Protein AF-A0A7X7TAT0-F1 (afdb_monomer_lite)

Structure (mmCIF, N/CA/C/O backbone):
data_AF-A0A7X7TAT0-F1
#
_entry.id   AF-A0A7X7TAT0-F1
#
loop_
_atom_site.group_PDB
_atom_site.id
_atom_site.type_symbol
_atom_site.label_atom_id
_atom_site.label_alt_id
_atom_site.label_comp_id
_atom_site.label_asym_id
_atom_site.label_entity_id
_atom_site.label_seq_id
_atom_site.pdbx_PDB_ins_code
_atom_site.Cartn_x
_atom_site.Cartn_y
_atom_site.Cartn_z
_atom_site.occupancy
_atom_site.B_iso_or_equiv
_atom_site.auth_seq_id
_atom_site.auth_comp_id
_atom_site.auth_asym_id
_atom_site.auth_atom_id
_atom_site.pdbx_PDB_model_num
ATOM 1 N N . MET A 1 1 ? 54.401 -25.913 8.061 1.00 31.72 1 MET A N 1
ATOM 2 C CA . MET A 1 1 ? 55.106 -27.206 8.252 1.00 31.72 1 MET A CA 1
ATOM 3 C C . MET A 1 1 ? 54.688 -28.114 7.103 1.00 31.72 1 MET A C 1
ATOM 5 O O . MET A 1 1 ? 53.523 -28.452 7.037 1.00 31.72 1 MET A O 1
ATOM 9 N N . ARG A 1 2 ? 55.456 -28.191 6.007 1.00 24.77 2 ARG A N 1
ATOM 10 C CA . ARG A 1 2 ? 56.546 -29.164 5.753 1.00 24.77 2 ARG A CA 1
ATOM 11 C C . ARG A 1 2 ? 56.106 -30.621 5.965 1.00 24.77 2 ARG A C 1
ATOM 13 O O . ARG A 1 2 ? 56.074 -31.042 7.108 1.00 24.77 2 ARG A O 1
ATOM 20 N N . PHE A 1 3 ? 55.883 -31.360 4.875 1.00 25.98 3 PHE A N 1
ATOM 21 C CA . PHE A 1 3 ? 56.760 -32.464 4.450 1.00 25.98 3 PHE A CA 1
ATOM 22 C C . PHE A 1 3 ? 56.695 -32.629 2.918 1.00 25.98 3 PHE A C 1
ATOM 24 O O . PHE A 1 3 ? 55.634 -32.495 2.317 1.00 25.98 3 PHE A O 1
ATOM 31 N N . TRP A 1 4 ? 57.867 -32.810 2.305 1.00 26.78 4 TRP A N 1
ATOM 32 C CA . TRP A 1 4 ? 58.147 -32.841 0.862 1.00 26.78 4 TRP A CA 1
ATOM 33 C C . TRP A 1 4 ? 58.614 -34.254 0.400 1.00 26.78 4 TRP A C 1
ATOM 35 O O . TRP A 1 4 ? 59.059 -35.029 1.242 1.00 26.78 4 TRP A O 1
ATOM 45 N N . ILE A 1 5 ? 58.724 -34.424 -0.941 1.00 33.69 5 ILE A N 1
ATOM 46 C CA . ILE A 1 5 ? 59.854 -35.032 -1.717 1.00 33.69 5 ILE A CA 1
ATOM 47 C C . ILE A 1 5 ? 59.912 -36.573 -1.908 1.00 33.69 5 ILE A C 1
ATOM 49 O O . ILE A 1 5 ? 59.782 -37.279 -0.924 1.00 33.69 5 ILE A O 1
ATOM 53 N N . VAL A 1 6 ? 60.223 -37.198 -3.078 1.00 29.06 6 VAL A N 1
ATOM 54 C CA . VAL A 1 6 ? 60.486 -36.789 -4.500 1.00 29.06 6 VAL A CA 1
ATOM 55 C C . VAL A 1 6 ? 60.883 -38.034 -5.376 1.00 29.06 6 VAL A C 1
ATOM 57 O O . VAL A 1 6 ? 61.549 -38.918 -4.855 1.00 29.06 6 VAL A O 1
ATOM 60 N N . ILE A 1 7 ? 60.498 -38.066 -6.677 1.00 27.41 7 ILE A N 1
ATOM 61 C CA . ILE A 1 7 ? 61.270 -38.383 -7.934 1.00 27.41 7 ILE A CA 1
ATOM 62 C C . ILE A 1 7 ? 61.978 -39.763 -8.166 1.00 27.41 7 ILE A C 1
ATOM 64 O O . ILE A 1 7 ? 62.804 -40.166 -7.362 1.00 27.41 7 ILE A O 1
ATOM 68 N N . LEU A 1 8 ? 61.804 -40.454 -9.323 1.00 24.73 8 LEU A N 1
ATOM 69 C CA . LEU A 1 8 ? 62.495 -40.315 -10.647 1.00 24.73 8 LEU A CA 1
ATOM 70 C C . LEU A 1 8 ? 62.116 -41.444 -11.653 1.00 24.73 8 LEU A C 1
ATOM 72 O O . LEU A 1 8 ? 61.620 -42.498 -11.278 1.00 24.73 8 LEU A O 1
ATOM 76 N N . ALA A 1 9 ? 62.367 -41.172 -12.938 1.00 23.23 9 ALA A N 1
ATOM 77 C CA . ALA A 1 9 ? 61.882 -41.784 -14.183 1.00 23.23 9 ALA A CA 1
ATOM 78 C C . ALA A 1 9 ? 62.723 -42.941 -14.791 1.00 23.23 9 ALA A C 1
ATOM 80 O O . ALA A 1 9 ? 63.902 -43.043 -14.468 1.00 23.23 9 ALA A O 1
ATOM 81 N N . ALA A 1 10 ? 62.153 -43.702 -15.758 1.00 24.19 10 ALA A N 1
ATOM 82 C CA . ALA A 1 10 ? 62.699 -43.936 -17.126 1.00 24.19 10 ALA A CA 1
ATOM 83 C C . ALA A 1 10 ? 61.965 -45.034 -17.965 1.00 24.19 10 ALA A C 1
ATOM 85 O O . ALA A 1 10 ? 62.003 -46.202 -17.605 1.00 24.19 10 ALA A O 1
ATOM 86 N N . TYR A 1 11 ? 61.369 -44.614 -19.103 1.00 25.64 11 TYR A N 1
ATOM 87 C CA . TYR A 1 11 ? 61.493 -45.127 -20.500 1.00 25.64 11 TYR A CA 1
ATOM 88 C C . TYR A 1 11 ? 61.455 -46.662 -20.803 1.00 25.64 11 TYR A C 1
ATOM 90 O O . TYR A 1 11 ? 62.177 -47.423 -20.184 1.00 25.64 11 TYR A O 1
ATOM 98 N N . VAL A 1 12 ? 60.726 -47.226 -21.794 1.00 27.84 12 VAL A N 1
ATOM 99 C CA . VAL A 1 12 ? 60.689 -46.938 -23.255 1.00 27.84 12 VAL A CA 1
ATOM 100 C C . VAL A 1 12 ? 59.439 -47.545 -23.955 1.00 27.84 12 VAL A C 1
ATOM 102 O O . VAL A 1 12 ? 59.108 -48.706 -23.746 1.00 27.84 12 VAL A O 1
ATOM 105 N N . CYS A 1 13 ? 58.840 -46.734 -24.841 1.00 25.19 13 CYS A N 1
ATOM 106 C CA . CYS A 1 13 ? 58.123 -46.951 -26.120 1.00 25.19 13 CYS A CA 1
ATOM 107 C C . CYS A 1 13 ? 57.396 -48.265 -26.496 1.00 25.19 13 CYS A C 1
ATOM 109 O O . CYS A 1 13 ? 58.004 -49.312 -26.682 1.00 25.19 13 CYS A O 1
ATOM 111 N N . SER A 1 14 ? 56.168 -48.090 -27.001 1.00 25.88 14 SER A N 1
ATOM 112 C CA . SER A 1 14 ? 55.899 -48.295 -28.439 1.00 25.88 14 SER A CA 1
ATOM 113 C C . SER A 1 14 ? 54.839 -47.301 -28.937 1.00 25.88 14 SER A C 1
ATOM 115 O O . SER A 1 14 ? 53.839 -47.041 -28.274 1.00 25.88 14 SER A O 1
ATOM 117 N N . ALA A 1 15 ? 55.144 -46.674 -30.072 1.00 26.11 15 ALA A N 1
ATOM 118 C CA . ALA A 1 15 ? 54.415 -45.571 -30.678 1.00 26.11 15 ALA A CA 1
ATOM 119 C C . ALA A 1 15 ? 53.424 -46.077 -31.736 1.00 26.11 15 ALA A C 1
ATOM 121 O O . ALA A 1 15 ? 53.788 -46.886 -32.585 1.00 26.11 15 ALA A O 1
ATOM 122 N N . VAL A 1 16 ? 52.211 -45.520 -31.736 1.00 30.27 16 VAL A N 1
ATOM 123 C CA . VAL A 1 16 ? 51.359 -45.407 -32.925 1.00 30.27 16 VAL A CA 1
ATOM 124 C C . VAL A 1 16 ? 51.009 -43.930 -33.061 1.00 30.27 16 VAL A C 1
ATOM 126 O O . VAL A 1 16 ? 50.512 -43.306 -32.126 1.00 30.27 16 VAL A O 1
ATOM 129 N N . SER A 1 17 ? 51.369 -43.360 -34.208 1.00 27.53 17 SER A N 1
ATOM 130 C CA . SER A 1 17 ? 51.260 -41.940 -34.518 1.00 27.53 17 SER A CA 1
ATOM 131 C C . SER A 1 17 ? 49.799 -41.502 -34.630 1.00 27.53 17 SER A C 1
ATOM 133 O O . SER A 1 17 ? 49.123 -41.841 -35.601 1.00 27.53 17 SER A O 1
ATOM 135 N N . ALA A 1 18 ? 49.336 -40.687 -33.686 1.00 31.92 18 ALA A N 1
ATOM 136 C CA . ALA A 1 18 ? 48.263 -39.741 -33.953 1.00 31.92 18 ALA A CA 1
ATOM 137 C C . ALA A 1 18 ? 48.905 -38.501 -34.589 1.00 31.92 18 ALA A C 1
ATOM 139 O O . ALA A 1 18 ? 49.739 -37.834 -33.978 1.00 31.92 18 ALA A O 1
ATOM 140 N N . THR A 1 19 ? 48.574 -38.238 -35.848 1.00 27.33 19 THR A N 1
ATOM 141 C CA . THR A 1 19 ? 48.903 -36.985 -36.531 1.00 27.33 19 THR A CA 1
ATOM 142 C C . THR A 1 19 ? 48.384 -35.798 -35.713 1.00 27.33 19 THR A C 1
ATOM 144 O O . THR A 1 19 ? 47.212 -35.820 -35.329 1.00 27.33 19 THR A O 1
ATOM 147 N N . PRO A 1 20 ? 49.196 -34.758 -35.459 1.00 30.52 20 PRO A N 1
ATOM 148 C CA . PRO A 1 20 ? 48.701 -33.531 -34.858 1.00 30.52 20 PRO A CA 1
ATOM 149 C C . PRO A 1 20 ? 47.760 -32.870 -35.867 1.00 30.52 20 PRO A C 1
ATOM 151 O O . PRO A 1 20 ? 48.164 -32.564 -36.989 1.00 30.52 20 PRO A O 1
ATOM 154 N N . SER A 1 21 ? 46.493 -32.681 -35.496 1.00 31.31 21 SER A N 1
ATOM 155 C CA . SER A 1 21 ? 45.616 -31.773 -36.228 1.00 31.31 21 SER A CA 1
ATOM 156 C C . SER A 1 21 ? 46.210 -30.377 -36.095 1.00 31.31 21 SER A C 1
ATOM 158 O O . SER A 1 21 ? 46.255 -29.806 -35.008 1.00 31.31 21 SER A O 1
ATOM 160 N N . THR A 1 22 ? 46.737 -29.891 -37.206 1.00 31.08 22 THR A N 1
ATOM 161 C CA . THR A 1 22 ? 47.342 -28.584 -37.410 1.00 31.08 22 THR A CA 1
ATOM 162 C C . THR A 1 22 ? 46.476 -27.486 -36.789 1.00 31.08 22 THR A C 1
ATOM 164 O O . THR A 1 22 ? 45.333 -27.294 -37.203 1.00 31.08 22 THR A O 1
ATOM 167 N N . GLU A 1 23 ? 47.024 -26.741 -35.824 1.00 38.53 23 GLU A N 1
ATOM 168 C CA . GLU A 1 23 ? 46.546 -25.396 -35.498 1.00 38.53 23 GLU A CA 1
ATOM 169 C C . GLU A 1 23 ? 46.640 -24.556 -36.774 1.00 38.53 23 GLU A C 1
ATOM 171 O O . GLU A 1 23 ? 47.710 -24.088 -37.167 1.00 38.53 23 GLU A O 1
ATOM 176 N N . VAL A 1 24 ? 45.515 -24.386 -37.464 1.00 32.34 24 VAL A N 1
ATOM 177 C CA . VAL A 1 24 ? 45.389 -23.330 -38.461 1.00 32.34 24 VAL A CA 1
ATOM 178 C C . VAL A 1 24 ? 45.107 -22.055 -37.681 1.00 32.34 24 VAL A C 1
ATOM 180 O O . VAL A 1 24 ? 43.958 -21.719 -37.403 1.00 32.34 24 VAL A O 1
ATOM 183 N N . ALA A 1 25 ? 46.169 -21.337 -37.323 1.00 37.88 25 ALA A N 1
ATOM 184 C CA . ALA A 1 25 ? 46.071 -19.916 -37.039 1.00 37.88 25 ALA A CA 1
ATOM 185 C C . ALA A 1 25 ? 45.596 -19.224 -38.328 1.00 37.88 25 ALA A C 1
ATOM 187 O O . ALA A 1 25 ? 46.392 -18.890 -39.207 1.00 37.88 25 ALA A O 1
ATOM 188 N N . ILE A 1 26 ? 44.279 -19.064 -38.487 1.00 40.66 26 ILE A N 1
ATOM 189 C CA . ILE A 1 26 ? 43.727 -18.171 -39.503 1.00 40.66 26 ILE A CA 1
ATOM 190 C C . ILE A 1 26 ? 44.073 -16.764 -39.023 1.00 40.66 26 ILE A C 1
ATOM 192 O O . ILE A 1 26 ? 43.428 -16.234 -38.123 1.00 40.66 26 ILE A O 1
ATOM 196 N N . ALA A 1 27 ? 45.119 -16.168 -39.596 1.00 40.62 27 ALA A N 1
ATOM 197 C CA . ALA A 1 27 ? 45.363 -14.742 -39.450 1.00 40.62 27 ALA A CA 1
ATOM 198 C C . ALA A 1 27 ? 44.097 -14.004 -39.914 1.00 40.62 27 ALA A C 1
ATOM 200 O O . ALA A 1 27 ? 43.738 -14.067 -41.094 1.00 40.62 27 ALA A O 1
ATOM 201 N N . ALA A 1 28 ? 43.384 -13.368 -38.981 1.00 46.25 28 ALA A N 1
ATOM 202 C CA . ALA A 1 28 ? 42.212 -12.565 -39.288 1.00 46.25 28 ALA A CA 1
ATOM 203 C C . ALA A 1 28 ? 42.612 -11.513 -40.334 1.00 46.25 28 ALA A C 1
ATOM 205 O O . ALA A 1 28 ? 43.507 -10.702 -40.104 1.00 46.25 28 ALA A O 1
ATOM 206 N N . LYS A 1 29 ? 41.987 -11.545 -41.517 1.00 57.88 29 LYS A N 1
ATOM 207 C CA . LYS A 1 29 ? 42.126 -10.456 -42.488 1.00 57.88 29 LYS A CA 1
ATOM 208 C C . LYS A 1 29 ? 41.429 -9.238 -41.899 1.00 57.88 29 LYS A C 1
ATOM 210 O O . LYS A 1 29 ? 40.208 -9.151 -41.967 1.00 57.88 29 LYS A O 1
ATOM 215 N N . GLU A 1 30 ? 42.196 -8.336 -41.306 1.00 59.56 30 GLU A N 1
ATOM 216 C CA . GLU A 1 30 ? 41.675 -7.078 -40.786 1.00 59.56 30 GLU A CA 1
ATOM 217 C C . GLU A 1 30 ? 41.247 -6.165 -41.942 1.00 59.56 30 GLU A C 1
ATOM 219 O O . GLU A 1 30 ? 41.959 -6.025 -42.940 1.00 59.56 30 GLU A O 1
ATOM 224 N N . SER A 1 31 ? 40.078 -5.536 -41.818 1.00 67.19 31 SER A N 1
ATOM 225 C CA . SER A 1 31 ? 39.637 -4.481 -42.735 1.00 67.19 31 SER A CA 1
ATOM 226 C C . SER A 1 31 ? 39.250 -3.238 -41.948 1.00 67.19 31 SER A C 1
ATOM 228 O O . SER A 1 31 ? 38.496 -3.350 -40.981 1.00 67.19 31 SER A O 1
ATOM 230 N N . VAL A 1 32 ? 39.733 -2.069 -42.375 1.00 73.62 32 VAL A N 1
ATOM 231 C CA . VAL A 1 32 ? 39.294 -0.774 -41.839 1.00 73.62 32 VAL A CA 1
ATOM 232 C C . VAL A 1 32 ? 38.119 -0.268 -42.670 1.00 73.62 32 VAL A C 1
ATOM 234 O O . VAL A 1 32 ? 38.222 -0.173 -43.894 1.00 73.62 32 VAL A O 1
ATOM 237 N N . THR A 1 33 ? 36.994 0.024 -42.023 1.00 81.31 33 THR A N 1
ATOM 238 C CA . THR A 1 33 ? 35.766 0.495 -42.683 1.00 81.31 33 THR A CA 1
ATOM 239 C C . THR A 1 33 ? 35.688 2.020 -42.782 1.00 81.31 33 THR A C 1
ATOM 241 O O . THR A 1 33 ? 36.531 2.738 -42.250 1.00 81.31 33 THR A O 1
ATOM 244 N N . SER A 1 34 ? 34.681 2.537 -43.494 1.00 75.50 34 SER A N 1
ATOM 245 C CA . SER A 1 34 ? 34.476 3.976 -43.738 1.00 75.50 34 SER A CA 1
ATOM 246 C C . SER A 1 34 ? 34.207 4.799 -42.473 1.00 75.50 34 SER A C 1
ATOM 248 O O . SER A 1 34 ? 34.453 6.000 -42.464 1.00 75.50 34 SER A O 1
ATOM 250 N N . ASP A 1 35 ? 33.742 4.162 -41.401 1.00 84.88 35 ASP A N 1
ATOM 251 C CA . ASP A 1 35 ? 33.612 4.747 -40.062 1.00 84.88 35 ASP A CA 1
ATOM 252 C C . ASP A 1 35 ? 34.919 4.686 -39.244 1.00 84.88 35 ASP A C 1
ATOM 254 O O . ASP A 1 35 ? 35.024 5.290 -38.177 1.00 84.88 35 ASP A O 1
ATOM 258 N N . GLY A 1 36 ? 35.953 4.020 -39.766 1.00 84.31 36 GLY A N 1
ATOM 259 C CA . GLY A 1 36 ? 37.264 3.859 -39.144 1.00 84.31 36 GLY A CA 1
ATOM 260 C C . GLY A 1 36 ? 37.378 2.679 -38.178 1.00 84.31 36 GLY A C 1
ATOM 261 O O . GLY A 1 36 ? 38.373 2.618 -37.460 1.00 84.31 36 GLY A O 1
ATOM 262 N N . SER A 1 37 ? 36.402 1.762 -38.122 1.00 89.50 37 SER A N 1
ATOM 263 C CA . SER A 1 37 ? 36.506 0.550 -37.291 1.00 89.50 37 SER A CA 1
ATOM 264 C C . SER A 1 37 ? 37.456 -0.479 -37.894 1.00 89.50 37 SER A C 1
ATOM 266 O O . SER A 1 37 ? 37.451 -0.706 -39.104 1.00 89.50 37 SER A O 1
ATOM 268 N N . ARG A 1 38 ? 38.219 -1.157 -37.033 1.00 93.06 38 ARG A N 1
ATOM 269 C CA . ARG A 1 38 ? 38.932 -2.396 -37.363 1.00 93.06 38 ARG A CA 1
ATOM 270 C C . ARG A 1 38 ? 37.961 -3.563 -37.222 1.00 93.06 38 ARG A C 1
ATOM 272 O O . ARG A 1 38 ? 37.411 -3.763 -36.143 1.00 93.06 38 ARG A O 1
ATOM 279 N N . MET A 1 39 ? 37.767 -4.338 -38.284 1.00 94.81 39 MET A N 1
ATOM 280 C CA . MET A 1 39 ? 36.923 -5.534 -38.245 1.00 94.81 39 MET A CA 1
ATOM 281 C C . MET A 1 39 ? 37.753 -6.814 -38.330 1.00 94.81 39 MET A C 1
ATOM 283 O O . MET A 1 39 ? 38.727 -6.870 -39.084 1.00 94.81 39 MET A O 1
ATOM 287 N N . VAL A 1 40 ? 37.332 -7.849 -37.604 1.00 94.94 40 VAL A N 1
ATOM 288 C CA . VAL A 1 40 ? 37.898 -9.203 -37.646 1.00 94.94 40 VAL A CA 1
ATOM 289 C C . VAL A 1 40 ? 36.967 -10.155 -38.396 1.00 94.94 40 VAL A C 1
ATOM 291 O O . VAL A 1 40 ? 35.745 -10.024 -38.345 1.00 94.94 40 VAL A O 1
ATOM 294 N N . LEU A 1 41 ? 37.554 -11.104 -39.126 1.00 95.38 41 LEU A N 1
ATOM 295 C CA . LEU A 1 41 ? 36.825 -12.100 -39.913 1.00 95.38 41 LEU A CA 1
ATOM 296 C C . LEU A 1 41 ? 36.483 -13.317 -39.045 1.00 95.38 41 LEU A C 1
ATOM 298 O O . LEU A 1 41 ? 37.389 -14.009 -38.579 1.00 95.38 41 LEU A O 1
ATOM 302 N N . ILE A 1 42 ? 35.196 -13.622 -38.896 1.00 96.19 42 ILE A N 1
ATOM 303 C CA . ILE A 1 42 ? 34.712 -14.823 -38.211 1.00 96.19 42 ILE A CA 1
ATOM 304 C C . ILE A 1 42 ? 34.387 -15.890 -39.267 1.00 96.19 42 ILE A C 1
ATOM 306 O O . ILE A 1 42 ? 33.526 -15.656 -40.117 1.00 96.19 42 ILE A O 1
ATOM 310 N N . PRO A 1 43 ? 35.062 -17.054 -39.265 1.00 95.12 43 PRO A N 1
ATOM 311 C CA . PRO A 1 43 ? 34.866 -18.078 -40.286 1.00 95.12 43 PRO A CA 1
ATOM 312 C C . PRO A 1 43 ? 33.512 -18.790 -40.159 1.00 95.12 43 PRO A C 1
ATOM 314 O O . PRO A 1 43 ? 32.990 -18.997 -39.058 1.00 95.12 43 PRO A O 1
ATOM 317 N N . SER A 1 44 ? 32.962 -19.222 -41.297 1.00 94.62 44 SER A N 1
ATOM 318 C CA . SER A 1 44 ? 31.740 -20.026 -41.351 1.00 94.62 44 SER A CA 1
ATOM 319 C C . SER A 1 44 ? 31.869 -21.341 -40.585 1.00 94.62 44 SER A C 1
ATOM 321 O O . SER A 1 44 ? 32.941 -21.944 -40.561 1.00 94.62 44 SER A O 1
ATOM 323 N N . GLY A 1 45 ? 30.763 -21.826 -40.029 1.00 94.06 45 GLY A N 1
ATOM 324 C CA . GLY A 1 45 ? 30.676 -23.166 -39.448 1.00 94.06 45 GLY A CA 1
ATOM 325 C C . GLY A 1 45 ? 29.853 -23.220 -38.162 1.00 94.06 45 GLY A C 1
ATOM 326 O O . GLY A 1 45 ? 29.418 -22.169 -37.668 1.00 94.06 45 GLY A O 1
ATOM 327 N N . PRO A 1 46 ? 29.653 -24.431 -37.618 1.00 95.94 46 PRO A N 1
ATOM 328 C CA . PRO A 1 46 ? 28.859 -24.643 -36.420 1.00 95.94 46 PRO A CA 1
ATOM 329 C C . PRO A 1 46 ? 29.595 -24.190 -35.155 1.00 95.94 46 PRO A C 1
ATOM 331 O O . PRO A 1 46 ? 30.816 -24.314 -35.045 1.00 95.94 46 PRO A O 1
ATOM 334 N N . PHE A 1 47 ? 28.838 -23.712 -34.171 1.00 96.69 47 PHE A N 1
ATOM 335 C CA . PHE A 1 47 ? 29.288 -23.546 -32.788 1.00 96.69 47 PHE A CA 1
ATOM 336 C C . PHE A 1 47 ? 28.164 -23.938 -31.819 1.00 96.69 47 PHE A C 1
ATOM 338 O O . PHE A 1 47 ? 27.027 -24.164 -32.240 1.00 96.69 47 PHE A O 1
ATOM 345 N N . VAL A 1 48 ? 28.491 -24.058 -30.531 1.00 95.75 48 VAL A N 1
ATOM 346 C CA . VAL A 1 48 ? 27.510 -24.343 -29.475 1.00 95.75 48 VAL A CA 1
ATOM 347 C C . VAL A 1 48 ? 27.080 -23.035 -28.819 1.00 95.75 48 VAL A C 1
ATOM 349 O O . VAL A 1 48 ? 27.871 -22.432 -28.084 1.00 95.75 48 VAL A O 1
ATOM 352 N N . MET A 1 49 ? 25.830 -22.649 -29.070 1.00 96.12 49 MET A N 1
ATOM 353 C CA . MET A 1 49 ? 25.163 -21.495 -28.474 1.00 96.12 49 MET A CA 1
ATOM 354 C C . MET A 1 49 ? 24.459 -21.893 -27.173 1.00 96.12 49 MET A C 1
ATOM 356 O O . MET A 1 49 ? 23.811 -22.938 -27.124 1.00 96.12 49 MET A O 1
ATOM 360 N N . GLY A 1 50 ? 24.560 -21.065 -26.134 1.00 94.62 50 GLY A N 1
ATOM 361 C CA . GLY A 1 50 ? 23.923 -21.282 -24.834 1.00 94.62 50 GLY A CA 1
ATOM 362 C C . GLY A 1 50 ? 24.709 -22.174 -23.863 1.00 94.62 50 GLY A C 1
ATOM 363 O O . GLY A 1 50 ? 25.783 -22.708 -24.167 1.00 94.62 50 GLY A O 1
ATOM 364 N N . SER A 1 51 ? 24.177 -22.316 -22.647 1.00 92.44 51 SER A N 1
ATOM 365 C CA . SER A 1 51 ? 24.817 -23.014 -21.524 1.00 92.44 51 SER A CA 1
ATOM 366 C C . SER A 1 51 ? 23.787 -23.596 -20.555 1.00 92.44 51 SER A C 1
ATOM 368 O O . SER A 1 51 ? 22.768 -22.974 -20.297 1.00 92.44 51 SER A O 1
ATOM 370 N N . ASN A 1 52 ? 24.092 -24.749 -19.946 1.00 92.12 52 ASN A N 1
ATOM 371 C CA . ASN A 1 52 ? 23.342 -25.288 -18.796 1.00 92.12 52 ASN A CA 1
ATOM 372 C C . ASN A 1 52 ? 23.864 -24.774 -17.439 1.00 92.12 52 ASN A C 1
ATOM 374 O O . ASN A 1 52 ? 23.371 -25.192 -16.397 1.00 92.12 52 ASN A O 1
ATOM 378 N N . LEU A 1 53 ? 24.896 -23.926 -17.445 1.00 88.31 53 LEU A N 1
ATOM 379 C CA . LEU A 1 53 ? 25.512 -23.361 -16.237 1.00 88.31 53 LEU A CA 1
ATOM 380 C C . LEU A 1 53 ? 25.022 -21.936 -15.924 1.00 88.31 53 LEU A C 1
ATOM 382 O O . LEU A 1 53 ? 25.381 -21.396 -14.881 1.00 88.31 53 LEU A O 1
ATOM 386 N N . GLY A 1 54 ? 24.268 -21.322 -16.843 1.00 82.00 54 GLY A N 1
ATOM 387 C CA . GLY A 1 54 ? 23.764 -19.952 -16.741 1.00 82.00 54 GLY A CA 1
ATOM 388 C C . GLY A 1 54 ? 22.309 -19.871 -16.271 1.00 82.00 54 GLY A C 1
ATOM 389 O O . GLY A 1 54 ? 21.775 -20.806 -15.672 1.00 82.00 54 GLY A O 1
ATOM 390 N N . ALA A 1 55 ? 21.658 -18.741 -16.551 1.00 84.69 55 ALA A N 1
ATOM 391 C CA . ALA A 1 55 ? 20.231 -18.562 -16.297 1.00 84.69 55 ALA A CA 1
ATOM 392 C C . ALA A 1 55 ? 19.379 -19.509 -17.165 1.00 84.69 55 ALA A C 1
ATOM 394 O O . ALA A 1 55 ? 19.806 -19.946 -18.233 1.00 84.69 55 ALA A O 1
ATOM 395 N N . ALA A 1 56 ? 18.136 -19.790 -16.755 1.00 86.31 56 ALA A N 1
ATOM 396 C CA . ALA A 1 56 ? 17.234 -20.668 -17.513 1.00 86.31 56 ALA A CA 1
ATOM 397 C C . ALA A 1 56 ? 17.020 -20.195 -18.969 1.00 86.31 56 ALA A C 1
ATOM 399 O O . ALA A 1 56 ? 16.866 -21.011 -19.876 1.00 86.31 56 ALA A O 1
ATOM 400 N N . GLU A 1 57 ? 17.080 -18.882 -19.204 1.00 88.06 57 GLU A N 1
ATOM 401 C CA . GLU A 1 57 ? 16.942 -18.233 -20.516 1.00 88.06 57 GLU A CA 1
ATOM 402 C C . GLU A 1 57 ? 18.161 -18.459 -21.447 1.00 88.06 57 GLU A C 1
ATOM 404 O O . GLU A 1 57 ? 18.095 -18.132 -22.634 1.00 88.06 57 GLU A O 1
ATOM 409 N N . GLU A 1 58 ? 19.255 -19.039 -20.932 1.00 92.12 58 GLU A N 1
ATOM 410 C CA . GLU A 1 58 ? 20.457 -19.451 -21.680 1.00 92.12 58 GLU A CA 1
ATOM 411 C C . GLU A 1 58 ? 20.422 -20.938 -22.098 1.00 92.12 58 GLU A C 1
ATOM 413 O O . GLU A 1 58 ? 21.367 -21.434 -22.720 1.00 92.12 58 GLU A O 1
ATOM 418 N N . THR A 1 59 ? 19.344 -21.657 -21.757 1.00 92.00 59 THR A N 1
ATOM 419 C CA . THR A 1 59 ? 19.204 -23.109 -21.951 1.00 92.00 59 THR A CA 1
ATOM 420 C C . THR A 1 59 ? 18.215 -23.465 -23.074 1.00 92.00 59 THR A C 1
ATOM 422 O O . THR A 1 59 ? 17.241 -22.735 -23.275 1.00 92.00 59 THR A O 1
ATOM 425 N N . PRO A 1 60 ? 18.386 -24.614 -23.760 1.00 94.56 60 PRO A N 1
ATOM 426 C CA . PRO A 1 60 ? 19.529 -25.520 -23.684 1.00 94.56 60 PRO A CA 1
ATOM 427 C C . PRO A 1 60 ? 20.672 -25.084 -24.625 1.00 94.56 60 PRO A C 1
ATOM 429 O O . PRO A 1 60 ? 20.439 -24.369 -25.606 1.00 94.56 60 PRO A O 1
ATOM 432 N N . PRO A 1 61 ? 21.903 -25.575 -24.388 1.00 94.62 61 PRO A N 1
ATOM 433 C CA . PRO A 1 61 ? 22.963 -25.533 -25.382 1.00 94.62 61 PRO A CA 1
ATOM 434 C C . PRO A 1 61 ? 22.518 -26.213 -26.680 1.00 94.62 61 PRO A C 1
ATOM 436 O O . PRO A 1 61 ? 22.051 -27.354 -26.652 1.00 94.62 61 PRO A O 1
ATOM 439 N N . HIS A 1 62 ? 22.685 -25.544 -27.815 1.00 95.44 62 HIS A N 1
ATOM 440 C CA . HIS A 1 62 ? 22.299 -26.066 -29.125 1.00 95.44 62 HIS A CA 1
ATOM 441 C C . HIS A 1 62 ? 23.296 -25.642 -30.209 1.00 95.44 62 HIS A C 1
ATOM 443 O O . HIS A 1 62 ? 24.048 -24.680 -30.053 1.00 95.44 62 HIS A O 1
ATOM 449 N N . SER A 1 63 ? 23.354 -26.405 -31.303 1.00 95.50 63 SER A N 1
ATOM 450 C CA . SER A 1 63 ? 24.263 -26.105 -32.411 1.00 95.50 63 SER A CA 1
ATOM 451 C C . SER A 1 63 ? 23.636 -25.085 -33.356 1.00 95.50 63 SER A C 1
ATOM 453 O O . SER A 1 63 ? 22.497 -25.263 -33.782 1.00 95.50 63 SER A O 1
ATOM 455 N N . VAL A 1 64 ? 24.394 -24.043 -33.695 1.00 96.38 64 VAL A N 1
ATOM 456 C CA . VAL A 1 64 ? 23.996 -23.015 -34.663 1.00 96.38 64 VAL A CA 1
ATOM 457 C C . VAL A 1 64 ? 25.081 -22.893 -35.724 1.00 96.38 64 VAL A C 1
ATOM 459 O O . VAL A 1 64 ? 26.267 -22.788 -35.405 1.00 96.38 64 VAL A O 1
ATOM 462 N N . GLU A 1 65 ? 24.684 -22.915 -36.993 1.00 95.25 65 GLU A N 1
ATOM 463 C CA . GLU A 1 65 ? 25.584 -22.735 -38.129 1.00 95.25 65 GLU A CA 1
ATOM 464 C C . GLU A 1 65 ? 25.530 -21.282 -38.602 1.00 95.25 65 GLU A C 1
ATOM 466 O O . GLU A 1 65 ? 24.470 -20.777 -38.964 1.00 95.25 65 GLU A O 1
ATOM 471 N N . ILE A 1 66 ? 26.676 -20.598 -38.571 1.00 94.81 66 ILE A N 1
ATOM 472 C CA . ILE A 1 66 ? 26.778 -19.183 -38.952 1.00 94.81 66 ILE A CA 1
ATOM 473 C C . ILE A 1 66 ? 27.694 -19.064 -40.174 1.00 94.81 66 ILE A C 1
ATOM 475 O O . ILE A 1 66 ? 28.778 -19.664 -40.144 1.00 94.81 66 ILE A O 1
ATOM 479 N N . PRO A 1 67 ? 27.308 -18.309 -41.226 1.00 94.62 67 PRO A N 1
ATOM 480 C CA . PRO A 1 67 ? 28.172 -18.031 -42.371 1.00 94.62 67 PRO A CA 1
ATOM 481 C C . PRO A 1 67 ? 29.418 -17.230 -41.962 1.00 94.62 67 PRO A C 1
ATOM 483 O O . PRO A 1 67 ? 29.573 -16.811 -40.821 1.00 94.62 67 PRO A O 1
ATOM 486 N N . THR A 1 68 ? 30.353 -17.037 -42.889 1.00 95.44 68 THR A N 1
ATOM 487 C CA . THR A 1 68 ? 31.489 -16.134 -42.654 1.00 95.44 68 THR A CA 1
ATOM 488 C C . THR A 1 68 ? 30.987 -14.693 -42.623 1.00 95.44 68 THR A C 1
ATOM 490 O O . THR A 1 68 ? 30.225 -14.332 -43.513 1.00 95.44 68 THR A O 1
ATOM 493 N N . PHE A 1 69 ? 31.444 -13.877 -41.674 1.00 95.94 69 PHE A N 1
ATOM 494 C CA . PHE A 1 69 ? 31.113 -12.449 -41.573 1.00 95.94 69 PHE A CA 1
ATOM 495 C C . PHE A 1 69 ? 32.275 -11.662 -40.950 1.00 95.94 69 PHE A C 1
ATOM 497 O O . PHE A 1 69 ? 33.186 -12.242 -40.356 1.00 95.94 69 PHE A O 1
ATOM 504 N N . TYR A 1 70 ? 32.254 -10.338 -41.086 1.00 96.44 70 TYR A N 1
ATOM 505 C CA . TYR A 1 70 ? 33.138 -9.434 -40.351 1.00 96.44 70 TYR A CA 1
ATOM 506 C C . TYR A 1 70 ? 32.423 -8.879 -39.119 1.00 96.44 70 TYR A C 1
ATOM 508 O O . TYR A 1 70 ? 31.264 -8.493 -39.228 1.00 96.44 70 TYR A O 1
ATOM 516 N N . ILE A 1 71 ? 33.114 -8.752 -37.987 1.00 97.38 71 ILE A N 1
ATOM 517 C CA . ILE A 1 71 ? 32.627 -8.043 -36.790 1.00 97.38 71 ILE A CA 1
ATOM 518 C C . ILE A 1 71 ? 33.636 -6.989 -36.352 1.00 97.38 71 ILE A C 1
ATOM 520 O O . ILE A 1 71 ? 34.841 -7.202 -36.480 1.00 97.38 71 ILE A O 1
ATOM 524 N N . ASP A 1 72 ? 33.162 -5.847 -35.859 1.00 97.75 72 ASP A N 1
ATOM 525 C CA . ASP A 1 72 ? 34.024 -4.842 -35.242 1.00 97.75 72 ASP A CA 1
ATOM 526 C C . ASP A 1 72 ? 34.809 -5.476 -34.079 1.00 97.75 72 ASP A C 1
ATOM 528 O O . ASP A 1 72 ? 34.254 -6.159 -33.210 1.00 97.75 72 ASP A O 1
ATOM 532 N N . ALA A 1 73 ? 36.125 -5.266 -34.078 1.00 96.06 73 ALA A N 1
ATOM 533 C CA . ALA A 1 73 ? 37.018 -5.862 -33.093 1.00 96.06 73 ALA A CA 1
ATOM 534 C C . ALA A 1 73 ? 36.830 -5.266 -31.688 1.00 96.06 73 ALA A C 1
ATOM 536 O O . ALA A 1 73 ? 37.124 -5.928 -30.699 1.00 96.06 73 ALA A O 1
ATOM 537 N N . GLU A 1 74 ? 36.314 -4.044 -31.612 1.00 96.56 74 GLU A N 1
ATOM 538 C CA . GLU A 1 74 ? 36.067 -3.230 -30.417 1.00 96.56 74 GLU A CA 1
ATOM 539 C C . GLU A 1 74 ? 34.647 -2.643 -30.511 1.00 96.56 74 GLU A C 1
ATOM 541 O O . GLU A 1 74 ? 34.057 -2.630 -31.597 1.00 96.56 74 GLU A O 1
ATOM 546 N N . GLU A 1 75 ? 34.083 -2.162 -29.403 1.00 97.81 75 GLU A N 1
ATOM 547 C CA . GLU A 1 75 ? 32.808 -1.439 -29.426 1.00 97.81 75 GLU A CA 1
ATOM 548 C C . GLU A 1 75 ? 32.914 -0.140 -30.244 1.00 97.81 75 GLU A C 1
ATOM 550 O O . GLU A 1 75 ? 33.980 0.476 -30.345 1.00 97.81 75 GLU A O 1
ATOM 555 N N . VAL A 1 76 ? 31.788 0.323 -30.799 1.00 97.81 76 VAL A N 1
ATOM 556 C CA . VAL A 1 76 ? 31.744 1.617 -31.498 1.00 97.81 76 VAL A CA 1
ATOM 557 C C . VAL A 1 76 ? 32.067 2.736 -30.511 1.00 97.81 76 VAL A C 1
ATOM 559 O O . VAL A 1 76 ? 31.463 2.813 -29.444 1.00 97.81 76 VAL A O 1
ATOM 562 N N . THR A 1 77 ? 32.994 3.630 -30.856 1.00 97.25 77 THR A N 1
ATOM 563 C CA . THR A 1 77 ? 33.445 4.705 -29.962 1.00 97.25 77 THR A CA 1
ATOM 564 C C . THR A 1 77 ? 32.646 5.997 -30.118 1.00 97.25 77 THR A C 1
ATOM 566 O O . THR A 1 77 ? 32.024 6.260 -31.152 1.00 97.25 77 THR A O 1
ATOM 569 N N . VAL A 1 78 ? 32.722 6.866 -29.103 1.00 96.19 78 VAL A N 1
ATOM 570 C CA . VAL A 1 78 ? 32.163 8.231 -29.154 1.00 96.19 78 VAL A CA 1
ATOM 571 C C . VAL A 1 78 ? 32.687 9.011 -30.365 1.00 96.19 78 VAL A C 1
ATOM 573 O O . VAL A 1 78 ? 31.919 9.699 -31.036 1.00 96.19 78 VAL A O 1
ATOM 576 N N . GLU A 1 79 ? 33.980 8.884 -30.685 1.00 95.19 79 GLU A N 1
ATOM 577 C CA . GLU A 1 79 ? 34.588 9.536 -31.852 1.00 95.19 79 GLU A CA 1
ATOM 578 C C . GLU A 1 79 ? 33.957 9.063 -33.170 1.00 95.19 79 GLU A C 1
ATOM 580 O O . GLU A 1 79 ? 33.668 9.872 -34.054 1.00 95.19 79 GLU A O 1
ATOM 585 N N . GLN A 1 80 ? 33.728 7.758 -33.313 1.00 95.88 80 GLN A N 1
ATOM 586 C CA . GLN A 1 80 ? 33.116 7.190 -34.512 1.00 95.88 80 GLN A CA 1
ATOM 587 C C . GLN A 1 80 ? 31.663 7.653 -34.665 1.00 95.88 80 GLN A C 1
ATOM 589 O O . GLN A 1 80 ? 31.264 8.100 -35.743 1.00 95.88 80 GLN A O 1
ATOM 594 N N . TYR A 1 81 ? 30.894 7.648 -33.575 1.00 95.88 81 TYR A N 1
ATOM 595 C CA . TYR A 1 81 ? 29.517 8.140 -33.577 1.00 95.88 81 TYR A CA 1
ATOM 596 C C . TYR A 1 81 ? 29.427 9.649 -33.868 1.00 95.88 81 TYR A C 1
ATOM 598 O O . TYR A 1 81 ? 28.529 10.098 -34.582 1.00 95.88 81 TYR A O 1
ATOM 606 N N . ALA A 1 82 ? 30.395 10.447 -33.406 1.00 93.69 82 ALA A N 1
ATOM 607 C CA . ALA A 1 82 ? 30.464 11.875 -33.725 1.00 93.69 82 ALA A CA 1
ATOM 608 C C . ALA A 1 82 ? 30.629 12.129 -35.233 1.00 93.69 82 ALA A C 1
ATOM 610 O O . ALA A 1 82 ? 30.040 13.071 -35.765 1.00 93.69 82 ALA A O 1
ATOM 611 N N . ARG A 1 83 ? 31.374 11.268 -35.946 1.00 93.38 83 ARG A N 1
ATOM 612 C CA . ARG A 1 83 ? 31.488 11.339 -37.415 1.00 93.38 83 ARG A CA 1
ATOM 613 C C . ARG A 1 83 ? 30.152 11.060 -38.097 1.00 93.38 83 ARG A C 1
ATOM 615 O O . ARG A 1 83 ? 29.819 11.756 -39.051 1.00 93.38 83 ARG A O 1
ATOM 622 N N . TYR A 1 84 ? 29.385 10.091 -37.596 1.00 94.31 84 TYR A N 1
ATOM 623 C CA . TYR A 1 84 ? 28.035 9.805 -38.089 1.00 94.31 84 TYR A CA 1
ATOM 624 C C . TYR A 1 84 ? 27.116 11.024 -37.952 1.00 94.31 84 TYR A C 1
ATOM 626 O O . TYR A 1 84 ? 26.501 11.438 -38.937 1.00 94.31 84 TYR A O 1
ATOM 634 N N . ILE A 1 85 ? 27.070 11.648 -36.771 1.00 94.06 85 ILE A N 1
ATOM 635 C CA . ILE A 1 85 ? 26.268 12.860 -36.541 1.00 94.06 85 ILE A CA 1
ATOM 636 C C . ILE A 1 85 ? 26.700 13.981 -37.486 1.00 94.06 85 ILE A C 1
ATOM 638 O O . ILE A 1 85 ? 25.863 14.569 -38.167 1.00 94.06 85 ILE A O 1
ATOM 642 N N . ALA A 1 86 ? 28.007 14.241 -37.584 1.00 91.94 86 ALA A N 1
ATOM 643 C CA . ALA A 1 86 ? 28.539 15.284 -38.454 1.00 91.94 86 ALA A CA 1
ATOM 644 C C . ALA A 1 86 ? 28.223 15.038 -39.942 1.00 91.94 86 ALA A C 1
ATOM 646 O O . ALA A 1 86 ? 27.994 15.992 -40.683 1.00 91.94 86 ALA A O 1
ATOM 647 N N . ALA A 1 87 ? 28.198 13.776 -40.382 1.00 92.50 87 ALA A N 1
ATOM 648 C CA . ALA A 1 87 ? 27.932 13.406 -41.770 1.00 92.50 87 ALA A CA 1
ATOM 649 C C . ALA A 1 87 ? 26.440 13.415 -42.138 1.00 92.50 87 ALA A C 1
ATOM 651 O O . ALA A 1 87 ? 26.104 13.645 -43.298 1.00 92.50 87 ALA A O 1
ATOM 652 N N . THR A 1 88 ? 25.552 13.130 -41.184 1.00 92.94 88 THR A N 1
ATOM 653 C CA . THR A 1 88 ? 24.118 12.913 -41.452 1.00 92.94 88 THR A CA 1
ATOM 654 C C . THR A 1 88 ? 23.214 14.032 -40.951 1.00 92.94 88 THR A C 1
ATOM 656 O O . THR A 1 88 ? 22.080 14.141 -41.409 1.00 92.94 88 THR A O 1
ATOM 659 N N . GLY A 1 89 ? 23.685 14.853 -40.009 1.00 90.94 89 GLY A N 1
ATOM 660 C CA . GLY A 1 89 ? 22.839 15.801 -39.284 1.00 90.94 89 GLY A CA 1
ATOM 661 C C . GLY A 1 89 ? 21.884 15.130 -38.291 1.00 90.94 89 GLY A C 1
ATOM 662 O O . GLY A 1 89 ? 20.918 15.762 -37.867 1.00 90.94 89 GLY A O 1
ATOM 663 N N . ALA A 1 90 ? 22.119 13.861 -37.934 1.00 89.75 90 ALA A N 1
ATOM 664 C CA . ALA A 1 90 ? 21.338 13.161 -36.919 1.00 89.75 90 ALA A CA 1
ATOM 665 C C . ALA A 1 90 ? 21.382 13.889 -35.564 1.00 89.75 90 ALA A C 1
ATOM 667 O O . ALA A 1 90 ? 22.356 14.567 -35.233 1.00 89.75 90 ALA A O 1
ATOM 668 N N . ALA A 1 91 ? 20.329 13.725 -34.758 1.00 87.38 91 ALA A N 1
ATOM 669 C CA . ALA A 1 91 ? 20.287 14.300 -33.419 1.00 87.38 91 ALA A CA 1
ATOM 670 C C . ALA A 1 91 ? 21.412 13.722 -32.545 1.00 87.38 91 ALA A C 1
ATOM 672 O O . ALA A 1 91 ? 21.616 12.507 -32.489 1.00 87.38 91 ALA A O 1
ATOM 673 N N . ALA A 1 92 ? 22.137 14.603 -31.856 1.00 88.12 92 ALA A N 1
ATOM 674 C CA . ALA A 1 92 ? 23.145 14.186 -30.895 1.00 88.12 92 ALA A CA 1
ATOM 675 C C . ALA A 1 92 ? 22.487 13.565 -29.644 1.00 88.12 92 ALA A C 1
ATOM 677 O O . ALA A 1 92 ? 21.375 13.966 -29.281 1.00 88.12 92 ALA A O 1
ATOM 678 N N . PRO A 1 93 ? 23.166 12.626 -28.955 1.00 86.19 93 PRO A N 1
ATOM 679 C CA . PRO A 1 93 ? 22.727 12.121 -27.660 1.00 86.19 93 PRO A CA 1
ATOM 680 C C . PRO A 1 93 ? 22.462 13.261 -26.675 1.00 86.19 93 PRO A C 1
ATOM 682 O O . PRO A 1 93 ? 23.173 14.265 -26.662 1.00 86.19 93 PRO A O 1
ATOM 685 N N . ALA A 1 94 ? 21.451 13.113 -25.820 1.00 76.56 94 ALA A N 1
ATOM 686 C CA . ALA A 1 94 ? 21.006 14.202 -24.947 1.00 76.56 94 ALA A CA 1
ATOM 687 C C . ALA A 1 94 ? 22.062 14.652 -23.913 1.00 76.56 94 ALA A C 1
ATOM 689 O O . ALA A 1 94 ? 21.969 15.758 -23.387 1.00 76.56 94 ALA A O 1
ATOM 690 N N . ASP A 1 95 ? 23.073 13.832 -23.617 1.00 76.56 95 ASP A N 1
ATOM 691 C CA . ASP A 1 95 ? 24.198 14.190 -22.746 1.00 76.56 95 ASP A CA 1
ATOM 692 C C . ASP A 1 95 ? 25.333 14.948 -23.464 1.00 76.56 95 ASP A C 1
ATOM 694 O O . ASP A 1 95 ? 26.298 15.363 -22.816 1.00 76.56 95 ASP A O 1
ATOM 698 N N . TRP A 1 96 ? 25.225 15.176 -24.777 1.00 86.31 96 TRP A N 1
ATOM 699 C CA . TRP A 1 96 ? 26.181 15.960 -25.560 1.00 86.31 96 TRP A CA 1
ATOM 700 C C . TRP A 1 96 ? 25.841 17.449 -25.472 1.00 86.31 96 TRP A C 1
ATOM 702 O O . TRP A 1 96 ? 24.929 17.949 -26.135 1.00 86.31 96 TRP A O 1
ATOM 712 N N . ALA A 1 97 ? 26.588 18.180 -24.643 1.00 78.75 97 ALA A N 1
ATOM 713 C CA . ALA A 1 97 ? 26.417 19.621 -24.489 1.00 78.75 97 ALA A CA 1
ATOM 714 C C . ALA A 1 97 ? 26.622 20.342 -25.835 1.00 78.75 97 ALA A C 1
ATOM 716 O O . ALA A 1 97 ? 27.629 20.130 -26.512 1.00 78.75 97 ALA A O 1
ATOM 717 N N . GLU A 1 98 ? 25.656 21.179 -26.230 1.00 81.75 98 GLU A N 1
ATOM 718 C CA . GLU A 1 98 ? 25.641 21.879 -27.530 1.00 81.75 98 GLU A CA 1
ATOM 719 C C . GLU A 1 98 ? 25.779 20.941 -28.749 1.00 81.75 98 GLU A C 1
ATOM 721 O O . GLU A 1 98 ? 26.280 21.347 -29.799 1.00 81.75 98 GLU A O 1
ATOM 726 N N . GLY A 1 99 ? 25.382 19.671 -28.612 1.00 79.69 99 GLY A N 1
ATOM 727 C CA . GLY A 1 99 ? 25.511 18.666 -29.668 1.00 79.69 99 GLY A CA 1
ATOM 728 C C . GLY A 1 99 ? 26.945 18.195 -29.926 1.00 79.69 99 GLY A C 1
ATOM 729 O O . GLY A 1 99 ? 27.203 17.577 -30.957 1.00 79.69 99 GLY A O 1
ATOM 730 N N . LYS A 1 100 ? 27.887 18.473 -29.014 1.00 84.12 100 LYS A N 1
ATOM 731 C CA . LYS A 1 100 ? 29.292 18.056 -29.126 1.00 84.12 100 LYS A CA 1
ATOM 732 C C . LYS A 1 100 ? 29.600 16.871 -28.205 1.00 84.12 100 LYS A C 1
ATOM 734 O O . LYS A 1 100 ? 29.114 16.847 -27.071 1.00 84.12 100 LYS A O 1
ATOM 739 N N . PRO A 1 101 ? 30.446 15.922 -28.647 1.00 87.38 101 PRO A N 1
ATOM 740 C CA . PRO A 1 101 ? 30.864 14.813 -27.800 1.00 87.38 101 PRO A CA 1
ATOM 741 C C . PRO A 1 101 ? 31.592 15.335 -26.549 1.00 87.38 101 PRO A C 1
ATOM 743 O O . PRO A 1 101 ? 32.361 16.298 -26.645 1.00 87.38 101 PRO A O 1
ATOM 746 N N . PRO A 1 102 ? 31.388 14.720 -25.369 1.00 85.19 102 PRO A N 1
ATOM 747 C CA . PRO A 1 102 ? 32.084 15.136 -24.158 1.00 85.19 102 PRO A CA 1
ATOM 748 C C . PRO A 1 102 ? 33.605 14.987 -24.300 1.00 85.19 102 PRO A C 1
ATOM 750 O O . PRO A 1 102 ? 34.103 13.931 -24.695 1.00 85.19 102 PRO A O 1
ATOM 753 N N . ALA A 1 103 ? 34.349 16.030 -23.927 1.00 86.94 103 ALA A N 1
ATOM 754 C CA . ALA A 1 103 ? 35.806 16.048 -24.047 1.00 86.94 103 ALA A CA 1
ATOM 755 C C . ALA A 1 103 ? 36.472 14.895 -23.271 1.00 86.94 103 ALA A C 1
ATOM 757 O O . ALA A 1 103 ? 36.112 14.608 -22.127 1.00 86.94 103 ALA A O 1
ATOM 758 N N . GLY A 1 104 ? 37.466 14.248 -23.890 1.00 89.06 104 GLY A N 1
ATOM 759 C CA . GLY A 1 104 ? 38.231 13.156 -23.280 1.00 89.06 104 GLY A CA 1
ATOM 760 C C . GLY A 1 104 ? 37.501 11.810 -23.243 1.00 89.06 104 GLY A C 1
ATOM 761 O O . GLY A 1 104 ? 37.992 10.875 -22.611 1.00 89.06 104 GLY A O 1
ATOM 762 N N . ARG A 1 105 ? 36.340 11.694 -23.904 1.00 91.50 105 ARG A N 1
ATOM 763 C CA . ARG A 1 105 ? 35.582 10.438 -24.036 1.00 91.50 105 ARG A CA 1
ATOM 764 C C . ARG A 1 105 ? 35.694 9.795 -25.415 1.00 91.50 105 ARG A C 1
ATOM 766 O O . ARG A 1 105 ? 35.047 8.786 -25.651 1.00 91.50 105 ARG A O 1
ATOM 773 N N . ASP A 1 106 ? 36.537 10.328 -26.294 1.00 94.31 106 ASP A N 1
ATOM 774 C CA . ASP A 1 106 ? 36.644 9.947 -27.709 1.00 94.31 106 ASP A CA 1
ATOM 775 C C . ASP A 1 106 ? 36.840 8.438 -27.925 1.00 94.31 106 ASP A C 1
ATOM 777 O O . ASP A 1 106 ? 36.305 7.861 -28.871 1.00 94.31 106 ASP A O 1
ATOM 781 N N . LYS A 1 107 ? 37.589 7.793 -27.021 1.00 95.50 107 LYS A N 1
ATOM 782 C CA . LYS A 1 107 ? 37.902 6.356 -27.057 1.00 95.50 107 LYS A CA 1
ATOM 783 C C . LYS A 1 107 ? 37.012 5.488 -26.168 1.00 95.50 107 LYS A C 1
ATOM 785 O O . LYS A 1 107 ? 37.231 4.285 -26.121 1.00 95.50 107 LYS A O 1
ATOM 790 N N . LEU A 1 108 ? 36.056 6.062 -25.439 1.00 96.56 108 LEU A N 1
ATOM 791 C CA . LEU A 1 108 ? 35.083 5.271 -24.682 1.00 96.56 108 LEU A CA 1
ATOM 792 C C . LEU A 1 108 ? 34.056 4.643 -25.637 1.00 96.56 108 LEU A C 1
ATOM 794 O O . LEU A 1 108 ? 33.787 5.232 -26.692 1.00 96.56 108 LEU A O 1
ATOM 798 N N . PRO A 1 109 ? 33.451 3.499 -25.264 1.00 96.62 109 PRO A N 1
ATOM 799 C CA . PRO A 1 109 ? 32.323 2.953 -26.004 1.00 96.62 109 PRO A CA 1
ATOM 800 C C . PRO A 1 109 ? 31.175 3.968 -26.033 1.00 96.62 109 PRO A C 1
ATOM 802 O O . PRO A 1 109 ? 30.855 4.617 -25.028 1.00 96.62 109 PRO A O 1
ATOM 805 N N . MET A 1 110 ? 30.549 4.105 -27.196 1.00 95.94 110 MET A N 1
ATOM 806 C CA . MET A 1 110 ? 29.353 4.907 -27.382 1.00 95.94 110 MET A CA 1
ATOM 807 C C . MET A 1 110 ? 28.181 4.201 -26.699 1.00 95.94 110 MET A C 1
ATOM 809 O O . MET A 1 110 ? 27.803 3.092 -27.067 1.00 95.94 110 MET A O 1
ATOM 813 N N . THR A 1 111 ? 27.616 4.855 -25.691 1.00 92.56 111 THR A N 1
ATOM 814 C CA . THR A 1 111 ? 26.538 4.340 -24.837 1.00 92.56 111 THR A CA 1
ATOM 815 C C . THR A 1 111 ? 25.391 5.348 -24.748 1.00 92.56 111 THR A C 1
ATOM 817 O O . THR A 1 111 ? 25.458 6.411 -25.362 1.00 92.56 111 THR A O 1
ATOM 820 N N . ASN A 1 112 ? 24.336 5.039 -23.987 1.00 87.44 112 ASN A N 1
ATOM 821 C CA . ASN A 1 112 ? 23.166 5.909 -23.820 1.00 87.44 112 ASN A CA 1
ATOM 822 C C . ASN A 1 112 ? 22.425 6.184 -25.144 1.00 87.44 112 ASN A C 1
ATOM 824 O O . ASN A 1 112 ? 22.001 7.302 -25.430 1.00 87.44 112 ASN A O 1
ATOM 828 N N . LEU A 1 113 ? 22.277 5.130 -25.948 1.00 90.38 113 LEU A N 1
ATOM 829 C CA . LEU A 1 113 ? 21.584 5.136 -27.233 1.00 90.38 113 LEU A CA 1
ATOM 830 C C . LEU A 1 113 ? 20.480 4.083 -27.249 1.00 90.38 113 LEU A C 1
ATOM 832 O O . LEU A 1 113 ? 20.615 3.020 -26.633 1.00 90.38 113 LEU A O 1
ATOM 836 N N . THR A 1 114 ? 19.412 4.364 -27.992 1.00 91.25 114 THR A N 1
ATOM 837 C CA . THR A 1 114 ? 18.373 3.366 -28.248 1.00 91.25 114 THR A CA 1
ATOM 838 C C . THR A 1 114 ? 18.867 2.313 -29.242 1.00 91.25 114 THR A C 1
ATOM 840 O O . THR A 1 114 ? 19.828 2.531 -29.988 1.00 91.25 114 THR A O 1
ATOM 843 N N . TRP A 1 115 ? 18.180 1.173 -29.307 1.00 93.75 115 TRP A N 1
ATOM 844 C CA . TRP A 1 115 ? 18.449 0.155 -30.324 1.00 93.75 115 TRP A CA 1
ATOM 845 C C . TRP A 1 115 ? 18.273 0.715 -31.748 1.00 93.75 115 TRP A C 1
ATOM 847 O O . TRP A 1 115 ? 19.041 0.384 -32.652 1.00 93.75 115 TRP A O 1
ATOM 857 N N . LEU A 1 116 ? 17.301 1.617 -31.940 1.00 92.56 116 LEU A N 1
ATOM 858 C CA . LEU A 1 116 ? 17.069 2.303 -33.216 1.00 92.56 116 LEU A CA 1
ATOM 859 C C . LEU A 1 116 ? 18.250 3.195 -33.616 1.00 92.56 116 LEU A C 1
ATOM 861 O O . LEU A 1 116 ? 18.637 3.205 -34.783 1.00 92.56 116 LEU A O 1
ATOM 865 N N . ASP A 1 117 ? 18.851 3.910 -32.667 1.00 94.06 117 ASP A N 1
ATOM 866 C CA . ASP A 1 117 ? 20.008 4.770 -32.939 1.00 94.06 117 ASP A CA 1
ATOM 867 C C . ASP A 1 117 ? 21.236 3.946 -33.344 1.00 94.06 117 ASP A C 1
ATOM 869 O O . ASP A 1 117 ? 21.899 4.261 -34.336 1.00 94.06 117 ASP A O 1
ATOM 873 N N . ALA A 1 118 ? 21.486 2.836 -32.641 1.00 96.19 118 ALA A N 1
ATOM 874 C CA . ALA A 1 118 ? 22.553 1.894 -32.972 1.00 96.19 118 ALA A CA 1
ATOM 875 C C . ALA A 1 118 ? 22.363 1.279 -34.374 1.00 96.19 118 ALA A C 1
ATOM 877 O O . ALA A 1 118 ? 23.306 1.202 -35.164 1.00 96.19 118 ALA A O 1
ATOM 878 N N . MET A 1 119 ? 21.127 0.909 -34.727 1.00 95.81 119 MET A N 1
ATOM 879 C CA . MET A 1 119 ? 20.777 0.396 -36.056 1.00 95.81 119 MET A CA 1
ATOM 880 C C . MET A 1 119 ? 20.971 1.437 -37.166 1.00 95.81 119 MET A C 1
ATOM 882 O O . MET A 1 119 ? 21.502 1.100 -38.225 1.00 95.81 119 MET A O 1
ATOM 886 N N . ARG A 1 120 ? 20.584 2.700 -36.936 1.00 95.56 120 ARG A N 1
ATOM 887 C CA . ARG A 1 120 ? 20.776 3.799 -37.901 1.00 95.56 120 ARG A CA 1
ATOM 888 C C . ARG A 1 120 ? 22.256 4.078 -38.148 1.00 95.56 120 ARG A C 1
ATOM 890 O O . ARG A 1 120 ? 22.657 4.207 -39.305 1.00 95.56 120 ARG A O 1
ATOM 897 N N . TYR A 1 121 ? 23.069 4.102 -37.090 1.00 96.88 121 TYR A N 1
ATOM 898 C CA . TYR A 1 121 ? 24.523 4.201 -37.225 1.00 96.88 121 TYR A CA 1
ATOM 899 C C . TYR A 1 121 ? 25.079 3.033 -38.045 1.00 96.88 121 TYR A C 1
ATOM 901 O O . TYR A 1 121 ? 25.827 3.251 -38.998 1.00 96.88 121 TYR A O 1
ATOM 909 N N . ALA A 1 122 ? 24.699 1.795 -37.705 1.00 96.25 122 ALA A N 1
ATOM 910 C CA . ALA A 1 122 ? 25.212 0.611 -38.385 1.00 96.25 122 ALA A CA 1
ATOM 911 C C . ALA A 1 122 ? 24.864 0.641 -39.881 1.00 96.25 122 ALA A C 1
ATOM 913 O O . ALA A 1 122 ? 25.742 0.439 -40.721 1.00 96.25 122 ALA A O 1
ATOM 914 N N . ALA A 1 123 ? 23.618 0.987 -40.219 1.00 94.44 123 ALA A N 1
ATOM 915 C CA . ALA A 1 123 ? 23.169 1.132 -41.600 1.00 94.44 123 ALA A CA 1
ATOM 916 C C . ALA A 1 123 ? 23.951 2.222 -42.353 1.00 94.44 123 ALA A C 1
ATOM 918 O O . ALA A 1 123 ? 24.413 1.984 -43.470 1.00 94.44 123 ALA A O 1
ATOM 919 N N . TRP A 1 124 ? 24.168 3.390 -41.734 1.00 94.44 124 TRP A N 1
ATOM 920 C CA . TRP A 1 124 ? 24.990 4.461 -42.309 1.00 94.44 124 TRP A CA 1
ATOM 921 C C . TRP A 1 124 ? 26.434 4.013 -42.571 1.00 94.44 124 TRP A C 1
ATOM 923 O O . TRP A 1 124 ? 27.001 4.324 -43.619 1.00 94.44 124 TRP A O 1
ATOM 933 N N . ALA A 1 125 ? 27.013 3.228 -41.662 1.00 94.25 125 ALA A N 1
ATOM 934 C CA . ALA A 1 125 ? 28.359 2.682 -41.809 1.00 94.25 125 ALA A CA 1
ATOM 935 C C . ALA A 1 125 ? 28.461 1.573 -42.884 1.00 94.25 125 ALA A C 1
ATOM 937 O O . ALA A 1 125 ? 29.550 1.042 -43.117 1.00 94.25 125 ALA A O 1
ATOM 938 N N . GLY A 1 126 ? 27.353 1.204 -43.545 1.00 92.31 126 GLY A N 1
ATOM 939 C CA . GLY A 1 126 ? 27.295 0.083 -44.487 1.00 92.31 126 GLY A CA 1
ATOM 940 C C . GLY A 1 126 ? 27.451 -1.275 -43.794 1.00 92.31 126 GLY A C 1
ATOM 941 O O . GLY A 1 126 ? 28.072 -2.188 -44.346 1.00 92.31 126 GLY A O 1
ATOM 942 N N . LYS A 1 127 ? 26.949 -1.362 -42.560 1.00 94.88 127 LYS A N 1
ATOM 943 C CA . LYS A 1 127 ? 26.999 -2.498 -41.636 1.00 94.88 127 LYS A CA 1
ATOM 944 C C . LYS A 1 127 ? 25.584 -2.796 -41.105 1.00 94.88 127 LYS A C 1
ATOM 946 O O . LYS A 1 127 ? 24.595 -2.211 -41.546 1.00 94.88 127 LYS A O 1
ATOM 951 N N . ARG A 1 128 ? 25.488 -3.698 -40.130 1.00 96.75 128 ARG A N 1
ATOM 952 C CA . ARG A 1 128 ? 24.293 -3.961 -39.311 1.00 96.75 128 ARG A CA 1
ATOM 953 C C . ARG A 1 128 ? 24.712 -4.336 -37.883 1.00 96.75 128 ARG A C 1
ATOM 955 O O . ARG A 1 128 ? 25.897 -4.553 -37.637 1.00 96.75 128 ARG A O 1
ATOM 962 N N . LEU A 1 129 ? 23.771 -4.420 -36.946 1.00 98.25 129 LEU A N 1
ATOM 963 C CA . LEU A 1 129 ? 24.048 -5.027 -35.638 1.00 98.25 129 LEU A CA 1
ATOM 964 C C . LEU A 1 129 ? 24.308 -6.544 -35.783 1.00 98.25 129 LEU A C 1
ATOM 966 O O . LEU A 1 129 ? 23.785 -7.181 -36.706 1.00 98.25 129 LEU A O 1
ATOM 970 N N . PRO A 1 130 ? 25.126 -7.150 -34.905 1.00 98.25 130 PRO A N 1
ATOM 971 C CA . PRO A 1 130 ? 25.264 -8.598 -34.861 1.00 98.25 130 PRO A CA 1
ATOM 972 C C . PRO A 1 130 ? 23.927 -9.236 -34.489 1.00 98.25 130 PRO A C 1
ATOM 974 O O . PRO A 1 130 ? 23.173 -8.695 -33.675 1.00 98.25 130 PRO A O 1
ATOM 977 N N . THR A 1 131 ? 23.658 -10.418 -35.035 1.00 98.06 131 THR A N 1
ATOM 978 C CA . THR A 1 131 ? 22.725 -11.327 -34.367 1.00 98.06 131 THR A CA 1
ATOM 979 C C . THR A 1 131 ? 23.331 -11.797 -33.044 1.00 98.06 131 THR A C 1
ATOM 981 O O . THR A 1 131 ? 24.554 -11.813 -32.875 1.00 98.06 131 THR A O 1
ATOM 984 N N . GLU A 1 132 ? 22.508 -12.206 -32.088 1.00 97.50 132 GLU A N 1
ATOM 985 C CA . GLU A 1 132 ? 23.003 -12.670 -30.794 1.00 97.50 132 GLU A CA 1
ATOM 986 C C . GLU A 1 132 ? 23.884 -13.926 -30.927 1.00 97.50 132 GLU A C 1
ATOM 988 O O . GLU A 1 132 ? 24.852 -14.095 -30.185 1.00 97.50 132 GLU A O 1
ATOM 993 N N . ALA A 1 133 ? 23.614 -14.758 -31.937 1.00 97.81 133 ALA A N 1
ATOM 994 C CA . ALA A 1 133 ? 24.421 -15.926 -32.259 1.00 97.81 133 ALA A CA 1
ATOM 995 C C . ALA A 1 133 ? 25.780 -15.535 -32.871 1.00 97.81 133 ALA A C 1
ATOM 997 O O . ALA A 1 133 ? 26.808 -16.111 -32.511 1.00 97.81 133 ALA A O 1
ATOM 998 N N . GLU A 1 134 ? 25.815 -14.539 -33.764 1.00 98.31 134 GLU A N 1
ATOM 999 C CA . GLU A 1 134 ? 27.068 -13.998 -34.315 1.00 98.31 134 GLU A CA 1
ATOM 1000 C C . GLU A 1 134 ? 27.942 -13.391 -33.220 1.00 98.31 134 GLU A C 1
ATOM 1002 O O . GLU A 1 134 ? 29.146 -13.657 -33.177 1.00 98.31 134 GLU A O 1
ATOM 1007 N N . TRP A 1 135 ? 27.330 -12.625 -32.314 1.00 98.50 135 TRP A N 1
ATOM 1008 C CA . TRP A 1 135 ? 28.010 -12.046 -31.162 1.00 98.50 135 TRP A CA 1
ATOM 1009 C C . TRP A 1 135 ? 28.616 -13.139 -30.272 1.00 98.50 135 TRP A C 1
ATOM 1011 O O . TRP A 1 135 ? 29.807 -13.103 -29.955 1.00 98.50 135 TRP A O 1
ATOM 1021 N N . GLU A 1 136 ? 27.824 -14.158 -29.924 1.00 98.25 136 GLU A N 1
ATOM 1022 C CA . GLU A 1 136 ? 28.277 -15.244 -29.056 1.00 98.25 136 GLU A CA 1
ATOM 1023 C C . GLU A 1 136 ? 29.401 -16.048 -29.692 1.00 98.25 136 GLU A C 1
ATOM 1025 O O . GLU A 1 136 ? 30.407 -16.301 -29.036 1.00 98.25 136 GLU A O 1
ATOM 1030 N N . LYS A 1 137 ? 29.286 -16.399 -30.977 1.00 98.06 137 LYS A N 1
ATOM 1031 C CA . LYS A 1 137 ? 30.354 -17.094 -31.701 1.00 98.06 137 LYS A CA 1
ATOM 1032 C C . LYS A 1 137 ? 31.632 -16.261 -31.719 1.00 98.06 137 LYS A C 1
ATOM 1034 O O . LYS A 1 137 ? 32.708 -16.806 -31.476 1.00 98.06 137 LYS A O 1
ATOM 1039 N N . ALA A 1 138 ? 31.530 -14.954 -31.962 1.00 97.75 138 ALA A N 1
ATOM 1040 C CA . ALA A 1 138 ? 32.679 -14.055 -31.956 1.00 97.75 138 ALA A CA 1
ATOM 1041 C C . ALA A 1 138 ? 33.366 -13.980 -30.579 1.00 97.75 138 ALA A C 1
ATOM 1043 O O . ALA A 1 138 ? 34.593 -13.892 -30.524 1.00 97.75 138 ALA A O 1
ATOM 1044 N N . ALA A 1 139 ? 32.606 -14.067 -29.481 1.00 97.44 139 ALA A N 1
ATOM 1045 C CA . ALA A 1 139 ? 33.133 -14.094 -28.115 1.00 97.44 139 ALA A CA 1
ATOM 1046 C C . ALA A 1 139 ? 33.712 -15.466 -27.724 1.00 97.44 139 ALA A C 1
ATOM 1048 O O . ALA A 1 139 ? 34.795 -15.554 -27.149 1.00 97.44 139 ALA A O 1
ATOM 1049 N N . ARG A 1 140 ? 32.976 -16.537 -28.030 1.00 93.94 140 ARG A N 1
ATOM 1050 C CA . ARG A 1 140 ? 33.131 -17.891 -27.477 1.00 93.94 140 ARG A CA 1
ATOM 1051 C C . ARG A 1 140 ? 33.974 -18.817 -28.346 1.00 93.94 140 ARG A C 1
ATOM 1053 O O . ARG A 1 140 ? 34.514 -19.792 -27.844 1.00 93.94 140 ARG A O 1
ATOM 1060 N N . GLY A 1 141 ? 34.099 -18.564 -29.645 1.00 94.69 141 GLY A N 1
ATOM 1061 C CA . GLY A 1 141 ? 34.675 -19.557 -30.552 1.00 94.69 141 GLY A CA 1
ATOM 1062 C C . GLY A 1 141 ? 33.770 -20.780 -30.725 1.00 94.69 141 GLY A C 1
ATOM 1063 O O . GLY A 1 141 ? 32.550 -20.700 -30.595 1.00 94.69 141 GLY A O 1
ATOM 1064 N N . THR A 1 142 ? 34.371 -21.926 -31.048 1.00 93.88 142 THR A N 1
ATOM 1065 C CA . THR A 1 142 ? 33.657 -23.182 -31.350 1.00 93.88 142 THR A CA 1
ATOM 1066 C C . THR A 1 142 ? 33.820 -24.263 -30.278 1.00 93.88 142 THR A C 1
ATOM 1068 O O . THR A 1 142 ? 33.219 -25.327 -30.398 1.00 93.88 142 THR A O 1
ATOM 1071 N N . ASP A 1 143 ? 34.601 -24.005 -29.225 1.00 91.44 143 ASP A N 1
ATOM 1072 C CA . ASP A 1 143 ? 34.974 -24.987 -28.195 1.00 91.44 143 ASP A CA 1
ATOM 1073 C C . ASP A 1 143 ? 34.129 -24.921 -26.911 1.00 91.44 143 ASP A C 1
ATOM 1075 O O . ASP A 1 143 ? 34.349 -25.694 -25.980 1.00 91.44 143 ASP A O 1
ATOM 1079 N N . GLY A 1 144 ? 33.139 -24.025 -26.859 1.00 89.06 144 GLY A N 1
ATOM 1080 C CA . GLY A 1 144 ? 32.169 -23.957 -25.765 1.00 89.06 144 GLY A CA 1
ATOM 1081 C C . GLY A 1 144 ? 32.669 -23.273 -24.488 1.00 89.06 144 GLY A C 1
ATOM 1082 O O . GLY A 1 144 ? 32.069 -23.470 -23.430 1.00 89.06 144 GLY A O 1
ATOM 1083 N N . ARG A 1 145 ? 33.743 -22.475 -24.559 1.00 94.44 145 ARG A N 1
ATOM 1084 C CA . ARG A 1 145 ? 34.311 -21.770 -23.395 1.00 94.44 145 ARG A CA 1
ATOM 1085 C C . ARG A 1 145 ? 33.344 -20.786 -22.713 1.00 94.44 145 ARG A C 1
ATOM 1087 O O . ARG A 1 145 ? 32.441 -20.240 -23.347 1.00 94.44 145 ARG A O 1
ATOM 1094 N N . LEU A 1 146 ? 33.534 -20.536 -21.416 1.00 94.94 146 LEU A N 1
ATOM 1095 C CA . LEU A 1 146 ? 32.674 -19.626 -20.636 1.00 94.94 146 LEU A CA 1
ATOM 1096 C C . LEU A 1 146 ? 33.009 -18.141 -20.814 1.00 94.94 146 LEU A C 1
ATOM 1098 O O . LEU A 1 146 ? 32.103 -17.313 -20.822 1.00 94.94 146 LEU A O 1
ATOM 1102 N N . PHE A 1 147 ? 34.286 -17.813 -20.969 1.00 97.31 147 PHE A N 1
ATOM 1103 C CA . PHE A 1 147 ? 34.811 -16.464 -21.169 1.00 97.31 147 PHE A CA 1
ATOM 1104 C C . PHE A 1 147 ? 35.619 -16.417 -22.467 1.00 97.31 147 PHE A C 1
ATOM 1106 O O . PHE A 1 147 ? 36.127 -17.458 -22.893 1.00 97.31 147 PHE A O 1
ATOM 1113 N N . PRO A 1 148 ? 35.838 -15.234 -23.069 1.00 97.50 148 PRO A N 1
ATOM 1114 C CA . PRO A 1 148 ? 36.579 -15.133 -24.328 1.00 97.50 148 PRO A CA 1
ATOM 1115 C C . PRO A 1 148 ? 37.965 -15.804 -24.280 1.00 97.50 148 PRO A C 1
ATOM 1117 O O . PRO A 1 148 ? 38.388 -16.475 -25.226 1.00 97.50 148 PRO A O 1
ATOM 1120 N N . TRP A 1 149 ? 38.629 -15.735 -23.123 1.00 96.06 149 TRP A N 1
ATOM 1121 C CA . TRP A 1 149 ? 39.954 -16.311 -22.879 1.00 96.06 149 TRP A CA 1
ATOM 1122 C C . TRP A 1 149 ? 39.962 -17.738 -22.300 1.00 96.06 149 TRP A C 1
ATOM 1124 O O . TRP A 1 149 ? 41.046 -18.291 -22.113 1.00 96.06 149 TRP A O 1
ATOM 1134 N N . GLY A 1 150 ? 38.814 -18.356 -21.993 1.00 95.94 150 GLY A N 1
ATOM 1135 C CA . GLY A 1 150 ? 38.765 -19.725 -21.459 1.00 95.94 150 GLY A CA 1
ATOM 1136 C C . GLY A 1 150 ? 37.620 -19.989 -20.477 1.00 95.94 150 GLY A C 1
ATOM 1137 O O . GLY A 1 150 ? 36.577 -19.355 -20.531 1.00 95.94 150 GLY A O 1
ATOM 1138 N N . ASN A 1 151 ? 37.800 -20.956 -19.572 1.00 95.44 151 ASN A N 1
ATOM 1139 C CA . ASN A 1 151 ? 36.748 -21.413 -18.643 1.00 95.44 151 ASN A CA 1
ATOM 1140 C C . ASN A 1 151 ? 36.881 -20.884 -17.211 1.00 95.44 151 ASN A C 1
ATOM 1142 O O . ASN A 1 151 ? 36.060 -21.215 -16.360 1.00 95.44 151 ASN A O 1
ATOM 1146 N N . VAL A 1 152 ? 37.917 -20.093 -16.935 1.00 95.31 152 VAL A N 1
ATOM 1147 C CA . VAL A 1 152 ? 38.197 -19.544 -15.607 1.00 95.31 152 VAL A CA 1
ATOM 1148 C C . VAL A 1 152 ? 38.077 -18.031 -15.679 1.00 95.31 152 VAL A C 1
ATOM 1150 O O . VAL A 1 152 ? 38.679 -17.402 -16.553 1.00 95.31 152 VAL A O 1
ATOM 1153 N N . ASP A 1 153 ? 37.291 -17.471 -14.766 1.00 94.38 153 ASP A N 1
ATOM 1154 C CA . ASP A 1 153 ? 37.158 -16.028 -14.630 1.00 94.38 153 ASP A CA 1
ATOM 1155 C C . ASP A 1 153 ? 38.505 -15.384 -14.259 1.00 94.38 153 ASP A C 1
ATOM 1157 O O . ASP A 1 153 ? 39.236 -15.893 -13.409 1.00 94.38 153 ASP A O 1
ATOM 1161 N N . ASP A 1 154 ? 38.822 -14.258 -14.897 1.00 95.44 154 ASP A N 1
ATOM 1162 C CA . ASP A 1 154 ? 40.017 -13.455 -14.640 1.00 95.44 154 ASP A CA 1
ATOM 1163 C C . ASP A 1 154 ? 39.641 -11.961 -14.662 1.00 95.44 154 ASP A C 1
ATOM 1165 O O . ASP A 1 154 ? 39.555 -11.352 -15.735 1.00 95.44 154 ASP A O 1
ATOM 1169 N N . PRO A 1 155 ? 39.426 -11.337 -13.487 1.00 92.94 155 PRO A N 1
ATOM 1170 C CA . PRO A 1 155 ? 39.067 -9.924 -13.389 1.00 92.94 155 PRO A CA 1
ATOM 1171 C C . PRO A 1 155 ? 40.075 -8.960 -14.031 1.00 92.94 155 PRO A C 1
ATOM 1173 O O . PRO A 1 155 ? 39.707 -7.834 -14.349 1.00 92.94 155 PRO A O 1
ATOM 1176 N N . ALA A 1 156 ? 41.332 -9.367 -14.255 1.00 94.12 156 ALA A N 1
ATOM 1177 C CA . ALA A 1 156 ? 42.332 -8.518 -14.907 1.00 94.12 156 ALA A CA 1
ATOM 1178 C C . ALA A 1 156 ? 42.130 -8.396 -16.430 1.00 94.12 156 ALA A C 1
ATOM 1180 O O . ALA A 1 156 ? 42.805 -7.590 -17.072 1.00 94.12 156 ALA A O 1
ATOM 1181 N N . ARG A 1 157 ? 41.228 -9.195 -17.014 1.00 95.75 157 ARG A N 1
ATOM 1182 C CA . ARG A 1 157 ? 40.967 -9.272 -18.462 1.00 95.75 157 ARG A CA 1
ATOM 1183 C C . ARG A 1 157 ? 39.643 -8.642 -18.891 1.00 95.75 157 ARG A C 1
ATOM 1185 O O . ARG A 1 157 ? 39.300 -8.719 -20.066 1.00 95.75 157 ARG A O 1
ATOM 1192 N N . ARG A 1 158 ? 38.896 -8.054 -17.955 1.00 94.25 158 ARG A N 1
ATOM 1193 C CA . ARG A 1 158 ? 37.551 -7.516 -18.184 1.00 94.25 158 ARG A CA 1
ATOM 1194 C C . ARG A 1 158 ? 37.270 -6.273 -17.358 1.00 94.25 158 ARG A C 1
ATOM 1196 O O . ARG A 1 158 ? 37.928 -6.015 -16.354 1.00 94.25 158 ARG A O 1
ATOM 1203 N N . ASN A 1 159 ? 36.230 -5.544 -17.748 1.00 94.06 159 ASN A N 1
ATOM 1204 C CA . ASN A 1 159 ? 35.714 -4.398 -17.005 1.00 94.06 159 ASN A CA 1
ATOM 1205 C C . ASN A 1 159 ? 34.273 -4.649 -16.540 1.00 94.06 159 ASN A C 1
ATOM 1207 O O . ASN A 1 159 ? 33.327 -4.203 -17.180 1.00 94.06 159 ASN A O 1
ATOM 1211 N N . LEU A 1 160 ? 34.090 -5.369 -15.438 1.00 91.81 160 LEU A N 1
ATOM 1212 C CA . LEU A 1 160 ? 32.768 -5.732 -14.918 1.00 91.81 160 LEU A CA 1
ATOM 1213 C C . LEU A 1 160 ? 32.525 -5.080 -13.554 1.00 91.81 160 LEU A C 1
ATOM 1215 O O . LEU A 1 160 ? 33.461 -4.999 -12.761 1.00 91.81 160 LEU A O 1
ATOM 1219 N N . ASP A 1 161 ? 31.300 -4.611 -13.296 1.00 85.31 161 ASP A N 1
ATOM 1220 C CA . ASP A 1 161 ? 30.877 -4.014 -12.010 1.00 85.31 161 ASP A CA 1
ATOM 1221 C C . ASP A 1 161 ? 31.835 -2.938 -11.453 1.00 85.31 161 ASP A C 1
ATOM 1223 O O . ASP A 1 161 ? 32.025 -2.783 -10.248 1.00 85.31 161 ASP A O 1
ATOM 1227 N N . SER A 1 162 ? 32.469 -2.183 -12.350 1.00 84.44 162 SER A N 1
ATOM 1228 C CA . SER A 1 162 ? 33.444 -1.139 -12.026 1.00 84.44 162 SER A CA 1
ATOM 1229 C C . SER A 1 162 ? 32.832 0.258 -11.897 1.00 84.44 162 SER A C 1
ATOM 1231 O O . SER A 1 162 ? 33.542 1.213 -11.567 1.00 84.44 162 SER A O 1
ATOM 1233 N N . GLU A 1 163 ? 31.544 0.390 -12.229 1.00 83.44 163 GLU A N 1
ATOM 1234 C CA . GLU A 1 163 ? 30.780 1.640 -12.312 1.00 83.44 163 GLU A CA 1
ATOM 1235 C C . GLU A 1 163 ? 31.366 2.664 -13.303 1.00 83.44 163 GLU A C 1
ATOM 1237 O O . GLU A 1 163 ? 31.006 3.845 -13.292 1.00 83.44 163 GLU A O 1
ATOM 1242 N N . LYS A 1 164 ? 32.297 2.238 -14.170 1.00 88.12 164 LYS A N 1
ATOM 1243 C CA . LYS A 1 164 ? 33.018 3.116 -15.098 1.00 88.12 164 LYS A CA 1
ATOM 1244 C C . LYS A 1 164 ? 33.284 2.427 -16.427 1.00 88.12 164 LYS A C 1
ATOM 1246 O O . LYS A 1 164 ? 33.817 1.323 -16.476 1.00 88.12 164 LYS A O 1
ATOM 1251 N N . LEU A 1 165 ? 33.005 3.136 -17.514 1.00 92.50 165 LEU A N 1
ATOM 1252 C CA . LEU A 1 165 ? 33.467 2.744 -18.844 1.00 92.50 165 LEU A CA 1
ATOM 1253 C C . LEU A 1 165 ? 34.980 2.960 -18.963 1.00 92.50 165 LEU A C 1
ATOM 1255 O O . LEU A 1 165 ? 35.546 3.882 -18.361 1.00 92.50 165 LEU A O 1
ATOM 1259 N N . ARG A 1 166 ? 35.632 2.113 -19.754 1.00 95.56 166 ARG A N 1
ATOM 1260 C CA . ARG A 1 166 ? 37.055 2.200 -20.089 1.00 95.56 166 ARG A CA 1
ATOM 1261 C C . ARG A 1 166 ? 37.224 2.449 -21.588 1.00 95.56 166 ARG A C 1
ATOM 1263 O O . ARG A 1 166 ? 36.317 2.117 -22.352 1.00 95.56 166 ARG A O 1
ATOM 1270 N N . PRO A 1 167 ? 38.341 3.066 -22.018 1.00 96.94 167 PRO A N 1
ATOM 1271 C CA . PRO A 1 167 ? 38.677 3.121 -23.431 1.00 96.94 167 PRO A CA 1
ATOM 1272 C C . PRO A 1 167 ? 38.626 1.727 -24.054 1.00 96.94 167 PRO A C 1
ATOM 1274 O O . PRO A 1 167 ? 39.121 0.775 -23.446 1.00 96.94 167 PRO A O 1
ATOM 1277 N N . VAL A 1 168 ? 38.031 1.628 -25.240 1.00 96.31 168 VAL A N 1
ATOM 1278 C CA . VAL A 1 168 ? 37.938 0.361 -25.971 1.00 96.31 168 VAL A CA 1
ATOM 1279 C C . VAL A 1 168 ? 39.338 -0.209 -26.223 1.00 96.31 168 VAL A C 1
ATOM 1281 O O . VAL A 1 168 ? 40.310 0.531 -26.407 1.00 96.31 168 VAL A O 1
ATOM 1284 N N . GLY A 1 169 ? 39.460 -1.529 -26.154 1.00 94.06 169 GLY A N 1
ATOM 1285 C CA . GLY A 1 169 ? 40.703 -2.267 -26.339 1.00 94.06 169 GLY A CA 1
ATOM 1286 C C . GLY A 1 169 ? 41.699 -2.188 -25.175 1.00 94.06 169 GLY A C 1
ATOM 1287 O O . GLY A 1 169 ? 42.837 -2.640 -25.317 1.00 94.06 169 GLY A O 1
ATOM 1288 N N . GLN A 1 170 ? 41.314 -1.648 -24.009 1.00 94.69 170 GLN A N 1
ATOM 1289 C CA . GLN A 1 170 ? 42.213 -1.530 -22.849 1.00 94.69 170 GLN A CA 1
ATOM 1290 C C . GLN A 1 170 ? 42.633 -2.894 -22.258 1.00 94.69 170 GLN A C 1
ATOM 1292 O O . GLN A 1 170 ? 43.658 -2.970 -21.574 1.00 94.69 170 GLN A O 1
ATOM 1297 N N . PHE A 1 171 ? 41.892 -3.971 -22.541 1.00 93.88 171 PHE A N 1
ATOM 1298 C CA . PHE A 1 171 ? 42.150 -5.325 -22.035 1.00 93.88 171 PHE A CA 1
ATOM 1299 C C . PHE A 1 171 ? 42.561 -6.295 -23.160 1.00 93.88 171 PHE A C 1
ATOM 1301 O O . PHE A 1 171 ? 41.831 -7.236 -23.473 1.00 93.88 171 PHE A O 1
ATOM 1308 N N . PRO A 1 172 ? 43.754 -6.140 -23.768 1.00 94.25 172 PRO A N 1
ATOM 1309 C CA . PRO A 1 172 ? 44.166 -6.954 -24.916 1.00 94.25 172 PRO A CA 1
ATOM 1310 C C . PRO A 1 172 ? 44.311 -8.451 -24.589 1.00 94.25 172 PRO A C 1
ATOM 1312 O O . PRO A 1 172 ? 44.168 -9.299 -25.464 1.00 94.25 172 PRO A O 1
ATOM 1315 N N . THR A 1 173 ? 44.568 -8.805 -23.326 1.00 95.69 173 THR A N 1
ATOM 1316 C CA . THR A 1 173 ? 44.636 -10.200 -22.850 1.00 95.69 173 THR A CA 1
ATOM 1317 C C . THR A 1 173 ? 43.261 -10.848 -22.653 1.00 95.69 173 THR A C 1
ATOM 1319 O O . THR A 1 173 ? 43.190 -12.058 -22.412 1.00 95.69 173 THR A O 1
ATOM 1322 N N . GLY A 1 174 ? 42.187 -10.060 -22.756 1.00 95.44 174 GLY A N 1
ATOM 1323 C CA . GLY A 1 174 ? 40.794 -10.501 -22.740 1.00 95.44 174 GLY A CA 1
ATOM 1324 C C . GLY A 1 174 ? 40.227 -10.833 -24.120 1.00 95.44 174 GLY A C 1
ATOM 1325 O O . GLY A 1 174 ? 39.030 -11.085 -24.231 1.00 95.44 174 GLY A O 1
ATOM 1326 N N . ALA A 1 175 ? 41.060 -10.835 -25.165 1.00 96.56 175 ALA A N 1
ATOM 1327 C CA . ALA A 1 175 ? 40.630 -11.119 -26.527 1.00 96.56 175 ALA A CA 1
ATOM 1328 C C . ALA A 1 175 ? 39.947 -12.489 -26.670 1.00 96.56 175 ALA A C 1
ATOM 1330 O O . ALA A 1 175 ? 40.368 -13.488 -26.078 1.00 96.56 175 ALA A O 1
ATOM 1331 N N . SER A 1 176 ? 38.924 -12.536 -27.519 1.00 96.88 176 SER A N 1
ATOM 1332 C CA . SER A 1 176 ? 38.315 -13.780 -27.983 1.00 96.88 176 SER A CA 1
ATOM 1333 C C . SER A 1 176 ? 39.277 -14.583 -28.875 1.00 96.88 176 SER A C 1
ATOM 1335 O O . SER A 1 176 ? 40.283 -14.040 -29.343 1.00 96.88 176 SER A O 1
ATOM 1337 N N . PRO A 1 177 ? 38.966 -15.855 -29.204 1.00 95.44 177 PRO A N 1
ATOM 1338 C CA . PRO A 1 177 ? 39.761 -16.663 -30.141 1.00 95.44 177 PRO A CA 1
ATOM 1339 C C . PRO A 1 177 ? 40.000 -16.009 -31.503 1.00 95.44 177 PRO A C 1
ATOM 1341 O O . PRO A 1 177 ? 40.952 -16.357 -32.196 1.00 95.44 177 PRO A O 1
ATOM 1344 N N . PHE A 1 178 ? 39.119 -15.087 -31.891 1.00 95.62 178 PHE A N 1
ATOM 1345 C CA . PHE A 1 178 ? 39.156 -14.394 -33.174 1.00 95.62 178 PHE A CA 1
ATOM 1346 C C . PHE A 1 178 ? 39.721 -12.970 -33.075 1.00 95.62 178 PHE A C 1
ATOM 1348 O O . PHE A 1 178 ? 39.811 -12.279 -34.087 1.00 95.62 178 PHE A O 1
ATOM 1355 N N . GLY A 1 179 ? 40.120 -12.531 -31.876 1.00 95.12 179 GLY A N 1
ATOM 1356 C CA . GLY A 1 179 ? 40.711 -11.213 -31.644 1.00 95.12 179 GLY A CA 1
ATOM 1357 C C . GLY A 1 179 ? 39.714 -10.095 -31.324 1.00 95.12 179 GLY A C 1
ATOM 1358 O O . GLY A 1 179 ? 40.108 -8.929 -31.363 1.00 95.12 179 GLY A O 1
ATOM 1359 N N . CYS A 1 180 ? 38.453 -10.419 -31.007 1.00 97.00 180 CYS A N 1
ATOM 1360 C CA . CYS A 1 180 ? 37.491 -9.432 -30.509 1.00 97.00 180 CYS A CA 1
ATOM 1361 C C . CYS A 1 180 ? 37.819 -9.068 -29.057 1.00 97.00 180 CYS A C 1
ATOM 1363 O O . CYS A 1 180 ? 37.978 -9.957 -28.220 1.00 97.00 180 CYS A O 1
ATOM 1365 N N . LEU A 1 181 ? 37.899 -7.777 -28.759 1.00 96.94 181 LEU A N 1
ATOM 1366 C CA . LEU A 1 181 ? 38.164 -7.225 -27.434 1.00 96.94 181 LEU A CA 1
ATOM 1367 C C . LEU A 1 181 ? 36.862 -6.828 -26.740 1.00 96.94 181 LEU A C 1
ATOM 1369 O O . LEU A 1 181 ? 35.833 -6.639 -27.390 1.00 96.94 181 LEU A O 1
ATOM 1373 N N . ASP A 1 182 ? 36.937 -6.738 -25.412 1.00 95.75 182 ASP A N 1
ATOM 1374 C CA . ASP A 1 182 ? 35.860 -6.259 -24.540 1.00 95.75 182 ASP A CA 1
ATOM 1375 C C . ASP A 1 182 ? 34.537 -7.044 -24.670 1.00 95.75 182 ASP A C 1
ATOM 1377 O O . ASP A 1 182 ? 33.480 -6.588 -24.269 1.00 95.75 182 ASP A O 1
ATOM 1381 N N . MET A 1 183 ? 34.597 -8.299 -25.137 1.00 96.69 183 MET A N 1
ATOM 1382 C CA . MET A 1 183 ? 33.435 -9.207 -25.207 1.00 96.69 183 MET A CA 1
ATOM 1383 C C . MET A 1 183 ? 32.965 -9.703 -23.819 1.00 96.69 183 MET A C 1
ATOM 1385 O O . MET A 1 183 ? 32.069 -10.537 -23.726 1.00 96.69 183 MET A O 1
ATOM 1389 N N . SER A 1 184 ? 33.619 -9.273 -22.738 1.00 95.44 184 SER A N 1
ATOM 1390 C CA . SER A 1 184 ? 33.274 -9.576 -21.346 1.00 95.44 184 SER A CA 1
ATOM 1391 C C . SER A 1 184 ? 33.404 -8.285 -20.536 1.00 95.44 184 SER A C 1
ATOM 1393 O O . SER A 1 184 ? 34.511 -7.876 -20.181 1.00 95.44 184 SER A O 1
ATOM 1395 N N . GLY A 1 185 ? 32.281 -7.628 -20.248 1.00 92.62 185 GLY A N 1
ATOM 1396 C CA . GLY A 1 185 ? 32.245 -6.338 -19.559 1.00 92.62 185 GLY A CA 1
ATOM 1397 C C . GLY A 1 185 ? 32.432 -5.118 -20.471 1.00 92.62 185 GLY A C 1
ATOM 1398 O O . GLY A 1 185 ? 32.254 -5.171 -21.673 1.00 92.62 185 GLY A O 1
ATOM 1399 N N . ASN A 1 186 ? 32.791 -3.993 -19.855 1.00 94.81 186 ASN A N 1
ATOM 1400 C CA . ASN A 1 186 ? 32.817 -2.639 -20.405 1.00 94.81 186 ASN A CA 1
ATOM 1401 C C . ASN A 1 186 ? 31.419 -2.075 -20.693 1.00 94.81 186 ASN A C 1
ATOM 1403 O O . ASN A 1 186 ? 30.840 -1.460 -19.791 1.00 94.81 186 ASN A O 1
ATOM 1407 N N . ALA A 1 187 ? 30.854 -2.303 -21.875 1.00 95.12 187 ALA A N 1
ATOM 1408 C CA . ALA A 1 187 ? 29.478 -1.937 -22.196 1.00 95.12 187 ALA A CA 1
ATOM 1409 C C . ALA A 1 187 ? 28.665 -3.184 -22.555 1.00 95.12 187 ALA A C 1
ATOM 1411 O O . ALA A 1 187 ? 29.141 -4.067 -23.253 1.00 95.12 187 ALA A O 1
ATOM 1412 N N . TRP A 1 188 ? 27.405 -3.220 -22.125 1.00 94.69 188 TRP A N 1
ATOM 1413 C CA . TRP A 1 188 ? 26.438 -4.155 -22.693 1.00 94.69 188 TRP A CA 1
ATOM 1414 C C . TRP A 1 188 ? 26.219 -3.829 -24.164 1.00 94.69 188 TRP A C 1
ATOM 1416 O O . TRP A 1 188 ? 26.138 -2.654 -24.512 1.00 94.69 188 TRP A O 1
ATOM 1426 N N . GLU A 1 189 ? 26.056 -4.832 -25.019 1.00 97.44 189 GLU A N 1
ATOM 1427 C CA . GLU A 1 189 ? 26.019 -4.591 -26.463 1.00 97.44 189 GLU A CA 1
ATOM 1428 C C . GLU A 1 189 ? 24.693 -4.984 -27.104 1.00 97.44 189 GLU A C 1
ATOM 1430 O O . GLU A 1 189 ? 24.263 -6.132 -26.990 1.00 97.44 189 GLU A O 1
ATOM 1435 N N . TRP A 1 190 ? 24.065 -4.040 -27.813 1.00 97.81 190 TRP A N 1
ATOM 1436 C CA . TRP A 1 190 ? 22.872 -4.294 -28.620 1.00 97.81 190 TRP A CA 1
ATOM 1437 C C . TRP A 1 190 ? 23.107 -5.344 -29.707 1.00 97.81 190 TRP A C 1
ATOM 1439 O O . TRP A 1 190 ? 24.082 -5.286 -30.457 1.00 97.81 190 TRP A O 1
ATOM 1449 N N . THR A 1 191 ? 22.133 -6.241 -29.856 1.00 97.75 191 THR A N 1
ATOM 1450 C CA . THR A 1 191 ? 22.048 -7.194 -30.969 1.00 97.75 191 THR A CA 1
ATOM 1451 C C . THR A 1 191 ? 20.743 -7.003 -31.743 1.00 97.75 191 THR A C 1
ATOM 1453 O O . THR A 1 191 ? 19.838 -6.280 -31.318 1.00 97.75 191 THR A O 1
ATOM 1456 N N . ALA A 1 192 ? 20.637 -7.620 -32.914 1.00 96.50 192 ALA A N 1
ATOM 1457 C CA . ALA A 1 192 ? 19.453 -7.526 -33.762 1.00 96.50 192 ALA A CA 1
ATOM 1458 C C . ALA A 1 192 ? 18.237 -8.288 -33.210 1.00 96.50 192 ALA A C 1
ATOM 1460 O O . ALA A 1 192 ? 17.087 -7.911 -33.478 1.00 96.50 192 ALA A O 1
ATOM 1461 N N . ASP A 1 193 ? 18.496 -9.361 -32.466 1.00 95.62 193 ASP A N 1
ATOM 1462 C CA . ASP A 1 193 ? 17.513 -10.372 -32.106 1.00 95.62 193 ASP A CA 1
ATOM 1463 C C . ASP A 1 193 ? 16.512 -9.883 -31.064 1.00 95.62 193 ASP A C 1
ATOM 1465 O O . ASP A 1 193 ? 16.802 -9.082 -30.167 1.00 95.62 193 ASP A O 1
ATOM 1469 N N . TRP A 1 194 ? 15.294 -10.395 -31.205 1.00 93.62 194 TRP A N 1
ATOM 1470 C CA . TRP A 1 194 ? 14.294 -10.324 -30.153 1.00 93.62 194 TRP A CA 1
ATOM 1471 C C . TRP A 1 194 ? 14.643 -11.314 -29.042 1.00 93.62 194 TRP A C 1
ATOM 1473 O O . TRP A 1 194 ? 15.210 -12.376 -29.291 1.00 93.62 194 TRP A O 1
ATOM 1483 N N . PHE A 1 195 ? 14.297 -10.959 -27.811 1.00 91.69 195 PHE A N 1
ATOM 1484 C CA . PHE A 1 195 ? 14.514 -11.796 -26.645 1.00 91.69 195 PHE A CA 1
ATOM 1485 C C . PHE A 1 195 ? 13.536 -12.972 -26.662 1.00 91.69 195 PHE A C 1
ATOM 1487 O O . PHE A 1 195 ? 12.411 -12.873 -26.189 1.00 91.69 195 PHE A O 1
ATOM 1494 N N . GLU A 1 196 ? 13.963 -14.085 -27.247 1.00 92.56 196 GLU A N 1
ATOM 1495 C CA . GLU A 1 196 ? 13.175 -15.312 -27.370 1.00 92.56 196 GLU A CA 1
ATOM 1496 C C . GLU A 1 196 ? 13.834 -16.467 -26.604 1.00 92.56 196 GLU A C 1
ATOM 1498 O O . GLU A 1 196 ? 15.053 -16.484 -26.369 1.00 92.56 196 GLU A O 1
ATOM 1503 N N . GLY A 1 197 ? 13.017 -17.451 -26.223 1.00 91.31 197 GLY A N 1
ATOM 1504 C CA . GLY A 1 197 ? 13.502 -18.710 -25.669 1.00 91.31 197 GLY A CA 1
ATOM 1505 C C . GLY A 1 197 ? 14.262 -19.513 -26.726 1.00 91.31 197 GLY A C 1
ATOM 1506 O O . GLY A 1 197 ? 13.829 -19.599 -27.876 1.00 91.31 197 GLY A O 1
ATOM 1507 N N . TYR A 1 198 ? 15.391 -20.114 -26.347 1.00 93.62 198 TYR A N 1
ATOM 1508 C CA . TYR A 1 198 ? 16.166 -20.938 -27.274 1.00 93.62 198 TYR A CA 1
ATOM 1509 C C . TYR A 1 198 ? 15.381 -22.171 -27.751 1.00 93.62 198 TYR A C 1
ATOM 1511 O O . TYR A 1 198 ? 14.525 -22.685 -27.020 1.00 93.62 198 TYR A O 1
ATOM 1519 N N . PRO A 1 199 ? 15.675 -22.693 -28.959 1.00 91.69 199 PRO A N 1
ATOM 1520 C CA . PRO A 1 199 ? 15.041 -23.905 -29.462 1.00 91.69 199 PRO A CA 1
ATOM 1521 C C . PRO A 1 199 ? 15.136 -25.063 -28.457 1.00 91.69 199 PRO A C 1
ATOM 1523 O O . PRO A 1 199 ? 16.221 -25.448 -28.028 1.00 91.69 199 PRO A O 1
ATOM 1526 N N . GLY A 1 200 ? 13.985 -25.627 -28.080 1.00 88.62 200 GLY A N 1
ATOM 1527 C CA . GLY A 1 200 ? 13.905 -26.738 -27.124 1.00 88.62 200 GLY A CA 1
ATOM 1528 C C . GLY A 1 200 ? 13.959 -26.340 -25.644 1.00 88.62 200 GLY A C 1
ATOM 1529 O O . GLY A 1 200 ? 14.032 -27.229 -24.797 1.00 88.62 200 GLY A O 1
ATOM 1530 N N . THR A 1 201 ? 13.910 -25.046 -25.309 1.00 88.25 201 THR A N 1
ATOM 1531 C CA . THR A 1 201 ? 13.881 -24.594 -23.912 1.00 88.25 201 THR A CA 1
ATOM 1532 C C . THR A 1 201 ? 12.602 -24.988 -23.175 1.00 88.25 201 THR A C 1
ATOM 1534 O O . THR A 1 201 ? 11.488 -24.897 -23.700 1.00 88.25 201 THR A O 1
ATOM 1537 N N . SER A 1 202 ? 12.764 -25.404 -21.918 1.00 82.81 202 SER A N 1
ATOM 1538 C CA . SER A 1 202 ? 11.665 -25.543 -20.960 1.00 82.81 202 SER A CA 1
ATOM 1539 C C . SER A 1 202 ? 11.424 -24.262 -20.162 1.00 82.81 202 SER A C 1
ATOM 1541 O O . SER A 1 202 ? 10.466 -24.211 -19.396 1.00 82.81 202 SER A O 1
ATOM 1543 N N . ALA A 1 203 ? 12.271 -23.235 -20.315 1.00 82.88 203 ALA A N 1
ATOM 1544 C CA . ALA A 1 203 ? 12.081 -21.962 -19.637 1.00 82.88 203 ALA A CA 1
ATOM 1545 C C . ALA A 1 203 ? 10.763 -21.305 -20.081 1.00 82.88 203 ALA A C 1
ATOM 1547 O O . ALA A 1 203 ? 10.370 -21.350 -21.254 1.00 82.88 203 ALA A O 1
ATOM 1548 N N . ARG A 1 204 ? 10.077 -20.682 -19.125 1.00 78.06 204 ARG A N 1
ATOM 1549 C CA . ARG A 1 204 ? 8.899 -19.842 -19.343 1.00 78.06 204 ARG A CA 1
ATOM 1550 C C . ARG A 1 204 ? 9.222 -18.474 -18.763 1.00 78.06 204 ARG A C 1
ATOM 1552 O O . ARG A 1 204 ? 9.635 -18.389 -17.613 1.00 78.06 204 ARG A O 1
ATOM 1559 N N . SER A 1 205 ? 9.098 -17.434 -19.578 1.00 78.88 205 SER A N 1
ATOM 1560 C CA . SER A 1 205 ? 9.430 -16.060 -19.200 1.00 78.88 205 SER A CA 1
ATOM 1561 C C . SER A 1 205 ? 8.421 -15.117 -19.855 1.00 78.88 205 SER A C 1
ATOM 1563 O O . SER A 1 205 ? 8.213 -15.230 -21.069 1.00 78.88 205 SER A O 1
ATOM 1565 N N . PRO A 1 206 ? 7.790 -14.189 -19.107 1.00 75.38 206 PRO A N 1
ATOM 1566 C CA . PRO A 1 206 ? 6.838 -13.227 -19.678 1.00 75.38 206 PRO A CA 1
ATOM 1567 C C . PRO A 1 206 ? 7.535 -12.215 -20.591 1.00 75.38 206 PRO A C 1
ATOM 1569 O O . PRO A 1 206 ? 6.889 -11.473 -21.329 1.00 75.38 206 PRO A O 1
ATOM 1572 N N . HIS A 1 207 ? 8.866 -12.203 -20.554 1.00 79.06 207 HIS A N 1
ATOM 1573 C CA . HIS A 1 207 ? 9.702 -11.349 -21.370 1.00 79.06 207 HIS A CA 1
ATOM 1574 C C . HIS A 1 207 ? 10.045 -11.947 -22.735 1.00 79.06 207 HIS A C 1
ATOM 1576 O O . HIS A 1 207 ? 10.615 -11.235 -23.562 1.00 79.06 207 HIS A O 1
ATOM 1582 N N . PHE A 1 208 ? 9.713 -13.220 -22.986 1.00 84.81 208 PHE A N 1
ATOM 1583 C CA . PHE A 1 208 ? 9.851 -13.797 -24.320 1.00 84.81 208 PHE A CA 1
ATOM 1584 C C . PHE A 1 208 ? 8.865 -13.168 -25.316 1.00 84.81 208 PHE A C 1
ATOM 1586 O O . PHE A 1 208 ? 7.811 -12.638 -24.949 1.00 84.81 208 PHE A O 1
ATOM 1593 N N . GLY A 1 209 ? 9.209 -13.222 -26.600 1.00 83.25 209 GLY A N 1
ATOM 1594 C CA . GLY A 1 209 ? 8.467 -12.583 -27.679 1.00 83.25 209 GLY A CA 1
ATOM 1595 C C . GLY A 1 209 ? 9.187 -11.370 -28.271 1.00 83.25 209 GLY A C 1
ATOM 1596 O O . GLY A 1 209 ? 10.240 -10.925 -27.809 1.00 83.25 209 GLY A O 1
ATOM 1597 N N . GLN A 1 210 ? 8.554 -10.751 -29.270 1.00 85.81 210 GLN A N 1
ATOM 1598 C CA . GLN A 1 210 ? 9.045 -9.530 -29.922 1.00 85.81 210 GLN A CA 1
ATOM 1599 C C . GLN A 1 210 ? 8.790 -8.272 -29.076 1.00 85.81 210 GLN A C 1
ATOM 1601 O O . GLN A 1 210 ? 8.119 -7.331 -29.497 1.00 85.81 210 GLN A O 1
ATOM 1606 N N . GLN A 1 211 ? 9.299 -8.311 -27.850 1.00 79.50 211 GLN A N 1
ATOM 1607 C CA . GLN A 1 211 ? 9.071 -7.351 -26.781 1.00 79.50 211 GLN A CA 1
ATOM 1608 C C . GLN A 1 211 ? 10.347 -6.580 -26.440 1.00 79.50 211 GLN A C 1
ATOM 1610 O O . GLN A 1 211 ? 10.367 -5.351 -26.412 1.00 79.50 211 GLN A O 1
ATOM 1615 N N . TYR A 1 212 ? 11.431 -7.321 -26.231 1.00 87.31 212 TYR A N 1
ATOM 1616 C CA . TYR A 1 212 ? 12.729 -6.787 -25.853 1.00 87.31 212 TYR A CA 1
ATOM 1617 C C . TYR A 1 212 ? 13.780 -7.204 -26.871 1.00 87.31 212 TYR A C 1
ATOM 1619 O O . TYR A 1 212 ? 13.673 -8.263 -27.487 1.00 87.31 212 TYR A O 1
ATOM 1627 N N . LYS A 1 213 ? 14.811 -6.384 -27.035 1.00 92.06 213 LYS A N 1
ATOM 1628 C CA . LYS A 1 213 ? 16.000 -6.725 -27.811 1.00 92.06 213 LYS A CA 1
ATOM 1629 C C . LYS A 1 213 ? 17.061 -7.310 -26.896 1.00 92.06 213 LYS A C 1
ATOM 1631 O O . LYS A 1 213 ? 17.197 -6.882 -25.747 1.00 92.06 213 LYS A O 1
ATOM 1636 N N . VAL A 1 214 ? 17.787 -8.299 -27.406 1.00 94.62 214 VAL A N 1
ATOM 1637 C CA . VAL A 1 214 ? 18.873 -8.950 -26.672 1.00 94.62 214 VAL A CA 1
ATOM 1638 C C . VAL A 1 214 ? 20.066 -7.994 -26.578 1.00 94.62 214 VAL A C 1
ATOM 1640 O O . VAL A 1 214 ? 20.489 -7.406 -27.579 1.00 94.62 214 VAL A O 1
ATOM 1643 N N . ILE A 1 215 ? 20.633 -7.889 -25.378 1.00 94.75 215 ILE A N 1
ATOM 1644 C CA . ILE A 1 215 ? 21.944 -7.284 -25.124 1.00 94.75 215 ILE A CA 1
ATOM 1645 C C . ILE A 1 215 ? 22.901 -8.339 -24.554 1.00 94.75 215 ILE A C 1
ATOM 1647 O O . ILE A 1 215 ? 22.477 -9.228 -23.808 1.00 94.75 215 ILE A O 1
ATOM 1651 N N . ARG A 1 216 ? 24.187 -8.271 -24.910 1.00 96.44 216 ARG A N 1
ATOM 1652 C CA . ARG A 1 216 ? 25.191 -9.303 -24.582 1.00 96.44 216 ARG A CA 1
ATOM 1653 C C . ARG A 1 216 ? 26.417 -8.749 -23.847 1.00 96.44 216 ARG A C 1
ATOM 1655 O O . ARG A 1 216 ? 26.630 -7.540 -23.828 1.00 96.44 216 ARG A O 1
ATOM 1662 N N . GLY A 1 217 ? 27.196 -9.658 -23.248 1.00 92.44 217 GLY A N 1
ATOM 1663 C CA . GLY A 1 217 ? 28.578 -9.437 -22.786 1.00 92.44 217 GLY A CA 1
ATOM 1664 C C . GLY A 1 217 ? 28.782 -9.043 -21.327 1.00 92.44 217 GLY A C 1
ATOM 1665 O O . GLY A 1 217 ? 29.887 -9.207 -20.805 1.00 92.44 217 GLY A O 1
ATOM 1666 N N . GLY A 1 218 ? 27.737 -8.583 -20.639 1.00 88.25 218 GLY A N 1
ATOM 1667 C CA . GLY A 1 218 ? 27.915 -7.941 -19.339 1.00 88.25 218 GLY A CA 1
ATOM 1668 C C . GLY A 1 218 ? 28.513 -6.541 -19.489 1.00 88.25 218 GLY A C 1
ATOM 1669 O O . GLY A 1 218 ? 29.065 -6.189 -20.525 1.00 88.25 218 GLY A O 1
ATOM 1670 N N . GLY A 1 219 ? 28.413 -5.718 -18.451 1.00 87.31 219 GLY A N 1
ATOM 1671 C CA . GLY A 1 219 ? 28.891 -4.334 -18.513 1.00 87.31 219 GLY A CA 1
ATOM 1672 C C . GLY A 1 219 ? 29.652 -3.911 -17.269 1.00 87.31 219 GLY A C 1
ATOM 1673 O O . GLY A 1 219 ? 29.645 -4.597 -16.246 1.00 87.31 219 GLY A O 1
ATOM 1674 N N . GLY A 1 220 ? 30.237 -2.713 -17.312 1.00 81.44 220 GLY A N 1
ATOM 1675 C CA . GLY A 1 220 ? 30.798 -2.052 -16.129 1.00 81.44 220 GLY A CA 1
ATOM 1676 C C . GLY A 1 220 ? 29.764 -1.816 -15.020 1.00 81.44 220 GLY A C 1
ATOM 1677 O O . GLY A 1 220 ? 30.129 -1.436 -13.914 1.00 81.44 220 GLY A O 1
ATOM 1678 N N . VAL A 1 221 ? 28.484 -2.060 -15.307 1.00 79.94 221 VAL A N 1
ATOM 1679 C CA . VAL A 1 221 ? 27.361 -2.012 -14.381 1.00 79.94 221 VAL A CA 1
ATOM 1680 C C . VAL A 1 221 ? 26.422 -3.199 -14.633 1.00 79.94 221 VAL A C 1
ATOM 1682 O O . VAL A 1 221 ? 26.104 -3.517 -15.785 1.00 79.94 221 VAL A O 1
ATOM 1685 N N . TYR A 1 222 ? 25.951 -3.828 -13.553 1.00 77.88 222 TYR A N 1
ATOM 1686 C CA . TYR A 1 222 ? 24.899 -4.842 -13.612 1.00 77.88 222 TYR A CA 1
ATOM 1687 C C . TYR A 1 222 ? 23.548 -4.239 -14.034 1.00 77.88 222 TYR A C 1
ATOM 1689 O O . TYR A 1 222 ? 23.190 -3.135 -13.619 1.00 77.88 222 TYR A O 1
ATOM 1697 N N . LEU A 1 223 ? 22.766 -4.988 -14.816 1.00 75.69 223 LEU A N 1
ATOM 1698 C CA . LEU A 1 223 ? 21.367 -4.665 -15.107 1.00 75.69 223 LEU A CA 1
ATOM 1699 C C . LEU A 1 223 ? 20.458 -5.535 -14.241 1.00 75.69 223 LEU A C 1
ATOM 1701 O O . LEU A 1 223 ? 20.671 -6.739 -14.102 1.00 75.69 223 LEU A O 1
ATOM 1705 N N . TYR A 1 224 ? 19.470 -4.908 -13.608 1.00 65.56 224 TYR A N 1
ATOM 1706 C CA . TYR A 1 224 ? 18.613 -5.576 -12.637 1.00 65.56 224 TYR A CA 1
ATOM 1707 C C . TYR A 1 224 ? 17.844 -6.756 -13.267 1.00 65.56 224 TYR A C 1
ATOM 1709 O O . TYR A 1 224 ? 17.363 -6.664 -14.392 1.00 65.56 224 TYR A O 1
ATOM 1717 N N . GLY A 1 225 ? 17.730 -7.868 -12.533 1.00 65.31 225 GLY A N 1
ATOM 1718 C CA . GLY A 1 225 ? 17.065 -9.094 -12.997 1.00 65.31 225 GLY A CA 1
ATOM 1719 C C . GLY A 1 225 ? 17.968 -10.086 -13.740 1.00 65.31 225 GLY A C 1
ATOM 1720 O O . GLY A 1 225 ? 17.530 -11.202 -14.003 1.00 65.31 225 GLY A O 1
ATOM 1721 N N . VAL A 1 226 ? 19.227 -9.730 -14.026 1.00 72.12 226 VAL A N 1
ATOM 1722 C CA . VAL A 1 226 ? 20.210 -10.632 -14.649 1.00 72.12 226 VAL A CA 1
ATOM 1723 C C . VAL A 1 226 ? 21.543 -10.547 -13.891 1.00 72.12 226 VAL A C 1
ATOM 1725 O O . VAL A 1 226 ? 22.066 -9.447 -13.707 1.00 72.12 226 VAL A O 1
ATOM 1728 N N . PRO A 1 227 ? 22.135 -11.671 -13.439 1.00 79.19 227 PRO A N 1
ATOM 1729 C CA . PRO A 1 227 ? 23.461 -11.653 -12.823 1.00 79.19 227 PRO A CA 1
ATOM 1730 C C . PRO A 1 227 ? 24.492 -11.091 -13.802 1.00 79.19 227 PRO A C 1
ATOM 1732 O O . PRO A 1 227 ? 24.502 -11.514 -14.955 1.00 79.19 227 PRO A O 1
ATOM 1735 N N . ASN A 1 228 ? 25.369 -10.181 -13.365 1.00 87.94 228 ASN A N 1
ATOM 1736 C CA . ASN A 1 228 ? 26.433 -9.648 -14.216 1.00 87.94 228 ASN A CA 1
ATOM 1737 C C . ASN A 1 228 ? 27.638 -10.598 -14.213 1.00 87.94 228 ASN A C 1
ATOM 1739 O O . ASN A 1 228 ? 28.561 -10.432 -13.428 1.00 87.94 228 ASN A O 1
ATOM 1743 N N . THR A 1 229 ? 27.594 -11.665 -15.016 1.00 91.06 229 THR A N 1
ATOM 1744 C CA . THR A 1 229 ? 28.622 -12.725 -14.975 1.00 91.06 229 THR A CA 1
ATOM 1745 C C . THR A 1 229 ? 29.786 -12.479 -15.923 1.00 91.06 229 THR A C 1
ATOM 1747 O O . THR A 1 229 ? 30.858 -13.042 -15.708 1.00 91.06 229 THR A O 1
ATOM 1750 N N . GLY A 1 230 ? 29.596 -11.667 -16.966 1.00 91.94 230 GLY A N 1
ATOM 1751 C CA . GLY A 1 230 ? 30.548 -11.435 -18.052 1.00 91.94 230 GLY A CA 1
ATOM 1752 C C . GLY A 1 230 ? 30.833 -12.677 -18.903 1.00 91.94 230 GLY A C 1
ATOM 1753 O O . GLY A 1 230 ? 31.859 -12.727 -19.578 1.00 91.94 230 GLY A O 1
ATOM 1754 N N . THR A 1 231 ? 30.001 -13.717 -18.826 1.00 95.69 231 THR A N 1
ATOM 1755 C CA . THR A 1 231 ? 30.199 -14.943 -19.616 1.00 95.69 231 THR A CA 1
ATOM 1756 C C . THR A 1 231 ? 29.726 -14.745 -21.056 1.00 95.69 231 THR A C 1
ATOM 1758 O O . THR A 1 231 ? 28.828 -13.951 -21.321 1.00 95.69 231 THR A O 1
ATOM 1761 N N . CYS A 1 232 ? 30.295 -15.488 -22.007 1.00 96.44 232 CYS A N 1
ATOM 1762 C CA . CYS A 1 232 ? 29.941 -15.365 -23.424 1.00 96.44 232 CYS A CA 1
ATOM 1763 C C . CYS A 1 232 ? 28.471 -15.714 -23.718 1.00 96.44 232 CYS A C 1
ATOM 1765 O O . CYS A 1 232 ? 27.917 -15.240 -24.705 1.00 96.44 232 CYS A O 1
ATOM 1767 N N . THR A 1 233 ? 27.844 -16.549 -22.886 1.00 95.19 233 THR A N 1
ATOM 1768 C CA . THR A 1 233 ? 26.443 -16.974 -23.048 1.00 95.19 233 THR A CA 1
ATOM 1769 C C . THR A 1 233 ? 25.460 -16.030 -22.369 1.00 95.19 233 THR A C 1
ATOM 1771 O O . THR A 1 233 ? 24.261 -16.101 -22.638 1.00 95.19 233 THR A O 1
ATOM 1774 N N . GLN A 1 234 ? 25.964 -15.123 -21.525 1.00 93.06 234 GLN A N 1
ATOM 1775 C CA . GLN A 1 234 ? 25.146 -14.176 -20.791 1.00 93.06 234 GLN A CA 1
ATOM 1776 C C . GLN A 1 234 ? 24.379 -13.279 -21.760 1.00 93.06 234 GLN A C 1
ATOM 1778 O O . GLN A 1 234 ? 24.951 -12.586 -22.610 1.00 93.06 234 GLN A O 1
ATOM 1783 N N . ARG A 1 235 ? 23.065 -13.252 -21.572 1.00 92.31 235 ARG A N 1
ATOM 1784 C CA . ARG A 1 235 ? 22.140 -12.395 -22.302 1.00 92.31 235 ARG A CA 1
ATOM 1785 C C . ARG A 1 235 ? 21.247 -11.657 -21.318 1.00 92.31 235 ARG A C 1
ATOM 1787 O O . ARG A 1 235 ? 20.774 -12.234 -20.345 1.00 92.31 235 ARG A O 1
ATOM 1794 N N . ALA A 1 236 ? 21.036 -10.378 -21.579 1.00 89.94 236 ALA A N 1
ATOM 1795 C CA . ALA A 1 236 ? 20.024 -9.562 -20.927 1.00 89.94 236 ALA A CA 1
ATOM 1796 C C . ALA A 1 236 ? 19.129 -8.937 -22.004 1.00 89.94 236 ALA A C 1
ATOM 1798 O O . ALA A 1 236 ? 19.239 -9.255 -23.193 1.00 89.94 236 ALA A O 1
ATOM 1799 N N . ARG A 1 237 ? 18.199 -8.080 -21.591 1.00 88.94 237 ARG A N 1
ATOM 1800 C CA . ARG A 1 237 ? 17.134 -7.582 -22.458 1.00 88.94 237 ARG A CA 1
ATOM 1801 C C . ARG A 1 237 ? 16.795 -6.134 -22.145 1.00 88.94 237 ARG A C 1
ATOM 1803 O O . ARG A 1 237 ? 16.826 -5.733 -20.986 1.00 88.94 237 ARG A O 1
ATOM 1810 N N . LEU A 1 238 ? 16.450 -5.368 -23.173 1.00 86.00 238 LEU A N 1
ATOM 1811 C CA . LEU A 1 238 ? 16.015 -3.978 -23.037 1.00 86.00 238 LEU A CA 1
ATOM 1812 C C . LEU A 1 238 ? 15.046 -3.631 -24.181 1.00 86.00 238 LEU A C 1
ATOM 1814 O O . LEU A 1 238 ? 15.123 -4.221 -25.259 1.00 86.00 238 LEU A O 1
ATOM 1818 N N . VAL A 1 239 ? 14.087 -2.727 -23.961 1.00 85.50 239 VAL A N 1
ATOM 1819 C CA . VAL A 1 239 ? 13.132 -2.356 -25.027 1.00 85.50 239 VAL A CA 1
ATOM 1820 C C . VAL A 1 239 ? 13.837 -1.551 -26.130 1.00 85.50 239 VAL A C 1
ATOM 1822 O O . VAL A 1 239 ? 14.791 -0.830 -25.831 1.00 85.50 239 VAL A O 1
ATOM 1825 N N . PRO A 1 240 ? 13.357 -1.590 -27.388 1.00 87.56 240 PRO A N 1
ATOM 1826 C CA . PRO A 1 240 ? 14.048 -0.952 -28.512 1.00 87.56 240 PRO A CA 1
ATOM 1827 C C . PRO A 1 240 ? 14.280 0.561 -28.370 1.00 87.56 240 PRO A C 1
ATOM 1829 O O . PRO A 1 240 ? 15.239 1.090 -28.923 1.00 87.56 240 PRO A O 1
ATOM 1832 N N . TYR A 1 241 ? 13.405 1.262 -27.647 1.00 85.94 241 TYR A N 1
ATOM 1833 C CA . TYR A 1 241 ? 13.477 2.710 -27.413 1.00 85.94 241 TYR A CA 1
ATOM 1834 C C . TYR A 1 241 ? 14.050 3.080 -26.034 1.00 85.94 241 TYR A C 1
ATOM 1836 O O . TYR A 1 241 ? 14.072 4.259 -25.685 1.00 85.94 241 TYR A O 1
ATOM 1844 N N . GLY A 1 242 ? 14.491 2.097 -25.243 1.00 83.25 242 GLY A N 1
ATOM 1845 C CA . GLY A 1 242 ? 15.195 2.334 -23.987 1.00 83.25 242 GLY A CA 1
ATOM 1846 C C . GLY A 1 242 ? 16.658 2.677 -24.247 1.00 83.25 242 GLY A C 1
ATOM 1847 O O . GLY A 1 242 ? 17.264 2.141 -25.172 1.00 83.25 242 GLY A O 1
ATOM 1848 N N . ALA A 1 243 ? 17.235 3.550 -23.425 1.00 83.44 243 ALA A N 1
ATOM 1849 C CA . ALA A 1 243 ? 18.644 3.934 -23.501 1.00 83.44 243 ALA A CA 1
ATOM 1850 C C . ALA A 1 243 ? 19.278 3.892 -22.105 1.00 83.44 243 ALA A C 1
ATOM 1852 O O . ALA A 1 243 ? 18.658 4.314 -21.130 1.00 83.44 243 ALA A O 1
ATOM 1853 N N . HIS A 1 244 ? 20.511 3.385 -22.001 1.00 84.44 244 HIS A N 1
ATOM 1854 C CA . HIS A 1 244 ? 21.222 3.257 -20.726 1.00 84.44 244 HIS A CA 1
ATOM 1855 C C . HIS A 1 244 ? 22.677 3.719 -20.829 1.00 84.44 244 HIS A C 1
ATOM 1857 O O . HIS A 1 244 ? 23.363 3.403 -21.800 1.00 84.44 244 HIS A O 1
ATOM 1863 N N . ASP A 1 245 ? 23.178 4.358 -19.768 1.00 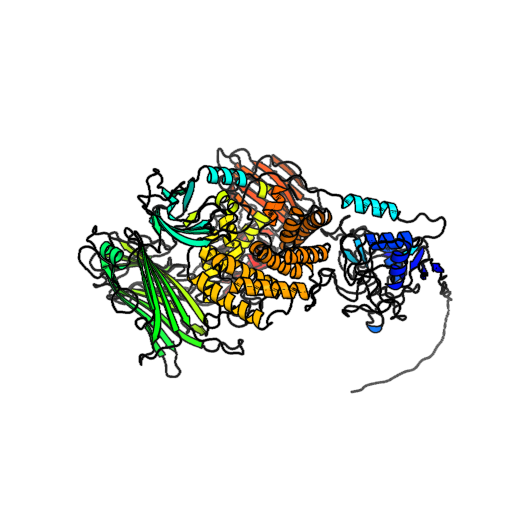85.00 245 ASP A N 1
ATOM 1864 C CA . ASP A 1 245 ? 24.550 4.877 -19.646 1.00 85.00 245 ASP A CA 1
ATOM 1865 C C . ASP A 1 245 ? 25.659 3.814 -19.867 1.00 85.00 245 ASP A C 1
ATOM 1867 O O . ASP A 1 245 ? 26.815 4.169 -20.064 1.00 85.00 245 ASP A O 1
ATOM 1871 N N . PHE A 1 246 ? 25.325 2.518 -19.817 1.00 88.75 246 PHE A N 1
ATOM 1872 C CA . PHE A 1 246 ? 26.259 1.387 -19.978 1.00 88.75 246 PHE A CA 1
ATOM 1873 C C . PHE A 1 246 ? 25.833 0.385 -21.062 1.00 88.75 246 PHE A C 1
ATOM 1875 O O . PHE A 1 246 ? 26.354 -0.728 -21.098 1.00 88.75 246 PHE A O 1
ATOM 1882 N N . VAL A 1 247 ? 24.874 0.752 -21.917 1.00 92.25 247 VAL A N 1
ATOM 1883 C CA . VAL A 1 247 ? 24.491 -0.048 -23.089 1.00 92.25 247 VAL A CA 1
ATOM 1884 C C . VAL A 1 247 ? 24.987 0.672 -24.337 1.00 92.25 247 VAL A C 1
ATOM 1886 O O . VAL A 1 247 ? 24.574 1.798 -24.614 1.00 92.25 247 VAL A O 1
ATOM 1889 N N . GLY A 1 248 ? 25.904 0.023 -25.043 1.00 95.50 248 GLY A N 1
ATOM 1890 C CA . GLY A 1 248 ? 26.463 0.417 -26.326 1.00 95.50 248 GLY A CA 1
ATOM 1891 C C . GLY A 1 248 ? 26.220 -0.662 -27.375 1.00 95.50 248 GLY A C 1
ATOM 1892 O O . GLY A 1 248 ? 25.221 -1.382 -27.327 1.00 95.50 248 GLY A O 1
ATOM 1893 N N . PHE A 1 249 ? 27.103 -0.750 -28.366 1.00 97.88 249 PHE A N 1
ATOM 1894 C CA . PHE A 1 249 ? 26.964 -1.705 -29.461 1.00 97.88 249 PHE A CA 1
ATOM 1895 C C . PHE A 1 249 ? 28.264 -1.862 -30.255 1.00 97.88 249 PHE A C 1
ATOM 1897 O O . PHE A 1 249 ? 29.166 -1.022 -30.202 1.00 97.88 249 PHE A O 1
ATOM 1904 N N . ARG A 1 250 ? 28.308 -2.925 -31.056 1.00 97.44 250 ARG A N 1
ATOM 1905 C CA . ARG A 1 250 ? 29.285 -3.123 -32.130 1.00 97.44 250 ARG A CA 1
ATOM 1906 C C . ARG A 1 250 ? 28.570 -3.564 -33.401 1.00 97.44 250 ARG A C 1
ATOM 1908 O O . ARG A 1 250 ? 27.407 -3.961 -33.337 1.00 97.44 250 ARG A O 1
ATOM 1915 N N . CYS A 1 251 ? 29.228 -3.482 -34.553 1.00 97.75 251 CYS A N 1
ATOM 1916 C CA . CYS A 1 251 ? 28.601 -3.799 -35.835 1.00 97.75 251 CYS A CA 1
ATOM 1917 C C . CYS A 1 251 ? 29.235 -5.014 -36.523 1.00 97.75 251 CYS A C 1
ATOM 1919 O O . CYS A 1 251 ? 30.388 -5.370 -36.284 1.00 97.75 251 CYS A O 1
ATOM 1921 N N . VAL A 1 252 ? 28.480 -5.617 -37.439 1.00 97.00 252 VAL A N 1
ATOM 1922 C CA . VAL A 1 252 ? 28.937 -6.667 -38.353 1.00 97.00 252 VAL A CA 1
ATOM 1923 C C . VAL A 1 252 ? 28.712 -6.276 -39.807 1.00 97.00 252 VAL A C 1
ATOM 1925 O O . VAL A 1 252 ? 27.873 -5.430 -40.126 1.00 97.00 252 VAL A O 1
ATOM 1928 N N . LYS A 1 253 ? 29.468 -6.904 -40.704 1.00 94.75 253 LYS A N 1
ATOM 1929 C CA . LYS A 1 253 ? 29.373 -6.715 -42.147 1.00 94.75 253 LYS A CA 1
ATOM 1930 C C . LYS A 1 253 ? 29.456 -8.056 -42.865 1.00 94.75 253 LYS A C 1
ATOM 1932 O O . LYS A 1 253 ? 30.411 -8.811 -42.683 1.00 94.75 253 LYS A O 1
ATOM 1937 N N . ASP A 1 254 ? 28.466 -8.316 -43.704 1.00 92.94 254 ASP A N 1
ATOM 1938 C CA . ASP A 1 254 ? 28.394 -9.519 -44.530 1.00 92.94 254 ASP A CA 1
ATOM 1939 C C . ASP A 1 254 ? 29.375 -9.446 -45.713 1.00 92.94 254 ASP A C 1
ATOM 1941 O O . ASP A 1 254 ? 29.758 -8.359 -46.166 1.00 92.94 254 ASP A O 1
ATOM 1945 N N . LEU A 1 255 ? 29.805 -10.603 -46.229 1.00 89.94 255 LEU A N 1
ATOM 1946 C CA . LEU A 1 255 ? 30.665 -10.639 -47.412 1.00 89.94 255 LEU A CA 1
ATOM 1947 C C . LEU A 1 255 ? 29.855 -10.315 -48.681 1.00 89.94 255 LEU A C 1
ATOM 1949 O O . LEU A 1 255 ? 28.667 -10.636 -48.767 1.00 89.94 255 LEU A O 1
ATOM 1953 N N . PRO A 1 256 ? 30.493 -9.740 -49.719 1.00 84.62 256 PRO A N 1
ATOM 1954 C CA . PRO A 1 256 ? 29.835 -9.509 -51.001 1.00 84.62 256 PRO A CA 1
ATOM 1955 C C . PRO A 1 256 ? 29.192 -10.789 -51.556 1.00 84.62 256 PRO A C 1
ATOM 1957 O O . PRO A 1 256 ? 29.854 -11.818 -51.679 1.00 84.62 256 PRO A O 1
ATOM 1960 N N . GLY A 1 257 ? 27.907 -10.713 -51.912 1.00 81.81 257 GLY A N 1
ATOM 1961 C CA . GLY A 1 257 ? 27.144 -11.838 -52.464 1.00 81.81 257 GLY A CA 1
ATOM 1962 C C . GLY A 1 257 ? 26.490 -12.762 -51.429 1.00 81.81 257 GLY A C 1
ATOM 1963 O O . GLY A 1 257 ? 25.755 -13.661 -51.831 1.00 81.81 257 GLY A O 1
ATOM 1964 N N . GLN A 1 258 ? 26.703 -12.547 -50.126 1.00 86.31 258 GLN A N 1
ATOM 1965 C CA . GLN A 1 258 ? 25.905 -13.191 -49.079 1.00 86.31 258 GLN A CA 1
ATOM 1966 C C . GLN A 1 258 ? 24.599 -12.424 -48.841 1.00 86.31 258 GLN A C 1
ATOM 1968 O O . GLN A 1 258 ? 24.574 -11.193 -48.871 1.00 86.31 258 GLN A O 1
ATOM 1973 N N . SER A 1 259 ? 23.513 -13.152 -48.580 1.00 86.12 259 SER A N 1
ATOM 1974 C CA . SER A 1 259 ? 22.276 -12.555 -48.074 1.00 86.12 259 SER A CA 1
ATOM 1975 C C . SER A 1 259 ? 22.429 -12.275 -46.576 1.00 86.12 259 SER A C 1
ATOM 1977 O O . SER A 1 259 ? 22.751 -13.211 -45.839 1.00 86.12 259 SER A O 1
ATOM 1979 N N . PRO A 1 260 ? 22.207 -11.033 -46.111 1.00 88.50 260 PRO A N 1
ATOM 1980 C CA . PRO A 1 260 ? 22.242 -10.736 -44.686 1.00 88.50 260 PRO A CA 1
ATOM 1981 C C . PRO A 1 260 ? 21.109 -11.487 -43.961 1.00 88.50 260 PRO A C 1
ATOM 1983 O O . PRO A 1 260 ? 20.055 -11.722 -44.561 1.00 88.50 260 PRO A O 1
ATOM 1986 N N . PRO A 1 261 ? 21.272 -11.830 -42.669 1.00 92.12 261 PRO A N 1
ATOM 1987 C CA . PRO A 1 261 ? 20.227 -12.480 -41.877 1.00 92.12 261 PRO A CA 1
ATOM 1988 C C . PRO A 1 261 ? 18.967 -11.615 -41.732 1.00 92.12 261 PRO A C 1
ATOM 1990 O O . PRO A 1 261 ? 17.883 -12.143 -41.500 1.00 92.12 261 PRO A O 1
ATOM 1993 N N . TYR A 1 262 ? 19.095 -10.293 -41.880 1.00 94.62 262 TYR A N 1
ATOM 1994 C CA . TYR A 1 262 ? 17.980 -9.352 -41.905 1.00 94.62 262 TYR A CA 1
ATOM 1995 C C . TYR A 1 262 ? 18.361 -8.056 -42.642 1.00 94.62 262 TYR A C 1
ATOM 1997 O O . TYR A 1 262 ? 19.539 -7.711 -42.744 1.00 94.62 262 TYR A O 1
ATOM 2005 N N . ASP A 1 263 ? 17.359 -7.316 -43.125 1.00 92.50 263 ASP A N 1
ATOM 2006 C CA . ASP A 1 263 ? 17.538 -5.977 -43.703 1.00 92.50 263 ASP A CA 1
ATOM 2007 C C . ASP A 1 263 ? 17.413 -4.899 -42.606 1.00 92.50 263 ASP A C 1
ATOM 2009 O O . ASP A 1 263 ? 16.318 -4.710 -42.066 1.00 92.50 263 ASP A O 1
ATOM 2013 N N . PRO A 1 264 ? 18.492 -4.171 -42.256 1.00 90.00 264 PRO A N 1
ATOM 2014 C CA . PRO A 1 264 ? 18.449 -3.183 -41.185 1.00 90.00 264 PRO A CA 1
ATOM 2015 C C . PRO A 1 264 ? 17.452 -2.045 -41.443 1.00 90.00 264 PRO A C 1
ATOM 2017 O O . PRO A 1 264 ? 16.830 -1.583 -40.489 1.00 90.00 264 PRO A O 1
ATOM 2020 N N . ILE A 1 265 ? 17.244 -1.620 -42.694 1.00 90.94 265 ILE A N 1
ATOM 2021 C CA . ILE A 1 265 ? 16.315 -0.527 -43.022 1.00 90.94 265 ILE A CA 1
ATOM 2022 C C . ILE A 1 265 ? 14.869 -0.982 -42.832 1.00 90.94 265 ILE A C 1
ATOM 2024 O O . ILE A 1 265 ? 14.073 -0.274 -42.214 1.00 90.94 265 ILE A O 1
ATOM 2028 N N . ALA A 1 266 ? 14.539 -2.186 -43.302 1.00 91.31 266 ALA A N 1
ATOM 2029 C CA . ALA A 1 266 ? 13.209 -2.756 -43.121 1.00 91.31 266 ALA A CA 1
ATOM 2030 C C . ALA A 1 266 ? 12.872 -2.967 -41.635 1.00 91.31 266 ALA A C 1
ATOM 2032 O O . ALA A 1 266 ? 11.757 -2.664 -41.211 1.00 91.31 266 ALA A O 1
ATOM 2033 N N . VAL A 1 267 ? 13.829 -3.442 -40.825 1.00 90.44 267 VAL A N 1
ATOM 2034 C CA . VAL A 1 267 ? 13.593 -3.649 -39.387 1.00 90.44 267 VAL A CA 1
ATOM 2035 C C . VAL A 1 267 ? 13.450 -2.316 -38.639 1.00 90.44 267 VAL A C 1
ATOM 2037 O O . VAL A 1 267 ? 12.604 -2.229 -37.751 1.00 90.44 267 VAL A O 1
ATOM 2040 N N . ILE A 1 268 ? 14.210 -1.270 -39.000 1.00 90.12 268 ILE A N 1
ATOM 2041 C CA . ILE A 1 268 ? 14.012 0.085 -38.446 1.00 90.12 268 ILE A CA 1
ATOM 2042 C C . ILE A 1 268 ? 12.586 0.568 -38.738 1.00 90.12 268 ILE A C 1
ATOM 2044 O O . ILE A 1 268 ? 11.877 0.943 -37.807 1.00 90.12 268 ILE A O 1
ATOM 2048 N N . ALA A 1 269 ? 12.144 0.497 -39.997 1.00 88.88 269 ALA A N 1
ATOM 2049 C CA . ALA A 1 269 ? 10.815 0.958 -40.398 1.00 88.88 269 ALA A CA 1
ATOM 2050 C C . ALA A 1 269 ? 9.684 0.191 -39.685 1.00 88.88 269 ALA A C 1
ATOM 2052 O O . ALA A 1 269 ? 8.697 0.785 -39.253 1.00 88.88 269 ALA A O 1
ATOM 2053 N N . GLU A 1 270 ? 9.833 -1.125 -39.518 1.00 87.12 270 GLU A N 1
ATOM 2054 C CA . GLU A 1 270 ? 8.878 -1.948 -38.767 1.00 87.12 270 GLU A CA 1
ATOM 2055 C C . GLU A 1 270 ? 8.843 -1.573 -37.277 1.00 87.12 270 GLU A C 1
ATOM 2057 O O . GLU A 1 270 ? 7.768 -1.480 -36.686 1.00 87.12 270 GLU A O 1
ATOM 2062 N N . ALA A 1 271 ? 9.999 -1.322 -36.658 1.00 83.00 271 ALA A N 1
ATOM 2063 C CA . ALA A 1 271 ? 10.068 -0.901 -35.262 1.00 83.00 271 ALA A CA 1
ATOM 2064 C C . ALA A 1 271 ? 9.467 0.500 -35.043 1.00 83.00 271 ALA A C 1
ATOM 2066 O O . ALA A 1 271 ? 8.749 0.702 -34.067 1.00 83.00 271 ALA A O 1
ATOM 2067 N N . GLU A 1 272 ? 9.694 1.446 -35.957 1.00 85.12 272 GLU A N 1
ATOM 2068 C CA . GLU A 1 272 ? 9.080 2.781 -35.914 1.00 85.12 272 GLU A CA 1
ATOM 2069 C C . GLU A 1 272 ? 7.558 2.705 -36.062 1.00 85.12 272 GLU A C 1
ATOM 2071 O O . GLU A 1 272 ? 6.829 3.306 -35.275 1.00 85.12 272 GLU A O 1
ATOM 2076 N N . LYS A 1 273 ? 7.068 1.890 -37.001 1.00 85.31 273 LYS A N 1
ATOM 2077 C CA . LYS A 1 273 ? 5.632 1.664 -37.197 1.00 85.31 273 LYS A CA 1
ATOM 2078 C C . LYS A 1 273 ? 4.950 1.087 -35.953 1.00 85.31 273 LYS A C 1
ATOM 2080 O O . LYS A 1 273 ? 3.801 1.418 -35.683 1.00 85.31 273 LYS A O 1
ATOM 2085 N N . ARG A 1 274 ? 5.637 0.234 -35.185 1.00 77.75 274 ARG A N 1
ATOM 2086 C CA . ARG A 1 274 ? 5.109 -0.298 -33.914 1.00 77.75 274 ARG A CA 1
ATOM 2087 C C . ARG A 1 274 ? 4.973 0.763 -32.827 1.00 77.75 274 ARG A C 1
ATOM 2089 O O . ARG A 1 274 ? 4.111 0.613 -31.972 1.00 77.75 274 ARG A O 1
ATOM 2096 N N . LEU A 1 275 ? 5.810 1.800 -32.848 1.00 77.75 275 LEU A N 1
ATOM 2097 C CA . LEU A 1 275 ? 5.770 2.898 -31.876 1.00 77.75 275 LEU A CA 1
ATOM 2098 C C . LEU A 1 275 ? 4.805 4.019 -32.281 1.00 77.75 275 LEU A C 1
ATOM 2100 O O . LEU A 1 275 ? 4.454 4.848 -31.443 1.00 77.75 275 LEU A O 1
ATOM 2104 N N . ASP A 1 276 ? 4.332 4.021 -33.529 1.00 80.38 276 ASP A N 1
ATOM 2105 C CA . ASP A 1 276 ? 3.295 4.924 -34.038 1.00 80.38 276 ASP A CA 1
ATOM 2106 C C . ASP A 1 276 ? 1.882 4.486 -33.596 1.00 80.38 276 ASP A C 1
ATOM 2108 O O . ASP A 1 276 ? 0.966 4.276 -34.391 1.00 80.38 276 ASP A O 1
ATOM 2112 N N . THR A 1 277 ? 1.703 4.276 -32.290 1.00 71.25 277 THR A N 1
ATOM 2113 C CA . THR A 1 277 ? 0.407 3.951 -31.684 1.00 71.25 277 THR A CA 1
ATOM 2114 C C . THR A 1 277 ? -0.188 5.180 -31.014 1.00 71.25 277 THR A C 1
ATOM 2116 O O . THR A 1 277 ? 0.385 5.722 -30.067 1.00 71.25 277 THR A O 1
ATOM 2119 N N . SER A 1 278 ? -1.377 5.591 -31.452 1.00 74.44 278 SER A N 1
ATOM 2120 C CA . SER A 1 278 ? -2.150 6.649 -30.801 1.00 74.44 278 SER A CA 1
ATOM 2121 C C . SER A 1 278 ? -3.000 6.101 -29.656 1.00 74.44 278 SER A C 1
ATOM 2123 O O . SER A 1 278 ? -3.620 5.041 -29.789 1.00 74.44 278 SER A O 1
ATOM 2125 N N . LEU A 1 279 ? -3.125 6.870 -28.573 1.00 80.06 279 LEU A N 1
ATOM 2126 C CA . LEU A 1 279 ? -4.132 6.605 -27.546 1.00 80.06 279 LEU A CA 1
ATOM 2127 C C . LEU A 1 279 ? -5.527 6.560 -28.175 1.00 80.06 279 LEU A C 1
ATOM 2129 O O . LEU A 1 279 ? -5.890 7.407 -28.994 1.00 80.06 279 LEU A O 1
ATOM 2133 N N . ARG A 1 280 ? -6.323 5.574 -27.761 1.00 83.75 280 ARG A N 1
ATOM 2134 C CA . ARG A 1 280 ? -7.744 5.518 -28.112 1.00 83.75 280 ARG A CA 1
ATOM 2135 C C . ARG A 1 280 ? -8.461 6.758 -27.554 1.00 83.75 280 ARG A C 1
ATOM 2137 O O . ARG A 1 280 ? -8.003 7.328 -26.565 1.00 83.75 280 ARG A O 1
ATOM 2144 N N . PRO A 1 281 ? -9.593 7.184 -28.133 1.00 86.94 281 PRO A N 1
ATOM 2145 C CA . PRO A 1 281 ? -10.408 8.224 -27.517 1.00 86.94 281 PRO A CA 1
ATOM 2146 C C . PRO A 1 281 ? -10.848 7.806 -26.102 1.00 86.94 281 PRO A C 1
ATOM 2148 O O . PRO A 1 281 ? -11.255 6.654 -25.920 1.00 86.94 281 PRO A O 1
ATOM 2151 N N . PRO A 1 282 ? -10.787 8.704 -25.103 1.00 90.88 282 PRO A N 1
ATOM 2152 C CA . PRO A 1 282 ? -11.234 8.380 -23.755 1.00 90.88 282 PRO A CA 1
ATOM 2153 C C . PRO A 1 282 ? -12.753 8.167 -23.728 1.00 90.88 282 PRO A C 1
ATOM 2155 O O . PRO A 1 282 ? -13.508 8.950 -24.308 1.00 90.88 282 PRO A O 1
ATOM 2158 N N . ARG A 1 283 ? -13.210 7.138 -23.010 1.00 91.81 283 ARG A N 1
ATOM 2159 C CA . ARG A 1 283 ? -14.629 6.914 -22.697 1.00 91.81 283 ARG A CA 1
ATOM 2160 C C . ARG A 1 283 ? -14.982 7.485 -21.327 1.00 91.81 283 ARG A C 1
ATOM 2162 O O . ARG A 1 283 ? -14.174 7.431 -20.403 1.00 91.81 283 ARG A O 1
ATOM 2169 N N . LYS A 1 284 ? -16.208 7.986 -21.182 1.00 93.69 284 LYS A N 1
ATOM 2170 C CA . LYS A 1 284 ? -16.765 8.337 -19.870 1.00 93.69 284 LYS A CA 1
ATOM 2171 C C . LYS A 1 284 ? -17.063 7.056 -19.089 1.00 93.69 284 LYS A C 1
ATOM 2173 O O . LYS A 1 284 ? -17.628 6.123 -19.657 1.00 93.69 284 LYS A O 1
ATOM 2178 N N . LEU A 1 285 ? -16.678 7.014 -17.820 1.00 93.69 285 LEU A N 1
ATOM 2179 C CA . LEU A 1 285 ? -16.868 5.854 -16.947 1.00 93.69 285 LEU A CA 1
ATOM 2180 C C . LEU A 1 285 ? -18.234 5.910 -16.245 1.00 93.69 285 LEU A C 1
ATOM 2182 O O . LEU A 1 285 ? -18.792 6.989 -16.017 1.00 93.69 285 LEU A O 1
ATOM 2186 N N . SER A 1 286 ? -18.781 4.748 -15.885 1.00 93.50 286 SER A N 1
ATOM 2187 C CA . SER A 1 286 ? -20.084 4.625 -15.216 1.00 93.50 286 SER A CA 1
ATOM 2188 C C . SER A 1 286 ? -20.190 5.490 -13.953 1.00 93.50 286 SER A C 1
ATOM 2190 O O . SER A 1 286 ? -21.139 6.266 -13.811 1.00 93.50 286 SER A O 1
ATOM 2192 N N . PHE A 1 287 ? -19.177 5.447 -13.082 1.00 94.75 287 PHE A N 1
ATOM 2193 C CA . PHE A 1 287 ? -19.167 6.225 -11.841 1.00 94.75 287 PHE A CA 1
ATOM 2194 C C . PHE A 1 287 ? -19.111 7.740 -12.070 1.00 94.75 287 PHE A C 1
ATOM 2196 O O . PHE A 1 287 ? -19.611 8.493 -11.243 1.00 94.75 287 PHE A O 1
ATOM 2203 N N . GLU A 1 288 ? -18.530 8.211 -13.180 1.00 96.12 288 GLU A N 1
ATOM 2204 C CA . GLU A 1 288 ? -18.512 9.642 -13.513 1.00 96.12 288 GLU A CA 1
ATOM 2205 C C . GLU A 1 288 ? -19.925 10.123 -13.848 1.00 96.12 288 GLU A C 1
ATOM 2207 O O . GLU A 1 288 ? -20.321 11.226 -13.489 1.00 96.12 288 GLU A O 1
ATOM 2212 N N . THR A 1 289 ? -20.719 9.268 -14.495 1.00 96.44 289 THR A N 1
ATOM 2213 C CA . THR A 1 289 ? -22.129 9.554 -14.779 1.00 96.44 289 THR A CA 1
ATOM 2214 C C . THR A 1 289 ? -22.963 9.580 -13.497 1.00 96.44 289 THR A C 1
ATOM 2216 O O . THR A 1 289 ? -23.815 10.452 -13.330 1.00 96.44 289 THR A O 1
ATOM 2219 N N . GLU A 1 290 ? -22.711 8.655 -12.568 1.00 96.44 290 GLU A N 1
ATOM 2220 C CA . GLU A 1 290 ? -23.358 8.664 -11.252 1.00 96.44 290 GLU A CA 1
ATOM 2221 C C . GLU A 1 290 ? -22.946 9.887 -10.417 1.00 96.44 290 GLU A C 1
ATOM 2223 O O . GLU A 1 290 ? -23.805 10.539 -9.821 1.00 96.44 290 GLU A O 1
ATOM 2228 N N . PHE A 1 291 ? -21.660 10.242 -10.426 1.00 97.69 291 PHE A N 1
ATOM 2229 C CA . PHE A 1 291 ? -21.143 11.448 -9.786 1.00 97.69 291 PHE A CA 1
ATOM 2230 C C . PHE A 1 291 ? -21.834 12.706 -10.312 1.00 97.69 291 PHE A C 1
ATOM 2232 O O . PHE A 1 291 ? -22.334 13.494 -9.511 1.00 97.69 291 PHE A O 1
ATOM 2239 N N . ASP A 1 292 ? -21.914 12.875 -11.635 1.00 97.81 292 ASP A N 1
ATOM 2240 C CA . ASP A 1 292 ? -22.567 14.034 -12.248 1.00 97.81 292 ASP A CA 1
ATOM 2241 C C . ASP A 1 292 ? -24.039 14.121 -11.833 1.00 97.81 292 ASP A C 1
ATOM 2243 O O . ASP A 1 292 ? -24.497 15.182 -11.414 1.00 97.81 292 ASP A O 1
ATOM 2247 N N . LYS A 1 293 ? -24.762 12.993 -11.820 1.00 98.06 293 LYS A N 1
ATOM 2248 C CA . LYS A 1 293 ? -26.155 12.937 -11.351 1.00 98.06 293 LYS A CA 1
ATOM 2249 C C . LYS A 1 293 ? -26.292 13.373 -9.888 1.00 98.06 293 LYS A C 1
ATOM 2251 O O . LYS A 1 293 ? -27.196 14.141 -9.547 1.00 98.06 293 LYS A O 1
ATOM 2256 N N . LEU A 1 294 ? -25.418 12.885 -9.006 1.00 97.88 294 LEU A N 1
ATOM 2257 C CA . LEU A 1 294 ? -25.411 13.280 -7.594 1.00 97.88 294 LEU A CA 1
ATOM 2258 C C . LEU A 1 294 ? -25.070 14.768 -7.441 1.00 97.88 294 LEU A C 1
ATOM 2260 O O . LEU A 1 294 ? -25.755 15.475 -6.701 1.00 97.88 294 LEU A O 1
ATOM 2264 N N . LYS A 1 295 ? -24.082 15.263 -8.194 1.00 96.62 295 LYS A N 1
ATOM 2265 C CA . LYS A 1 295 ? -23.649 16.667 -8.195 1.00 96.62 295 LYS A CA 1
ATOM 2266 C C . LYS A 1 295 ? -24.747 17.607 -8.684 1.00 96.62 295 LYS A C 1
ATOM 2268 O O . LYS A 1 295 ? -24.992 18.626 -8.043 1.00 96.62 295 LYS A O 1
ATOM 2273 N N . GLU A 1 296 ? -25.438 17.253 -9.763 1.00 96.44 296 GLU A N 1
ATOM 2274 C CA . GLU A 1 296 ? -26.580 17.997 -10.303 1.00 96.44 296 GLU A CA 1
ATOM 2275 C C . GLU A 1 296 ? -27.754 18.021 -9.320 1.00 96.44 296 GLU A C 1
ATOM 2277 O O . GLU A 1 296 ? -28.336 19.077 -9.075 1.00 96.44 296 GLU A O 1
ATOM 2282 N N . SER A 1 297 ? -28.076 16.874 -8.712 1.00 96.25 297 SER A N 1
ATOM 2283 C CA . SER A 1 297 ? -29.165 16.784 -7.732 1.00 96.25 297 SER A CA 1
ATOM 2284 C C . SER A 1 297 ? -28.865 17.496 -6.413 1.00 96.25 297 SER A C 1
ATOM 2286 O O . SER A 1 297 ? -29.796 17.810 -5.671 1.00 96.25 297 SER A O 1
ATOM 2288 N N . ARG A 1 298 ? -27.575 17.700 -6.102 1.00 95.94 298 ARG A N 1
ATOM 2289 C CA . ARG A 1 298 ? -27.067 18.221 -4.825 1.00 95.94 298 ARG A CA 1
ATOM 2290 C C . ARG A 1 298 ? -27.567 17.467 -3.593 1.00 95.94 298 ARG A C 1
ATOM 2292 O O . ARG A 1 298 ? -27.595 18.026 -2.501 1.00 95.94 298 ARG A O 1
ATOM 2299 N N . ARG A 1 299 ? -27.961 16.204 -3.761 1.00 95.69 299 ARG A N 1
ATOM 2300 C CA . ARG A 1 299 ? -28.472 15.330 -2.702 1.00 95.69 299 ARG A CA 1
ATOM 2301 C C . ARG A 1 299 ? -27.662 14.045 -2.692 1.00 95.69 299 ARG A C 1
ATOM 2303 O O . ARG A 1 299 ? -27.796 13.214 -3.586 1.00 95.69 299 ARG A O 1
ATOM 2310 N N . ILE A 1 300 ? -26.829 13.888 -1.672 1.00 97.81 300 ILE A N 1
ATOM 2311 C CA . ILE A 1 300 ? -25.905 12.767 -1.556 1.00 97.81 300 ILE A CA 1
ATOM 2312 C C . ILE A 1 300 ? -26.422 11.831 -0.460 1.00 97.81 300 ILE A C 1
ATOM 2314 O O . ILE A 1 300 ? -26.486 12.246 0.701 1.00 97.81 300 ILE A O 1
ATOM 2318 N N . PRO A 1 301 ? -26.819 10.591 -0.793 1.00 97.25 301 PRO A N 1
ATOM 2319 C CA . PRO A 1 301 ? -27.249 9.632 0.213 1.00 97.25 301 PRO A CA 1
ATOM 2320 C C . PRO A 1 301 ? -26.054 9.178 1.059 1.00 97.25 301 PRO A C 1
ATOM 2322 O O . PRO A 1 301 ? -24.939 9.072 0.560 1.00 97.25 301 PRO A O 1
ATOM 2325 N N . ILE A 1 302 ? -26.292 8.892 2.334 1.00 97.62 302 ILE A N 1
ATOM 2326 C CA . ILE A 1 302 ? -25.303 8.363 3.275 1.00 97.62 302 ILE A CA 1
ATOM 2327 C C . ILE A 1 302 ? -25.936 7.170 3.981 1.00 97.62 302 ILE A C 1
ATOM 2329 O O . ILE A 1 302 ? -26.994 7.303 4.595 1.00 97.62 302 ILE A O 1
ATOM 2333 N N . THR A 1 303 ? -25.300 6.005 3.895 1.00 96.75 303 THR A N 1
ATOM 2334 C CA . THR A 1 303 ? -25.783 4.782 4.550 1.00 96.75 303 THR A CA 1
ATOM 2335 C C . THR A 1 303 ? -25.096 4.605 5.892 1.00 96.75 303 THR A C 1
ATOM 2337 O O . THR A 1 303 ? -23.873 4.694 5.966 1.00 96.75 303 THR A O 1
ATOM 2340 N N . ILE A 1 304 ? -25.865 4.340 6.946 1.00 96.19 304 ILE A N 1
ATOM 2341 C CA . ILE A 1 304 ? -25.332 4.135 8.293 1.00 96.19 304 ILE A CA 1
ATOM 2342 C C . ILE A 1 304 ? -25.169 2.642 8.553 1.00 96.19 304 ILE A C 1
ATOM 2344 O O . ILE A 1 304 ? -26.139 1.883 8.560 1.00 96.19 304 ILE A O 1
ATOM 2348 N N . VAL A 1 305 ? -23.930 2.222 8.775 1.00 94.88 305 VAL A N 1
ATOM 2349 C CA . VAL A 1 305 ? -23.534 0.832 8.988 1.00 94.88 305 VAL A CA 1
ATOM 2350 C C . VAL A 1 305 ? -23.187 0.623 10.458 1.00 94.88 305 VAL A C 1
ATOM 2352 O O . VAL A 1 305 ? -22.441 1.394 11.061 1.00 94.88 305 VAL A O 1
ATOM 2355 N N . GLY A 1 306 ? -23.748 -0.435 11.030 1.00 90.94 306 GLY A N 1
ATOM 2356 C CA . GLY A 1 306 ? -23.558 -0.830 12.418 1.00 90.94 306 GLY A CA 1
ATOM 2357 C C . GLY A 1 306 ? -24.328 -2.106 12.728 1.00 90.94 306 GLY A C 1
ATOM 2358 O O . GLY A 1 306 ? -24.981 -2.682 11.854 1.00 90.94 306 GLY A O 1
ATOM 2359 N N . VAL A 1 307 ? -24.271 -2.541 13.982 1.00 87.88 307 VAL A N 1
ATOM 2360 C CA . VAL A 1 307 ? -25.005 -3.729 14.435 1.00 87.88 307 VAL A CA 1
ATOM 2361 C C . VAL A 1 307 ? -26.513 -3.420 14.463 1.00 87.88 307 VAL A C 1
ATOM 2363 O O . VAL A 1 307 ? -26.893 -2.294 14.795 1.00 87.88 307 VAL A O 1
ATOM 2366 N N . PRO A 1 308 ? -27.416 -4.365 14.126 1.00 85.19 308 PRO A N 1
ATOM 2367 C CA . PRO A 1 308 ? -28.854 -4.104 14.147 1.00 85.19 308 PRO A CA 1
ATOM 2368 C C . PRO A 1 308 ? -29.331 -3.494 15.472 1.00 85.19 308 PRO A C 1
ATOM 2370 O O . PRO A 1 308 ? -29.010 -4.003 16.542 1.00 85.19 308 PRO A O 1
ATOM 2373 N N . ARG A 1 309 ? -30.147 -2.432 15.388 1.00 80.75 309 ARG A N 1
ATOM 2374 C CA . ARG A 1 309 ? -30.672 -1.640 16.525 1.00 80.75 309 ARG A CA 1
ATOM 2375 C C . ARG A 1 309 ? -29.639 -0.788 17.275 1.00 80.75 309 ARG A C 1
ATOM 2377 O O . ARG A 1 309 ? -30.016 -0.122 18.236 1.00 80.75 309 ARG A O 1
ATOM 2384 N N . GLN A 1 310 ? -28.379 -0.751 16.840 1.00 85.50 310 GLN A N 1
ATOM 2385 C CA . GLN A 1 310 ? -27.398 0.190 17.374 1.00 85.50 310 GLN A CA 1
ATOM 2386 C C . GLN A 1 310 ? -27.819 1.629 17.043 1.00 85.50 310 GLN A C 1
ATOM 2388 O O . GLN A 1 310 ? -28.139 1.947 15.896 1.00 85.50 310 GLN A O 1
ATOM 2393 N N . LYS A 1 311 ? -27.794 2.499 18.052 1.00 83.44 311 LYS A N 1
ATOM 2394 C CA . LYS A 1 311 ? -28.004 3.945 17.937 1.00 83.44 311 LYS A CA 1
ATOM 2395 C C . LYS A 1 311 ? -26.794 4.652 18.532 1.00 83.44 311 LYS A C 1
ATOM 2397 O O . LYS A 1 311 ? -26.305 4.235 19.579 1.00 83.44 311 LYS A O 1
ATOM 2402 N N . GLY A 1 312 ? -26.326 5.714 17.891 1.00 81.12 312 GLY A N 1
ATOM 2403 C CA . GLY A 1 312 ? -25.214 6.495 18.418 1.00 81.12 312 GLY A CA 1
ATOM 2404 C C . GLY A 1 312 ? -24.746 7.598 17.482 1.00 81.12 312 GLY A C 1
ATOM 2405 O O . GLY A 1 312 ? -25.357 7.858 16.441 1.00 81.12 312 GLY A O 1
ATOM 2406 N N . LEU A 1 313 ? -23.629 8.210 17.874 1.00 83.56 313 LEU A N 1
ATOM 2407 C CA . LEU A 1 313 ? -22.934 9.209 17.079 1.00 83.56 313 LEU A CA 1
ATOM 2408 C C . LEU A 1 313 ? -22.348 8.569 15.822 1.00 83.56 313 LEU A C 1
ATOM 2410 O O . LEU A 1 313 ? -21.637 7.564 15.885 1.00 83.56 313 LEU A O 1
ATOM 2414 N N . VAL A 1 314 ? -22.606 9.210 14.692 1.00 89.69 314 VAL A N 1
ATOM 2415 C CA . VAL A 1 314 ? -21.889 8.999 13.445 1.00 89.69 314 VAL A CA 1
ATOM 2416 C C . VAL A 1 314 ? -20.936 10.166 13.261 1.00 89.69 314 VAL A C 1
ATOM 2418 O O . VAL A 1 314 ? -21.352 11.326 13.267 1.00 89.69 314 VAL A O 1
ATOM 2421 N N . ARG A 1 315 ? -19.662 9.844 13.050 1.00 90.12 315 ARG A N 1
ATOM 2422 C CA . ARG A 1 315 ? -18.638 10.791 12.622 1.00 90.12 315 ARG A CA 1
ATOM 2423 C C . ARG A 1 315 ? -18.092 10.351 11.277 1.00 90.12 315 ARG A C 1
ATOM 2425 O O . ARG A 1 315 ? -17.687 9.201 11.118 1.00 90.12 315 ARG A O 1
ATOM 2432 N N . THR A 1 316 ? -18.100 11.257 10.307 1.00 95.44 316 THR A N 1
ATOM 2433 C CA . THR A 1 316 ? -17.641 10.932 8.958 1.00 95.44 316 THR A CA 1
ATOM 2434 C C . THR A 1 316 ? -17.058 12.136 8.241 1.00 95.44 316 THR A C 1
ATOM 2436 O O . THR A 1 316 ? -17.652 13.213 8.201 1.00 95.44 316 THR A O 1
ATOM 2439 N N . GLY A 1 317 ? -15.879 11.938 7.669 1.00 97.25 317 GLY A N 1
ATOM 2440 C CA . GLY A 1 317 ? -15.298 12.814 6.674 1.00 97.25 317 GLY A CA 1
ATOM 2441 C C . GLY A 1 317 ? -16.095 12.770 5.384 1.00 97.25 317 GLY A C 1
ATOM 2442 O O . GLY A 1 317 ? -16.268 11.709 4.786 1.00 97.25 317 GLY A O 1
ATOM 2443 N N . PHE A 1 318 ? -16.554 13.928 4.935 1.00 97.75 318 PHE A N 1
ATOM 2444 C CA . PHE A 1 318 ? -17.320 14.083 3.716 1.00 97.75 318 PHE A CA 1
ATOM 2445 C C . PHE A 1 318 ? -16.490 14.864 2.682 1.00 97.75 318 PHE A C 1
ATOM 2447 O O . PHE A 1 318 ? -16.240 16.061 2.875 1.00 97.75 318 PHE A O 1
ATOM 2454 N N . PRO A 1 319 ? -16.047 14.212 1.591 1.00 97.81 319 PRO A N 1
ATOM 2455 C CA . PRO A 1 319 ? -15.279 14.866 0.542 1.00 97.81 319 PRO A CA 1
ATOM 2456 C C . PRO A 1 319 ? -16.178 15.706 -0.368 1.00 97.81 319 PRO A C 1
ATOM 2458 O O . PRO A 1 319 ? -17.328 15.347 -0.648 1.00 97.81 319 PRO A O 1
ATOM 2461 N N . LEU A 1 320 ? -15.631 16.809 -0.872 1.00 97.38 320 LEU A N 1
ATOM 2462 C CA . LEU A 1 320 ? -16.323 17.763 -1.734 1.00 97.38 320 LEU A CA 1
ATOM 2463 C C . LEU A 1 320 ? -15.470 18.134 -2.957 1.00 97.38 320 LEU A C 1
ATOM 2465 O O . LEU A 1 320 ? -14.247 18.258 -2.841 1.00 97.38 320 LEU A O 1
ATOM 2469 N N . PRO A 1 321 ? -16.092 18.302 -4.140 1.00 96.69 321 PRO A N 1
ATOM 2470 C CA . PRO A 1 321 ? -15.362 18.685 -5.338 1.00 96.69 321 PRO A CA 1
ATOM 2471 C C . PRO A 1 321 ? -14.915 20.147 -5.272 1.00 96.69 321 PRO A C 1
ATOM 2473 O O . PRO A 1 321 ? -15.593 20.990 -4.682 1.00 96.69 321 PRO A O 1
ATOM 2476 N N . GLU A 1 322 ? -13.803 20.440 -5.941 1.00 95.50 322 GLU A N 1
ATOM 2477 C CA . GLU A 1 322 ? -13.287 21.800 -6.117 1.00 95.50 322 GLU A CA 1
ATOM 2478 C C . GLU A 1 322 ? -14.349 22.736 -6.720 1.00 95.50 322 GLU A C 1
ATOM 2480 O O . GLU A 1 322 ? -15.144 22.339 -7.584 1.00 95.50 322 GLU A O 1
ATOM 2485 N N . GLY A 1 323 ? -14.395 23.971 -6.220 1.00 94.75 323 GLY A N 1
ATOM 2486 C CA . GLY A 1 323 ? -15.315 25.020 -6.650 1.00 94.75 323 GLY A CA 1
ATOM 2487 C C . GLY A 1 323 ? -16.770 24.853 -6.200 1.00 94.75 323 GLY A C 1
ATOM 2488 O O . GLY A 1 323 ? -17.621 25.623 -6.642 1.00 94.75 323 GLY A O 1
ATOM 2489 N N . MET A 1 324 ? -17.105 23.865 -5.356 1.00 93.56 324 MET A N 1
ATOM 2490 C CA . MET A 1 324 ? -18.508 23.604 -4.994 1.00 93.56 324 MET A CA 1
ATOM 2491 C C . MET A 1 324 ? -19.106 24.697 -4.091 1.00 93.56 324 MET A C 1
ATOM 2493 O O . MET A 1 324 ? -20.149 25.258 -4.424 1.00 93.56 324 MET A O 1
ATOM 2497 N N . PHE A 1 325 ? -18.487 24.972 -2.937 1.00 93.81 325 PHE A N 1
ATOM 2498 C CA . PHE A 1 325 ? -18.848 26.063 -2.020 1.00 93.81 325 PHE A CA 1
ATOM 2499 C C . PHE A 1 325 ? -17.764 26.274 -0.953 1.00 93.81 325 PHE A C 1
ATOM 2501 O O . PHE A 1 325 ? -16.994 25.362 -0.651 1.00 93.81 325 PHE A O 1
ATOM 2508 N N . CYS A 1 326 ? -17.739 27.463 -0.343 1.00 92.50 326 CYS A N 1
ATOM 2509 C CA . CYS A 1 326 ? -16.777 27.820 0.710 1.00 92.50 326 CYS A CA 1
ATOM 2510 C C . CYS A 1 326 ? -17.419 27.941 2.105 1.00 92.50 326 CYS A C 1
ATOM 2512 O O . CYS A 1 326 ? -16.708 27.945 3.104 1.00 92.50 326 CYS A O 1
ATOM 2514 N N . ASN A 1 327 ? -18.755 28.046 2.194 1.00 89.75 327 ASN A N 1
ATOM 2515 C CA . ASN A 1 327 ? -19.467 28.220 3.463 1.00 89.75 327 ASN A CA 1
ATOM 2516 C C . ASN A 1 327 ? -20.227 26.939 3.870 1.00 89.75 327 ASN A C 1
ATOM 2518 O O . ASN A 1 327 ? -21.185 26.562 3.191 1.00 89.75 327 ASN A O 1
ATOM 2522 N N . PRO A 1 328 ? -19.889 26.299 5.006 1.00 86.81 328 PRO A N 1
ATOM 2523 C CA . PRO A 1 328 ? -20.565 25.087 5.467 1.00 86.81 328 PRO A CA 1
ATOM 2524 C C . PRO A 1 328 ? -22.030 25.307 5.891 1.00 86.81 328 PRO A C 1
ATOM 2526 O O . PRO A 1 328 ? -22.757 24.341 6.075 1.00 86.81 328 PRO A O 1
ATOM 2529 N N . LYS A 1 329 ? -22.523 26.548 6.001 1.00 85.88 329 LYS A N 1
ATOM 2530 C CA . LYS A 1 329 ? -23.959 26.832 6.215 1.00 85.88 329 LYS A CA 1
ATOM 2531 C C . LYS A 1 329 ? -24.830 26.620 4.972 1.00 85.88 329 LYS A C 1
ATOM 2533 O O . LYS A 1 329 ? -26.046 26.787 5.034 1.00 85.88 329 LYS A O 1
ATOM 2538 N N . MET A 1 330 ? -24.225 26.272 3.837 1.00 90.06 330 MET A N 1
ATOM 2539 C CA . MET A 1 330 ? -24.948 25.922 2.614 1.00 90.06 330 MET A CA 1
ATOM 2540 C C . MET A 1 330 ? -25.436 24.472 2.603 1.00 90.06 330 MET A C 1
ATOM 2542 O O . MET A 1 330 ? -26.198 24.111 1.714 1.00 90.06 330 MET A O 1
ATOM 2546 N N . ILE A 1 331 ? -25.031 23.634 3.559 1.00 92.31 331 ILE A N 1
ATOM 2547 C CA . ILE A 1 331 ? -25.477 22.239 3.622 1.00 92.31 331 ILE A CA 1
ATOM 2548 C C . ILE A 1 331 ? -26.546 22.024 4.687 1.00 92.31 331 ILE A C 1
ATOM 2550 O O . ILE A 1 331 ? -26.680 22.814 5.615 1.00 92.31 331 ILE A O 1
ATOM 2554 N N . GLN A 1 332 ? -27.301 20.939 4.549 1.00 92.00 332 GLN A N 1
ATOM 2555 C CA . GLN A 1 332 ? -28.186 20.411 5.582 1.00 92.00 332 GLN A CA 1
ATOM 2556 C C . GLN A 1 332 ? -28.212 18.884 5.534 1.00 92.00 332 GLN A C 1
ATOM 2558 O O . GLN A 1 332 ? -28.038 18.285 4.471 1.00 92.00 332 GLN A O 1
ATOM 2563 N N . LEU A 1 333 ? -28.448 18.250 6.681 1.00 92.69 333 LEU A N 1
ATOM 2564 C CA . LEU A 1 333 ? -28.692 16.813 6.751 1.00 92.69 333 LEU A CA 1
ATOM 2565 C C . LEU A 1 333 ? -30.195 16.563 6.758 1.00 92.69 333 LEU A C 1
ATOM 2567 O O . LEU A 1 333 ? -30.930 17.242 7.467 1.00 92.69 333 LEU A O 1
ATOM 2571 N N . LEU A 1 334 ? -30.648 15.573 6.002 1.00 93.38 334 LEU A N 1
ATOM 2572 C CA . LEU A 1 334 ? -32.032 15.124 5.978 1.00 93.38 334 LEU A CA 1
ATOM 2573 C C . LEU A 1 334 ? -32.129 13.691 6.506 1.00 93.38 334 LEU A C 1
ATOM 2575 O O . LEU A 1 334 ? -31.280 12.845 6.200 1.00 93.38 334 LEU A O 1
ATOM 2579 N N . ASP A 1 335 ? -33.172 13.417 7.285 1.00 89.94 335 ASP A N 1
ATOM 2580 C CA . ASP A 1 335 ? -33.543 12.061 7.686 1.00 89.94 335 ASP A CA 1
ATOM 2581 C C . ASP A 1 335 ? -34.152 11.251 6.524 1.00 89.94 335 ASP A C 1
ATOM 2583 O O . ASP A 1 335 ? -34.360 11.751 5.413 1.00 89.94 335 ASP A O 1
ATOM 2587 N N . SER A 1 336 ? -34.456 9.979 6.783 1.00 87.38 336 SER A N 1
ATOM 2588 C CA . SER A 1 336 ? -35.106 9.086 5.811 1.00 87.38 336 SER A CA 1
ATOM 2589 C C . SER A 1 336 ? -36.488 9.571 5.335 1.00 87.38 336 SER A C 1
ATOM 2591 O O . SER A 1 336 ? -36.925 9.213 4.241 1.00 87.38 336 SER A O 1
ATOM 2593 N N . SER A 1 337 ? -37.157 10.425 6.116 1.00 89.69 337 SER A N 1
ATOM 2594 C CA . SER A 1 337 ? -38.436 11.075 5.792 1.00 89.69 337 SER A CA 1
ATOM 2595 C C . SER A 1 337 ? -38.266 12.459 5.145 1.00 89.69 337 SER A C 1
ATOM 2597 O O . SER A 1 337 ? -39.259 13.129 4.866 1.00 89.69 337 SER A O 1
ATOM 2599 N N . ARG A 1 338 ? -37.024 12.864 4.843 1.00 87.69 338 ARG A N 1
ATOM 2600 C CA . ARG A 1 338 ? -36.621 14.164 4.280 1.00 87.69 338 ARG A CA 1
ATOM 2601 C C . ARG A 1 338 ? -36.839 15.371 5.195 1.00 87.69 338 ARG A C 1
ATOM 2603 O O . ARG A 1 338 ? -36.859 16.499 4.702 1.00 87.69 338 ARG A O 1
ATOM 2610 N N . ASN A 1 339 ? -36.956 15.168 6.501 1.00 88.75 339 ASN A N 1
ATOM 2611 C CA . ASN A 1 339 ? -36.982 16.275 7.451 1.00 88.75 339 ASN A CA 1
ATOM 2612 C C . ASN A 1 339 ? -35.551 16.725 7.785 1.00 88.75 339 ASN A C 1
ATOM 2614 O O . ASN A 1 339 ? -34.660 15.873 7.877 1.00 88.75 339 ASN A O 1
ATOM 2618 N N . PRO A 1 340 ? -35.312 18.032 8.004 1.00 87.38 340 PRO A N 1
ATOM 2619 C CA . PRO A 1 340 ? -34.022 18.530 8.468 1.00 87.38 340 PRO A CA 1
ATOM 2620 C C . PRO A 1 340 ? -33.606 17.893 9.795 1.00 87.38 340 PRO A C 1
ATOM 2622 O O . PRO A 1 340 ? -34.293 18.018 10.808 1.00 87.38 340 PRO A O 1
ATOM 2625 N N . ALA A 1 341 ? -32.445 17.251 9.797 1.00 85.38 341 ALA A N 1
ATOM 2626 C CA . ALA A 1 341 ? -31.815 16.661 10.963 1.00 85.38 341 ALA A CA 1
ATOM 2627 C C . ALA A 1 341 ? -30.708 17.574 11.505 1.00 85.38 341 ALA A C 1
ATOM 2629 O O . ALA A 1 341 ? -30.087 18.351 10.777 1.00 85.38 341 ALA A O 1
ATOM 2630 N N . SER A 1 342 ? -30.459 17.447 12.803 1.00 81.88 342 SER A N 1
ATOM 2631 C CA . SER A 1 342 ? -29.308 18.033 13.480 1.00 81.88 342 SER A CA 1
ATOM 2632 C C . SER A 1 342 ? -27.995 17.603 12.829 1.00 81.88 342 SER A C 1
ATOM 2634 O O . SER A 1 342 ? -27.760 16.410 12.646 1.00 81.88 342 SER A O 1
ATOM 2636 N N . LEU A 1 343 ? -27.127 18.569 12.531 1.00 85.50 343 LEU A N 1
ATOM 2637 C CA . LEU A 1 343 ? -25.822 18.322 11.929 1.00 85.50 343 LEU A CA 1
ATOM 2638 C C . LEU A 1 343 ? -24.779 19.276 12.516 1.00 85.50 343 LEU A C 1
ATOM 2640 O O . LEU A 1 343 ? -24.945 20.493 12.497 1.00 85.50 343 LEU A O 1
ATOM 2644 N N . GLN A 1 344 ? -23.664 18.735 12.986 1.00 83.94 344 GLN A N 1
ATOM 2645 C CA . GLN A 1 344 ? -22.481 19.524 13.295 1.00 83.94 344 GLN A CA 1
ATOM 2646 C C . GLN A 1 344 ? -21.435 19.333 12.206 1.00 83.94 344 GLN A C 1
ATOM 2648 O O . GLN A 1 344 ? -21.231 18.218 11.724 1.00 83.94 344 GLN A O 1
ATOM 2653 N N . VAL A 1 345 ? -20.779 20.434 11.826 1.00 87.88 345 VAL A N 1
ATOM 2654 C CA . VAL A 1 345 ? -19.728 20.405 10.811 1.00 87.88 345 VAL A CA 1
ATOM 2655 C C . VAL A 1 345 ? -18.480 21.183 11.197 1.00 87.88 345 VAL A C 1
ATOM 2657 O O . VAL A 1 345 ? -18.555 22.261 11.792 1.00 87.88 345 VAL A O 1
ATOM 2660 N N . LYS A 1 346 ? -17.329 20.637 10.798 1.00 89.25 346 LYS A N 1
ATOM 2661 C CA . LYS A 1 346 ? -16.007 21.269 10.881 1.00 89.25 346 LYS A CA 1
ATOM 2662 C C . LYS A 1 346 ? -15.311 21.140 9.528 1.00 89.25 346 LYS A C 1
ATOM 2664 O O . LYS A 1 346 ? -15.304 20.058 8.955 1.00 89.25 346 LYS A O 1
ATOM 2669 N N . ILE A 1 347 ? -14.721 22.215 9.014 1.00 94.19 347 ILE A N 1
ATOM 2670 C CA . ILE A 1 347 ? -13.867 22.135 7.821 1.00 94.19 347 ILE A CA 1
ATOM 2671 C C . ILE A 1 347 ? -12.556 21.455 8.231 1.00 94.19 347 ILE A C 1
ATOM 2673 O O . ILE A 1 347 ? -11.935 21.867 9.209 1.00 94.19 347 ILE A O 1
ATOM 2677 N N . LEU A 1 348 ? -12.167 20.402 7.512 1.00 95.75 348 LEU A N 1
ATOM 2678 C CA . LEU A 1 348 ? -10.918 19.672 7.752 1.00 95.75 348 LEU A CA 1
ATOM 2679 C C . LEU A 1 348 ? -9.811 20.073 6.777 1.00 95.75 348 LEU A C 1
ATOM 2681 O O . LEU A 1 348 ? -8.645 19.979 7.128 1.00 95.75 348 LEU A O 1
ATOM 2685 N N . SER A 1 349 ? -10.171 20.481 5.557 1.00 96.25 349 SER A N 1
ATOM 2686 C CA . SER A 1 349 ? -9.231 20.982 4.548 1.00 96.25 349 SER A CA 1
ATOM 2687 C C . SER A 1 349 ? -9.967 21.758 3.450 1.00 96.25 349 SER A C 1
ATOM 2689 O O . SER A 1 349 ? -11.185 21.609 3.270 1.00 96.25 349 SER A O 1
ATOM 2691 N N . GLN A 1 350 ? -9.223 22.560 2.690 1.00 95.62 350 GLN A N 1
ATOM 2692 C CA . GLN A 1 350 ? -9.733 23.368 1.581 1.00 95.62 350 GLN A CA 1
ATOM 2693 C C . GLN A 1 350 ? -8.940 23.117 0.297 1.00 95.62 350 GLN A C 1
ATOM 2695 O O . GLN A 1 350 ? -7.791 22.679 0.324 1.00 95.62 350 GLN A O 1
ATOM 2700 N N . TRP A 1 351 ? -9.579 23.388 -0.835 1.00 94.19 351 TRP A N 1
ATOM 2701 C CA . TRP A 1 351 ? -8.924 23.481 -2.133 1.00 94.19 351 TRP A CA 1
ATOM 2702 C C . TRP A 1 351 ? -8.175 24.819 -2.269 1.00 94.19 351 TRP A C 1
ATOM 2704 O O . TRP A 1 351 ? -8.483 25.763 -1.534 1.00 94.19 351 TRP A O 1
ATOM 2714 N N . PRO A 1 352 ? -7.226 24.945 -3.218 1.00 89.00 352 PRO A N 1
ATOM 2715 C CA . PRO A 1 352 ? -6.504 26.200 -3.452 1.00 89.00 352 PRO A CA 1
ATOM 2716 C C . PRO A 1 352 ? -7.404 27.402 -3.783 1.00 89.00 352 PRO A C 1
ATOM 2718 O O . PRO A 1 352 ? -7.039 28.538 -3.494 1.00 89.00 352 PRO A O 1
ATOM 2721 N N . ASP A 1 353 ? -8.590 27.169 -4.355 1.00 91.75 353 ASP A N 1
ATOM 2722 C CA . ASP A 1 353 ? -9.593 28.207 -4.639 1.00 91.75 353 ASP A CA 1
ATOM 2723 C C . ASP A 1 353 ? -10.403 28.655 -3.398 1.00 91.75 353 ASP A C 1
ATOM 2725 O O . ASP A 1 353 ? -11.279 29.517 -3.498 1.00 91.75 353 ASP A O 1
ATOM 2729 N N . GLY A 1 354 ? -10.124 28.077 -2.224 1.00 91.94 354 GLY A N 1
ATOM 2730 C CA . GLY A 1 354 ? -10.807 28.344 -0.958 1.00 91.94 354 GLY A CA 1
ATOM 2731 C C . GLY A 1 354 ? -12.111 27.564 -0.759 1.00 91.94 354 GLY A C 1
ATOM 2732 O O . GLY A 1 354 ? -12.716 27.653 0.315 1.00 91.94 354 GLY A O 1
ATOM 2733 N N . SER A 1 355 ? -12.557 26.786 -1.749 1.00 95.94 355 SER A N 1
ATOM 2734 C CA . SER A 1 355 ? -13.702 25.890 -1.588 1.00 95.94 355 SER A CA 1
ATOM 2735 C C . SER A 1 355 ? -13.380 24.750 -0.620 1.00 95.94 355 SER A C 1
ATOM 2737 O O . SER A 1 355 ? -12.227 24.361 -0.422 1.00 95.94 355 SER A O 1
ATOM 2739 N N . ILE A 1 356 ? -14.405 24.223 0.048 1.00 96.75 356 ILE A N 1
ATOM 2740 C CA . ILE A 1 356 ? -14.224 23.153 1.032 1.00 96.75 356 ILE A CA 1
ATOM 2741 C C . ILE A 1 356 ? -13.853 21.867 0.296 1.00 96.75 356 ILE A C 1
ATOM 2743 O O . ILE A 1 356 ? -14.559 21.448 -0.619 1.00 96.75 356 ILE A O 1
ATOM 2747 N N . ARG A 1 357 ? -12.772 21.219 0.738 1.00 97.25 357 ARG A N 1
ATOM 2748 C CA . ARG A 1 357 ? -12.315 19.935 0.197 1.00 97.25 357 ARG A CA 1
ATOM 2749 C C . ARG A 1 357 ? -12.786 18.757 1.038 1.00 97.25 357 ARG A C 1
ATOM 2751 O O . ARG A 1 357 ? -13.294 17.779 0.495 1.00 97.25 357 ARG A O 1
ATOM 2758 N N . TRP A 1 358 ? -12.658 18.870 2.357 1.00 98.06 358 TRP A N 1
ATOM 2759 C CA . TRP A 1 358 ? -13.173 17.896 3.318 1.00 98.06 358 TRP A CA 1
ATOM 2760 C C . TRP A 1 358 ? -13.871 18.609 4.468 1.00 98.06 358 TRP A C 1
ATOM 2762 O O . TRP A 1 358 ? -13.344 19.576 5.023 1.00 98.06 358 TRP A O 1
ATOM 2772 N N . LEU A 1 359 ? -15.030 18.089 4.863 1.00 95.44 359 LEU A N 1
ATOM 2773 C CA . LEU A 1 359 ? -15.696 18.453 6.111 1.00 95.44 359 LEU A CA 1
ATOM 2774 C C . LEU A 1 359 ? -15.863 17.227 7.001 1.00 95.44 359 LEU A C 1
ATOM 2776 O O . LEU A 1 359 ? -16.071 16.126 6.510 1.00 95.44 359 LEU A O 1
ATOM 2780 N N . LEU A 1 360 ? -15.810 17.421 8.309 1.00 94.25 360 LEU A N 1
ATOM 2781 C CA . LEU A 1 360 ? -16.263 16.448 9.287 1.00 94.25 360 LEU A CA 1
ATOM 2782 C C . LEU A 1 360 ? -17.752 16.674 9.511 1.00 94.25 360 LEU A C 1
ATOM 2784 O O . LEU A 1 360 ? -18.132 17.781 9.885 1.00 94.25 360 LEU A O 1
ATOM 2788 N N . ALA A 1 361 ? -18.572 15.654 9.290 1.00 92.31 361 ALA A N 1
ATOM 2789 C CA . ALA A 1 361 ? -19.991 15.646 9.615 1.00 92.31 361 ALA A CA 1
ATOM 2790 C C . ALA A 1 361 ? -20.236 14.780 10.854 1.00 92.31 361 ALA A C 1
ATOM 2792 O O . ALA A 1 361 ? -19.811 13.623 10.907 1.00 92.31 361 ALA A O 1
ATOM 2793 N N . GLU A 1 362 ? -20.938 15.343 11.835 1.00 88.56 362 GLU A N 1
ATOM 2794 C CA . GLU A 1 362 ? -21.243 14.705 13.116 1.00 88.56 362 GLU A CA 1
ATOM 2795 C C . GLU A 1 362 ? -22.747 14.802 13.397 1.00 88.56 362 GLU A C 1
ATOM 2797 O O . GLU A 1 362 ? -23.323 15.896 13.376 1.00 88.56 362 GLU A O 1
ATOM 2802 N N . TYR A 1 363 ? -23.403 13.659 13.600 1.00 86.50 363 TYR A N 1
ATOM 2803 C CA . TYR A 1 363 ? -24.856 13.573 13.786 1.00 86.50 363 TYR A CA 1
ATOM 2804 C C . TYR A 1 363 ? -25.281 12.230 14.392 1.00 86.50 363 TYR A C 1
ATOM 2806 O O . TYR A 1 363 ? -24.540 11.250 14.351 1.00 86.50 363 TYR A O 1
ATOM 2814 N N . ASP A 1 364 ? -26.503 12.166 14.921 1.00 83.56 364 ASP A N 1
ATOM 2815 C CA . ASP A 1 364 ? -27.092 10.930 15.439 1.00 83.56 364 ASP A CA 1
ATOM 2816 C C . ASP A 1 364 ? -27.794 10.118 14.349 1.00 83.56 364 ASP A C 1
ATOM 2818 O O . ASP A 1 364 ? -28.571 10.638 13.532 1.00 83.56 364 ASP A O 1
ATOM 2822 N N . ALA A 1 365 ? -27.601 8.803 14.388 1.00 88.25 365 ALA A N 1
ATOM 2823 C CA . ALA A 1 365 ? -28.344 7.893 13.532 1.00 88.25 365 ALA A CA 1
ATOM 2824 C C . ALA A 1 365 ? -28.526 6.506 14.150 1.00 88.25 365 ALA A C 1
ATOM 2826 O O . ALA A 1 365 ? -27.940 6.159 15.178 1.00 88.25 365 ALA A O 1
ATOM 2827 N N . ASN A 1 366 ? -29.367 5.714 13.488 1.00 90.31 366 ASN A N 1
ATOM 2828 C CA . ASN A 1 366 ? -29.530 4.297 13.773 1.00 90.31 366 ASN A CA 1
ATOM 2829 C C . ASN A 1 366 ? -28.831 3.471 12.689 1.00 90.31 366 ASN A C 1
ATOM 2831 O O . ASN A 1 366 ? -28.849 3.836 11.512 1.00 90.31 366 ASN A O 1
ATOM 2835 N N . ALA A 1 367 ? -28.262 2.330 13.068 1.00 92.12 367 ALA A N 1
ATOM 2836 C CA . ALA A 1 367 ? -27.748 1.361 12.110 1.00 92.12 367 ALA A CA 1
ATOM 2837 C C . ALA A 1 367 ? -28.840 0.936 11.112 1.00 92.12 367 ALA A C 1
ATOM 2839 O O . ALA A 1 367 ? -29.976 0.650 11.497 1.00 92.12 367 ALA A O 1
ATOM 2840 N N . GLY A 1 368 ? -28.482 0.885 9.828 1.00 93.06 368 GLY A N 1
ATOM 2841 C CA . GLY A 1 368 ? -29.387 0.570 8.722 1.00 93.06 368 GLY A CA 1
ATOM 2842 C C . GLY A 1 368 ? -30.195 1.761 8.196 1.00 93.06 368 GLY A C 1
ATOM 2843 O O . GLY A 1 368 ? -30.914 1.607 7.212 1.00 93.06 368 GLY A O 1
ATOM 2844 N N . GLU A 1 369 ? -30.093 2.944 8.809 1.00 93.75 369 GLU A N 1
ATOM 2845 C CA . GLU A 1 369 ? -30.726 4.158 8.294 1.00 93.75 369 GLU A CA 1
ATOM 2846 C C . GLU A 1 369 ? -29.973 4.722 7.073 1.00 93.75 369 GLU A C 1
ATOM 2848 O O . GLU A 1 369 ? -28.751 4.608 6.959 1.00 93.75 369 GLU A O 1
ATOM 2853 N N . THR A 1 370 ? -30.701 5.393 6.176 1.00 94.94 370 THR A N 1
ATOM 2854 C CA . THR A 1 370 ? -30.122 6.260 5.143 1.00 94.94 370 THR A CA 1
ATOM 2855 C C . THR A 1 370 ? -30.420 7.721 5.468 1.00 94.94 370 THR A C 1
ATOM 2857 O O . THR A 1 370 ? -31.578 8.104 5.640 1.00 94.94 370 THR A O 1
ATOM 2860 N N . ARG A 1 371 ? -29.373 8.545 5.518 1.00 95.38 371 ARG A N 1
ATOM 2861 C CA . ARG A 1 371 ? -29.453 10.010 5.591 1.00 95.38 371 ARG A CA 1
ATOM 2862 C C . ARG A 1 371 ? -29.169 10.613 4.220 1.00 95.38 371 ARG A C 1
ATOM 2864 O O . ARG A 1 371 ? -28.664 9.934 3.331 1.00 95.38 371 ARG A O 1
ATOM 2871 N N . THR A 1 372 ? -29.489 11.885 4.019 1.00 97.19 372 THR A N 1
ATOM 2872 C CA . THR A 1 372 ? -29.094 12.619 2.805 1.00 97.19 372 THR A CA 1
ATOM 2873 C C . THR A 1 372 ? -28.430 13.929 3.188 1.00 97.19 372 THR A C 1
ATOM 2875 O O . THR A 1 372 ? -29.032 14.720 3.906 1.00 97.19 372 THR A O 1
ATOM 2878 N N . LEU A 1 373 ? -27.221 14.179 2.691 1.00 96.19 373 LEU A N 1
ATOM 2879 C CA . LEU A 1 373 ? -26.604 15.500 2.757 1.00 96.19 373 LEU A CA 1
ATOM 2880 C C . LEU A 1 373 ? -27.039 16.301 1.528 1.00 96.19 373 LEU A C 1
ATOM 2882 O O . LEU A 1 373 ? -26.796 15.893 0.391 1.00 96.19 373 LEU A O 1
ATOM 2886 N N . GLU A 1 374 ? -27.728 17.414 1.759 1.00 95.31 374 GLU A N 1
ATOM 2887 C CA . GLU A 1 374 ? -28.199 18.323 0.716 1.00 95.31 374 GLU A CA 1
ATOM 2888 C C . GLU A 1 374 ? -27.363 19.605 0.689 1.00 95.31 374 GLU A C 1
ATOM 2890 O O . GLU A 1 374 ? -27.062 20.168 1.740 1.00 95.31 374 GLU A O 1
ATOM 2895 N N . ILE A 1 375 ? -27.012 20.071 -0.514 1.00 94.06 375 ILE A N 1
ATOM 2896 C CA . ILE A 1 375 ? -26.242 21.299 -0.751 1.00 94.06 375 ILE A CA 1
ATOM 2897 C C . ILE A 1 375 ? -27.161 22.356 -1.388 1.00 94.06 375 ILE A C 1
ATOM 2899 O O . ILE A 1 375 ? -27.604 22.220 -2.529 1.00 94.06 375 ILE A O 1
ATOM 2903 N N . ASN A 1 376 ? -27.431 23.442 -0.669 1.00 89.62 376 ASN A N 1
ATOM 2904 C CA . ASN A 1 376 ? -28.339 24.513 -1.077 1.00 89.62 376 ASN A CA 1
ATOM 2905 C C . ASN A 1 376 ? -27.651 25.588 -1.937 1.00 89.62 376 ASN A C 1
ATOM 2907 O O . ASN A 1 376 ? -26.429 25.679 -2.011 1.00 89.62 376 ASN A O 1
ATOM 2911 N N . ASN A 1 377 ? -28.450 26.413 -2.626 1.00 84.31 377 ASN A N 1
ATOM 2912 C CA . ASN A 1 377 ? -27.956 27.544 -3.433 1.00 84.31 377 ASN A CA 1
ATOM 2913 C C . ASN A 1 377 ? -27.536 28.761 -2.597 1.00 84.31 377 ASN A C 1
ATOM 2915 O O . ASN A 1 377 ? -26.786 29.604 -3.077 1.00 84.31 377 ASN A O 1
ATOM 2919 N N . SER A 1 378 ? -28.038 28.860 -1.372 1.00 80.94 378 SER A N 1
ATOM 2920 C CA . SER A 1 378 ? -27.757 29.933 -0.425 1.00 80.94 378 SER A CA 1
ATOM 2921 C C . SER A 1 378 ? -27.569 29.337 0.965 1.00 80.94 378 SER A C 1
ATOM 2923 O O . SER A 1 378 ? -27.896 28.169 1.191 1.00 80.94 378 SER A O 1
ATOM 2925 N N . GLU A 1 379 ? -27.068 30.142 1.901 1.00 81.06 379 GLU A N 1
ATOM 2926 C CA . GLU A 1 379 ? -27.080 29.769 3.315 1.00 81.06 379 GLU A CA 1
ATOM 2927 C C . GLU A 1 379 ? -28.497 29.403 3.755 1.00 81.06 379 GLU A C 1
ATOM 2929 O O . GLU A 1 379 ? -29.479 30.047 3.369 1.00 81.06 379 GLU A O 1
ATOM 2934 N N . VAL A 1 380 ? -28.595 28.360 4.568 1.00 71.75 380 VAL A N 1
ATOM 2935 C CA . VAL A 1 380 ? -29.837 28.026 5.253 1.00 71.75 380 VAL A CA 1
ATOM 2936 C C . VAL A 1 380 ? -29.997 29.043 6.393 1.00 71.75 380 VAL A C 1
ATOM 2938 O O . VAL A 1 380 ? -29.060 29.287 7.144 1.00 71.75 380 VAL A O 1
ATOM 2941 N N . THR A 1 381 ? -31.139 29.724 6.491 1.00 56.06 381 THR A N 1
ATOM 2942 C CA . THR A 1 381 ? -31.355 30.823 7.459 1.00 56.06 381 THR A CA 1
ATOM 2943 C C . THR A 1 381 ? -31.907 30.344 8.806 1.00 56.06 381 THR A C 1
ATOM 2945 O O . THR A 1 381 ? -31.650 30.973 9.830 1.00 56.06 381 THR A O 1
ATOM 2948 N N . GLU A 1 382 ? -32.602 29.203 8.824 1.00 57.94 382 GLU A N 1
ATOM 2949 C CA . GLU A 1 382 ? -33.012 28.453 10.020 1.00 57.94 382 GLU A CA 1
ATOM 2950 C C . GLU A 1 382 ? -32.239 27.125 10.056 1.00 57.94 382 GLU A C 1
ATOM 2952 O O . GLU A 1 382 ? -32.701 26.101 9.556 1.00 57.94 382 GLU A O 1
ATOM 2957 N N . THR A 1 383 ? -30.999 27.138 10.552 1.00 54.50 383 THR A N 1
ATOM 2958 C CA . THR A 1 383 ? -30.123 25.962 10.454 1.00 54.50 383 THR A CA 1
ATOM 2959 C C . THR A 1 383 ? -30.213 25.051 11.674 1.00 54.50 383 THR A C 1
ATOM 2961 O O . THR A 1 383 ? -29.805 25.432 12.768 1.00 54.50 383 THR A O 1
ATOM 2964 N N . ASN A 1 384 ? -30.556 23.779 11.445 1.00 62.91 384 ASN A N 1
ATOM 2965 C CA . ASN A 1 384 ? -30.155 22.663 12.321 1.00 62.91 384 ASN A CA 1
ATOM 2966 C C . ASN A 1 384 ? -28.650 22.324 12.187 1.00 62.91 384 ASN A C 1
ATOM 2968 O O . ASN A 1 384 ? -28.175 21.338 12.752 1.00 62.91 384 ASN A O 1
ATOM 2972 N N . VAL A 1 385 ? -27.907 23.138 11.425 1.00 65.94 385 VAL A N 1
ATOM 2973 C CA . VAL A 1 385 ? -26.462 23.044 11.219 1.00 65.94 385 VAL A CA 1
ATOM 2974 C C . VAL A 1 385 ? -25.724 23.965 12.180 1.00 65.94 385 VAL A C 1
ATOM 2976 O O . VAL A 1 385 ? -25.942 25.175 12.184 1.00 65.94 385 VAL A O 1
ATOM 2979 N N . SER A 1 386 ? -24.815 23.398 12.968 1.00 67.44 386 SER A N 1
ATOM 2980 C CA . SER A 1 386 ? -23.926 24.146 13.858 1.00 67.44 386 SER A CA 1
ATOM 2981 C C . SER A 1 386 ? -22.473 24.041 13.392 1.00 67.44 386 SER A C 1
ATOM 2983 O O . SER A 1 386 ? -21.984 22.932 13.172 1.00 67.44 386 SER A O 1
ATOM 2985 N N . THR A 1 387 ? -21.770 25.173 13.282 1.00 58.78 387 THR A N 1
ATOM 2986 C CA . THR A 1 387 ? -20.322 25.208 13.009 1.00 58.78 387 THR A CA 1
ATOM 2987 C C . THR A 1 387 ? -19.548 25.444 14.306 1.00 58.78 387 THR A C 1
ATOM 2989 O O . THR A 1 387 ? -20.006 26.190 15.172 1.00 58.78 387 THR A O 1
ATOM 2992 N N . THR A 1 388 ? -18.368 24.837 14.453 1.00 58.09 388 THR A N 1
ATOM 2993 C CA . THR A 1 388 ? -17.539 24.939 15.675 1.00 58.09 388 THR A CA 1
ATOM 2994 C C . THR A 1 388 ? -17.096 26.363 16.036 1.00 58.09 388 THR A C 1
ATOM 2996 O O . THR A 1 388 ? -16.756 26.609 17.187 1.00 58.09 388 THR A O 1
ATOM 2999 N N . GLU A 1 389 ? -17.110 27.309 15.094 1.00 49.12 389 GLU A N 1
ATOM 3000 C CA . GLU A 1 389 ? -16.575 28.669 15.286 1.00 49.12 389 GLU A CA 1
ATOM 3001 C C . GLU A 1 389 ? -17.610 29.708 15.746 1.00 49.12 389 GLU A C 1
ATOM 3003 O O . GLU A 1 389 ? -17.240 30.809 16.144 1.00 49.12 389 GLU A O 1
ATOM 3008 N N . THR A 1 390 ? -18.911 29.407 15.685 1.00 44.50 390 THR A N 1
ATOM 3009 C CA . THR A 1 390 ? -19.958 30.447 15.788 1.00 44.50 390 THR A CA 1
ATOM 3010 C C . THR A 1 390 ? -20.693 30.504 17.122 1.00 44.50 390 THR A C 1
ATOM 3012 O O . THR A 1 390 ? -21.656 31.266 17.244 1.00 44.50 390 THR A O 1
ATOM 3015 N N . ILE A 1 391 ? -20.275 29.735 18.133 1.00 52.97 391 ILE A N 1
ATOM 3016 C CA . ILE A 1 391 ? -21.096 29.558 19.332 1.00 52.97 391 ILE A CA 1
ATOM 3017 C C . ILE A 1 391 ? -20.342 29.900 20.612 1.00 52.97 391 ILE A C 1
ATOM 3019 O O . ILE A 1 391 ? -19.299 29.331 20.903 1.00 52.97 391 ILE A O 1
ATOM 3023 N N . ASP A 1 392 ? -20.918 30.823 21.385 1.00 56.19 392 ASP A N 1
ATOM 3024 C CA . ASP A 1 392 ? -20.492 31.180 22.739 1.00 56.19 392 ASP A CA 1
ATOM 3025 C C . ASP A 1 392 ? -20.563 29.933 23.647 1.00 56.19 392 ASP A C 1
ATOM 3027 O O . ASP A 1 392 ? -21.674 29.481 23.974 1.00 56.19 392 ASP A O 1
ATOM 3031 N N . PRO A 1 393 ? -19.413 29.364 24.062 1.00 56.06 393 PRO A N 1
ATOM 3032 C CA . PRO A 1 393 ? -19.378 28.138 24.851 1.00 56.06 393 PRO A CA 1
ATOM 3033 C C . PRO A 1 393 ? -20.168 28.263 26.156 1.00 56.06 393 PRO A C 1
ATOM 3035 O O . PRO A 1 393 ? -20.820 27.305 26.571 1.00 56.06 393 PRO A O 1
ATOM 3038 N N . ALA A 1 394 ? -20.196 29.454 26.765 1.00 57.41 394 ALA A N 1
ATOM 3039 C CA . ALA A 1 394 ? -20.904 29.696 28.017 1.00 57.41 394 ALA A CA 1
ATOM 3040 C C . ALA A 1 394 ? -22.430 29.601 27.847 1.00 57.41 394 ALA A C 1
ATOM 3042 O O . ALA A 1 394 ? -23.121 29.060 28.714 1.00 57.41 394 ALA A O 1
ATOM 3043 N N . LYS A 1 395 ? -22.972 30.061 26.709 1.00 56.44 395 LYS A N 1
ATOM 3044 C CA . LYS A 1 395 ? -24.410 29.955 26.398 1.00 56.44 395 LYS A CA 1
ATOM 3045 C C . LYS A 1 395 ? -24.838 28.526 26.084 1.00 56.44 395 LYS A C 1
ATOM 3047 O O . LYS A 1 395 ? -25.919 28.120 26.517 1.00 56.44 395 LYS A O 1
ATOM 3052 N N . ILE A 1 396 ? -24.016 27.756 25.364 1.00 57.34 396 ILE A N 1
ATOM 3053 C CA . ILE A 1 396 ? -24.323 26.342 25.108 1.00 57.34 396 ILE A CA 1
ATOM 3054 C C . ILE A 1 396 ? -24.257 25.552 26.405 1.00 57.34 396 ILE A C 1
ATOM 3056 O O . ILE A 1 396 ? -25.215 24.845 26.707 1.00 57.34 396 ILE A O 1
ATOM 3060 N N . LEU A 1 397 ? -23.187 25.702 27.187 1.00 59.47 397 LEU A N 1
ATOM 3061 C CA . LEU A 1 397 ? -23.053 25.036 28.480 1.00 59.47 397 LEU A CA 1
ATOM 3062 C C . LEU A 1 397 ? -24.283 25.323 29.353 1.00 59.47 397 LEU A C 1
ATOM 3064 O O . LEU A 1 397 ? -24.951 24.394 29.798 1.00 59.47 397 LEU A O 1
ATOM 3068 N N . ALA A 1 398 ? -24.703 26.587 29.468 1.00 60.56 398 ALA A N 1
ATOM 3069 C CA . ALA A 1 398 ? -25.933 26.950 30.179 1.00 60.56 398 ALA A CA 1
ATOM 3070 C C . ALA A 1 398 ? -27.206 26.257 29.634 1.00 60.56 398 ALA A C 1
ATOM 3072 O O . ALA A 1 398 ? -28.126 25.964 30.399 1.00 60.56 398 ALA A O 1
ATOM 3073 N N . SER A 1 399 ? -27.279 25.972 28.327 1.00 57.31 399 SER A N 1
ATOM 3074 C CA . SER A 1 399 ? -28.393 25.239 27.704 1.00 57.31 399 SER A CA 1
ATOM 3075 C C . SER A 1 399 ? -28.348 23.720 27.932 1.00 57.31 39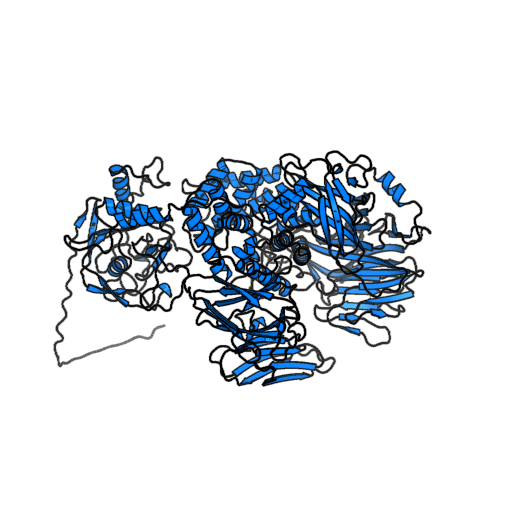9 SER A C 1
ATOM 3077 O O . SER A 1 399 ? -29.408 23.109 28.080 1.00 57.31 399 SER A O 1
ATOM 3079 N N . TRP A 1 400 ? -27.152 23.131 28.024 1.00 54.47 400 TRP A N 1
ATOM 3080 C CA . TRP A 1 400 ? -26.930 21.721 28.373 1.00 54.47 400 TRP A CA 1
ATOM 3081 C C . TRP A 1 400 ? -27.280 21.423 29.837 1.00 54.47 400 TRP A C 1
ATOM 3083 O O . TRP A 1 400 ? -27.634 20.298 30.181 1.00 54.47 400 TRP A O 1
ATOM 3093 N N . PHE A 1 401 ? -27.254 22.437 30.707 1.00 55.25 401 PHE A N 1
ATOM 3094 C CA . PHE A 1 401 ? -27.557 22.277 32.131 1.00 55.25 401 PHE A CA 1
ATOM 3095 C C . PHE A 1 401 ? -29.038 22.486 32.517 1.00 55.25 401 PHE A C 1
ATOM 3097 O O . PHE A 1 401 ? -29.376 22.333 33.693 1.00 55.25 401 PHE A O 1
ATOM 3104 N N . LYS A 1 402 ? -29.954 22.749 31.567 1.00 55.31 402 LYS A N 1
ATOM 3105 C CA . LYS A 1 402 ? -31.417 22.803 31.823 1.00 55.31 402 LYS A CA 1
ATOM 3106 C C . LYS A 1 402 ? -31.996 21.416 32.216 1.00 55.31 402 LYS A C 1
ATOM 3108 O O . LYS A 1 402 ? -31.349 20.402 31.953 1.00 55.31 402 LYS A O 1
ATOM 3113 N N . PRO A 1 403 ? -33.162 21.322 32.891 1.00 43.88 403 PRO A N 1
ATOM 3114 C CA . PRO A 1 403 ? -33.797 20.033 33.211 1.00 43.88 403 PRO A CA 1
ATOM 3115 C C . PRO A 1 403 ? -34.309 19.326 31.943 1.00 43.88 403 PRO A C 1
ATOM 3117 O O . PRO A 1 403 ? -34.827 19.985 31.041 1.00 43.88 403 PRO A O 1
ATOM 3120 N N . TRP A 1 404 ? -34.094 18.012 31.865 1.00 46.66 404 TRP A N 1
ATOM 3121 C CA . TRP A 1 404 ? -34.258 17.133 30.692 1.00 46.66 404 TRP A CA 1
ATOM 3122 C C . TRP A 1 404 ? -34.926 15.821 31.146 1.00 46.66 404 TRP A C 1
ATOM 3124 O O . TRP A 1 404 ? -34.850 15.520 32.327 1.00 46.66 404 TRP A O 1
ATOM 3134 N N . PRO A 1 405 ? -35.532 14.999 30.267 1.00 43.06 405 PRO A N 1
ATOM 3135 C CA . PRO A 1 405 ? -36.078 13.694 30.661 1.00 43.06 405 PRO A CA 1
ATOM 3136 C C . PRO A 1 405 ? -35.049 12.793 31.385 1.00 43.06 405 PRO A C 1
ATOM 3138 O O . PRO A 1 405 ? -33.855 12.865 31.090 1.00 43.06 405 PRO A O 1
ATOM 3141 N N . VAL A 1 406 ? -35.533 11.893 32.254 1.00 43.84 406 VAL A N 1
ATOM 3142 C CA . VAL A 1 406 ? -34.821 10.978 33.196 1.00 43.84 406 VAL A CA 1
ATOM 3143 C C . VAL A 1 406 ? -33.714 10.080 32.578 1.00 43.84 406 VAL A C 1
ATOM 3145 O O . VAL A 1 406 ? -33.026 9.335 33.277 1.00 43.84 406 VAL A O 1
ATOM 3148 N N . THR A 1 407 ? -33.515 10.126 31.262 1.00 47.41 407 THR A N 1
ATOM 3149 C CA . THR A 1 407 ? -32.553 9.314 30.496 1.00 47.41 407 THR A CA 1
ATOM 3150 C C . THR A 1 407 ? -31.263 10.050 30.117 1.00 47.41 407 THR A C 1
ATOM 3152 O O . THR A 1 407 ? -30.426 9.464 29.439 1.00 47.41 407 THR A O 1
ATOM 3155 N N . ASN A 1 408 ? -31.084 11.312 30.525 1.00 51.00 408 ASN A N 1
ATOM 3156 C CA . ASN A 1 408 ? -29.992 12.154 30.030 1.00 51.00 408 ASN A CA 1
ATOM 3157 C C . ASN A 1 408 ? -28.827 12.304 31.015 1.00 51.00 408 ASN A C 1
ATOM 3159 O O . ASN A 1 408 ? -29.002 12.672 32.183 1.00 51.00 408 ASN A O 1
ATOM 3163 N N . ILE A 1 409 ? -27.626 12.044 30.500 1.00 50.56 409 ILE A N 1
ATOM 3164 C CA . ILE A 1 409 ? -26.351 12.151 31.206 1.00 50.56 409 ILE A CA 1
ATOM 3165 C C . ILE A 1 409 ? -25.851 13.597 31.091 1.00 50.56 409 ILE A C 1
ATOM 3167 O O . ILE A 1 409 ? -25.712 14.128 29.992 1.00 50.56 409 ILE A O 1
ATOM 3171 N N . LYS A 1 410 ? -25.561 14.246 32.220 1.00 51.19 410 LYS A N 1
ATOM 3172 C CA . LYS A 1 410 ? -24.874 15.543 32.282 1.00 51.19 410 LYS A CA 1
ATOM 3173 C C . LYS A 1 410 ? -23.424 15.306 32.689 1.00 51.19 410 LYS A C 1
ATOM 3175 O O . LYS A 1 410 ? -23.172 14.725 33.733 1.00 51.19 410 LYS A O 1
ATOM 3180 N N . VAL A 1 411 ? -22.454 15.800 31.932 1.00 50.12 411 VAL A N 1
ATOM 3181 C CA . VAL A 1 411 ? -21.063 15.866 32.408 1.00 50.12 411 VAL A CA 1
ATOM 3182 C C . VAL A 1 411 ? -20.833 17.264 32.969 1.00 50.12 411 VAL A C 1
ATOM 3184 O O . VAL A 1 411 ? -21.082 18.258 32.284 1.00 50.12 411 VAL A O 1
ATOM 3187 N N . LYS A 1 412 ? -20.419 17.351 34.238 1.00 50.50 412 LYS A N 1
ATOM 3188 C CA . LYS A 1 412 ? -19.949 18.605 34.832 1.00 50.50 412 LYS A CA 1
ATOM 3189 C C . LYS A 1 412 ? -18.429 18.501 34.959 1.00 50.50 412 LYS A C 1
ATOM 3191 O O . LYS A 1 412 ? -17.955 17.637 35.701 1.00 50.50 412 LYS A O 1
ATOM 3196 N N . PRO A 1 413 ? -17.666 19.373 34.285 1.00 46.88 413 PRO A N 1
ATOM 3197 C CA . PRO A 1 413 ? -16.262 19.536 34.614 1.00 46.88 413 PRO A CA 1
ATOM 3198 C C . PRO A 1 413 ? -16.179 20.086 36.041 1.00 46.88 413 PRO A C 1
ATOM 3200 O O . PRO A 1 413 ? -16.686 21.171 36.332 1.00 46.88 413 PRO A O 1
ATOM 3203 N N . LEU A 1 414 ? -15.587 19.318 36.948 1.00 44.16 414 LEU A N 1
ATOM 3204 C CA . LEU A 1 414 ? -15.206 19.793 38.273 1.00 44.16 414 LEU A CA 1
ATOM 3205 C C . LEU A 1 414 ? -13.681 19.802 38.373 1.00 44.16 414 LEU A C 1
ATOM 3207 O O . LEU A 1 414 ? -13.020 19.105 37.604 1.00 44.16 414 LEU A O 1
ATOM 3211 N N . PRO A 1 415 ? -13.104 20.581 39.302 1.00 38.75 415 PRO A N 1
ATOM 3212 C CA . PRO A 1 415 ? -11.683 20.495 39.578 1.00 38.75 415 PRO A CA 1
ATOM 3213 C C . PRO A 1 415 ? -11.352 19.115 40.180 1.00 38.75 415 PRO A C 1
ATOM 3215 O O . PRO A 1 415 ? -11.738 18.845 41.314 1.00 38.75 415 PRO A O 1
ATOM 3218 N N . GLY A 1 416 ? -10.702 18.239 39.408 1.00 49.72 416 GLY A N 1
ATOM 3219 C CA . GLY A 1 416 ? -10.261 16.890 39.797 1.00 49.72 416 GLY A CA 1
ATOM 3220 C C . GLY A 1 416 ? -9.778 16.079 38.578 1.00 49.72 416 GLY A C 1
ATOM 3221 O O . GLY A 1 416 ? -10.072 16.486 37.452 1.00 49.72 416 GLY A O 1
ATOM 3222 N N . PRO A 1 417 ? -9.004 14.990 38.752 1.00 47.03 417 PRO A N 1
ATOM 3223 C CA . PRO A 1 417 ? -8.470 14.213 37.633 1.00 47.03 417 PRO A CA 1
ATOM 3224 C C . PRO A 1 417 ? -9.596 13.465 36.893 1.00 47.03 417 PRO A C 1
ATOM 3226 O O . PRO A 1 417 ? -10.441 12.827 37.515 1.00 47.03 417 PRO A O 1
ATOM 3229 N N . LEU A 1 418 ? -9.612 13.574 35.558 1.00 61.66 418 LEU A N 1
ATOM 3230 C CA . LEU A 1 418 ? -10.363 12.723 34.623 1.00 61.66 418 LEU A CA 1
ATOM 3231 C C . LEU A 1 418 ? -11.883 12.597 34.921 1.00 61.66 418 LEU A C 1
ATOM 3233 O O . LEU A 1 418 ? -12.349 11.568 35.389 1.00 61.66 418 LEU A O 1
ATOM 3237 N N . CYS A 1 419 ? -12.656 13.636 34.578 1.00 58.84 419 CYS A N 1
ATOM 3238 C CA . CYS A 1 419 ? -14.136 13.725 34.451 1.00 58.84 419 CYS A CA 1
ATOM 3239 C C . CYS A 1 419 ? -15.053 13.200 35.602 1.00 58.84 419 CYS A C 1
ATOM 3241 O O . CYS A 1 419 ? -14.940 12.087 36.106 1.00 58.84 419 CYS A O 1
ATOM 3243 N N . SER A 1 420 ? -16.087 13.982 35.955 1.00 60.50 420 SER A N 1
ATOM 3244 C CA . SER A 1 420 ? -17.210 13.532 36.804 1.00 60.50 420 SER A CA 1
ATOM 3245 C C . SER A 1 420 ? -18.516 13.537 36.002 1.00 60.50 420 SER A C 1
ATOM 3247 O O . SER A 1 420 ? -18.815 14.493 35.278 1.00 60.50 420 SER A O 1
ATOM 3249 N N . VAL A 1 421 ? -19.310 12.471 36.115 1.00 62.47 421 VAL A N 1
ATOM 3250 C CA . VAL A 1 421 ? -20.543 12.287 35.326 1.00 62.47 421 VAL A CA 1
ATOM 3251 C C . VAL A 1 421 ? -21.752 12.345 36.254 1.00 62.47 421 VAL A C 1
ATOM 3253 O O . VAL A 1 421 ? -21.717 11.784 37.347 1.00 62.47 421 VAL A O 1
ATOM 3256 N N . TRP A 1 422 ? -22.821 13.013 35.829 1.00 57.88 422 TRP A N 1
ATOM 3257 C CA . TRP A 1 422 ? -24.004 13.361 36.621 1.00 57.88 422 TRP A CA 1
ATOM 3258 C C . TRP A 1 422 ? -25.299 13.012 35.886 1.00 57.88 422 TRP A C 1
ATOM 3260 O O . TRP A 1 422 ? -25.344 12.954 34.660 1.00 57.88 422 TRP A O 1
ATOM 3270 N N . GLU A 1 423 ? -26.383 12.818 36.631 1.00 55.56 423 GLU A N 1
ATOM 3271 C CA . GLU A 1 423 ? -27.709 12.549 36.074 1.00 55.56 423 GLU A CA 1
ATOM 3272 C C . GLU A 1 423 ? -28.651 13.764 36.169 1.00 55.56 423 GLU A C 1
ATOM 3274 O O . GLU A 1 423 ? -28.730 14.437 37.202 1.00 55.56 423 GLU A O 1
ATOM 3279 N N . GLY A 1 424 ? -29.387 14.039 35.086 1.00 50.41 424 GLY A N 1
ATOM 3280 C CA . GLY A 1 424 ? -29.998 15.340 34.810 1.00 50.41 424 GLY A CA 1
ATOM 3281 C C . GLY A 1 424 ? -31.070 15.878 35.767 1.00 50.41 424 GLY A C 1
ATOM 3282 O O . GLY A 1 424 ? -31.095 17.098 35.959 1.00 50.41 424 GLY A O 1
ATOM 3283 N N . ASP A 1 425 ? -31.921 15.026 36.349 1.00 45.62 425 ASP A N 1
ATOM 3284 C CA . ASP A 1 425 ? -33.119 15.453 37.106 1.00 45.62 425 ASP A CA 1
ATOM 3285 C C . ASP A 1 425 ? -32.925 15.534 38.629 1.00 45.62 425 ASP A C 1
ATOM 3287 O O . ASP A 1 425 ? -33.758 16.112 39.328 1.00 45.62 425 ASP A O 1
ATOM 3291 N N . LYS A 1 426 ? -31.835 14.970 39.167 1.00 50.12 426 LYS A N 1
ATOM 3292 C CA . LYS A 1 426 ? -31.594 14.895 40.622 1.00 50.12 426 LYS A CA 1
ATOM 3293 C C . LYS A 1 426 ? -30.296 15.545 41.095 1.00 50.12 426 LYS A C 1
ATOM 3295 O O . LYS A 1 426 ? -30.046 15.528 42.296 1.00 50.12 426 LYS A O 1
ATOM 3300 N N . ASP A 1 427 ? -29.465 16.058 40.181 1.00 51.22 427 ASP A N 1
ATOM 3301 C CA . ASP A 1 427 ? -28.074 16.442 40.485 1.00 51.22 427 ASP A CA 1
ATOM 3302 C C . ASP A 1 427 ? -27.348 15.293 41.235 1.00 51.22 427 ASP A C 1
ATOM 3304 O O . ASP A 1 427 ? -26.544 15.500 42.141 1.00 51.22 427 ASP A O 1
ATOM 3308 N N . GLN A 1 428 ? -27.685 14.042 40.887 1.00 54.41 428 GLN A N 1
ATOM 3309 C CA . GLN A 1 428 ? -27.050 12.855 41.449 1.00 54.41 428 GLN A CA 1
ATOM 3310 C C . GLN A 1 428 ? -25.765 12.579 40.676 1.00 54.41 428 GLN A C 1
ATOM 3312 O O . GLN A 1 428 ? -25.780 12.441 39.452 1.00 54.41 428 GLN A O 1
ATOM 3317 N N . VAL A 1 429 ? -24.658 12.486 41.408 1.00 57.03 429 VAL A N 1
ATOM 3318 C CA . VAL A 1 429 ? -23.383 12.010 40.876 1.00 57.03 429 VAL A CA 1
ATOM 3319 C C . VAL A 1 429 ? -23.580 10.578 40.376 1.00 57.03 429 VAL A C 1
ATOM 3321 O O . VAL A 1 429 ? -24.183 9.761 41.068 1.00 57.03 429 VAL A O 1
ATOM 3324 N N . LEU A 1 430 ? -23.087 10.267 39.184 1.00 62.91 430 LEU A N 1
ATOM 3325 C CA . LEU A 1 430 ? -23.007 8.906 38.655 1.00 62.91 430 LEU A CA 1
ATOM 3326 C C . LEU A 1 430 ? -21.614 8.340 38.904 1.00 62.91 430 LEU A C 1
ATOM 3328 O O . LEU A 1 430 ? -21.509 7.255 39.473 1.00 62.91 430 LEU A O 1
ATOM 3332 N N . PHE A 1 431 ? -20.575 9.127 38.600 1.00 67.88 431 PHE A N 1
ATOM 3333 C CA . PHE A 1 431 ? -19.188 8.858 38.991 1.00 67.88 431 PHE A CA 1
ATOM 3334 C C . PHE A 1 431 ? -18.591 10.082 39.675 1.00 67.88 431 PHE A C 1
ATOM 3336 O O . PHE A 1 431 ? -18.695 11.191 39.147 1.00 67.88 431 PHE A O 1
ATOM 3343 N N . LYS A 1 432 ? -18.010 9.879 40.862 1.00 64.56 432 LYS A N 1
ATOM 3344 C CA . LYS A 1 432 ? -17.437 10.963 41.672 1.00 64.56 432 LYS A CA 1
ATOM 3345 C C . LYS A 1 432 ? -16.121 11.460 41.080 1.00 64.56 432 LYS A C 1
ATOM 3347 O O . LYS A 1 432 ? -16.001 12.650 40.823 1.00 64.56 432 LYS A O 1
ATOM 3352 N N . GLU A 1 433 ? -15.188 10.541 40.847 1.00 69.12 433 GLU A N 1
ATOM 3353 C CA . GLU A 1 433 ? -13.819 10.792 40.377 1.00 69.12 433 GLU A CA 1
ATOM 3354 C C . GLU A 1 433 ? -13.335 9.564 39.589 1.00 69.12 433 GLU A C 1
ATOM 3356 O O . GLU A 1 433 ? -13.767 8.438 39.889 1.00 69.12 433 GLU A O 1
ATOM 3361 N N . THR A 1 434 ? -12.436 9.763 38.618 1.00 78.50 434 THR A N 1
ATOM 3362 C CA . THR A 1 434 ? -11.680 8.664 38.005 1.00 78.50 434 THR A CA 1
ATOM 3363 C C . THR A 1 434 ? -10.184 8.882 38.193 1.00 78.50 434 THR A C 1
ATOM 3365 O O . THR A 1 434 ? -9.699 10.003 38.092 1.00 78.50 434 THR A O 1
ATOM 3368 N N . ASP A 1 435 ? -9.450 7.810 38.486 1.00 84.25 435 ASP A N 1
ATOM 3369 C CA . ASP A 1 435 ? -8.000 7.885 38.684 1.00 84.25 435 ASP A CA 1
ATOM 3370 C C . ASP A 1 435 ? -7.275 7.052 37.643 1.00 84.25 435 ASP A C 1
ATOM 3372 O O . ASP A 1 435 ? -7.606 5.878 37.437 1.00 84.25 435 ASP A O 1
ATOM 3376 N N . LEU A 1 436 ? -6.229 7.634 37.061 1.00 90.88 436 LEU A N 1
ATOM 3377 C CA . LEU A 1 436 ? -5.218 6.897 36.322 1.00 90.88 436 LEU A CA 1
ATOM 3378 C C . LEU A 1 436 ? -4.019 6.654 37.240 1.00 90.88 436 LEU A C 1
ATOM 3380 O O . LEU A 1 436 ? -3.310 7.584 37.624 1.00 90.88 436 LEU A O 1
ATOM 3384 N N . LEU A 1 437 ? -3.805 5.390 37.592 1.00 93.56 437 LEU A N 1
ATOM 3385 C CA . LEU A 1 437 ? -2.752 4.942 38.495 1.00 93.56 437 LEU A CA 1
ATOM 3386 C C . LEU A 1 437 ? -1.757 4.081 37.723 1.00 93.56 437 LEU A C 1
ATOM 3388 O O . LEU A 1 437 ? -2.151 3.140 37.038 1.00 93.56 437 LEU A O 1
ATOM 3392 N N . MET A 1 438 ? -0.467 4.350 37.869 1.00 96.00 438 MET A N 1
ATOM 3393 C CA . MET A 1 438 ? 0.598 3.567 37.250 1.00 96.00 438 MET A CA 1
ATOM 3394 C C . MET A 1 438 ? 1.555 3.070 38.326 1.00 96.00 438 MET A C 1
ATOM 3396 O O . MET A 1 438 ? 2.195 3.860 39.010 1.00 96.00 438 MET A O 1
ATOM 3400 N N . LYS A 1 439 ? 1.681 1.753 38.481 1.00 96.56 439 LYS A N 1
ATOM 3401 C CA . LYS A 1 439 ? 2.655 1.158 39.396 1.00 96.56 439 LYS A CA 1
ATOM 3402 C C . LYS A 1 439 ? 3.932 0.841 38.638 1.00 96.56 439 LYS A C 1
ATOM 3404 O O . LYS A 1 439 ? 3.923 0.011 37.730 1.00 96.56 439 LYS A O 1
ATOM 3409 N N . VAL A 1 440 ? 5.040 1.437 39.049 1.00 96.00 440 VAL A N 1
ATOM 3410 C CA . VAL A 1 440 ? 6.352 1.243 38.426 1.00 96.00 440 VAL A CA 1
ATOM 3411 C C . VAL A 1 440 ? 7.298 0.488 39.349 1.00 96.00 440 VAL A C 1
ATOM 3413 O O . VAL A 1 440 ? 7.149 0.492 40.572 1.00 96.00 440 VAL A O 1
ATOM 3416 N N . GLN A 1 441 ? 8.274 -0.197 38.767 1.00 94.69 441 GLN A N 1
ATOM 3417 C CA . GLN A 1 441 ? 9.375 -0.821 39.485 1.00 94.69 441 GLN A CA 1
ATOM 3418 C C . GLN A 1 441 ? 10.543 0.156 39.607 1.00 94.69 441 GLN A C 1
ATOM 3420 O O . GLN A 1 441 ? 11.005 0.705 38.610 1.00 94.69 441 GLN A O 1
ATOM 3425 N N . THR A 1 442 ? 11.051 0.309 40.825 1.00 88.56 442 THR A N 1
ATOM 3426 C CA . THR A 1 442 ? 12.216 1.136 41.158 1.00 88.56 442 THR A CA 1
ATOM 3427 C C . THR A 1 442 ? 13.324 0.261 41.750 1.00 88.56 442 THR A C 1
ATOM 3429 O O . THR A 1 442 ? 13.094 -0.904 42.086 1.00 88.56 442 THR A O 1
ATOM 3432 N N . GLU A 1 443 ? 14.532 0.807 41.918 1.00 84.25 443 GLU A N 1
ATOM 3433 C CA . GLU A 1 443 ? 15.633 0.098 42.595 1.00 84.25 443 GLU A CA 1
ATOM 3434 C C . GLU A 1 443 ? 15.279 -0.294 44.042 1.00 84.25 443 GLU A C 1
ATOM 3436 O O . GLU A 1 443 ? 15.733 -1.322 44.540 1.00 84.25 443 GLU A O 1
ATOM 3441 N N . SER A 1 444 ? 14.430 0.497 44.706 1.00 82.19 444 SER A N 1
ATOM 3442 C CA . SER A 1 444 ? 13.975 0.287 46.085 1.00 82.19 444 SER A CA 1
ATOM 3443 C C . SER A 1 444 ? 12.693 -0.550 46.210 1.00 82.19 444 SER A C 1
ATOM 3445 O O . SER A 1 444 ? 12.246 -0.802 47.329 1.00 82.19 444 SER A O 1
ATOM 3447 N N . GLY A 1 445 ? 12.094 -1.001 45.098 1.00 88.62 445 GLY A N 1
ATOM 3448 C CA . GLY A 1 445 ? 10.886 -1.828 45.100 1.00 88.62 445 GLY A CA 1
ATOM 3449 C C . GLY A 1 445 ? 9.867 -1.422 44.035 1.00 88.62 445 GLY A C 1
ATOM 3450 O O . GLY A 1 445 ? 10.059 -1.666 42.844 1.00 88.62 445 GLY A O 1
ATOM 3451 N N . SER A 1 446 ? 8.723 -0.886 44.461 1.00 89.69 446 SER A N 1
ATOM 3452 C CA . SER A 1 446 ? 7.709 -0.351 43.549 1.00 89.69 446 SER A CA 1
ATOM 3453 C C . SER A 1 446 ? 7.126 0.944 44.074 1.00 89.69 446 SER A C 1
ATOM 3455 O O . SER A 1 446 ? 6.842 1.038 45.266 1.00 89.69 446 SER A O 1
ATOM 3457 N N . GLU A 1 447 ? 6.864 1.870 43.169 1.00 93.75 447 GLU A N 1
ATOM 3458 C CA . GLU A 1 447 ? 6.226 3.152 43.439 1.00 93.75 447 GLU A CA 1
ATOM 3459 C C . GLU A 1 447 ? 4.904 3.245 42.664 1.00 93.75 447 GLU A C 1
ATOM 3461 O O . GLU A 1 447 ? 4.749 2.610 41.619 1.00 93.75 447 GLU A O 1
ATOM 3466 N N . GLN A 1 448 ? 3.937 3.997 43.190 1.00 94.38 448 GLN A N 1
ATOM 3467 C CA . GLN A 1 448 ? 2.700 4.318 42.487 1.00 94.38 448 GLN A CA 1
ATOM 3468 C C . GLN A 1 448 ? 2.736 5.775 42.036 1.00 94.38 448 GLN A C 1
ATOM 3470 O O . GLN A 1 448 ? 2.894 6.677 42.854 1.00 94.38 448 GLN A O 1
ATOM 3475 N N . TRP A 1 449 ? 2.556 5.978 40.742 1.00 94.38 449 TRP A N 1
ATOM 3476 C CA . TRP A 1 449 ? 2.344 7.269 40.115 1.00 94.38 449 TRP A CA 1
ATOM 3477 C C . TRP A 1 449 ? 0.857 7.466 39.840 1.00 94.38 449 TRP A C 1
ATOM 3479 O O . TRP A 1 449 ? 0.119 6.495 39.645 1.00 94.38 449 TRP A O 1
ATOM 3489 N N . GLN A 1 450 ? 0.408 8.714 39.827 1.00 91.12 450 GLN A N 1
ATOM 3490 C CA . GLN A 1 450 ? -1.005 9.051 39.654 1.00 91.12 450 GLN A CA 1
ATOM 3491 C C . GLN A 1 450 ? -1.187 10.296 38.794 1.00 91.12 450 GLN A C 1
ATOM 3493 O O . GLN A 1 450 ? -0.320 11.168 38.760 1.00 91.12 450 GLN A O 1
ATOM 3498 N N . SER A 1 451 ? -2.319 10.394 38.105 1.00 85.06 451 SER A N 1
ATOM 3499 C CA . SER A 1 451 ? -2.705 11.607 37.384 1.00 85.06 451 SER A CA 1
ATOM 3500 C C . SER A 1 451 ? -2.882 12.784 38.344 1.00 85.06 451 SER A C 1
ATOM 3502 O O . SER A 1 451 ? -3.663 12.696 39.291 1.00 85.06 451 SER A O 1
ATOM 3504 N N . LEU A 1 452 ? -2.198 13.899 38.078 1.00 74.31 452 LEU A N 1
ATOM 3505 C CA . LEU A 1 452 ? -2.483 15.192 38.702 1.00 74.31 452 LEU A CA 1
ATOM 3506 C C . LEU A 1 452 ? -3.340 16.050 37.750 1.00 74.31 452 LEU A C 1
ATOM 3508 O O . LEU A 1 452 ? -3.280 15.874 36.532 1.00 74.31 452 LEU A O 1
ATOM 3512 N N . GLN A 1 453 ? -4.154 16.947 38.316 1.00 62.72 453 GLN A N 1
ATOM 3513 C CA . GLN A 1 453 ? -5.077 17.826 37.590 1.00 62.72 453 GLN A CA 1
ATOM 3514 C C . GLN A 1 453 ? -4.343 18.812 36.645 1.00 62.72 453 GLN A C 1
ATOM 3516 O O . GLN A 1 453 ? -3.278 19.319 36.992 1.00 62.72 453 GLN A O 1
ATOM 3521 N N . ASP A 1 454 ? -4.948 19.072 35.479 1.00 61.19 454 ASP A N 1
ATOM 3522 C CA . ASP A 1 454 ? -4.331 19.576 34.235 1.00 61.19 454 ASP A CA 1
ATOM 3523 C C . ASP A 1 454 ? -3.764 21.004 34.184 1.00 61.19 454 ASP A C 1
ATOM 3525 O O . ASP A 1 454 ? -4.342 21.962 34.701 1.00 61.19 454 ASP A O 1
ATOM 3529 N N . GLU A 1 455 ? -2.705 21.135 33.371 1.00 56.56 455 GLU A N 1
ATOM 3530 C CA . GLU A 1 455 ? -2.180 22.385 32.798 1.00 56.56 455 GLU A CA 1
ATOM 3531 C C . GLU A 1 455 ? -2.944 22.820 31.520 1.00 56.56 455 GLU A C 1
ATOM 3533 O O . GLU A 1 455 ? -2.921 24.003 31.182 1.00 56.56 455 GLU A O 1
ATOM 3538 N N . ASN A 1 456 ? -3.655 21.903 30.834 1.00 65.31 456 ASN A N 1
ATOM 3539 C CA . ASN A 1 456 ? -4.424 22.153 29.604 1.00 65.31 456 ASN A CA 1
ATOM 3540 C C . ASN A 1 456 ? -5.772 21.398 29.597 1.00 65.31 456 ASN A C 1
ATOM 3542 O O . ASN A 1 456 ? -5.804 20.186 29.427 1.00 65.31 456 ASN A O 1
ATOM 3546 N N . HIS A 1 457 ? -6.890 22.120 29.706 1.00 72.25 457 HIS A N 1
ATOM 3547 C CA . HIS A 1 457 ? -8.248 21.561 29.647 1.00 72.25 457 HIS A CA 1
ATOM 3548 C C . HIS A 1 457 ? -9.107 22.401 28.699 1.00 72.25 457 HIS A C 1
ATOM 3550 O O . HIS A 1 457 ? -9.177 23.630 28.823 1.00 72.25 457 HIS A O 1
ATOM 3556 N N . ARG A 1 458 ? -9.760 21.744 27.738 1.00 72.62 458 ARG A N 1
ATOM 3557 C CA . ARG A 1 458 ? -10.575 22.395 26.715 1.00 72.62 458 ARG A CA 1
ATOM 3558 C C . ARG A 1 458 ? -11.903 21.675 26.529 1.00 72.62 458 ARG A C 1
ATOM 3560 O O . ARG A 1 458 ? -11.956 20.531 26.100 1.00 72.62 458 ARG A O 1
ATOM 3567 N N . ILE A 1 459 ? -12.993 22.412 26.727 1.00 69.19 459 ILE A N 1
ATOM 3568 C CA . ILE A 1 459 ? -14.342 21.940 26.408 1.00 69.19 459 ILE A CA 1
ATOM 3569 C C . ILE A 1 459 ? -14.818 22.633 25.142 1.00 69.19 459 ILE A C 1
ATOM 3571 O O . ILE A 1 459 ? -14.851 23.864 25.064 1.00 69.19 459 ILE A O 1
ATOM 3575 N N . THR A 1 460 ? -15.232 21.832 24.165 1.00 68.06 460 THR A N 1
ATOM 3576 C CA . THR A 1 460 ? -15.816 22.306 22.911 1.00 68.06 460 THR A CA 1
ATOM 3577 C C . THR A 1 460 ? -17.275 21.848 22.845 1.00 68.06 460 THR A C 1
ATOM 3579 O O . THR A 1 460 ? -17.560 20.735 22.391 1.00 68.06 460 THR A O 1
ATOM 3582 N N . PRO A 1 461 ? -18.225 22.666 23.333 1.00 61.78 461 PRO A N 1
ATOM 3583 C CA . PRO A 1 461 ? -19.636 22.313 23.312 1.00 61.78 461 PRO A CA 1
ATOM 3584 C C . PRO A 1 461 ? -20.256 22.594 21.932 1.00 61.78 461 PRO A C 1
ATOM 3586 O O . PRO A 1 461 ? -19.847 23.513 21.223 1.00 61.78 461 PRO A O 1
ATOM 3589 N N . SER A 1 462 ? -21.292 21.838 21.564 1.00 62.22 462 SER A N 1
ATOM 3590 C CA . SER A 1 462 ? -22.093 22.059 20.351 1.00 62.22 462 SER A CA 1
ATOM 3591 C C . SER A 1 462 ? -23.593 21.887 20.624 1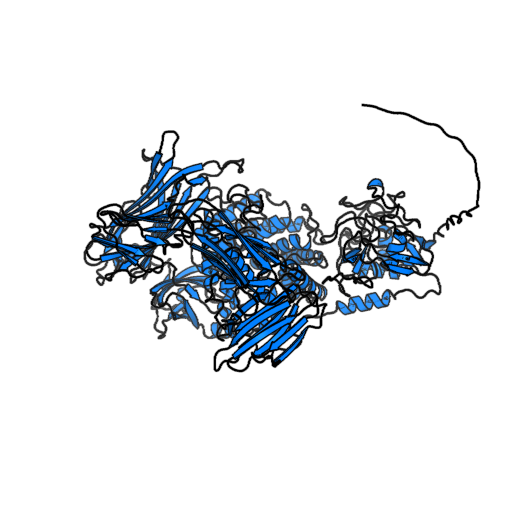.00 62.22 462 SER A C 1
ATOM 3593 O O . SER A 1 462 ? -24.013 21.640 21.757 1.00 62.22 462 SER A O 1
ATOM 3595 N N . ALA A 1 463 ? -24.426 21.998 19.585 1.00 59.31 463 ALA A N 1
ATOM 3596 C CA . ALA A 1 463 ? -25.868 21.810 19.713 1.00 59.31 463 ALA A CA 1
ATOM 3597 C C . ALA A 1 463 ? -26.268 20.396 20.178 1.00 59.31 463 ALA A C 1
ATOM 3599 O O . ALA A 1 463 ? -27.281 20.281 20.862 1.00 59.31 463 ALA A O 1
ATOM 3600 N N . ASN A 1 464 ? -25.513 19.339 19.842 1.00 60.28 464 ASN A N 1
ATOM 3601 C CA . ASN A 1 464 ? -25.914 17.943 20.113 1.00 60.28 464 ASN A CA 1
ATOM 3602 C C . ASN A 1 464 ? -24.798 17.037 20.657 1.00 60.28 464 ASN A C 1
ATOM 3604 O O . ASN A 1 464 ? -25.070 15.900 21.028 1.00 60.28 464 ASN A O 1
ATOM 3608 N N . MET A 1 465 ? -23.568 17.537 20.743 1.00 70.69 465 MET A N 1
ATOM 3609 C CA . MET A 1 465 ? -22.421 16.813 21.285 1.00 70.69 465 MET A CA 1
ATOM 3610 C C . MET A 1 465 ? -21.571 17.720 22.184 1.00 70.69 465 MET A C 1
ATOM 3612 O O . MET A 1 465 ? -21.430 18.919 21.917 1.00 70.69 465 MET A O 1
ATOM 3616 N N . LEU A 1 466 ? -20.984 17.141 23.223 1.00 72.12 466 LEU A N 1
ATOM 3617 C CA . LEU A 1 466 ? -19.976 17.769 24.064 1.00 72.12 466 LEU A CA 1
ATOM 3618 C C . LEU A 1 466 ? -18.662 17.003 23.903 1.00 72.12 466 LEU A C 1
ATOM 3620 O O . LEU A 1 466 ? -18.631 15.786 24.082 1.00 72.12 466 LEU A O 1
ATOM 3624 N N . LYS A 1 467 ? -17.601 17.731 23.542 1.00 76.12 467 LYS A N 1
ATOM 3625 C CA . LYS A 1 467 ? -16.222 17.239 23.532 1.00 76.12 467 LYS A CA 1
ATOM 3626 C C . LYS A 1 467 ? -15.469 17.852 24.699 1.00 76.12 467 LYS A C 1
ATOM 3628 O O . LYS A 1 467 ? -15.502 19.073 24.869 1.00 76.12 467 LYS A O 1
ATOM 3633 N N . ASP A 1 468 ? -14.813 17.006 25.470 1.00 76.12 468 ASP A N 1
ATOM 3634 C CA . ASP A 1 468 ? -13.987 17.381 26.608 1.00 76.12 468 ASP A CA 1
ATOM 3635 C C . ASP A 1 468 ? -12.587 16.788 26.421 1.00 76.12 468 ASP A C 1
ATOM 3637 O O . ASP A 1 468 ? -12.425 15.570 26.347 1.00 76.12 468 ASP A O 1
ATOM 3641 N N . GLU A 1 469 ? -11.601 17.665 26.267 1.00 80.12 469 GLU A N 1
ATOM 3642 C CA . GLU A 1 469 ? -10.196 17.329 26.066 1.00 80.12 469 GLU A CA 1
ATOM 3643 C C . GLU A 1 469 ? -9.411 17.727 27.318 1.00 80.12 469 GLU A C 1
ATOM 3645 O O . GLU A 1 469 ? -9.358 18.904 27.693 1.00 80.12 469 GLU A O 1
ATOM 3650 N N . GLN A 1 470 ? -8.791 16.735 27.946 1.00 79.56 470 GLN A N 1
ATOM 3651 C CA . GLN A 1 470 ? -7.974 16.865 29.151 1.00 79.56 470 GLN A CA 1
ATOM 3652 C C . GLN A 1 470 ? -6.563 16.347 28.852 1.00 79.56 470 GLN A C 1
ATOM 3654 O O . GLN A 1 470 ? -6.404 15.353 28.138 1.00 79.56 470 GLN A O 1
ATOM 3659 N N . GLY A 1 471 ? -5.533 17.011 29.364 1.00 83.62 471 GLY A N 1
ATOM 3660 C CA . GLY A 1 471 ? -4.138 16.644 29.169 1.00 83.62 471 GLY A CA 1
ATOM 3661 C C . GLY A 1 471 ? -3.224 17.093 30.308 1.00 83.62 471 GLY A C 1
ATOM 3662 O O . GLY A 1 471 ? -3.128 18.285 30.619 1.00 83.62 471 GLY A O 1
ATOM 3663 N N . GLY A 1 472 ? -2.484 16.132 30.864 1.00 86.25 472 GLY A N 1
ATOM 3664 C CA . GLY A 1 472 ? -1.694 16.331 32.075 1.00 86.25 472 GLY A CA 1
ATOM 3665 C C . GLY A 1 472 ? -0.501 15.391 32.196 1.00 86.25 472 GLY A C 1
ATOM 3666 O O . GLY A 1 472 ? -0.134 14.676 31.260 1.00 86.25 472 GLY A O 1
ATOM 3667 N N . THR A 1 473 ? 0.114 15.401 33.377 1.00 89.69 473 THR A N 1
ATOM 3668 C CA . THR A 1 473 ? 1.329 14.637 33.698 1.00 89.69 473 THR A CA 1
ATOM 3669 C C . THR A 1 473 ? 1.054 13.704 34.875 1.00 89.69 473 THR A C 1
ATOM 3671 O O . THR A 1 473 ? 0.362 14.075 35.828 1.00 89.69 473 THR A O 1
ATOM 3674 N N . LEU A 1 474 ? 1.588 12.484 34.829 1.00 91.62 474 LEU A N 1
ATOM 3675 C CA . LEU A 1 474 ? 1.604 11.594 35.988 1.00 91.62 474 LEU A CA 1
ATOM 3676 C C . LEU A 1 474 ? 2.654 12.090 36.982 1.00 91.62 474 LEU A C 1
ATOM 3678 O O . LEU A 1 474 ? 3.776 12.416 36.590 1.00 91.62 474 LEU A O 1
ATOM 3682 N N . VAL A 1 475 ? 2.310 12.123 38.263 1.00 91.75 475 VAL A N 1
ATOM 3683 C CA . VAL A 1 475 ? 3.219 12.510 39.345 1.00 91.75 475 VAL A CA 1
ATOM 3684 C C . VAL A 1 475 ? 3.593 11.315 40.207 1.00 91.75 475 VAL A C 1
ATOM 3686 O O . VAL A 1 475 ? 2.813 10.369 40.338 1.00 91.75 475 VAL A O 1
ATOM 3689 N N . ASP A 1 476 ? 4.785 11.372 40.788 1.00 92.56 476 ASP A N 1
ATOM 3690 C CA . ASP A 1 476 ? 5.290 10.367 41.718 1.00 92.56 476 ASP A CA 1
ATOM 3691 C C . ASP A 1 476 ? 4.651 10.478 43.119 1.00 92.56 476 ASP A C 1
ATOM 3693 O O . ASP A 1 476 ? 3.736 11.278 43.353 1.00 92.56 476 ASP A O 1
ATOM 3697 N N . SER A 1 477 ? 5.121 9.659 44.065 1.00 88.75 477 SER A N 1
ATOM 3698 C CA . SER A 1 477 ? 4.598 9.657 45.441 1.00 88.75 477 SER A CA 1
ATOM 3699 C C . SER A 1 477 ? 4.906 10.940 46.234 1.00 88.75 477 SER A C 1
ATOM 3701 O O . SER A 1 477 ? 4.212 11.232 47.208 1.00 88.75 477 SER A O 1
ATOM 3703 N N . ASP A 1 478 ? 5.876 11.738 45.778 1.00 89.19 478 ASP A N 1
ATOM 3704 C CA . ASP A 1 478 ? 6.233 13.059 46.306 1.00 89.19 478 ASP A CA 1
ATOM 3705 C C . ASP A 1 478 ? 5.506 14.209 45.567 1.00 89.19 478 ASP A C 1
ATOM 3707 O O . ASP A 1 478 ? 5.813 15.382 45.797 1.00 89.19 478 ASP A O 1
ATOM 3711 N N . HIS A 1 479 ? 4.559 13.899 44.670 1.00 87.44 479 HIS A N 1
ATOM 3712 C CA . HIS A 1 479 ? 3.876 14.843 43.775 1.00 87.44 479 HIS A CA 1
ATOM 3713 C C . HIS A 1 479 ? 4.790 15.563 42.765 1.00 87.44 479 HIS A C 1
ATOM 3715 O O . HIS A 1 479 ? 4.444 16.641 42.270 1.00 87.44 479 HIS A O 1
ATOM 3721 N N . LYS A 1 480 ? 5.946 14.992 42.414 1.00 90.50 480 LYS A N 1
ATOM 3722 C CA . LYS A 1 480 ? 6.819 15.550 41.371 1.00 90.50 480 LYS A CA 1
ATOM 3723 C C . LYS A 1 480 ? 6.397 15.041 39.987 1.00 90.50 480 LYS A C 1
ATOM 3725 O O . LYS A 1 480 ? 6.095 13.855 39.852 1.00 90.50 480 LYS A O 1
ATOM 3730 N N . PRO A 1 481 ? 6.396 15.897 38.945 1.00 90.12 481 PRO A N 1
ATOM 3731 C CA . PRO A 1 481 ? 6.114 15.473 37.575 1.00 90.12 481 PRO A CA 1
ATOM 3732 C C . PRO A 1 481 ? 7.076 14.383 37.099 1.00 90.12 481 PRO A C 1
ATOM 3734 O O . PRO A 1 481 ? 8.295 14.516 37.222 1.00 90.12 481 PRO A O 1
ATOM 3737 N N . THR A 1 482 ? 6.520 13.319 36.530 1.00 93.38 482 THR A N 1
ATOM 3738 C CA . THR A 1 482 ? 7.283 12.257 35.864 1.00 93.38 482 THR A CA 1
ATOM 3739 C C . THR A 1 482 ? 7.431 12.558 34.368 1.00 93.38 482 THR A C 1
ATOM 3741 O O . THR A 1 482 ? 6.945 13.569 33.868 1.00 93.38 482 THR A O 1
ATOM 3744 N N . GLY A 1 483 ? 8.088 11.663 33.624 1.00 91.94 483 GLY A N 1
ATOM 3745 C CA . GLY A 1 483 ? 8.144 11.729 32.159 1.00 91.94 483 GLY A CA 1
ATOM 3746 C C . GLY A 1 483 ? 6.876 11.241 31.443 1.00 91.94 483 GLY A C 1
ATOM 3747 O O . GLY A 1 483 ? 6.884 11.153 30.217 1.00 91.94 483 GLY A O 1
ATOM 3748 N N . PHE A 1 484 ? 5.821 10.859 32.171 1.00 94.94 484 PHE A N 1
ATOM 3749 C CA . PHE A 1 484 ? 4.599 10.309 31.588 1.00 94.94 484 PHE A CA 1
ATOM 3750 C C . PHE A 1 484 ? 3.497 11.355 31.508 1.00 94.94 484 PHE A C 1
ATOM 3752 O O . PHE A 1 484 ? 3.078 11.907 32.522 1.00 94.94 484 PHE A O 1
ATOM 3759 N N . HIS A 1 485 ? 2.981 11.557 30.303 1.00 92.94 485 HIS A N 1
ATOM 3760 C CA . HIS A 1 485 ? 1.840 12.414 30.025 1.00 92.94 485 HIS A CA 1
ATOM 3761 C C . HIS A 1 485 ? 0.623 11.577 29.659 1.00 92.94 485 HIS A C 1
ATOM 3763 O O . HIS A 1 485 ? 0.754 10.481 29.109 1.00 92.94 485 HIS A O 1
ATOM 3769 N N . TYR A 1 486 ? -0.561 12.106 29.935 1.00 91.62 486 TYR A N 1
ATOM 3770 C CA . TYR A 1 486 ? -1.812 11.526 29.474 1.00 91.62 486 TYR A CA 1
ATOM 3771 C C . TYR A 1 486 ? -2.637 12.559 28.715 1.00 91.62 486 TYR A C 1
ATOM 3773 O O . TYR A 1 486 ? -2.549 13.759 28.969 1.00 91.62 486 TYR A O 1
ATOM 3781 N N . THR A 1 487 ? -3.457 12.077 27.790 1.00 89.88 487 THR A N 1
ATOM 3782 C CA . THR A 1 487 ? -4.496 12.858 27.121 1.00 89.88 487 THR A CA 1
ATOM 3783 C C . THR A 1 487 ? -5.776 12.042 27.133 1.00 89.88 487 THR A C 1
ATOM 3785 O O . THR A 1 487 ? -5.760 10.869 26.766 1.00 89.88 487 THR A O 1
ATOM 3788 N N . LEU A 1 488 ? -6.874 12.643 27.575 1.00 86.62 488 LEU A N 1
ATOM 3789 C CA . LEU A 1 488 ? -8.201 12.047 27.570 1.00 86.62 488 LEU A CA 1
ATOM 3790 C C . LEU A 1 488 ? -9.114 12.885 26.679 1.00 86.62 488 LEU A C 1
ATOM 3792 O O . LEU A 1 488 ? -9.338 14.064 26.943 1.00 86.62 488 LEU A O 1
ATOM 3796 N N . GLN A 1 489 ? -9.680 12.251 25.659 1.00 86.62 489 GLN A N 1
ATOM 3797 C CA . GLN A 1 489 ? -10.729 12.833 24.830 1.00 86.62 489 GLN A CA 1
ATOM 3798 C C . GLN A 1 489 ? -12.044 12.146 25.153 1.00 86.62 489 GLN A C 1
ATOM 3800 O O . GLN A 1 489 ? -12.191 10.944 24.936 1.00 86.62 489 GLN A O 1
ATOM 3805 N N . THR A 1 490 ? -12.991 12.905 25.690 1.00 81.44 490 THR A N 1
ATOM 3806 C CA . THR A 1 490 ? -14.319 12.415 26.047 1.00 81.44 490 THR A CA 1
ATOM 3807 C C . THR A 1 490 ? -15.362 13.006 25.119 1.00 81.44 490 THR A C 1
ATOM 3809 O O . THR A 1 490 ? -15.428 14.218 24.910 1.00 81.44 490 THR A O 1
ATOM 3812 N N . GLU A 1 491 ? -16.207 12.135 24.584 1.00 79.88 491 GLU A N 1
ATOM 3813 C CA . GLU A 1 491 ? -17.264 12.482 23.650 1.00 79.88 491 GLU A CA 1
ATOM 3814 C C . GLU A 1 491 ? -18.606 12.019 24.199 1.00 79.88 491 GLU A C 1
ATOM 3816 O O . GLU A 1 491 ? -18.810 10.838 24.505 1.00 79.88 491 GLU A O 1
ATOM 3821 N N . LEU A 1 492 ? -19.527 12.971 24.319 1.00 73.12 492 LEU A N 1
ATOM 3822 C CA . LEU A 1 492 ? -20.854 12.750 24.866 1.00 73.12 492 LEU A CA 1
ATOM 3823 C C . LEU A 1 492 ? -21.926 13.278 23.920 1.00 73.12 492 LEU A C 1
ATOM 3825 O O . LEU A 1 492 ? -21.870 14.427 23.476 1.00 73.12 492 LEU A O 1
ATOM 3829 N N . MET A 1 493 ? -22.952 12.461 23.695 1.00 68.56 493 MET A N 1
ATOM 3830 C CA . MET A 1 493 ? -24.140 12.860 22.946 1.00 68.56 493 MET A CA 1
ATOM 3831 C C . MET A 1 493 ? -25.213 13.441 23.852 1.00 68.56 493 MET A C 1
ATOM 3833 O O . MET A 1 493 ? -25.447 12.965 24.958 1.00 68.56 493 MET A O 1
ATOM 3837 N N . ARG A 1 494 ? -25.911 14.456 23.344 1.00 64.19 494 ARG A N 1
ATOM 3838 C CA . ARG A 1 494 ? -26.939 15.191 24.085 1.00 64.19 494 ARG A CA 1
ATOM 3839 C C . ARG A 1 494 ? -28.149 14.332 24.465 1.00 64.19 494 ARG A C 1
ATOM 3841 O O . ARG A 1 494 ? -28.689 14.506 25.547 1.00 64.19 494 ARG A O 1
ATOM 3848 N N . GLU A 1 495 ? -28.560 13.426 23.579 1.00 62.25 495 GLU A N 1
ATOM 3849 C CA . GLU A 1 495 ? -29.749 12.558 23.718 1.00 62.25 495 GLU A CA 1
ATOM 3850 C C . GLU A 1 495 ? -29.369 11.058 23.795 1.00 62.25 495 GLU A C 1
ATOM 3852 O O . GLU A 1 495 ? -30.220 10.174 23.657 1.00 62.25 495 GLU A O 1
ATOM 3857 N N . GLY A 1 496 ? -28.073 10.748 23.922 1.00 65.62 496 GLY A N 1
ATOM 3858 C CA . GLY A 1 496 ? -27.537 9.386 23.865 1.00 65.62 496 GLY A CA 1
ATOM 3859 C C . GLY A 1 496 ? -27.080 8.880 25.238 1.00 65.62 496 GLY A C 1
ATOM 3860 O O . GLY A 1 496 ? -26.451 9.631 25.977 1.00 65.62 496 GLY A O 1
ATOM 3861 N N . PRO A 1 497 ? -27.319 7.600 25.584 1.00 69.38 497 PRO A N 1
ATOM 3862 C CA . PRO A 1 497 ? -26.855 7.023 26.848 1.00 69.38 497 PRO A CA 1
ATOM 3863 C C . PRO A 1 497 ? -25.371 6.619 26.826 1.00 69.38 497 PRO A C 1
ATOM 3865 O O . PRO A 1 497 ? -24.875 6.088 27.820 1.00 69.38 497 PRO A O 1
ATOM 3868 N N . GLN A 1 498 ? -24.688 6.795 25.688 1.00 77.69 498 GLN A N 1
ATOM 3869 C CA . GLN A 1 498 ? -23.317 6.349 25.461 1.00 77.69 498 GLN A CA 1
ATOM 3870 C C . GLN A 1 498 ? -22.333 7.521 25.554 1.00 77.69 498 GLN A C 1
ATOM 3872 O O . GLN A 1 498 ? -22.555 8.584 24.976 1.00 77.69 498 GLN A O 1
ATOM 3877 N N . MET A 1 499 ? -21.221 7.276 26.238 1.00 80.19 499 MET A N 1
ATOM 3878 C CA . MET A 1 499 ? -20.054 8.142 26.325 1.00 80.19 499 MET A CA 1
ATOM 3879 C C . MET A 1 499 ? -18.840 7.372 25.804 1.00 80.19 499 MET A C 1
ATOM 3881 O O . MET A 1 499 ? -18.634 6.212 26.171 1.00 80.19 499 MET A O 1
ATOM 3885 N N . ARG A 1 500 ? -18.046 8.002 24.940 1.00 85.62 500 ARG A N 1
ATOM 3886 C CA . ARG A 1 500 ? -16.792 7.433 24.429 1.00 85.62 500 ARG A CA 1
ATOM 3887 C C . ARG A 1 500 ? -15.621 8.197 25.004 1.00 85.62 500 ARG A C 1
ATOM 3889 O O . ARG A 1 500 ? -15.672 9.418 25.101 1.00 85.62 500 ARG A O 1
ATOM 3896 N N . MET A 1 501 ? -14.588 7.472 25.394 1.00 87.62 501 MET A N 1
ATOM 3897 C CA . MET A 1 501 ? -13.398 8.036 26.004 1.00 87.62 501 MET A CA 1
ATOM 3898 C C . MET A 1 501 ? -12.158 7.429 25.360 1.00 87.62 501 MET A C 1
ATOM 3900 O O . MET A 1 501 ? -11.984 6.212 25.374 1.00 87.62 501 MET A O 1
ATOM 3904 N N . CYS A 1 502 ? -11.296 8.275 24.815 1.00 91.94 502 CYS A N 1
ATOM 3905 C CA . CYS A 1 502 ? -10.027 7.888 24.220 1.00 91.94 502 CYS A CA 1
ATOM 3906 C C . CYS A 1 502 ? -8.897 8.374 25.133 1.00 91.94 502 CYS A C 1
ATOM 3908 O O . CYS A 1 502 ? -8.670 9.578 25.242 1.00 91.94 502 CYS A O 1
ATOM 3910 N N . LEU A 1 503 ? -8.243 7.449 25.838 1.00 92.88 503 LEU A N 1
ATOM 3911 C CA . LEU A 1 503 ? -7.132 7.733 26.746 1.00 92.88 503 LEU A CA 1
ATOM 3912 C C . LEU A 1 503 ? -5.812 7.353 26.075 1.00 92.88 503 LEU A C 1
ATOM 3914 O O . LEU A 1 503 ? -5.573 6.174 25.823 1.00 92.88 503 LEU A O 1
ATOM 3918 N N . THR A 1 504 ? -4.932 8.324 25.866 1.00 95.00 504 THR A N 1
ATOM 3919 C CA . THR A 1 504 ? -3.552 8.107 25.423 1.00 95.00 504 THR A CA 1
ATOM 3920 C C . THR A 1 504 ? -2.605 8.333 26.592 1.00 95.00 504 THR A C 1
ATOM 3922 O O . THR A 1 504 ? -2.650 9.381 27.229 1.00 95.00 504 THR A O 1
ATOM 3925 N N . VAL A 1 505 ? -1.718 7.376 26.860 1.00 95.56 505 VAL A N 1
ATOM 3926 C CA . VAL A 1 505 ? -0.611 7.526 27.818 1.00 95.56 505 VAL A CA 1
ATOM 3927 C C . VAL A 1 505 ? 0.695 7.542 27.035 1.00 95.56 505 VAL A C 1
ATOM 3929 O O . VAL A 1 505 ? 0.914 6.659 26.215 1.00 95.56 505 VAL A O 1
ATOM 3932 N N . THR A 1 506 ? 1.552 8.536 27.264 1.00 96.00 506 THR A N 1
ATOM 3933 C CA . THR A 1 506 ? 2.805 8.753 26.522 1.00 96.00 506 THR A CA 1
ATOM 3934 C C . THR A 1 506 ? 3.977 8.900 27.479 1.00 96.00 506 THR A C 1
ATOM 3936 O O . THR A 1 506 ? 3.946 9.749 28.365 1.00 96.00 506 THR A O 1
ATOM 3939 N N . HIS A 1 507 ? 5.052 8.146 27.267 1.00 96.31 507 HIS A N 1
ATOM 3940 C CA . HIS A 1 507 ? 6.336 8.404 27.915 1.00 96.31 507 HIS A CA 1
ATOM 3941 C C . HIS A 1 507 ? 7.076 9.483 27.112 1.00 96.31 507 HIS A C 1
ATOM 3943 O O . HIS A 1 507 ? 7.849 9.184 26.204 1.00 96.31 507 HIS A O 1
ATOM 3949 N N . ALA A 1 508 ? 6.819 10.759 27.408 1.00 93.25 508 ALA A N 1
ATOM 3950 C CA . ALA A 1 508 ? 7.280 11.902 26.611 1.00 93.25 508 ALA A CA 1
ATOM 3951 C C . ALA A 1 508 ? 8.750 12.284 26.877 1.00 93.25 508 ALA A C 1
ATOM 3953 O O . ALA A 1 508 ? 9.116 13.459 26.903 1.00 93.25 508 ALA A O 1
ATOM 3954 N N . VAL A 1 509 ? 9.610 11.286 27.071 1.00 94.94 509 VAL A N 1
ATOM 3955 C CA . VAL A 1 509 ? 11.056 11.465 27.197 1.00 94.94 509 VAL A CA 1
ATOM 3956 C C . VAL A 1 509 ? 11.723 10.864 25.974 1.00 94.94 509 VAL A C 1
ATOM 3958 O O . VAL A 1 509 ? 11.549 9.680 25.699 1.00 94.94 509 VAL A O 1
ATOM 3961 N N . ALA A 1 510 ? 12.512 11.673 25.268 1.00 92.56 510 ALA A N 1
ATOM 3962 C CA . ALA A 1 510 ? 13.136 11.246 24.025 1.00 92.56 510 ALA A CA 1
ATOM 3963 C C . ALA A 1 510 ? 14.135 10.090 24.219 1.00 92.56 510 ALA A C 1
ATOM 3965 O O . ALA A 1 510 ? 14.931 10.082 25.171 1.00 92.56 510 ALA A O 1
ATOM 3966 N N . ARG A 1 511 ? 14.151 9.146 23.273 1.00 91.06 511 ARG A N 1
ATOM 3967 C CA . ARG A 1 511 ? 15.160 8.081 23.185 1.00 91.06 511 ARG A CA 1
ATOM 3968 C C . ARG A 1 511 ? 16.568 8.636 23.012 1.00 91.06 511 ARG A C 1
ATOM 3970 O O . ARG A 1 511 ? 16.803 9.596 22.277 1.00 91.06 511 ARG A O 1
ATOM 3977 N N . LYS A 1 512 ? 17.536 7.970 23.645 1.00 89.25 512 LYS A N 1
ATOM 3978 C CA . LYS A 1 512 ? 18.964 8.305 23.554 1.00 89.25 512 LYS A CA 1
ATOM 3979 C C . LYS A 1 512 ? 19.699 7.289 22.683 1.00 89.25 512 LYS A C 1
ATOM 3981 O O . LYS A 1 512 ? 19.420 6.098 22.754 1.00 89.25 512 LYS A O 1
ATOM 3986 N N . GLN A 1 513 ? 20.651 7.766 21.883 1.00 87.00 513 GLN A N 1
ATOM 3987 C CA . GLN A 1 513 ? 21.550 6.895 21.121 1.00 87.00 513 GLN A CA 1
ATOM 3988 C C . GLN A 1 513 ? 22.583 6.216 22.043 1.00 87.00 513 GLN A C 1
ATOM 3990 O O . GLN A 1 513 ? 22.981 6.827 23.042 1.00 87.00 513 GLN A O 1
ATOM 3995 N N . PRO A 1 514 ? 23.075 5.006 21.704 1.00 88.00 514 PRO A N 1
ATOM 3996 C CA . PRO A 1 514 ? 22.668 4.162 20.569 1.00 88.00 514 PRO A CA 1
ATOM 3997 C C . PRO A 1 514 ? 21.273 3.538 20.781 1.00 88.00 514 PRO A C 1
ATOM 3999 O O . PRO A 1 514 ? 20.961 3.075 21.877 1.00 88.00 514 PRO A O 1
ATOM 4002 N N . TYR A 1 515 ? 20.422 3.546 19.747 1.00 87.31 515 TYR A N 1
ATOM 4003 C CA . TYR A 1 515 ? 19.005 3.160 19.864 1.00 87.31 515 TYR A CA 1
ATOM 4004 C C . TYR A 1 515 ? 18.775 1.655 20.017 1.00 87.31 515 TYR A C 1
ATOM 4006 O O . TYR A 1 515 ? 17.700 1.247 20.442 1.00 87.31 515 TYR A O 1
ATOM 4014 N N . GLU A 1 516 ? 19.787 0.833 19.755 1.00 84.44 516 GLU A N 1
ATOM 4015 C CA . GLU A 1 516 ? 19.772 -0.607 20.007 1.00 84.44 516 GLU A CA 1
ATOM 4016 C C . GLU A 1 516 ? 19.589 -0.927 21.496 1.00 84.44 516 GLU A C 1
ATOM 4018 O O . GLU A 1 516 ? 19.153 -2.020 21.849 1.00 84.44 516 GLU A O 1
ATOM 4023 N N . THR A 1 517 ? 19.922 0.022 22.378 1.00 84.50 517 THR A N 1
ATOM 4024 C CA . THR A 1 517 ? 19.610 -0.072 23.804 1.00 84.50 517 THR A CA 1
ATOM 4025 C C . THR A 1 517 ? 18.342 0.723 24.104 1.00 84.50 517 THR A C 1
ATOM 4027 O O . THR A 1 517 ? 18.318 1.938 23.879 1.00 84.50 517 THR A O 1
ATOM 4030 N N . PRO A 1 518 ? 17.296 0.089 24.658 1.00 81.06 518 PRO A N 1
ATOM 4031 C CA . PRO A 1 518 ? 16.088 0.794 25.031 1.00 81.06 518 PRO A CA 1
ATOM 4032 C C . PRO A 1 518 ? 16.341 1.703 26.237 1.00 81.06 518 PRO A C 1
ATOM 4034 O O . PRO A 1 518 ? 16.410 1.249 27.374 1.00 81.06 518 PRO A O 1
ATOM 4037 N N . ASN A 1 519 ? 16.573 2.998 25.987 1.00 86.38 519 ASN A N 1
ATOM 4038 C CA . ASN A 1 519 ? 16.895 3.983 27.021 1.00 86.38 519 ASN A CA 1
ATOM 4039 C C . ASN A 1 519 ? 16.349 5.383 26.657 1.00 86.38 519 ASN A C 1
ATOM 4041 O O . ASN A 1 519 ? 16.675 5.897 25.579 1.00 86.38 519 ASN A O 1
ATOM 4045 N N . PRO A 1 520 ? 15.574 6.038 27.543 1.00 92.25 520 PRO A N 1
ATOM 4046 C CA . PRO A 1 520 ? 15.124 5.561 28.861 1.00 92.25 520 PRO A CA 1
ATOM 4047 C C . PRO A 1 520 ? 14.063 4.462 28.780 1.00 92.25 520 PRO A C 1
ATOM 4049 O O . PRO A 1 520 ? 13.339 4.366 27.795 1.00 92.25 520 PRO A O 1
ATOM 4052 N N . VAL A 1 521 ? 13.978 3.643 29.830 1.00 94.00 521 VAL A N 1
ATOM 4053 C CA . VAL A 1 521 ? 12.939 2.621 30.037 1.00 94.00 521 VAL A CA 1
ATOM 4054 C C . VAL A 1 521 ? 12.414 2.734 31.454 1.00 94.00 521 VAL A C 1
ATOM 4056 O O . VAL A 1 521 ? 13.195 2.817 32.403 1.00 94.00 521 VAL A O 1
ATOM 4059 N N . VAL A 1 522 ? 11.094 2.674 31.594 1.00 95.75 522 VAL A N 1
ATOM 4060 C CA . VAL A 1 522 ? 10.414 2.525 32.879 1.00 95.75 522 VAL A CA 1
ATOM 4061 C C . VAL A 1 522 ? 9.722 1.169 32.915 1.00 95.75 522 VAL A C 1
ATOM 4063 O O . VAL A 1 522 ? 8.970 0.818 32.013 1.00 95.75 522 VAL A O 1
ATOM 4066 N N . LYS A 1 523 ? 9.982 0.389 33.966 1.00 96.50 523 LYS A N 1
ATOM 4067 C CA . LYS A 1 523 ? 9.377 -0.932 34.166 1.00 96.50 523 LYS A CA 1
ATOM 4068 C C . LYS A 1 523 ? 8.018 -0.782 34.838 1.00 96.50 523 LYS A C 1
ATOM 4070 O O . LYS A 1 523 ? 7.948 -0.568 36.046 1.00 96.50 523 LYS A O 1
ATOM 4075 N N . VAL A 1 524 ? 6.943 -0.889 34.070 1.00 96.69 524 VAL A N 1
ATOM 4076 C CA . VAL A 1 524 ? 5.568 -0.693 34.532 1.00 96.69 524 VAL A CA 1
ATOM 4077 C C . VAL A 1 524 ? 4.955 -2.031 34.933 1.00 96.69 524 VAL A C 1
ATOM 4079 O O . VAL A 1 524 ? 4.788 -2.923 34.111 1.00 96.69 524 VAL A O 1
ATOM 4082 N N . LYS A 1 525 ? 4.616 -2.191 36.211 1.00 95.69 525 LYS A N 1
ATOM 4083 C CA . LYS A 1 525 ? 3.984 -3.410 36.738 1.00 95.69 525 LYS A CA 1
ATOM 4084 C C . LYS A 1 525 ? 2.480 -3.446 36.500 1.00 95.69 525 LYS A C 1
ATOM 4086 O O . LYS A 1 525 ? 1.920 -4.527 36.392 1.00 95.69 525 LYS A O 1
ATOM 4091 N N . ASP A 1 526 ? 1.830 -2.286 36.488 1.00 94.69 526 ASP A N 1
ATOM 4092 C CA . ASP A 1 526 ? 0.371 -2.179 36.452 1.00 94.69 526 ASP A CA 1
ATOM 4093 C C . ASP A 1 526 ? -0.037 -0.772 36.008 1.00 94.69 526 ASP A C 1
ATOM 4095 O O . ASP A 1 526 ? 0.602 0.208 36.398 1.00 94.69 526 ASP A O 1
ATOM 4099 N N . ILE A 1 527 ? -1.106 -0.670 35.224 1.00 95.81 527 ILE A N 1
ATOM 4100 C CA . ILE A 1 527 ? -1.728 0.606 34.855 1.00 95.81 527 ILE A CA 1
ATOM 4101 C C . ILE A 1 527 ? -3.222 0.443 35.052 1.00 95.81 527 ILE A C 1
ATOM 4103 O O . ILE A 1 527 ? -3.855 -0.307 34.314 1.00 95.81 527 ILE A O 1
ATOM 4107 N N . ARG A 1 528 ? -3.796 1.152 36.019 1.00 94.62 528 ARG A N 1
ATOM 4108 C CA . ARG A 1 528 ? -5.220 1.084 36.340 1.00 94.62 528 ARG A CA 1
ATOM 4109 C C . ARG A 1 528 ? -5.914 2.371 35.973 1.00 94.62 528 ARG A C 1
ATOM 4111 O O . ARG A 1 528 ? -5.452 3.444 36.344 1.00 94.62 528 ARG A O 1
ATOM 4118 N N . TRP A 1 529 ? -7.071 2.235 35.345 1.00 93.38 529 TRP A N 1
ATOM 4119 C CA . TRP A 1 529 ? -8.033 3.316 35.240 1.00 93.38 529 TRP A CA 1
ATOM 4120 C C . TRP A 1 529 ? -9.274 2.955 36.052 1.00 93.38 529 TRP A C 1
ATOM 4122 O O . TRP A 1 529 ? -9.968 1.980 35.748 1.00 93.38 529 TRP A O 1
ATOM 4132 N N . VAL A 1 530 ? -9.481 3.693 37.142 1.00 91.25 530 VAL A N 1
ATOM 4133 C CA . VAL A 1 530 ? -10.447 3.384 38.201 1.00 91.25 530 VAL A CA 1
ATOM 4134 C C . VAL A 1 530 ? -11.641 4.326 38.113 1.00 91.25 530 VAL A C 1
ATOM 4136 O O . VAL A 1 530 ? -11.460 5.536 38.073 1.00 91.25 530 VAL A O 1
ATOM 4139 N N . PHE A 1 531 ? -12.852 3.777 38.165 1.00 88.44 531 PHE A N 1
ATOM 4140 C CA . PHE A 1 531 ? -14.117 4.507 38.160 1.00 88.44 531 PHE A CA 1
ATOM 4141 C C . PHE A 1 531 ? -14.850 4.304 39.485 1.00 88.44 531 PHE A C 1
ATOM 4143 O O . PHE A 1 531 ? -15.062 3.167 39.923 1.00 88.44 531 PHE A O 1
ATOM 4150 N N . ARG A 1 532 ? -15.270 5.411 40.111 1.00 87.50 532 ARG A N 1
ATOM 4151 C CA . ARG A 1 532 ? -15.964 5.398 41.408 1.00 87.50 532 ARG A CA 1
ATOM 4152 C C . ARG A 1 532 ? -17.436 5.766 41.267 1.00 87.50 532 ARG A C 1
ATOM 4154 O O . ARG A 1 532 ? -17.735 6.960 41.150 1.00 87.50 532 ARG A O 1
ATOM 4161 N N . PRO A 1 533 ? -18.370 4.798 41.272 1.00 83.31 533 PRO A N 1
ATOM 4162 C CA . PRO A 1 533 ? -19.790 5.112 41.293 1.00 83.31 533 PRO A CA 1
ATOM 4163 C C . PRO A 1 533 ? -20.172 5.889 42.558 1.00 83.31 533 PRO A C 1
ATOM 4165 O O . PRO A 1 533 ? -19.527 5.809 43.602 1.00 83.31 533 PRO A O 1
ATOM 4168 N N . ALA A 1 534 ? -21.250 6.667 42.488 1.00 74.38 534 ALA A N 1
ATOM 4169 C CA . ALA A 1 534 ? -21.670 7.478 43.630 1.00 74.38 534 ALA A CA 1
ATOM 4170 C C . ALA A 1 534 ? -22.280 6.691 44.804 1.00 74.38 534 ALA A C 1
ATOM 4172 O O . ALA A 1 534 ? -22.415 7.260 45.891 1.00 74.38 534 ALA A O 1
ATOM 4173 N N . GLY A 1 535 ? -22.643 5.422 44.593 1.00 81.00 535 GLY A N 1
ATOM 4174 C CA . GLY A 1 535 ? -23.140 4.487 45.608 1.00 81.00 535 GLY A CA 1
ATOM 4175 C C . GLY A 1 535 ? -22.501 3.101 45.472 1.00 81.00 535 GLY A C 1
ATOM 4176 O O . GLY A 1 535 ? -21.810 2.844 44.488 1.00 81.00 535 GLY A O 1
ATOM 4177 N N . GLU A 1 536 ? -22.747 2.226 46.453 1.00 87.81 536 GLU A N 1
ATOM 4178 C CA . GLU A 1 536 ? -22.202 0.859 46.485 1.00 87.81 536 GLU A CA 1
ATOM 4179 C C . GLU A 1 536 ? -22.706 0.038 45.288 1.00 87.81 536 GLU A C 1
ATOM 4181 O O . GLU A 1 536 ? -23.879 0.117 44.893 1.00 87.81 536 GLU A O 1
ATOM 4186 N N . ILE A 1 537 ? -21.811 -0.757 44.706 1.00 91.44 537 ILE A N 1
ATOM 4187 C CA . ILE A 1 537 ? -22.135 -1.687 43.631 1.00 91.44 537 ILE A CA 1
ATOM 4188 C C . ILE A 1 537 ? -22.877 -2.886 44.230 1.00 91.44 537 ILE A C 1
ATOM 4190 O O . ILE A 1 537 ? -22.368 -3.611 45.078 1.00 91.44 537 ILE A O 1
ATOM 4194 N N . THR A 1 538 ? -24.101 -3.097 43.755 1.00 91.50 538 THR A N 1
ATOM 4195 C CA . THR A 1 538 ? -25.044 -4.106 44.271 1.00 91.50 538 THR A CA 1
ATOM 4196 C C . THR A 1 538 ? -25.167 -5.339 43.380 1.00 91.50 538 THR A C 1
ATOM 4198 O O . THR A 1 538 ? -25.569 -6.399 43.854 1.00 91.50 538 THR A O 1
ATOM 4201 N N . ALA A 1 539 ? -24.817 -5.224 42.099 1.00 92.00 539 ALA A N 1
ATOM 4202 C CA . ALA A 1 539 ? -24.797 -6.340 41.161 1.00 92.00 539 ALA A CA 1
ATOM 4203 C C . ALA A 1 539 ? -23.738 -6.114 40.081 1.00 92.00 539 ALA A C 1
ATOM 4205 O O . ALA A 1 539 ? -23.507 -4.979 39.658 1.00 92.00 539 ALA A O 1
ATOM 4206 N N . VAL A 1 540 ? -23.111 -7.201 39.628 1.00 94.31 540 VAL A N 1
ATOM 4207 C CA . VAL A 1 540 ? -22.061 -7.179 38.604 1.00 94.31 540 VAL A CA 1
ATOM 4208 C C . VAL A 1 540 ? -22.295 -8.291 37.604 1.00 94.31 540 VAL A C 1
ATOM 4210 O O . VAL A 1 540 ? -22.739 -9.390 37.948 1.00 94.31 540 VAL A O 1
ATOM 4213 N N . ARG A 1 541 ? -21.970 -7.994 36.352 1.00 94.75 541 ARG A N 1
ATOM 4214 C CA . ARG A 1 541 ? -22.015 -8.947 35.258 1.00 94.75 541 ARG A CA 1
ATOM 4215 C C . ARG A 1 541 ? -20.850 -8.730 34.307 1.00 94.75 541 ARG A C 1
ATOM 4217 O O . ARG A 1 541 ? -20.529 -7.593 33.992 1.00 94.75 541 ARG A O 1
ATOM 4224 N N . PHE A 1 542 ? -20.274 -9.807 33.800 1.00 96.25 542 PHE A N 1
ATOM 4225 C CA . PHE A 1 542 ? -19.260 -9.775 32.750 1.00 96.25 542 PHE A CA 1
ATOM 4226 C C . PHE A 1 542 ? -19.815 -10.333 31.443 1.00 96.25 542 PHE A C 1
ATOM 4228 O O . PHE A 1 542 ? -20.609 -11.276 31.463 1.00 96.25 542 PHE A O 1
ATOM 4235 N N . GLY A 1 543 ? -19.387 -9.772 30.313 1.00 94.44 543 GLY A N 1
ATOM 4236 C CA . GLY A 1 543 ? -19.568 -10.408 29.012 1.00 94.44 543 GLY A CA 1
ATOM 4237 C C . GLY A 1 543 ? -18.652 -11.623 28.860 1.00 94.44 543 GLY A C 1
ATOM 4238 O O . GLY A 1 543 ? -17.494 -11.584 29.269 1.00 94.44 543 GLY A O 1
ATOM 4239 N N . SER A 1 544 ? -19.159 -12.692 28.254 1.00 90.44 544 SER A N 1
ATOM 4240 C CA . SER A 1 544 ? -18.409 -13.904 27.911 1.00 90.44 544 SER A CA 1
ATOM 4241 C C . SER A 1 544 ? -18.731 -14.347 26.483 1.00 90.44 544 SER A C 1
ATOM 4243 O O . SER A 1 544 ? -19.731 -13.929 25.902 1.00 90.44 544 SER A O 1
ATOM 4245 N N . GLU A 1 545 ? -17.924 -15.245 25.916 1.00 82.25 545 GLU A N 1
ATOM 4246 C CA . GLU A 1 545 ? -18.217 -15.855 24.604 1.00 82.25 545 GLU A CA 1
ATOM 4247 C C . GLU A 1 545 ? -19.558 -16.609 24.598 1.00 82.25 545 GLU A C 1
ATOM 4249 O O . GLU A 1 545 ? -20.250 -16.681 23.587 1.00 82.25 545 GLU A O 1
ATOM 4254 N N . SER A 1 546 ? -19.950 -17.141 25.758 1.00 78.19 546 SER A N 1
ATOM 4255 C CA . SER A 1 546 ? -21.212 -17.849 25.989 1.00 78.19 546 SER A CA 1
ATOM 4256 C C . SER A 1 546 ? -22.391 -16.939 26.367 1.00 78.19 546 SER A C 1
ATOM 4258 O O . SER A 1 546 ? -23.473 -17.446 26.669 1.00 78.19 546 SER A O 1
ATOM 4260 N N . GLY A 1 547 ? -22.205 -15.615 26.369 1.00 88.12 547 GLY A N 1
ATOM 4261 C CA . GLY A 1 547 ? -23.223 -14.634 26.737 1.00 88.12 547 GLY A CA 1
ATOM 4262 C C . GLY A 1 547 ? -22.785 -13.751 27.902 1.00 88.12 547 GLY A C 1
ATOM 4263 O O . GLY A 1 547 ? -21.972 -12.846 27.733 1.00 88.12 547 GLY A O 1
ATOM 4264 N N . VAL A 1 548 ? -23.380 -13.955 29.078 1.00 92.75 548 VAL A N 1
ATOM 4265 C CA . VAL A 1 548 ? -23.183 -13.078 30.240 1.00 92.75 548 VAL A CA 1
ATOM 4266 C C . VAL A 1 548 ? -23.111 -13.858 31.544 1.00 92.75 548 VAL A C 1
ATOM 4268 O O . VAL A 1 548 ? -23.867 -14.804 31.762 1.00 92.75 548 VAL A O 1
ATOM 4271 N N . VAL A 1 549 ? -22.222 -13.418 32.432 1.00 92.81 549 VAL A N 1
ATOM 4272 C CA . VAL A 1 549 ? -21.898 -14.070 33.704 1.00 92.81 549 VAL A CA 1
ATOM 4273 C C . VAL A 1 549 ? -22.193 -13.117 34.853 1.00 92.81 549 VAL A C 1
ATOM 4275 O O . VAL A 1 549 ? -21.543 -12.084 34.968 1.00 92.81 549 VAL A O 1
ATOM 4278 N N . ASP A 1 550 ? -23.150 -13.458 35.714 1.00 92.94 550 ASP A N 1
ATOM 4279 C CA . ASP A 1 550 ? -23.409 -12.718 36.955 1.00 92.94 550 ASP A CA 1
ATOM 4280 C C . ASP A 1 550 ? -22.427 -13.153 38.060 1.00 92.94 550 ASP A C 1
ATOM 4282 O O . ASP A 1 550 ? -22.195 -14.352 38.245 1.00 92.94 550 ASP A O 1
ATOM 4286 N N . VAL A 1 551 ? -21.875 -12.194 38.811 1.00 90.25 551 VAL A N 1
ATOM 4287 C CA . VAL A 1 551 ? -20.917 -12.455 39.903 1.00 90.25 551 VAL A CA 1
ATOM 4288 C C . VAL A 1 551 ? -21.266 -11.665 41.177 1.00 90.25 551 VAL A C 1
ATOM 4290 O O . VAL A 1 551 ? -21.792 -10.553 41.080 1.00 90.25 551 VAL A O 1
ATOM 4293 N N . PRO A 1 552 ? -21.010 -12.222 42.379 1.00 84.44 552 PRO A N 1
ATOM 4294 C CA . PRO A 1 552 ? -21.183 -11.502 43.643 1.00 84.44 552 PRO A CA 1
ATOM 4295 C C . PRO A 1 552 ? -20.087 -10.440 43.841 1.00 84.44 552 PRO A C 1
ATOM 4297 O O . PRO A 1 552 ? -18.994 -10.576 43.302 1.00 84.44 552 PRO A O 1
ATOM 4300 N N . VAL A 1 553 ? -20.367 -9.405 44.643 1.00 79.00 553 VAL A N 1
ATOM 4301 C CA . VAL A 1 553 ? -19.494 -8.218 44.828 1.00 79.00 553 VAL A CA 1
ATOM 4302 C C . VAL A 1 553 ? -18.890 -8.152 46.239 1.00 79.00 553 VAL A C 1
ATOM 4304 O O . VAL A 1 553 ? -18.517 -7.090 46.725 1.00 79.00 553 VAL A O 1
ATOM 4307 N N . ASP A 1 554 ? -18.825 -9.277 46.953 1.00 74.50 554 ASP A N 1
ATOM 4308 C CA . ASP A 1 554 ? -18.349 -9.293 48.345 1.00 74.50 554 ASP A CA 1
ATOM 4309 C C . ASP A 1 554 ? -16.835 -9.015 48.466 1.00 74.50 554 ASP A C 1
ATOM 4311 O O . ASP A 1 554 ? -16.377 -8.533 49.503 1.00 74.50 554 ASP A O 1
ATOM 4315 N N . SER A 1 555 ? -16.069 -9.277 47.401 1.00 79.50 555 SER A N 1
ATOM 4316 C CA . SER A 1 555 ? -14.627 -9.023 47.261 1.00 79.50 555 SER A CA 1
ATOM 4317 C C . SER A 1 555 ? -14.308 -8.435 45.879 1.00 79.50 555 SER A C 1
ATOM 4319 O O . SER A 1 555 ? -15.198 -8.341 45.036 1.00 79.50 555 SER A O 1
ATOM 4321 N N . GLU A 1 556 ? -13.048 -8.045 45.625 1.00 88.69 556 GLU A N 1
ATOM 4322 C CA . GLU A 1 556 ? -12.615 -7.750 44.248 1.00 88.69 556 GLU A CA 1
ATOM 4323 C C . GLU A 1 556 ? -12.821 -9.003 43.381 1.00 88.69 556 GLU A C 1
ATOM 4325 O O . GLU A 1 556 ? -12.524 -10.117 43.819 1.00 88.69 556 GLU A O 1
ATOM 4330 N N . VAL A 1 557 ? -13.377 -8.809 42.187 1.00 92.81 557 VAL A N 1
ATOM 4331 C CA . VAL A 1 557 ? -13.592 -9.841 41.172 1.00 92.81 557 VAL A CA 1
ATOM 4332 C C . VAL A 1 557 ? -12.981 -9.368 39.866 1.00 92.81 557 VAL A C 1
ATOM 4334 O O . VAL A 1 557 ? -13.179 -8.216 39.463 1.00 92.81 557 VAL A O 1
ATOM 4337 N N . VAL A 1 558 ? -12.260 -10.266 39.201 1.00 95.31 558 VAL A N 1
ATOM 4338 C CA . VAL A 1 558 ? -11.519 -9.962 37.982 1.00 95.31 558 VAL A CA 1
ATOM 4339 C C . VAL A 1 558 ? -12.002 -10.821 36.812 1.00 95.31 558 VAL A C 1
ATOM 4341 O O . VAL A 1 558 ? -12.225 -12.024 36.945 1.00 95.31 558 VAL A O 1
ATOM 4344 N N . LEU A 1 559 ? -12.146 -10.187 35.648 1.00 97.06 559 LEU A N 1
ATOM 4345 C CA . LEU A 1 559 ? -12.029 -10.853 34.356 1.00 97.06 559 LEU A CA 1
ATOM 4346 C C . LEU A 1 559 ? -10.598 -10.641 33.872 1.00 97.06 559 LEU A C 1
ATOM 4348 O O . LEU A 1 559 ? -10.201 -9.503 33.612 1.00 97.06 559 LEU A O 1
ATOM 4352 N N . ASP A 1 560 ? -9.842 -11.725 33.749 1.00 96.12 560 ASP A N 1
ATOM 4353 C CA . ASP A 1 560 ? -8.435 -11.725 33.361 1.00 96.12 560 ASP A CA 1
ATOM 4354 C C . ASP A 1 560 ? -8.251 -12.291 31.961 1.00 96.12 560 ASP A C 1
ATOM 4356 O O . ASP A 1 560 ? -8.640 -13.425 31.702 1.00 96.12 560 ASP A O 1
ATOM 4360 N N . GLN A 1 561 ? -7.647 -11.508 31.069 1.00 94.38 561 GLN A N 1
ATOM 4361 C CA . GLN A 1 561 ? -7.180 -11.956 29.763 1.00 94.38 561 GLN A CA 1
ATOM 4362 C C . GLN A 1 561 ? -5.647 -11.854 29.743 1.00 94.38 561 GLN A C 1
ATOM 4364 O O . GLN A 1 561 ? -5.106 -10.819 29.330 1.00 94.38 561 GLN A O 1
ATOM 4369 N N . PRO A 1 562 ? -4.938 -12.894 30.214 1.00 87.81 562 PRO A N 1
ATOM 4370 C CA . PRO A 1 562 ? -3.481 -12.886 30.303 1.00 87.81 562 PRO A CA 1
ATOM 4371 C C . PRO A 1 562 ? -2.786 -12.984 28.937 1.00 87.81 562 PRO A C 1
ATOM 4373 O O . PRO A 1 562 ? -1.662 -12.502 28.800 1.00 87.81 562 PRO A O 1
ATOM 4376 N N . ASP A 1 563 ? -3.438 -13.581 27.939 1.00 82.81 563 ASP A N 1
ATOM 4377 C CA . ASP A 1 563 ? -2.917 -13.794 26.585 1.00 82.81 563 ASP A CA 1
ATOM 4378 C C . ASP A 1 563 ? -4.054 -13.814 25.545 1.00 82.81 563 ASP A C 1
ATOM 4380 O O . ASP A 1 563 ? -5.222 -13.619 25.876 1.00 82.81 563 ASP A O 1
ATOM 4384 N N . GLU A 1 564 ? -3.729 -14.010 24.272 1.00 75.94 564 GLU A N 1
ATOM 4385 C CA . GLU A 1 564 ? -4.664 -13.950 23.146 1.00 75.94 564 GLU A CA 1
ATOM 4386 C C . GLU A 1 564 ? -5.561 -15.194 22.977 1.00 75.94 564 GLU A C 1
ATOM 4388 O O . GLU A 1 564 ? -6.474 -15.190 22.139 1.00 75.94 564 GLU A O 1
ATOM 4393 N N . LEU A 1 565 ? -5.305 -16.260 23.745 1.00 74.44 565 LEU A N 1
ATOM 4394 C CA . LEU A 1 565 ? -5.953 -17.570 23.611 1.00 74.44 565 LEU A CA 1
ATOM 4395 C C . LEU A 1 565 ? -6.778 -17.975 24.834 1.00 74.44 565 LEU A C 1
ATOM 4397 O O . LEU A 1 565 ? -7.480 -18.992 24.778 1.00 74.44 565 LEU A O 1
ATOM 4401 N N . HIS A 1 566 ? -6.696 -17.222 25.928 1.00 80.56 566 HIS A N 1
ATOM 4402 C CA . HIS A 1 566 ? -7.339 -17.591 27.175 1.00 80.56 566 HIS A CA 1
ATOM 4403 C C . HIS A 1 566 ? -7.806 -16.387 27.997 1.00 80.56 566 HIS A C 1
ATOM 4405 O O . HIS A 1 566 ? -7.089 -15.398 28.153 1.00 80.56 566 HIS A O 1
ATOM 4411 N N . TYR A 1 567 ? -8.991 -16.514 28.600 1.00 87.56 567 TYR A N 1
ATOM 4412 C CA . TYR A 1 567 ? -9.435 -15.642 29.684 1.00 87.56 567 TYR A CA 1
ATOM 4413 C C . TYR A 1 567 ? -10.116 -16.413 30.809 1.00 87.56 567 TYR A C 1
ATOM 4415 O O . TYR A 1 567 ? -10.708 -17.473 30.590 1.00 87.56 567 TYR A O 1
ATOM 4423 N N . THR A 1 568 ? -10.109 -15.815 31.999 1.00 92.81 568 THR A N 1
ATOM 4424 C CA . THR A 1 568 ? -10.857 -16.284 33.165 1.00 92.81 568 THR A CA 1
ATOM 4425 C C . THR A 1 568 ? -11.777 -15.195 33.713 1.00 92.81 568 THR A C 1
ATOM 4427 O O . THR A 1 568 ? -11.507 -14.004 33.588 1.00 92.81 568 THR A O 1
ATOM 4430 N N . ILE A 1 569 ? -12.894 -15.598 34.315 1.00 94.31 569 ILE A N 1
ATOM 4431 C CA . ILE A 1 569 ? -13.751 -14.750 35.147 1.00 94.31 569 ILE A CA 1
ATOM 4432 C C . ILE A 1 569 ? -13.789 -15.386 36.528 1.00 94.31 569 ILE A C 1
ATOM 4434 O O . ILE A 1 569 ? -14.329 -16.486 36.707 1.00 94.31 569 ILE A O 1
ATOM 4438 N N . GLU A 1 570 ? -13.225 -14.691 37.506 1.00 91.00 570 GLU A N 1
ATOM 4439 C CA . GLU A 1 570 ? -13.231 -15.127 38.892 1.00 91.00 570 GLU A CA 1
ATOM 4440 C C . GLU A 1 570 ? -14.654 -15.128 39.459 1.00 91.00 570 GLU A C 1
ATOM 4442 O O . GLU A 1 570 ? -15.491 -14.278 39.150 1.00 91.00 570 GLU A O 1
ATOM 4447 N N . ARG A 1 571 ? -14.948 -16.109 40.315 1.00 86.81 571 ARG A N 1
ATOM 4448 C CA . ARG A 1 571 ? -16.225 -16.194 41.028 1.00 86.81 571 ARG A CA 1
ATOM 4449 C C . ARG A 1 571 ? -15.958 -16.567 42.480 1.00 86.81 571 ARG A C 1
ATOM 4451 O O . ARG A 1 571 ? -15.658 -17.732 42.740 1.00 86.81 571 ARG A O 1
ATOM 4458 N N . PRO A 1 572 ? -16.057 -15.624 43.431 1.00 83.25 572 PRO A N 1
ATOM 4459 C CA . PRO A 1 572 ? -15.796 -15.908 44.838 1.00 83.25 572 PRO A CA 1
ATOM 4460 C C . PRO A 1 572 ? -16.574 -17.138 45.334 1.00 83.25 572 PRO A C 1
ATOM 4462 O O . PRO A 1 572 ? -17.794 -17.217 45.197 1.00 83.25 572 PRO A O 1
ATOM 4465 N N . GLY A 1 573 ? -15.857 -18.131 45.869 1.00 81.88 573 GLY A N 1
ATOM 4466 C CA . GLY A 1 573 ? -16.441 -19.383 46.369 1.00 81.88 573 GLY A CA 1
ATOM 4467 C C . GLY A 1 573 ? -16.935 -20.369 45.297 1.00 81.88 573 GLY A C 1
ATOM 4468 O O . GLY A 1 573 ? -17.524 -21.390 45.647 1.00 81.88 573 GLY A O 1
ATOM 4469 N N . GLN A 1 574 ? -16.705 -20.101 44.008 1.00 85.69 574 GLN A N 1
ATOM 4470 C CA . GLN A 1 574 ? -17.060 -20.976 42.887 1.00 85.69 574 GLN A CA 1
ATOM 4471 C C . GLN A 1 574 ? -15.855 -21.186 41.959 1.00 85.69 574 GLN A C 1
ATOM 4473 O O . GLN A 1 574 ? -14.856 -20.476 42.035 1.00 85.69 574 GLN A O 1
ATOM 4478 N N . LYS A 1 575 ? -15.938 -22.168 41.053 1.00 84.75 575 LYS A N 1
ATOM 4479 C CA . LYS A 1 575 ? -14.913 -22.332 40.012 1.00 84.75 575 LYS A CA 1
ATOM 4480 C C . LYS A 1 575 ? -14.912 -21.115 39.073 1.00 84.75 575 LYS A C 1
ATOM 4482 O O . LYS A 1 575 ? -16.010 -20.668 38.721 1.00 84.75 575 LYS A O 1
ATOM 4487 N N . PRO A 1 576 ? -13.753 -20.610 38.623 1.00 87.00 576 PRO A N 1
ATOM 4488 C CA . PRO A 1 576 ? -13.700 -19.610 37.561 1.00 87.00 576 PRO A CA 1
ATOM 4489 C C . PRO A 1 576 ? -14.449 -20.075 36.306 1.00 87.00 576 PRO A C 1
ATOM 4491 O O . PRO A 1 576 ? -14.657 -21.274 36.097 1.00 87.00 576 PRO A O 1
ATOM 4494 N N . ILE A 1 577 ? -14.917 -19.126 35.501 1.00 87.69 577 ILE A N 1
ATOM 4495 C CA . ILE A 1 577 ? -15.350 -19.413 34.129 1.00 87.69 577 ILE A CA 1
ATOM 4496 C C . ILE A 1 577 ? -14.173 -19.140 33.218 1.00 87.69 577 ILE A C 1
ATOM 4498 O O . ILE A 1 577 ? -13.525 -18.113 33.372 1.00 87.69 577 ILE A O 1
ATOM 4502 N N . GLU A 1 578 ? -13.943 -20.022 32.261 1.00 85.38 578 GLU A N 1
ATOM 4503 C CA . GLU A 1 578 ? -12.859 -19.890 31.298 1.00 85.38 578 GLU A CA 1
ATOM 4504 C C . GLU A 1 578 ? -13.418 -19.808 29.881 1.00 85.38 578 GLU A C 1
ATOM 4506 O O . GLU A 1 578 ? -14.491 -20.347 29.587 1.00 85.38 578 GLU A O 1
ATOM 4511 N N . GLY A 1 579 ? -12.683 -19.130 29.010 1.00 75.56 579 GLY A N 1
ATOM 4512 C CA . GLY A 1 579 ? -12.955 -19.062 27.581 1.00 75.56 579 GLY A CA 1
ATOM 4513 C C . GLY A 1 579 ? -11.700 -18.672 26.813 1.00 75.56 579 GLY A C 1
ATOM 4514 O O . GLY A 1 579 ? -10.601 -18.670 27.370 1.00 75.56 579 GLY A O 1
ATOM 4515 N N . THR A 1 580 ? -11.860 -18.362 25.530 1.00 79.25 580 THR A N 1
ATOM 4516 C CA . THR A 1 580 ? -10.738 -18.065 24.633 1.00 79.25 580 THR A CA 1
ATOM 4517 C C . THR A 1 580 ? -10.508 -16.560 24.510 1.00 79.25 580 THR A C 1
ATOM 4519 O O . THR A 1 580 ? -9.451 -16.060 24.890 1.00 79.25 580 THR A O 1
ATOM 4522 N N . ARG A 1 581 ? -11.508 -15.793 24.063 1.00 84.00 581 ARG A N 1
ATOM 4523 C CA . ARG A 1 581 ? -11.405 -14.342 23.835 1.00 84.00 581 ARG A CA 1
ATOM 4524 C C . ARG A 1 581 ? -12.558 -13.595 24.486 1.00 84.00 581 ARG A C 1
ATOM 4526 O O . ARG A 1 581 ? -13.701 -13.653 24.034 1.00 84.00 581 ARG A O 1
ATOM 4533 N N . SER A 1 582 ? -12.262 -12.846 25.543 1.00 92.00 582 SER A N 1
ATOM 4534 C CA . SER A 1 582 ? -13.279 -12.061 26.233 1.00 92.00 582 SER A CA 1
ATOM 4535 C C . SER A 1 582 ? -13.811 -10.932 25.338 1.00 92.00 582 SER A C 1
ATOM 4537 O O . SER A 1 582 ? -13.016 -10.183 24.760 1.00 92.00 582 SER A O 1
ATOM 4539 N N . PRO A 1 583 ? -15.140 -10.711 25.293 1.00 91.19 583 PRO A N 1
ATOM 4540 C CA . PRO A 1 583 ? -15.742 -9.533 24.668 1.00 91.19 583 PRO A CA 1
ATOM 4541 C C . PRO A 1 583 ? -15.308 -8.192 25.283 1.00 91.19 583 PRO A C 1
ATOM 4543 O O . PRO A 1 583 ? -15.609 -7.145 24.715 1.00 91.19 583 PRO A O 1
ATOM 4546 N N . GLY A 1 584 ? -14.639 -8.203 26.444 1.00 96.06 584 GLY A N 1
ATOM 4547 C CA . GLY A 1 584 ? -13.992 -7.015 27.000 1.00 96.06 584 GLY A CA 1
ATOM 4548 C C . GLY A 1 584 ? -14.939 -5.993 27.620 1.00 96.06 584 GLY A C 1
ATOM 4549 O O . GLY A 1 584 ? -14.648 -4.797 27.581 1.00 96.06 584 GLY A O 1
ATOM 4550 N N . TRP A 1 585 ? -16.063 -6.432 28.195 1.00 97.19 585 TRP A N 1
ATOM 4551 C CA . TRP A 1 585 ? -17.005 -5.536 28.866 1.00 97.19 585 TRP A CA 1
ATOM 4552 C C . TRP A 1 585 ? -17.596 -6.119 30.156 1.00 97.19 585 TRP A C 1
ATOM 4554 O O . TRP A 1 585 ? -17.667 -7.335 30.353 1.00 97.19 585 TRP A O 1
ATOM 4564 N N . LEU A 1 586 ? -18.041 -5.220 31.032 1.00 96.50 586 LEU A N 1
ATOM 4565 C CA . LEU A 1 586 ? -18.724 -5.501 32.290 1.00 96.50 586 LEU A CA 1
ATOM 4566 C C . LEU A 1 586 ? -19.930 -4.569 32.471 1.00 96.50 586 LEU A C 1
ATOM 4568 O O . LEU A 1 586 ? -19.992 -3.483 31.901 1.00 96.50 586 LEU A O 1
ATOM 4572 N N . GLY A 1 587 ? -20.893 -4.982 33.285 1.00 94.81 587 GLY A N 1
ATOM 4573 C CA . GLY A 1 587 ? -22.000 -4.169 33.767 1.00 94.81 587 GLY A CA 1
ATOM 4574 C C . GLY A 1 587 ? -21.979 -4.099 35.289 1.00 94.81 587 GLY A C 1
ATOM 4575 O O . GLY A 1 587 ? -21.871 -5.134 35.944 1.00 94.81 587 GLY A O 1
ATOM 4576 N N . VAL A 1 588 ? -22.126 -2.900 35.849 1.00 93.38 588 VAL A N 1
ATOM 4577 C CA . VAL A 1 588 ? -22.273 -2.674 37.296 1.00 93.38 588 VAL A CA 1
ATOM 4578 C C . VAL A 1 588 ? -23.609 -2.018 37.601 1.00 93.38 588 VAL A C 1
ATOM 4580 O O . VAL A 1 588 ? -24.034 -1.121 36.874 1.00 93.38 588 VAL A O 1
ATOM 4583 N N . GLN A 1 589 ? -24.263 -2.444 38.681 1.00 90.94 589 GLN A N 1
ATOM 4584 C CA . GLN A 1 589 ? -25.473 -1.811 39.187 1.00 90.94 589 GLN A CA 1
ATOM 4585 C C . GLN A 1 589 ? -25.184 -1.028 40.466 1.00 90.94 589 GLN A C 1
ATOM 4587 O O . GLN A 1 589 ? -24.853 -1.619 41.493 1.00 90.94 589 GLN A O 1
ATOM 4592 N N . ALA A 1 590 ? -25.383 0.286 40.432 1.00 86.81 590 ALA A N 1
ATOM 4593 C CA . ALA A 1 590 ? -25.291 1.161 41.599 1.00 86.81 590 ALA A CA 1
ATOM 4594 C C . ALA A 1 590 ? -26.497 2.107 41.625 1.00 86.81 590 ALA A C 1
ATOM 4596 O O . ALA A 1 590 ? -26.975 2.545 40.577 1.00 86.81 590 ALA A O 1
ATOM 4597 N N . ASN A 1 591 ? -27.031 2.403 42.816 1.00 80.44 591 ASN A N 1
ATOM 4598 C CA . ASN A 1 591 ? -28.216 3.262 42.991 1.00 80.44 591 ASN A CA 1
ATOM 4599 C C . ASN A 1 591 ? -29.420 2.869 42.099 1.00 80.44 591 ASN A C 1
ATOM 4601 O O . ASN A 1 591 ? -30.181 3.724 41.648 1.00 80.44 591 ASN A O 1
ATOM 4605 N N . GLY A 1 592 ? -29.589 1.570 41.823 1.00 79.19 592 GLY A N 1
ATOM 4606 C CA . GLY A 1 592 ? -30.679 1.039 40.998 1.00 79.19 592 GLY A CA 1
ATOM 4607 C C . GLY A 1 592 ? -30.506 1.194 39.482 1.00 79.19 592 GLY A C 1
ATOM 4608 O O . GLY A 1 592 ? -31.437 0.868 38.751 1.00 79.19 592 GLY A O 1
ATOM 4609 N N . ARG A 1 593 ? -29.344 1.646 38.990 1.00 80.25 593 ARG A N 1
ATOM 4610 C CA . ARG A 1 593 ? -29.054 1.806 37.553 1.00 80.25 593 ARG A CA 1
ATOM 4611 C C . ARG A 1 593 ? -27.880 0.960 37.111 1.00 80.25 593 ARG A C 1
ATOM 4613 O O . ARG A 1 593 ? -26.950 0.768 37.889 1.00 80.25 593 ARG A O 1
ATOM 4620 N N . TRP A 1 594 ? -27.915 0.510 35.861 1.00 86.88 594 TRP A N 1
ATOM 4621 C CA . TRP A 1 594 ? -26.811 -0.204 35.240 1.00 86.88 594 TRP A CA 1
ATOM 4622 C C . TRP A 1 594 ? -25.908 0.745 34.458 1.00 86.88 594 TRP A C 1
ATOM 4624 O O . TRP A 1 594 ? -26.371 1.536 33.636 1.00 86.88 594 TRP A O 1
ATOM 4634 N N . THR A 1 595 ? -24.607 0.596 34.671 1.00 87.75 595 THR A N 1
ATOM 4635 C CA . THR A 1 595 ? -23.557 1.165 33.831 1.00 87.75 595 THR A CA 1
ATOM 4636 C C . THR A 1 595 ? -22.833 0.015 33.156 1.00 87.75 595 THR A C 1
ATOM 4638 O O . THR A 1 595 ? -22.268 -0.843 33.833 1.00 87.75 595 THR A O 1
ATOM 4641 N N . LYS A 1 596 ? -22.827 0.003 31.826 1.00 90.94 596 LYS A N 1
ATOM 4642 C CA . LYS A 1 596 ? -21.964 -0.861 31.025 1.00 90.94 596 LYS A CA 1
ATOM 4643 C C . LYS A 1 596 ? -20.634 -0.150 30.796 1.00 90.94 596 LYS A C 1
ATOM 4645 O O . LYS A 1 596 ? -20.622 1.025 30.432 1.00 90.94 596 LYS A O 1
ATOM 4650 N N . PHE A 1 597 ? -19.542 -0.869 30.989 1.00 93.75 597 PHE A N 1
ATOM 4651 C CA . PHE A 1 597 ? -18.179 -0.438 30.723 1.00 93.75 597 PHE A CA 1
ATOM 4652 C C . PHE A 1 597 ? -17.534 -1.443 29.788 1.00 93.75 597 PHE A C 1
ATOM 4654 O O . PHE A 1 597 ? -17.546 -2.639 30.072 1.00 93.75 597 PHE A O 1
ATOM 4661 N N . GLY A 1 598 ? -16.946 -0.972 28.697 1.00 95.69 598 GLY A N 1
ATOM 4662 C CA . GLY A 1 598 ? -16.252 -1.837 27.761 1.00 95.69 598 GLY A CA 1
ATOM 4663 C C . GLY A 1 598 ? -14.998 -1.196 27.206 1.00 95.69 598 GLY A C 1
ATOM 4664 O O . GLY A 1 598 ? -14.948 0.015 26.998 1.00 95.69 598 GLY A O 1
ATOM 4665 N N . LEU A 1 599 ? -13.991 -2.027 26.960 1.00 96.56 599 LEU A N 1
ATOM 4666 C CA . LEU A 1 599 ? -12.740 -1.631 26.332 1.00 96.56 599 LEU A CA 1
ATOM 4667 C C . LEU A 1 599 ? -12.682 -2.225 24.928 1.00 96.56 599 LEU A C 1
ATOM 4669 O O . LEU A 1 599 ? -12.662 -3.445 24.757 1.00 96.56 599 LEU A O 1
ATOM 4673 N N . ARG A 1 600 ? -12.633 -1.368 23.910 1.00 95.31 600 ARG A N 1
ATOM 4674 C CA . ARG A 1 600 ? -12.501 -1.830 22.528 1.00 95.31 600 ARG A CA 1
ATOM 4675 C C . ARG A 1 600 ? -11.125 -2.472 22.328 1.00 95.31 600 ARG A C 1
ATOM 4677 O O . ARG A 1 600 ? -10.123 -1.983 22.843 1.00 95.31 600 ARG A O 1
ATOM 4684 N N . HIS A 1 601 ? -11.090 -3.579 21.588 1.00 95.25 601 HIS A N 1
ATOM 4685 C CA . HIS A 1 601 ? -9.889 -4.395 21.361 1.00 95.25 601 HIS A CA 1
ATOM 4686 C C . HIS A 1 601 ? -9.237 -4.956 22.645 1.00 95.25 601 HIS A C 1
ATOM 4688 O O . HIS A 1 601 ? -8.009 -4.981 22.767 1.00 95.25 601 HIS A O 1
ATOM 4694 N N . PHE A 1 602 ? -10.056 -5.375 23.621 1.00 96.19 602 PHE A N 1
ATOM 4695 C CA . PHE A 1 602 ? -9.599 -5.851 24.931 1.00 96.19 602 PHE A CA 1
ATOM 4696 C C . PHE A 1 602 ? -8.631 -7.035 24.844 1.00 96.19 602 PHE A C 1
ATOM 4698 O O . PHE A 1 602 ? -7.491 -6.909 25.292 1.00 96.19 602 PHE A O 1
ATOM 4705 N N . TRP A 1 603 ? -9.061 -8.153 24.250 1.00 91.56 603 TRP A N 1
ATOM 4706 C CA . TRP A 1 603 ? -8.234 -9.358 24.190 1.00 91.56 603 TRP A CA 1
ATOM 4707 C C . TRP A 1 603 ? -7.066 -9.216 23.218 1.00 91.56 603 TRP A C 1
ATOM 4709 O O . TRP A 1 603 ? -5.988 -9.736 23.475 1.00 91.56 603 TRP A O 1
ATOM 4719 N N . GLN A 1 604 ? -7.246 -8.442 22.147 1.00 93.75 604 GLN A N 1
ATOM 4720 C CA . GLN A 1 604 ? -6.197 -8.193 21.164 1.00 93.75 604 GLN A CA 1
ATOM 4721 C C . GLN A 1 604 ? -5.006 -7.431 21.755 1.00 93.75 604 GLN A C 1
ATOM 4723 O O . GLN A 1 604 ? -3.893 -7.574 21.269 1.00 93.75 604 GLN A O 1
ATOM 4728 N N . ASN A 1 605 ? -5.224 -6.627 22.800 1.00 94.75 605 ASN A N 1
ATOM 4729 C CA . ASN A 1 605 ? -4.181 -5.857 23.482 1.00 94.75 605 ASN A CA 1
ATOM 4730 C C . ASN A 1 605 ? -3.779 -6.484 24.833 1.00 94.75 605 ASN A C 1
ATOM 4732 O O . ASN A 1 605 ? -3.386 -5.749 25.747 1.00 94.75 605 ASN A O 1
ATOM 4736 N N . CYS A 1 606 ? -3.921 -7.804 24.992 1.00 90.19 606 CYS A N 1
ATOM 4737 C CA . CYS A 1 606 ? -3.521 -8.532 26.197 1.00 90.19 606 CYS A CA 1
ATOM 4738 C C . CYS A 1 606 ? -2.045 -8.267 26.583 1.00 90.19 606 CYS A C 1
ATOM 4740 O O . CYS A 1 606 ? -1.233 -7.885 25.732 1.00 90.19 606 CYS A O 1
ATOM 4742 N N . PRO A 1 607 ? -1.654 -8.476 27.852 1.00 95.75 607 PRO A N 1
ATOM 4743 C CA . PRO A 1 607 ? -2.480 -8.844 29.004 1.00 95.75 607 PRO A CA 1
ATOM 4744 C C . PRO A 1 607 ? -3.332 -7.678 29.528 1.00 95.75 607 PRO A C 1
ATOM 4746 O O . PRO A 1 607 ? -2.824 -6.571 29.734 1.00 95.75 607 PRO A O 1
ATOM 4749 N N . LYS A 1 608 ? -4.615 -7.934 29.810 1.00 96.62 608 LYS A N 1
ATOM 4750 C CA . LYS A 1 608 ? -5.541 -6.951 30.402 1.00 96.62 608 LYS A CA 1
ATOM 4751 C C . LYS A 1 608 ? -6.497 -7.578 31.400 1.00 96.62 608 LYS A C 1
ATOM 4753 O O . LYS A 1 608 ? -6.859 -8.743 31.284 1.00 96.62 608 LYS A O 1
ATOM 4758 N N . GLN A 1 609 ? -6.970 -6.754 32.332 1.00 97.69 609 GLN A N 1
ATOM 4759 C CA . GLN A 1 609 ? -7.987 -7.149 33.303 1.00 97.69 609 GLN A CA 1
ATOM 4760 C C . GLN A 1 609 ? -9.120 -6.136 33.366 1.00 97.69 609 GLN A C 1
ATOM 4762 O O . GLN A 1 609 ? -8.885 -4.930 33.344 1.00 97.69 609 GLN A O 1
ATOM 4767 N N . LEU A 1 610 ? -10.345 -6.623 33.515 1.00 97.88 610 LEU A N 1
ATOM 4768 C CA . LEU A 1 610 ? -11.453 -5.834 34.037 1.00 97.88 610 LEU A CA 1
ATOM 4769 C C . LEU A 1 610 ? -11.655 -6.210 35.498 1.00 97.88 610 LEU A C 1
ATOM 4771 O O . LEU A 1 610 ? -11.680 -7.393 35.821 1.00 97.88 610 LEU A O 1
ATOM 4775 N N . PHE A 1 611 ? -11.809 -5.227 36.375 1.00 95.75 611 PHE A N 1
ATOM 4776 C CA . PHE A 1 611 ? -11.978 -5.483 37.803 1.00 95.75 611 PHE A CA 1
ATOM 4777 C C . PHE A 1 611 ? -13.196 -4.751 38.352 1.00 95.75 611 PHE A C 1
ATOM 4779 O O . PHE A 1 611 ? -13.554 -3.663 37.892 1.00 95.75 611 PHE A O 1
ATOM 4786 N N . VAL A 1 612 ? -13.817 -5.350 39.364 1.00 95.56 612 VAL A N 1
ATOM 4787 C CA . VAL A 1 612 ? -14.921 -4.755 40.114 1.00 95.56 612 VAL A CA 1
ATOM 4788 C C . VAL A 1 612 ? -14.774 -5.073 41.597 1.00 95.56 612 VAL A C 1
ATOM 4790 O O . VAL A 1 612 ? -14.384 -6.170 41.970 1.00 95.56 612 VAL A O 1
ATOM 4793 N N . SER A 1 613 ? -15.102 -4.106 42.444 1.00 92.19 613 SER A N 1
ATOM 4794 C CA . SER A 1 613 ? -15.180 -4.187 43.905 1.00 92.19 613 SER A CA 1
ATOM 4795 C C . SER A 1 613 ? -16.472 -3.500 44.374 1.00 92.19 613 SER A C 1
ATOM 4797 O O . SER A 1 613 ? -17.224 -2.990 43.547 1.00 92.19 613 SER A O 1
ATOM 4799 N N . LYS A 1 614 ? -16.737 -3.436 45.685 1.00 90.12 614 LYS A N 1
ATOM 4800 C CA . LYS A 1 614 ? -17.931 -2.749 46.223 1.00 90.12 614 LYS A CA 1
ATOM 4801 C C . LYS A 1 614 ? -18.000 -1.265 45.867 1.00 90.12 614 LYS A C 1
ATOM 4803 O O . LYS A 1 614 ? -19.082 -0.750 45.594 1.00 90.12 614 LYS A O 1
ATOM 4808 N N . ASP A 1 615 ? -16.848 -0.602 45.850 1.00 89.06 615 ASP A N 1
ATOM 4809 C CA . ASP A 1 615 ? -16.765 0.856 45.730 1.00 89.06 615 ASP A CA 1
ATOM 4810 C C . ASP A 1 615 ? -16.245 1.327 44.371 1.00 89.06 615 ASP A C 1
ATOM 4812 O O . ASP A 1 615 ? -16.394 2.497 44.034 1.00 89.06 615 ASP A O 1
ATOM 4816 N N . ASN A 1 616 ? -15.608 0.442 43.596 1.00 91.62 616 ASN A N 1
ATOM 4817 C CA . ASN A 1 616 ? -14.906 0.810 42.367 1.00 91.62 616 ASN A CA 1
ATOM 4818 C C . ASN A 1 616 ? -15.011 -0.280 41.302 1.00 91.62 616 ASN A C 1
ATOM 4820 O O . ASN A 1 616 ? -15.041 -1.469 41.621 1.00 91.62 616 ASN A O 1
ATOM 4824 N N . PHE A 1 617 ? -14.937 0.121 40.040 1.00 93.69 617 PHE A N 1
ATOM 4825 C CA . PHE A 1 617 ? -14.709 -0.773 38.906 1.00 93.69 617 PHE A CA 1
ATOM 4826 C C . PHE A 1 617 ? -13.721 -0.136 37.932 1.00 93.69 617 PHE A C 1
ATOM 4828 O O . PHE A 1 617 ? -13.409 1.048 38.046 1.00 93.69 617 PHE A O 1
ATOM 4835 N N . GLY A 1 618 ? -13.225 -0.897 36.966 1.00 94.19 618 GLY A N 1
ATOM 4836 C CA . GLY A 1 618 ? -12.391 -0.328 35.920 1.00 94.19 618 GLY A CA 1
ATOM 4837 C C . GLY A 1 618 ? -11.594 -1.364 35.157 1.00 94.19 618 GLY A C 1
ATOM 4838 O O . GLY A 1 618 ? -11.972 -2.532 35.055 1.00 94.19 618 GLY A O 1
ATOM 4839 N N . VAL A 1 619 ? -10.469 -0.906 34.621 1.00 96.81 619 VAL A N 1
ATOM 4840 C CA . VAL A 1 619 ? -9.582 -1.701 33.776 1.00 96.81 619 VAL A CA 1
ATOM 4841 C C . VAL A 1 619 ? -8.141 -1.602 34.260 1.00 96.81 619 VAL A C 1
ATOM 4843 O O . VAL A 1 619 ? -7.668 -0.520 34.609 1.00 96.81 619 VAL A O 1
ATOM 4846 N N . ARG A 1 620 ? -7.429 -2.732 34.254 1.00 97.25 620 ARG A N 1
ATOM 4847 C CA . ARG A 1 620 ? -5.966 -2.752 34.248 1.00 97.25 620 ARG A CA 1
ATOM 4848 C C . ARG A 1 620 ? -5.515 -2.822 32.794 1.00 97.25 620 ARG A C 1
ATOM 4850 O O . ARG A 1 620 ? -5.671 -3.850 32.133 1.00 97.25 620 ARG A O 1
ATOM 4857 N N . LEU A 1 621 ? -5.032 -1.695 32.276 1.00 96.38 621 LEU A N 1
ATOM 4858 C CA . LEU A 1 621 ? -4.564 -1.545 30.899 1.00 96.38 621 LEU A CA 1
ATOM 4859 C C . LEU A 1 621 ? -3.307 -2.385 30.642 1.00 96.38 621 LEU A C 1
ATOM 4861 O O . LEU A 1 621 ? -3.119 -2.831 29.514 1.00 96.38 621 LEU A O 1
ATOM 4865 N N . TRP A 1 622 ? -2.515 -2.647 31.682 1.00 96.56 622 TRP A N 1
ATOM 4866 C CA . TRP A 1 622 ? -1.478 -3.674 31.698 1.00 96.56 622 TRP A CA 1
ATOM 4867 C C . TRP A 1 622 ? -1.663 -4.560 32.930 1.00 96.56 622 TRP A C 1
ATOM 4869 O O . TRP A 1 622 ? -1.692 -4.047 34.048 1.00 96.56 622 TRP A O 1
ATOM 4879 N N . ALA A 1 623 ? -1.770 -5.873 32.719 1.00 94.06 623 ALA A N 1
ATOM 4880 C CA . ALA A 1 623 ? -1.922 -6.872 33.783 1.00 94.06 623 ALA A CA 1
ATOM 4881 C C . ALA A 1 623 ? -0.918 -8.036 33.662 1.00 94.06 623 ALA A C 1
ATOM 4883 O O . ALA A 1 623 ? -1.181 -9.150 34.113 1.00 94.06 623 ALA A O 1
ATOM 4884 N N . GLY A 1 624 ? 0.222 -7.802 33.007 1.00 90.81 624 GLY A N 1
ATOM 4885 C CA . GLY A 1 624 ? 1.222 -8.841 32.774 1.00 90.81 624 GLY A CA 1
ATOM 4886 C C . GLY A 1 624 ? 1.890 -9.332 34.056 1.00 90.81 624 GLY A C 1
ATOM 4887 O O . GLY A 1 624 ? 2.082 -8.573 35.005 1.00 90.81 624 GLY A O 1
ATOM 4888 N N . LYS A 1 625 ? 2.288 -10.613 34.063 1.00 89.06 625 LYS A N 1
ATOM 4889 C CA . LYS A 1 625 ? 3.058 -11.216 35.169 1.00 89.06 625 LYS A CA 1
ATOM 4890 C C . LYS A 1 625 ? 4.401 -10.511 35.374 1.00 89.06 625 LYS A C 1
ATOM 4892 O O . LYS A 1 625 ? 4.807 -10.277 36.508 1.00 89.06 625 LYS A O 1
ATOM 4897 N N . GLU A 1 626 ? 5.051 -10.158 34.268 1.00 92.56 626 GLU A N 1
ATOM 4898 C CA . GLU A 1 626 ? 6.285 -9.380 34.256 1.00 92.56 626 GLU A CA 1
ATOM 4899 C C . GLU A 1 626 ? 5.994 -7.891 34.004 1.00 92.56 626 GLU A C 1
ATOM 4901 O O . GLU A 1 626 ? 5.013 -7.559 33.328 1.00 92.56 626 GLU A O 1
ATOM 4906 N N . PRO A 1 627 ? 6.832 -6.973 34.518 1.00 94.62 627 PRO A N 1
ATOM 4907 C CA . PRO A 1 627 ? 6.708 -5.556 34.205 1.00 94.62 627 PRO A CA 1
ATOM 4908 C C . PRO A 1 627 ? 6.864 -5.295 32.701 1.00 94.62 627 PRO A C 1
ATOM 4910 O O . PRO A 1 627 ? 7.792 -5.800 32.071 1.00 94.62 627 PRO A O 1
ATOM 4913 N N . PHE A 1 628 ? 6.012 -4.438 32.143 1.00 95.50 628 PHE A N 1
ATOM 4914 C CA . PHE A 1 628 ? 6.182 -3.909 30.796 1.00 95.50 628 PHE A CA 1
ATOM 4915 C C . PHE A 1 628 ? 7.331 -2.903 30.760 1.00 95.50 628 PHE A C 1
ATOM 4917 O O . PHE A 1 628 ? 7.354 -1.943 31.531 1.00 95.50 628 PHE A O 1
ATOM 4924 N N . GLU A 1 629 ? 8.280 -3.088 29.850 1.00 94.56 629 GLU A N 1
ATOM 4925 C CA . GLU A 1 629 ? 9.354 -2.122 29.624 1.00 94.56 629 GLU A CA 1
ATOM 4926 C C . GLU A 1 629 ? 8.840 -0.976 28.740 1.00 94.56 629 GLU A C 1
ATOM 4928 O O . GLU A 1 629 ? 8.833 -1.073 27.517 1.00 94.56 629 GLU A O 1
ATOM 4933 N N . TRP A 1 630 ? 8.371 0.112 29.356 1.00 95.62 630 TRP A N 1
ATOM 4934 C CA . TRP A 1 630 ? 7.859 1.288 28.653 1.00 95.62 630 TRP A CA 1
ATOM 4935 C C . TRP A 1 630 ? 8.999 2.247 28.310 1.00 95.62 630 TRP A C 1
ATOM 4937 O O . TRP A 1 630 ? 9.523 2.992 29.142 1.00 95.62 630 TRP A O 1
ATOM 4947 N N . GLU A 1 631 ? 9.408 2.204 27.057 1.00 94.38 631 GLU A N 1
ATOM 4948 C CA . GLU A 1 631 ? 10.534 2.956 26.519 1.00 94.38 631 GLU A CA 1
ATOM 4949 C C . GLU A 1 631 ? 10.189 4.432 26.287 1.00 94.38 631 GLU A C 1
ATOM 4951 O O . GLU A 1 631 ? 9.023 4.791 26.137 1.00 94.38 631 GLU A O 1
ATOM 4956 N N . GLY A 1 632 ? 11.199 5.301 26.273 1.00 94.56 632 GLY A N 1
ATOM 4957 C CA . GLY A 1 632 ? 11.033 6.706 25.898 1.00 94.56 632 GLY A CA 1
ATOM 4958 C C . GLY A 1 632 ? 10.408 6.848 24.508 1.00 94.56 632 GLY A C 1
ATOM 4959 O O . GLY A 1 632 ? 10.691 6.043 23.621 1.00 94.56 632 GLY A O 1
ATOM 4960 N N . GLY A 1 633 ? 9.533 7.835 24.334 1.00 93.56 633 GLY A N 1
ATOM 4961 C CA . GLY A 1 633 ? 8.851 8.122 23.074 1.00 93.56 633 GLY A CA 1
ATOM 4962 C C . GLY A 1 633 ? 7.644 7.230 22.766 1.00 93.56 633 GLY A C 1
ATOM 4963 O O . GLY A 1 633 ? 6.858 7.594 21.893 1.00 93.56 633 GLY A O 1
ATOM 4964 N N . LEU A 1 634 ? 7.454 6.109 23.476 1.00 95.31 634 LEU A N 1
ATOM 4965 C CA . LEU A 1 634 ? 6.290 5.238 23.293 1.00 95.31 634 LEU A CA 1
ATOM 4966 C C . LEU A 1 634 ? 5.023 5.858 23.881 1.00 95.31 634 LEU A C 1
ATOM 4968 O O . LEU A 1 634 ? 5.019 6.347 25.018 1.00 95.31 634 LEU A O 1
ATOM 4972 N N . ALA A 1 635 ? 3.924 5.728 23.150 1.00 96.31 635 ALA A N 1
ATOM 4973 C CA . ALA A 1 635 ? 2.577 5.973 23.635 1.00 96.31 635 ALA A CA 1
ATOM 4974 C C . ALA A 1 635 ? 1.707 4.714 23.513 1.00 96.31 635 ALA A C 1
ATOM 4976 O O . ALA A 1 635 ? 2.090 3.734 22.879 1.00 96.31 635 ALA A O 1
ATOM 4977 N N . LYS A 1 636 ? 0.529 4.725 24.136 1.00 96.62 636 LYS A N 1
ATOM 4978 C CA . LYS A 1 636 ? -0.543 3.769 23.844 1.00 96.62 636 LYS A CA 1
ATOM 4979 C C . LYS A 1 636 ? -1.903 4.404 24.099 1.00 96.62 636 LYS A C 1
ATOM 4981 O O . LYS A 1 636 ? -2.135 4.979 25.164 1.00 96.62 636 LYS A O 1
ATOM 4986 N N . THR A 1 637 ? -2.790 4.263 23.123 1.00 96.00 637 THR A N 1
ATOM 4987 C CA . THR A 1 637 ? -4.157 4.777 23.139 1.00 96.00 637 THR A CA 1
ATOM 4988 C C . THR A 1 637 ? -5.165 3.659 23.394 1.00 96.00 637 THR A C 1
ATOM 4990 O O . THR A 1 637 ? -5.077 2.563 22.836 1.00 96.00 637 THR A O 1
ATOM 4993 N N . HIS A 1 638 ? -6.150 3.940 24.244 1.00 95.25 638 HIS A N 1
ATOM 4994 C CA . HIS A 1 638 ? -7.194 3.015 24.662 1.00 95.25 638 HIS A CA 1
ATOM 4995 C C . HIS A 1 638 ? -8.573 3.657 24.519 1.00 95.25 638 HIS A C 1
ATOM 4997 O O . HIS A 1 638 ? -8.817 4.738 25.052 1.00 95.25 638 HIS A O 1
ATOM 5003 N N . GLU A 1 639 ? -9.488 2.966 23.838 1.00 94.38 639 GLU A N 1
ATOM 5004 C CA . GLU A 1 639 ? -10.867 3.423 23.654 1.00 94.38 639 GLU A CA 1
ATOM 5005 C C . GLU A 1 639 ? -11.805 2.683 24.614 1.00 94.38 639 GLU A C 1
ATOM 5007 O O . GLU A 1 639 ? -12.018 1.470 24.505 1.00 94.38 639 GLU A O 1
ATOM 5012 N N . VAL A 1 640 ? -12.370 3.433 25.555 1.00 92.69 640 VAL A N 1
ATOM 5013 C CA . VAL A 1 640 ? -13.389 2.976 26.496 1.00 92.69 640 VAL A CA 1
ATOM 5014 C C . VAL A 1 640 ? -14.750 3.497 26.061 1.00 92.69 640 VAL A C 1
ATOM 5016 O O . VAL A 1 640 ? -14.921 4.666 25.715 1.00 92.69 640 VAL A O 1
ATOM 5019 N N . VAL A 1 641 ? -15.742 2.621 26.136 1.00 90.44 641 VAL A N 1
ATOM 5020 C CA . VAL A 1 641 ? -17.146 2.953 25.930 1.00 90.44 641 VAL A CA 1
ATOM 5021 C C . VAL A 1 641 ? -17.874 2.769 27.257 1.00 90.44 641 VAL A C 1
ATOM 5023 O O . VAL A 1 641 ? -17.755 1.731 27.906 1.00 90.44 641 VAL A O 1
ATOM 5026 N N . LEU A 1 642 ? -18.636 3.782 27.654 1.00 86.44 642 LEU A N 1
ATOM 5027 C CA . LEU A 1 642 ? -19.553 3.748 28.786 1.00 86.44 642 LEU A CA 1
ATOM 5028 C C . LEU A 1 642 ? -20.983 3.889 28.269 1.00 86.44 642 LEU A C 1
ATOM 5030 O O . LEU A 1 642 ? -21.254 4.745 27.434 1.00 86.44 642 LEU A O 1
ATOM 5034 N N . GLU A 1 643 ? -21.907 3.067 28.755 1.00 84.00 643 GLU A N 1
ATOM 5035 C CA . GLU A 1 643 ? -23.322 3.141 28.377 1.00 84.00 643 GLU A CA 1
ATOM 5036 C C . GLU A 1 643 ? -24.210 2.969 29.605 1.00 84.00 643 GLU A C 1
ATOM 5038 O O . GLU A 1 643 ? -24.058 2.015 30.369 1.00 84.00 643 GLU A O 1
ATOM 5043 N N . MET A 1 644 ? -25.161 3.878 29.795 1.00 78.00 644 MET A N 1
ATOM 5044 C CA . MET A 1 644 ? -26.105 3.806 30.907 1.00 78.00 644 MET A CA 1
ATOM 5045 C C . MET A 1 644 ? -27.427 3.172 30.496 1.00 78.00 644 MET A C 1
ATOM 5047 O O . MET A 1 644 ? -27.974 3.466 29.438 1.00 78.00 644 MET A O 1
ATOM 5051 N N . SER A 1 645 ? -27.974 2.326 31.365 1.00 76.44 645 SER A N 1
ATOM 5052 C CA . SER A 1 645 ? -29.209 1.595 31.098 1.00 76.44 645 SER A CA 1
ATOM 5053 C C . SER A 1 645 ? -30.037 1.402 32.368 1.00 76.44 645 SER A C 1
ATOM 5055 O O . SER A 1 645 ? -29.507 1.223 33.467 1.00 76.44 645 SER A O 1
ATOM 5057 N N . LEU A 1 646 ? -31.362 1.421 32.214 1.00 77.38 646 LEU A N 1
ATOM 5058 C CA . LEU A 1 646 ? -32.287 0.929 33.241 1.00 77.38 646 LEU A CA 1
ATOM 5059 C C . LEU A 1 646 ? -32.395 -0.599 33.189 1.00 77.38 646 LEU A C 1
ATOM 5061 O O . LEU A 1 646 ? -32.547 -1.250 34.222 1.00 77.38 646 LEU A O 1
ATOM 5065 N N . ASP A 1 647 ? -32.263 -1.165 31.992 1.00 84.31 647 ASP A N 1
ATOM 5066 C CA . ASP A 1 647 ? -32.345 -2.596 31.754 1.00 84.31 647 ASP A CA 1
ATOM 5067 C C . ASP A 1 647 ? -31.039 -3.300 32.115 1.00 84.31 647 ASP A C 1
ATOM 5069 O O . ASP A 1 647 ? -29.940 -2.753 31.946 1.00 84.31 647 ASP A O 1
ATOM 5073 N N . LYS A 1 648 ? -31.175 -4.549 32.571 1.00 89.88 648 LYS A N 1
ATOM 5074 C CA . LYS A 1 648 ? -30.044 -5.427 32.872 1.00 89.88 648 LYS A CA 1
ATOM 5075 C C . LYS A 1 648 ? -29.224 -5.677 31.590 1.00 89.88 648 LYS A C 1
ATOM 5077 O O . LYS A 1 648 ? -29.799 -6.130 30.604 1.00 89.88 648 LYS A O 1
ATOM 5082 N N . PRO A 1 649 ? -27.899 -5.436 31.580 1.00 90.19 649 PRO A N 1
ATOM 5083 C CA . PRO A 1 649 ? -27.070 -5.616 30.391 1.00 90.19 649 PRO A CA 1
ATOM 5084 C C . PRO A 1 649 ? -27.019 -7.069 29.913 1.00 90.19 649 PRO A C 1
ATOM 5086 O O . PRO A 1 649 ? -26.673 -7.967 30.683 1.00 90.19 649 PRO A O 1
ATOM 5089 N N . GLU A 1 650 ? -27.304 -7.293 28.632 1.00 91.19 650 GLU A N 1
ATOM 5090 C CA . GLU A 1 650 ? -27.112 -8.591 27.962 1.00 91.19 650 GLU A CA 1
ATOM 5091 C C . GLU A 1 650 ? -25.962 -8.554 26.953 1.00 91.19 650 GLU A C 1
ATOM 5093 O O . GLU A 1 650 ? -25.260 -9.545 26.781 1.00 91.19 650 GLU A O 1
ATOM 5098 N N . THR A 1 651 ? -25.741 -7.398 26.326 1.00 89.38 651 THR A N 1
ATOM 5099 C CA . THR A 1 651 ? -24.685 -7.164 25.340 1.00 89.38 651 THR A CA 1
ATOM 5100 C C . THR A 1 651 ? -24.174 -5.725 25.423 1.00 89.38 651 THR A C 1
ATOM 5102 O O . THR A 1 651 ? -24.837 -4.827 25.969 1.00 89.38 651 THR A O 1
ATOM 5105 N N . MET A 1 652 ? -22.996 -5.502 24.842 1.00 89.00 652 MET A N 1
ATOM 5106 C CA . MET A 1 652 ? -22.413 -4.183 24.631 1.00 89.00 652 MET A CA 1
ATOM 5107 C C . MET A 1 652 ? -21.746 -4.128 23.255 1.00 89.00 652 MET A C 1
ATOM 5109 O O . MET A 1 652 ? -21.051 -5.064 22.863 1.00 89.00 652 MET A O 1
ATOM 5113 N N . HIS A 1 653 ? -21.962 -3.037 22.521 1.00 88.12 653 HIS A N 1
ATOM 5114 C CA . HIS A 1 653 ? -21.338 -2.799 21.220 1.00 88.12 653 HIS A CA 1
ATOM 5115 C C . HIS A 1 653 ? -20.248 -1.739 21.368 1.00 88.12 653 HIS A C 1
ATOM 5117 O O . HIS A 1 653 ? -20.530 -0.611 21.773 1.00 88.12 653 HIS A O 1
ATOM 5123 N N . LEU A 1 654 ? -19.007 -2.115 21.057 1.00 91.19 654 LEU A N 1
ATOM 5124 C CA . LEU A 1 654 ? -17.834 -1.260 21.262 1.00 91.19 654 LEU A CA 1
ATOM 5125 C C . LEU A 1 654 ? -17.459 -0.481 19.997 1.00 91.19 654 LEU A C 1
ATOM 5127 O O . LEU A 1 654 ? -17.050 0.678 20.082 1.00 91.19 654 LEU A O 1
ATOM 5131 N N . ASP A 1 655 ? -17.670 -1.067 18.819 1.00 91.00 655 ASP A N 1
ATOM 5132 C CA . ASP A 1 655 ? -17.393 -0.390 17.554 1.00 91.00 655 ASP A CA 1
ATOM 5133 C C . ASP A 1 655 ? -18.364 0.783 17.309 1.00 91.00 655 ASP A C 1
ATOM 5135 O O . ASP A 1 655 ? -19.559 0.689 17.624 1.00 91.00 655 ASP A O 1
ATOM 5139 N N . PRO A 1 656 ? -17.875 1.919 16.783 1.00 89.50 656 PRO A N 1
ATOM 5140 C CA . PRO A 1 656 ? -18.715 3.064 16.439 1.00 89.50 656 PRO A CA 1
ATOM 5141 C C . PRO A 1 656 ? -19.592 2.789 15.212 1.00 89.50 656 PRO A C 1
ATOM 5143 O O . PRO A 1 656 ? -19.272 1.950 14.367 1.00 89.50 656 PRO A O 1
ATOM 5146 N N . LEU A 1 657 ? -20.688 3.545 15.083 1.00 91.62 657 LEU A N 1
ATOM 5147 C CA . LEU A 1 657 ? -21.441 3.589 13.830 1.00 91.62 657 LEU A CA 1
ATOM 5148 C C . LEU A 1 657 ? -20.573 4.218 12.736 1.00 91.62 657 LEU A C 1
ATOM 5150 O O . LEU A 1 657 ? -19.913 5.236 12.955 1.00 91.62 657 LEU A O 1
ATOM 5154 N N . ARG A 1 658 ? -20.604 3.635 11.538 1.00 94.75 658 ARG A N 1
ATOM 5155 C CA . ARG A 1 658 ? -19.877 4.138 10.368 1.00 94.75 658 ARG A CA 1
ATOM 5156 C C . ARG A 1 658 ? -20.850 4.665 9.325 1.00 94.75 658 ARG A C 1
ATOM 5158 O O . ARG A 1 658 ? -21.944 4.133 9.163 1.00 94.75 658 ARG A O 1
ATOM 5165 N N . ALA A 1 659 ? -20.441 5.694 8.595 1.00 96.12 659 ALA A N 1
ATOM 5166 C CA . ALA A 1 659 ? -21.175 6.194 7.440 1.00 96.12 659 ALA A CA 1
ATOM 5167 C C . ALA A 1 659 ? -20.465 5.789 6.148 1.00 96.12 659 ALA A C 1
ATOM 5169 O O . ALA A 1 659 ? -19.246 5.900 6.033 1.00 96.12 659 ALA A O 1
ATOM 5170 N N . VAL A 1 660 ? -21.253 5.349 5.173 1.00 96.94 660 VAL A N 1
ATOM 5171 C CA . VAL A 1 660 ? -20.803 5.015 3.825 1.00 96.94 660 VAL A CA 1
ATOM 5172 C C . VAL A 1 660 ? -21.402 6.023 2.859 1.00 96.94 660 VAL A C 1
ATOM 5174 O O . VAL A 1 660 ? -22.623 6.100 2.684 1.00 96.94 660 VAL A O 1
ATOM 5177 N N . ILE A 1 661 ? -20.521 6.806 2.245 1.00 97.50 661 ILE A N 1
ATOM 5178 C CA . ILE A 1 661 ? -20.837 7.739 1.164 1.00 97.50 661 ILE A CA 1
ATOM 5179 C C . ILE A 1 661 ? -20.648 6.979 -0.160 1.00 97.50 661 ILE A C 1
ATOM 5181 O O . ILE A 1 661 ? -19.698 6.199 -0.258 1.00 97.50 661 ILE A O 1
ATOM 5185 N N . PRO A 1 662 ? -21.509 7.173 -1.178 1.00 97.06 662 PRO A N 1
ATOM 5186 C CA . PRO A 1 662 ? -21.379 6.501 -2.464 1.00 97.06 662 PRO A CA 1
ATOM 5187 C C . PRO A 1 662 ? -19.953 6.613 -3.025 1.00 97.06 662 PRO A C 1
ATOM 5189 O O . PRO A 1 662 ? -19.472 7.738 -3.198 1.00 97.06 662 PRO A O 1
ATOM 5192 N N . PRO A 1 663 ? -19.282 5.494 -3.362 1.00 96.31 663 PRO A N 1
ATOM 5193 C CA . PRO A 1 663 ? -17.935 5.529 -3.930 1.00 96.31 663 PRO A CA 1
ATOM 5194 C C . PRO A 1 663 ? -17.827 6.398 -5.190 1.00 96.31 663 PRO A C 1
ATOM 5196 O O . PRO A 1 663 ? -16.827 7.084 -5.385 1.00 96.31 663 PRO A O 1
ATOM 5199 N N . ALA A 1 664 ? -18.883 6.452 -6.013 1.00 96.44 664 ALA A N 1
ATOM 5200 C CA . ALA A 1 664 ? -18.958 7.360 -7.157 1.00 96.44 664 ALA A CA 1
ATOM 5201 C C . ALA A 1 664 ? -18.841 8.840 -6.750 1.00 96.44 664 ALA A C 1
ATOM 5203 O O . ALA A 1 664 ? -18.125 9.596 -7.405 1.00 96.44 664 ALA A O 1
ATOM 5204 N N . TRP A 1 665 ? -19.484 9.245 -5.644 1.00 97.88 665 TRP A N 1
ATOM 5205 C CA . TRP A 1 665 ? -19.315 10.586 -5.082 1.00 97.88 665 TRP A CA 1
ATOM 5206 C C . TRP A 1 665 ? -17.878 10.800 -4.622 1.00 97.88 665 TRP A C 1
ATOM 5208 O O . TRP A 1 665 ? -17.194 11.690 -5.124 1.00 97.88 665 TRP A O 1
ATOM 5218 N N . VAL A 1 666 ? -17.417 9.944 -3.707 1.00 97.31 666 VAL A N 1
ATOM 5219 C CA . VAL A 1 666 ? -16.102 10.038 -3.064 1.00 97.31 666 VAL A CA 1
ATOM 5220 C C . VAL A 1 666 ? -14.984 10.148 -4.101 1.00 97.31 666 VAL A C 1
ATOM 5222 O O . VAL A 1 666 ? -14.232 11.124 -4.088 1.00 97.31 666 VAL A O 1
ATOM 5225 N N . CYS A 1 667 ? -14.909 9.207 -5.042 1.00 96.19 667 CYS A N 1
ATOM 5226 C CA . CYS A 1 667 ? -13.894 9.200 -6.092 1.00 96.19 667 CYS A CA 1
ATOM 5227 C C . CYS A 1 667 ? -14.088 10.339 -7.107 1.00 96.19 667 CYS A C 1
ATOM 5229 O O . CYS A 1 667 ? -13.109 10.952 -7.536 1.00 96.19 667 CYS A O 1
ATOM 5231 N N . GLY A 1 668 ? -15.334 10.672 -7.462 1.00 96.44 668 GLY A N 1
ATOM 5232 C CA . GLY A 1 668 ? -15.652 11.737 -8.416 1.00 96.44 668 GLY A CA 1
ATOM 5233 C C . GLY A 1 668 ? -15.245 13.137 -7.945 1.00 96.44 668 GLY A C 1
ATOM 5234 O O . GLY A 1 668 ? -14.858 13.968 -8.767 1.00 96.44 668 GLY A O 1
ATOM 5235 N N . THR A 1 669 ? -15.235 13.387 -6.627 1.00 96.81 669 THR A N 1
ATOM 5236 C CA . THR A 1 669 ? -14.744 14.662 -6.068 1.00 96.81 669 THR A CA 1
ATOM 5237 C C . THR A 1 669 ? -13.254 14.901 -6.291 1.00 96.81 669 THR A C 1
ATOM 5239 O O . THR A 1 669 ? -12.818 16.049 -6.267 1.00 96.81 669 THR A O 1
ATOM 5242 N N . LYS A 1 670 ? -12.471 13.824 -6.459 1.00 94.19 670 LYS A N 1
ATOM 5243 C CA . LYS A 1 670 ? -11.000 13.821 -6.446 1.00 94.19 670 LYS A CA 1
ATOM 5244 C C . LYS A 1 670 ? -10.366 14.366 -5.158 1.00 94.19 670 LYS A C 1
ATOM 5246 O O . LYS A 1 670 ? -9.156 14.577 -5.123 1.00 94.19 670 LYS A O 1
ATOM 5251 N N . ALA A 1 671 ? -11.132 14.532 -4.076 1.00 94.81 671 ALA A N 1
ATOM 5252 C CA . ALA A 1 671 ? -10.624 15.049 -2.804 1.00 94.81 671 ALA A CA 1
ATOM 5253 C C . ALA A 1 671 ? -9.583 14.124 -2.141 1.00 94.81 671 ALA A C 1
ATOM 5255 O O . ALA A 1 671 ? -8.788 14.599 -1.331 1.00 94.81 671 ALA A O 1
ATOM 5256 N N . ALA A 1 672 ? -9.551 12.837 -2.506 1.00 90.94 672 ALA A N 1
ATOM 5257 C CA . ALA A 1 672 ? -8.528 11.854 -2.122 1.00 90.94 672 ALA A CA 1
ATOM 5258 C C . ALA A 1 672 ? -7.564 11.494 -3.278 1.00 90.94 672 ALA A C 1
ATOM 5260 O O . ALA A 1 672 ? -6.920 10.448 -3.253 1.00 90.94 672 ALA A O 1
ATOM 5261 N N . GLY A 1 673 ? -7.495 12.321 -4.327 1.00 88.31 673 GLY A N 1
ATOM 5262 C CA . GLY A 1 673 ? -6.767 12.021 -5.561 1.00 88.31 673 GLY A CA 1
ATOM 5263 C C . GLY A 1 673 ? -7.628 11.337 -6.631 1.00 88.31 673 GLY A C 1
ATOM 5264 O O . GLY A 1 673 ? -8.841 11.182 -6.489 1.00 88.31 673 GLY A O 1
ATOM 5265 N N . ALA A 1 674 ? -6.999 10.951 -7.744 1.00 87.19 674 ALA A N 1
ATOM 5266 C CA . ALA A 1 674 ? -7.658 10.446 -8.957 1.00 87.19 674 ALA A CA 1
ATOM 5267 C C . ALA A 1 674 ? -8.092 8.965 -8.872 1.00 87.19 674 ALA A C 1
ATOM 5269 O O . ALA A 1 674 ? -7.775 8.170 -9.756 1.00 87.19 674 ALA A O 1
ATOM 5270 N N . LEU A 1 675 ? -8.811 8.606 -7.808 1.00 91.62 675 LEU A N 1
ATOM 5271 C CA . LEU A 1 675 ? -9.219 7.231 -7.524 1.00 91.62 675 LEU A CA 1
ATOM 5272 C C . LEU A 1 675 ? -10.324 6.736 -8.441 1.00 91.62 675 LEU A C 1
ATOM 5274 O O . LEU A 1 675 ? -11.207 7.487 -8.848 1.00 91.62 675 LEU A O 1
ATOM 5278 N N . MET A 1 676 ? -10.293 5.433 -8.706 1.00 91.06 676 MET A N 1
ATOM 5279 C CA . MET A 1 676 ? -11.355 4.723 -9.403 1.00 91.06 676 MET A CA 1
ATOM 5280 C C . MET A 1 676 ? -12.148 3.883 -8.397 1.00 91.06 676 MET A C 1
ATOM 5282 O O . MET A 1 676 ? -11.547 3.014 -7.758 1.00 91.06 676 MET A O 1
ATOM 5286 N N . PRO A 1 677 ? -13.467 4.079 -8.245 1.00 93.31 677 PRO A N 1
ATOM 5287 C CA . PRO A 1 677 ? -14.269 3.191 -7.418 1.00 93.31 677 PRO A CA 1
ATOM 5288 C C . PRO A 1 677 ? -14.330 1.806 -8.059 1.00 93.31 677 PRO A C 1
ATOM 5290 O O . PRO A 1 677 ? -14.130 1.647 -9.271 1.00 93.31 677 PRO A O 1
ATOM 5293 N N . ARG A 1 678 ? -14.623 0.788 -7.251 1.00 89.06 678 ARG A N 1
ATOM 5294 C CA . ARG A 1 678 ? -14.834 -0.552 -7.788 1.00 89.06 678 ARG A CA 1
ATOM 5295 C C . ARG A 1 678 ? -16.094 -0.519 -8.658 1.00 89.06 678 ARG A C 1
ATOM 5297 O O . ARG A 1 678 ? -17.180 -0.211 -8.177 1.00 89.06 678 ARG A O 1
ATOM 5304 N N . THR A 1 679 ? -15.938 -0.808 -9.946 1.00 88.81 679 THR A N 1
ATOM 5305 C CA . THR A 1 679 ? -16.984 -0.704 -10.980 1.00 88.81 679 THR A CA 1
ATOM 5306 C C . THR A 1 679 ? -16.886 -1.873 -11.961 1.00 88.81 679 THR A C 1
ATOM 5308 O O . THR A 1 679 ? -15.880 -2.589 -11.961 1.00 88.81 679 THR A O 1
ATOM 5311 N N . PRO A 1 680 ? -17.902 -2.112 -12.809 1.00 85.62 680 PRO A N 1
ATOM 5312 C CA . PRO A 1 680 ? -17.782 -3.102 -13.875 1.00 85.62 680 PRO A CA 1
ATOM 5313 C C . PRO A 1 680 ? -16.533 -2.867 -14.733 1.00 85.62 680 PRO A C 1
ATOM 5315 O O . PRO A 1 680 ? -15.788 -3.806 -14.988 1.00 85.62 680 PRO A O 1
ATOM 5318 N N . GLU A 1 681 ? -16.212 -1.612 -15.061 1.00 88.94 681 GLU A N 1
ATOM 5319 C CA . GLU A 1 681 ? -15.029 -1.260 -15.851 1.00 88.94 681 GLU A CA 1
ATOM 5320 C C . GLU A 1 681 ? -13.698 -1.592 -15.150 1.00 88.94 681 GLU A C 1
ATOM 5322 O O . GLU A 1 681 ? -12.718 -1.918 -15.829 1.00 88.94 681 GLU A O 1
ATOM 5327 N N . SER A 1 682 ? -13.636 -1.547 -13.808 1.00 86.94 682 SER A N 1
ATOM 5328 C CA . SER A 1 682 ? -12.438 -1.994 -13.079 1.00 86.94 682 SER A CA 1
ATOM 5329 C C . SER A 1 682 ? -12.277 -3.512 -13.150 1.00 86.94 682 SER A C 1
ATOM 5331 O O . SER A 1 682 ? -11.155 -3.991 -13.296 1.00 86.94 682 SER A O 1
ATOM 5333 N N . LEU A 1 683 ? -13.381 -4.270 -13.100 1.00 84.31 683 LEU A N 1
ATOM 5334 C CA . LEU A 1 683 ? -13.359 -5.727 -13.281 1.00 84.31 683 LEU A CA 1
ATOM 5335 C C . LEU A 1 683 ? -13.161 -6.147 -14.747 1.00 84.31 683 LEU A C 1
ATOM 5337 O O . LEU A 1 683 ? -12.669 -7.237 -14.996 1.00 84.31 683 LEU A O 1
ATOM 5341 N N . GLU A 1 684 ? -13.507 -5.313 -15.727 1.00 84.44 684 GLU A N 1
ATOM 5342 C CA . GLU A 1 684 ? -13.177 -5.554 -17.142 1.00 84.44 684 GLU A CA 1
ATOM 5343 C C . GLU A 1 684 ? -11.673 -5.429 -17.405 1.00 84.44 684 GLU A C 1
ATOM 5345 O O . GLU A 1 684 ? -11.092 -6.209 -18.162 1.00 84.44 684 GLU A O 1
ATOM 5350 N N . SER A 1 685 ? -11.053 -4.421 -16.791 1.00 82.75 685 SER A N 1
ATOM 5351 C CA . SER A 1 685 ? -9.680 -4.026 -17.110 1.00 82.75 685 SER A CA 1
ATOM 5352 C C . SER A 1 685 ? -8.661 -4.738 -16.217 1.00 82.75 685 SER A C 1
ATOM 5354 O O . SER A 1 685 ? -7.633 -5.200 -16.696 1.00 82.75 685 SER A O 1
ATOM 5356 N N . LEU A 1 686 ? -8.930 -4.837 -14.908 1.00 85.94 686 LEU A N 1
ATOM 5357 C CA . LEU A 1 686 ? -7.949 -5.261 -13.899 1.00 85.94 686 LEU A CA 1
ATOM 5358 C C . LEU A 1 686 ? -8.551 -6.225 -12.841 1.00 85.94 686 LEU A C 1
ATOM 5360 O O . LEU A 1 686 ? -8.298 -6.048 -11.644 1.00 85.94 686 LEU A O 1
ATOM 5364 N N . PRO A 1 687 ? -9.342 -7.258 -13.208 1.00 84.75 687 PRO A N 1
ATOM 5365 C CA . PRO A 1 687 ? -10.070 -8.068 -12.219 1.00 84.75 687 PRO A CA 1
ATOM 5366 C C . PRO A 1 687 ? -9.163 -8.897 -11.309 1.00 84.75 687 PRO A C 1
ATOM 5368 O O . PRO A 1 687 ? -9.491 -9.136 -10.149 1.00 84.75 687 PRO A O 1
ATOM 5371 N N . TYR A 1 688 ? -8.014 -9.338 -11.813 1.00 82.75 688 TYR A N 1
ATOM 5372 C CA . TYR A 1 688 ? -7.049 -10.092 -11.019 1.00 82.75 688 TYR A CA 1
ATOM 5373 C C . TYR A 1 688 ? -6.348 -9.202 -9.983 1.00 82.75 688 TYR A C 1
ATOM 5375 O O . TYR A 1 688 ? -6.039 -9.670 -8.890 1.00 82.75 688 TYR A O 1
ATOM 5383 N N . TRP A 1 689 ? -6.146 -7.916 -10.300 1.00 82.50 689 TRP A N 1
ATOM 5384 C CA . TRP A 1 689 ? -5.580 -6.928 -9.384 1.00 82.50 689 TRP A CA 1
ATOM 5385 C C . TRP A 1 689 ? -6.549 -6.592 -8.252 1.00 82.50 689 TRP A C 1
ATOM 5387 O O . TRP A 1 689 ? -6.137 -6.492 -7.104 1.00 82.50 689 TRP A O 1
ATOM 5397 N N . GLU A 1 690 ? -7.845 -6.439 -8.541 1.00 84.69 690 GLU A N 1
ATOM 5398 C CA . GLU A 1 690 ? -8.877 -6.307 -7.499 1.00 84.69 690 GLU A CA 1
ATOM 5399 C C . GLU A 1 690 ? -8.872 -7.513 -6.548 1.00 84.69 690 GLU A C 1
ATOM 5401 O O . GLU A 1 690 ? -8.896 -7.337 -5.330 1.00 84.69 690 GLU A O 1
ATOM 5406 N N . ALA A 1 691 ? -8.807 -8.733 -7.092 1.00 80.50 691 ALA A N 1
ATOM 5407 C CA . ALA A 1 691 ? -8.829 -9.968 -6.300 1.00 80.50 691 ALA A CA 1
ATOM 5408 C C . ALA A 1 691 ? -7.601 -10.109 -5.419 1.00 80.50 691 ALA A C 1
ATOM 5410 O O . ALA A 1 691 ? -7.729 -10.365 -4.223 1.00 80.50 691 ALA A O 1
ATOM 5411 N N . ARG A 1 692 ? -6.418 -9.923 -6.013 1.00 81.38 692 ARG A N 1
ATOM 5412 C CA . ARG A 1 692 ? -5.155 -10.102 -5.308 1.00 81.38 692 ARG A CA 1
ATOM 5413 C C . ARG A 1 692 ? -5.055 -9.162 -4.114 1.00 81.38 692 ARG A C 1
ATOM 5415 O O . ARG A 1 692 ? -4.754 -9.616 -3.021 1.00 81.38 692 ARG A O 1
ATOM 5422 N N . ARG A 1 693 ? -5.429 -7.898 -4.304 1.00 83.50 693 ARG A N 1
ATOM 5423 C CA . ARG A 1 693 ? -5.434 -6.893 -3.240 1.00 83.50 693 ARG A CA 1
ATOM 5424 C C . ARG A 1 693 ? -6.358 -7.246 -2.086 1.00 83.50 693 ARG A C 1
ATOM 5426 O O . ARG A 1 693 ? -5.946 -7.196 -0.935 1.00 83.50 693 ARG A O 1
ATOM 5433 N N . GLN A 1 694 ? -7.598 -7.645 -2.379 1.00 83.19 694 GLN A N 1
ATOM 5434 C CA . GLN A 1 694 ? -8.523 -8.055 -1.323 1.00 83.19 694 GLN A CA 1
ATOM 5435 C C . GLN A 1 694 ? -7.984 -9.257 -0.533 1.00 83.19 694 GLN A C 1
ATOM 5437 O O . GLN A 1 694 ? -8.069 -9.252 0.692 1.00 83.19 694 GLN A O 1
ATOM 5442 N N . ILE A 1 695 ? -7.434 -10.259 -1.223 1.00 77.88 695 ILE A N 1
ATOM 5443 C CA . ILE A 1 695 ? -6.898 -11.471 -0.594 1.00 77.88 695 ILE A CA 1
ATOM 5444 C C . ILE A 1 695 ? -5.676 -11.141 0.267 1.00 77.88 695 ILE A C 1
ATOM 5446 O O . ILE A 1 695 ? -5.641 -11.532 1.429 1.00 77.88 695 ILE A O 1
ATOM 5450 N N . ASP A 1 696 ? -4.709 -10.393 -0.262 1.00 81.62 696 ASP A N 1
ATOM 5451 C CA . ASP A 1 696 ? -3.481 -10.063 0.468 1.00 81.62 696 ASP A CA 1
ATOM 5452 C C . ASP A 1 696 ? -3.783 -9.161 1.679 1.00 81.62 696 ASP A C 1
ATOM 5454 O O . ASP A 1 696 ? -3.247 -9.381 2.759 1.00 81.62 696 ASP A O 1
ATOM 5458 N N . MET A 1 697 ? -4.730 -8.219 1.567 1.00 87.06 697 MET A N 1
ATOM 5459 C CA . MET A 1 697 ? -5.188 -7.416 2.713 1.00 87.06 697 MET A CA 1
ATOM 5460 C C . MET A 1 697 ? -5.849 -8.266 3.802 1.00 87.06 697 MET A C 1
ATOM 5462 O O . MET A 1 697 ? -5.640 -8.027 4.990 1.00 87.06 697 MET A O 1
ATOM 5466 N N . GLN A 1 698 ? -6.645 -9.267 3.422 1.00 81.50 698 GLN A N 1
ATOM 5467 C CA . GLN A 1 698 ? -7.208 -10.218 4.382 1.00 81.50 698 GLN A CA 1
ATOM 5468 C C . GLN A 1 698 ? -6.104 -11.059 5.032 1.00 81.50 698 GLN A C 1
ATOM 5470 O O . GLN A 1 698 ? -6.117 -11.243 6.245 1.00 81.50 698 GLN A O 1
ATOM 5475 N N . GLN A 1 699 ? -5.114 -11.509 4.258 1.00 76.69 699 GLN A N 1
ATOM 5476 C CA . GLN A 1 699 ? -3.958 -12.238 4.783 1.00 76.69 699 GLN A CA 1
ATOM 5477 C C . GLN A 1 699 ? -3.129 -11.391 5.753 1.00 76.69 699 GLN A C 1
ATOM 5479 O O . GLN A 1 699 ? -2.723 -11.909 6.792 1.00 76.69 699 GLN A O 1
ATOM 5484 N N . PHE A 1 700 ? -2.933 -10.104 5.456 1.00 83.44 700 PHE A N 1
ATOM 5485 C CA . PHE A 1 700 ? -2.257 -9.160 6.341 1.00 83.44 700 PHE A CA 1
ATOM 5486 C C . PHE A 1 700 ? -2.978 -9.058 7.688 1.00 83.44 700 PHE A C 1
ATOM 5488 O O . PHE A 1 700 ? -2.373 -9.293 8.730 1.00 83.44 700 PHE A O 1
ATOM 5495 N N . VAL A 1 701 ? -4.288 -8.786 7.673 1.00 84.38 701 VAL A N 1
ATOM 5496 C CA . VAL A 1 701 ? -5.104 -8.667 8.897 1.00 84.38 701 VAL A CA 1
ATOM 5497 C C . VAL A 1 701 ? -5.114 -9.975 9.685 1.00 84.38 701 VAL A C 1
ATOM 5499 O O . VAL A 1 701 ? -4.974 -9.966 10.903 1.00 84.38 701 VAL A O 1
ATOM 5502 N N . ASN A 1 702 ? -5.198 -11.110 8.994 1.00 73.12 702 ASN A N 1
ATOM 5503 C CA . ASN A 1 702 ? -5.152 -12.434 9.611 1.00 73.12 702 ASN A CA 1
ATOM 5504 C C . ASN A 1 702 ? -3.764 -12.795 10.176 1.00 73.12 702 ASN A C 1
ATOM 5506 O O . ASN A 1 702 ? -3.646 -13.732 10.966 1.00 73.12 702 ASN A O 1
ATOM 5510 N N . GLY A 1 703 ? -2.707 -12.109 9.735 1.00 73.25 703 GLY A N 1
ATOM 5511 C CA . GLY A 1 703 ? -1.338 -12.239 10.233 1.00 73.25 703 GLY A CA 1
ATOM 5512 C C . GLY A 1 703 ? -0.935 -11.167 11.250 1.00 73.25 703 GLY A C 1
ATOM 5513 O O . GLY A 1 703 ? 0.208 -11.194 11.707 1.00 73.25 703 GLY A O 1
ATOM 5514 N N . MET A 1 704 ? -1.839 -10.242 11.588 1.00 83.44 704 MET A N 1
ATOM 5515 C CA . MET A 1 704 ? -1.596 -9.158 12.539 1.00 83.44 704 MET A CA 1
ATOM 5516 C C . MET A 1 704 ? -1.265 -9.737 13.926 1.00 83.44 704 MET A C 1
ATOM 5518 O O . MET A 1 704 ? -2.027 -10.568 14.430 1.00 83.44 704 MET A O 1
ATOM 5522 N N . PRO A 1 705 ? -0.148 -9.333 14.558 1.00 81.94 705 PRO A N 1
ATOM 5523 C CA . PRO A 1 705 ? 0.195 -9.800 15.891 1.00 81.94 705 PRO A CA 1
ATOM 5524 C C . PRO A 1 705 ? -0.773 -9.239 16.940 1.00 81.94 705 PRO A C 1
ATOM 5526 O O . PRO A 1 705 ? -1.362 -8.173 16.769 1.00 81.94 705 PRO A O 1
ATOM 5529 N N . PHE A 1 706 ? -0.923 -9.965 18.046 1.00 83.81 706 PHE A N 1
ATOM 5530 C CA . PHE A 1 706 ? -1.662 -9.519 19.227 1.00 83.81 706 PHE A CA 1
ATOM 5531 C C . PHE A 1 706 ? -0.688 -9.081 20.322 1.00 83.81 706 PHE A C 1
ATOM 5533 O O . PHE A 1 706 ? 0.474 -9.479 20.338 1.00 83.81 706 PHE A O 1
ATOM 5540 N N . GLY A 1 707 ? -1.179 -8.287 21.266 1.00 88.31 707 GLY A N 1
ATOM 5541 C CA . GLY A 1 707 ? -0.440 -7.865 22.447 1.00 88.31 707 GLY A CA 1
ATOM 5542 C C . GLY A 1 707 ? -0.475 -6.359 22.662 1.00 88.31 707 GLY A C 1
ATOM 5543 O O . GLY A 1 707 ? -0.766 -5.569 21.764 1.00 88.31 707 GLY A O 1
ATOM 5544 N N . PHE A 1 708 ? -0.166 -5.945 23.890 1.00 92.62 708 PHE A N 1
ATOM 5545 C CA . PHE A 1 708 ? -0.188 -4.541 24.301 1.00 92.62 708 PHE A CA 1
ATOM 5546 C C . PHE A 1 708 ? 0.675 -3.636 23.413 1.00 92.62 708 PHE A C 1
ATOM 5548 O O . PHE A 1 708 ? 0.286 -2.503 23.137 1.00 92.62 708 PHE A O 1
ATOM 5555 N N . ARG A 1 709 ? 1.838 -4.121 22.970 1.00 90.81 709 ARG A N 1
ATOM 5556 C CA . ARG A 1 709 ? 2.755 -3.370 22.108 1.00 90.81 709 ARG A CA 1
ATOM 5557 C C . ARG A 1 709 ? 2.456 -3.574 20.625 1.00 90.81 709 ARG A C 1
ATOM 5559 O O . ARG A 1 709 ? 2.467 -2.594 19.902 1.00 90.81 709 ARG A O 1
ATOM 5566 N N . ASP A 1 710 ? 2.131 -4.796 20.224 1.00 90.44 710 ASP A N 1
ATOM 5567 C CA . ASP A 1 710 ? 2.259 -5.219 18.826 1.00 90.44 710 ASP A CA 1
ATOM 5568 C C . ASP A 1 710 ? 0.952 -5.104 18.025 1.00 90.44 710 ASP A C 1
ATOM 5570 O O . ASP A 1 710 ? 0.974 -5.045 16.796 1.00 90.44 710 ASP A O 1
ATOM 5574 N N . PHE A 1 711 ? -0.204 -5.093 18.704 1.00 93.75 711 PHE A N 1
ATOM 5575 C CA . PHE A 1 711 ? -1.497 -5.105 18.024 1.00 93.75 711 PHE A CA 1
ATOM 5576 C C . PHE A 1 711 ? -1.718 -3.863 17.158 1.00 93.75 711 PHE A C 1
ATOM 5578 O O . PHE A 1 711 ? -1.889 -2.753 17.674 1.00 93.75 711 PHE A O 1
ATOM 5585 N N . GLY A 1 712 ? -1.794 -4.111 15.850 1.00 93.69 712 GLY A N 1
ATOM 5586 C CA . GLY A 1 712 ? -1.969 -3.121 14.793 1.00 93.69 712 GLY A CA 1
ATOM 5587 C C . GLY A 1 712 ? -0.853 -3.104 13.748 1.00 93.69 712 GLY A C 1
ATOM 5588 O O . GLY A 1 712 ? -1.050 -2.479 12.710 1.00 93.69 712 GLY A O 1
ATOM 5589 N N . ASP A 1 713 ? 0.261 -3.809 13.965 1.00 92.94 713 ASP A N 1
ATOM 5590 C CA . ASP A 1 713 ? 1.329 -3.950 12.961 1.00 92.94 713 ASP A CA 1
ATOM 5591 C C . ASP A 1 713 ? 1.180 -5.218 12.086 1.00 92.94 713 ASP A C 1
ATOM 5593 O O . ASP A 1 713 ? 0.178 -5.929 12.138 1.00 92.94 713 ASP A O 1
ATOM 5597 N N . GLY A 1 714 ? 2.182 -5.525 11.263 1.00 86.12 714 GLY A N 1
ATOM 5598 C CA . GLY A 1 714 ? 2.353 -6.794 10.562 1.00 86.12 714 GLY A CA 1
ATOM 5599 C C . GLY A 1 714 ? 3.800 -7.292 10.611 1.00 86.12 714 GLY A C 1
ATOM 5600 O O . GLY A 1 714 ? 4.699 -6.620 11.114 1.00 86.12 714 GLY A O 1
ATOM 5601 N N . TYR A 1 715 ? 4.046 -8.482 10.058 1.00 75.19 715 TYR A N 1
ATOM 5602 C CA . TYR A 1 715 ? 5.399 -9.031 9.927 1.00 75.19 715 TYR A CA 1
ATOM 5603 C C . TYR A 1 715 ? 5.906 -8.973 8.482 1.00 75.19 715 TYR A C 1
ATOM 5605 O O . TYR A 1 715 ? 5.224 -9.417 7.560 1.00 75.19 715 TYR A O 1
ATOM 5613 N N . MET A 1 716 ? 7.168 -8.588 8.276 1.00 68.06 716 MET A N 1
ATOM 5614 C CA . MET A 1 716 ? 7.835 -8.620 6.968 1.00 68.06 716 MET A CA 1
ATOM 5615 C C . MET A 1 716 ? 8.398 -10.022 6.647 1.00 68.06 716 MET A C 1
ATOM 5617 O O . MET A 1 716 ? 9.589 -10.245 6.412 1.00 68.06 716 MET A O 1
ATOM 5621 N N . GLY A 1 717 ? 7.503 -11.012 6.604 1.00 55.41 717 GLY A N 1
ATOM 5622 C CA . GLY A 1 717 ? 7.832 -12.415 6.340 1.00 55.41 717 GLY A CA 1
ATOM 5623 C C . GLY A 1 717 ? 8.221 -13.226 7.581 1.00 55.41 717 GLY A C 1
ATOM 5624 O O . GLY A 1 717 ? 8.949 -14.213 7.451 1.00 55.41 717 GLY A O 1
ATOM 5625 N N . GLY A 1 718 ? 7.738 -12.803 8.752 1.00 58.12 718 GLY A N 1
ATOM 5626 C CA . GLY A 1 718 ? 7.712 -13.563 10.004 1.00 58.12 718 GLY A CA 1
ATOM 5627 C C . GLY A 1 718 ? 8.518 -12.938 11.156 1.00 58.12 718 GLY A C 1
ATOM 5628 O O . GLY A 1 718 ? 9.474 -12.202 10.912 1.00 58.12 718 GLY A O 1
ATOM 5629 N N . PRO A 1 719 ? 8.206 -13.289 12.421 1.00 50.81 719 PRO A N 1
ATOM 5630 C CA . PRO A 1 719 ? 8.788 -12.667 13.622 1.00 50.81 719 PRO A CA 1
ATOM 5631 C C . PRO A 1 719 ? 10.299 -12.898 13.808 1.00 50.81 719 PRO A C 1
ATOM 5633 O O . PRO A 1 719 ? 10.936 -12.226 14.613 1.00 50.81 719 PRO A O 1
ATOM 5636 N N . TYR A 1 720 ? 10.904 -13.838 13.073 1.00 53.22 720 TYR A N 1
ATOM 5637 C CA . TYR A 1 720 ? 12.309 -14.234 13.249 1.00 53.22 720 TYR A CA 1
ATOM 5638 C C . TYR A 1 720 ? 13.248 -13.743 12.138 1.00 53.22 720 TYR A C 1
ATOM 5640 O O . TYR A 1 720 ? 14.416 -14.130 12.099 1.00 53.22 720 TYR A O 1
ATOM 5648 N N . LYS A 1 721 ? 12.784 -12.877 11.228 1.00 58.88 721 LYS A N 1
ATOM 5649 C CA . LYS A 1 721 ? 13.570 -12.403 10.072 1.00 58.88 721 LYS A CA 1
ATOM 5650 C C . LYS A 1 721 ? 14.583 -11.289 10.387 1.00 58.88 721 LYS A C 1
ATOM 5652 O O . LYS A 1 721 ? 14.997 -10.536 9.501 1.00 58.88 721 LYS A O 1
ATOM 5657 N N . GLY A 1 722 ? 15.042 -11.192 11.634 1.00 67.44 722 GLY A N 1
ATOM 5658 C CA . GLY A 1 722 ? 16.002 -10.172 12.056 1.00 67.44 722 GLY A CA 1
ATOM 5659 C C . GLY A 1 722 ? 15.463 -8.766 11.785 1.00 67.44 722 GLY A C 1
ATOM 5660 O O . GLY A 1 722 ? 14.366 -8.438 12.219 1.00 67.44 722 GLY A O 1
ATOM 5661 N N . LYS A 1 723 ? 16.210 -7.936 11.045 1.00 63.12 723 LYS A N 1
ATOM 5662 C CA . LYS A 1 723 ? 15.786 -6.563 10.700 1.00 63.12 723 LYS A CA 1
ATOM 5663 C C . LYS A 1 723 ? 14.495 -6.480 9.875 1.00 63.12 723 LYS A C 1
ATOM 5665 O O . LYS A 1 723 ? 13.966 -5.394 9.733 1.00 63.12 723 LYS A O 1
ATOM 5670 N N . ASN A 1 724 ? 13.982 -7.595 9.363 1.00 66.56 724 ASN A N 1
ATOM 5671 C CA . ASN A 1 724 ? 12.721 -7.656 8.626 1.00 66.56 724 ASN A CA 1
ATOM 5672 C C . ASN A 1 724 ? 11.663 -8.446 9.422 1.00 66.56 724 ASN A C 1
ATOM 5674 O O . ASN A 1 724 ? 10.989 -9.298 8.853 1.00 66.56 724 ASN A O 1
ATOM 5678 N N . ALA A 1 725 ? 11.589 -8.256 10.744 1.00 73.81 725 ALA A N 1
ATOM 5679 C CA . ALA A 1 725 ? 10.578 -8.900 11.582 1.00 73.81 725 ALA A CA 1
ATOM 5680 C C . ALA A 1 725 ? 9.284 -8.076 11.609 1.00 73.81 725 ALA A C 1
ATOM 5682 O O . ALA A 1 725 ? 8.424 -8.337 10.774 1.00 73.81 725 ALA A O 1
ATOM 5683 N N . TYR A 1 726 ? 9.152 -7.096 12.510 1.00 84.44 726 TYR A N 1
ATOM 5684 C CA . TYR A 1 726 ? 8.028 -6.153 12.502 1.00 84.44 726 TYR A CA 1
ATOM 5685 C C . TYR A 1 726 ? 8.135 -5.231 11.298 1.00 84.44 726 TYR A C 1
ATOM 5687 O O . TYR A 1 726 ? 9.242 -4.882 10.879 1.00 84.44 726 TYR A O 1
ATOM 5695 N N . MET A 1 727 ? 6.994 -4.920 10.698 1.00 87.44 727 MET A N 1
ATOM 5696 C CA . MET A 1 727 ? 6.922 -4.1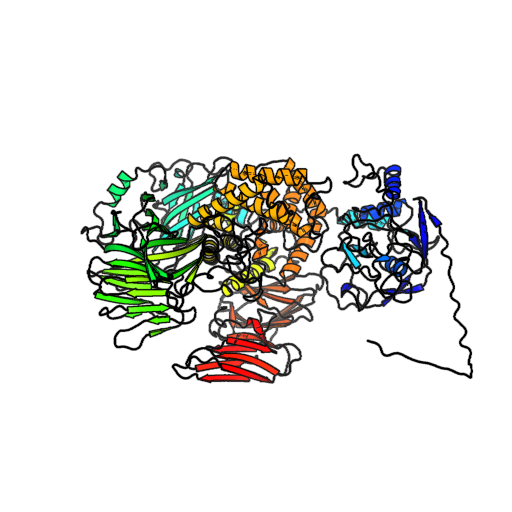46 9.468 1.00 87.44 727 MET A CA 1
ATOM 5697 C C . MET A 1 727 ? 6.970 -2.644 9.742 1.00 87.44 727 MET A C 1
ATOM 5699 O O . MET A 1 727 ? 7.347 -1.900 8.834 1.00 87.44 727 MET A O 1
ATOM 5703 N N . ASP A 1 728 ? 6.595 -2.215 10.953 1.00 91.81 728 ASP A N 1
ATOM 5704 C CA . ASP A 1 728 ? 6.377 -0.813 11.332 1.00 91.81 728 ASP A CA 1
ATOM 5705 C C . ASP A 1 728 ? 5.593 -0.068 10.230 1.00 91.81 728 ASP A C 1
ATOM 5707 O O . ASP A 1 728 ? 5.904 1.057 9.827 1.00 91.81 728 ASP A O 1
ATOM 5711 N N . LEU A 1 729 ? 4.627 -0.793 9.648 1.00 90.31 729 LEU A N 1
ATOM 5712 C CA . LEU A 1 729 ? 3.734 -0.374 8.568 1.00 90.31 729 LEU A CA 1
ATOM 5713 C C . LEU A 1 729 ? 4.429 0.286 7.355 1.00 90.31 729 LEU A C 1
ATOM 5715 O O . LEU A 1 729 ? 3.886 1.211 6.736 1.00 90.31 729 LEU A O 1
ATOM 5719 N N . GLU A 1 730 ? 5.613 -0.225 6.975 1.00 88.38 730 GLU A N 1
ATOM 5720 C CA . GLU A 1 730 ? 6.364 0.226 5.794 1.00 88.38 730 GLU A CA 1
ATOM 5721 C C . GLU A 1 730 ? 5.476 0.289 4.533 1.00 88.38 730 GLU A C 1
ATOM 5723 O O . GLU A 1 730 ? 4.665 -0.597 4.279 1.00 88.38 730 GLU A O 1
ATOM 5728 N N . TYR A 1 731 ? 5.670 1.318 3.702 1.00 88.94 731 TYR A N 1
ATOM 5729 C CA . TYR A 1 731 ? 4.891 1.606 2.486 1.00 88.94 731 TYR A CA 1
ATOM 5730 C C . TYR A 1 731 ? 3.464 2.117 2.721 1.00 88.94 731 TYR A C 1
ATOM 5732 O O . TYR A 1 731 ? 2.671 2.159 1.779 1.00 88.94 731 TYR A O 1
ATOM 5740 N N . ASP A 1 732 ? 3.174 2.612 3.927 1.00 92.06 732 ASP A N 1
ATOM 5741 C CA . ASP A 1 732 ? 1.898 3.247 4.276 1.00 92.06 732 ASP A CA 1
ATOM 5742 C C . ASP A 1 732 ? 0.716 2.270 4.141 1.00 92.06 732 ASP A C 1
ATOM 5744 O O . ASP A 1 732 ? -0.304 2.552 3.514 1.00 92.06 732 ASP A O 1
ATOM 5748 N N . ILE A 1 733 ? 0.853 1.081 4.732 1.00 94.00 733 ILE A N 1
ATOM 5749 C CA . ILE A 1 733 ? -0.197 0.050 4.727 1.00 94.00 733 ILE A CA 1
ATOM 5750 C C . ILE A 1 733 ? -1.581 0.596 5.120 1.00 94.00 733 ILE A C 1
ATOM 5752 O O . ILE A 1 733 ? -2.549 0.292 4.412 1.00 94.00 733 ILE A O 1
ATOM 5756 N N . PRO A 1 734 ? -1.723 1.455 6.151 1.00 95.94 734 PRO A N 1
ATOM 5757 C CA . PRO A 1 734 ? -3.033 1.980 6.505 1.00 95.94 734 PRO A CA 1
ATOM 5758 C C . PRO A 1 734 ? -3.653 2.835 5.395 1.00 95.94 734 PRO A C 1
ATOM 5760 O O . PRO A 1 734 ? -4.860 2.746 5.163 1.00 95.94 734 PRO A O 1
ATOM 5763 N N . TRP A 1 735 ? -2.853 3.619 4.657 1.00 95.38 735 TRP A N 1
ATOM 5764 C CA . TRP A 1 735 ? -3.333 4.360 3.486 1.00 95.38 735 TRP A CA 1
ATOM 5765 C C . TRP A 1 735 ? -3.990 3.424 2.471 1.00 95.38 735 TRP A C 1
ATOM 5767 O O . TRP A 1 735 ? -5.091 3.708 2.002 1.00 95.38 735 TRP A O 1
ATOM 5777 N N . ASN A 1 736 ? -3.388 2.270 2.189 1.00 94.44 736 ASN A N 1
ATOM 5778 C CA . ASN A 1 736 ? -3.900 1.339 1.181 1.00 94.44 736 ASN A CA 1
ATOM 5779 C C . ASN A 1 736 ? -5.270 0.756 1.555 1.00 94.44 736 ASN A C 1
ATOM 5781 O O . ASN A 1 736 ? -6.168 0.699 0.706 1.00 94.44 736 ASN A O 1
ATOM 5785 N N . PHE A 1 737 ? -5.484 0.430 2.833 1.00 96.50 737 PHE A N 1
ATOM 5786 C CA . PHE A 1 737 ? -6.799 0.025 3.342 1.00 96.50 737 PHE A CA 1
ATOM 5787 C C . PHE A 1 737 ? -7.821 1.165 3.243 1.00 96.50 737 PHE A C 1
ATOM 5789 O O . PHE A 1 737 ? -8.918 0.974 2.715 1.00 96.50 737 PHE A O 1
ATOM 5796 N N . LEU A 1 738 ? -7.468 2.377 3.675 1.00 97.12 738 LEU A N 1
ATOM 5797 C CA . LEU A 1 738 ? -8.373 3.530 3.602 1.00 97.12 738 LEU A CA 1
ATOM 5798 C C . LEU A 1 738 ? -8.773 3.856 2.155 1.00 97.12 738 LEU A C 1
ATOM 5800 O O . LEU A 1 738 ? -9.925 4.193 1.887 1.00 97.12 738 LEU A O 1
ATOM 5804 N N . MET A 1 739 ? -7.868 3.671 1.197 1.00 94.62 739 MET A N 1
ATOM 5805 C CA . MET A 1 739 ? -8.170 3.810 -0.228 1.00 94.62 739 MET A CA 1
ATOM 5806 C C . MET A 1 739 ? -9.181 2.765 -0.701 1.00 94.62 739 MET A C 1
ATOM 5808 O O . MET A 1 739 ? -10.079 3.099 -1.476 1.00 94.62 739 MET A O 1
ATOM 5812 N N . GLN A 1 740 ? -9.098 1.520 -0.217 1.00 93.56 740 GLN A N 1
ATOM 5813 C CA . GLN A 1 740 ? -10.125 0.518 -0.516 1.00 93.56 740 GLN A CA 1
ATOM 5814 C C . GLN A 1 740 ? -11.473 0.870 0.115 1.00 93.56 740 GLN A C 1
ATOM 5816 O O . GLN A 1 740 ? -12.495 0.696 -0.551 1.00 93.56 740 GLN A O 1
ATOM 5821 N N . PHE A 1 741 ? -11.501 1.430 1.329 1.00 95.94 741 PHE A N 1
ATOM 5822 C CA . PHE A 1 741 ? -12.743 1.937 1.923 1.00 95.94 741 PHE A CA 1
ATOM 5823 C C . PHE A 1 741 ? -13.409 2.979 1.013 1.00 95.94 741 PHE A C 1
ATOM 5825 O O . PHE A 1 741 ? -14.582 2.835 0.680 1.00 95.94 741 PHE A O 1
ATOM 5832 N N . LEU A 1 742 ? -12.661 3.971 0.521 1.00 95.94 742 LEU A N 1
ATOM 5833 C CA . LEU A 1 742 ? -13.205 4.997 -0.381 1.00 95.94 742 LEU A CA 1
ATOM 5834 C C . LEU A 1 742 ? -13.729 4.425 -1.702 1.00 95.94 742 LEU A C 1
ATOM 5836 O O . LEU A 1 742 ? -14.728 4.904 -2.237 1.00 95.94 742 LEU A O 1
ATOM 5840 N N . ARG A 1 743 ? -13.055 3.403 -2.236 1.00 93.50 743 ARG A N 1
ATOM 5841 C CA . ARG A 1 743 ? -13.387 2.801 -3.534 1.00 93.50 743 ARG A CA 1
ATOM 5842 C C . ARG A 1 743 ? -14.547 1.815 -3.478 1.00 93.50 743 ARG A C 1
ATOM 5844 O O . ARG A 1 743 ? -15.181 1.592 -4.508 1.00 93.50 743 ARG A O 1
ATOM 5851 N N . THR A 1 744 ? -14.791 1.199 -2.323 1.00 91.94 744 THR A N 1
ATOM 5852 C CA . THR A 1 744 ? -15.761 0.098 -2.166 1.00 91.94 744 THR A CA 1
ATOM 5853 C C . THR A 1 744 ? -16.934 0.449 -1.257 1.00 91.94 744 THR A C 1
ATOM 5855 O O . THR A 1 744 ? -18.015 -0.108 -1.423 1.00 91.94 744 THR A O 1
ATOM 5858 N N . GLY A 1 745 ? -16.742 1.364 -0.306 1.00 93.00 745 GLY A N 1
ATOM 5859 C CA . GLY A 1 745 ? -17.679 1.622 0.783 1.00 93.00 745 GLY A CA 1
ATOM 5860 C C . GLY A 1 745 ? -17.692 0.539 1.870 1.00 93.00 745 GLY A C 1
ATOM 5861 O O . GLY A 1 745 ? -18.521 0.615 2.774 1.00 93.00 745 GLY A O 1
ATOM 5862 N N . ASP A 1 746 ? -16.807 -0.464 1.813 1.00 92.44 746 ASP A N 1
ATOM 5863 C CA . ASP A 1 746 ? -16.758 -1.536 2.810 1.00 92.44 746 ASP A CA 1
ATOM 5864 C C . ASP A 1 746 ? -16.044 -1.062 4.085 1.00 92.44 746 ASP A C 1
ATOM 5866 O O . ASP A 1 746 ? -14.829 -0.843 4.116 1.00 92.44 746 ASP A O 1
ATOM 5870 N N . VAL A 1 747 ? -16.826 -0.904 5.155 1.00 94.06 747 VAL A N 1
ATOM 5871 C CA . VAL A 1 747 ? -16.369 -0.404 6.460 1.00 94.06 747 VAL A CA 1
ATOM 5872 C C . VAL A 1 747 ? -15.342 -1.312 7.131 1.00 94.06 747 VAL A C 1
ATOM 5874 O O . VAL A 1 747 ? -14.653 -0.854 8.043 1.00 94.06 747 VAL A O 1
ATOM 5877 N N . TRP A 1 748 ? -15.210 -2.568 6.689 1.00 93.62 748 TRP A N 1
ATOM 5878 C CA . TRP A 1 748 ? -14.157 -3.457 7.167 1.00 93.62 748 TRP A CA 1
ATOM 5879 C C . TRP A 1 748 ? -12.783 -2.812 6.979 1.00 93.62 748 TRP A C 1
ATOM 5881 O O . TRP A 1 748 ? -12.035 -2.717 7.947 1.00 93.62 748 TRP A O 1
ATOM 5891 N N . TYR A 1 749 ? -12.491 -2.262 5.795 1.00 95.69 749 TYR A N 1
ATOM 5892 C CA . TYR A 1 749 ? -11.190 -1.648 5.516 1.00 95.69 749 TYR A CA 1
ATOM 5893 C C . TYR A 1 749 ? -10.876 -0.470 6.448 1.00 95.69 749 TYR A C 1
ATOM 5895 O O . TYR A 1 749 ? -9.761 -0.373 6.954 1.00 95.69 749 TYR A O 1
ATOM 5903 N N . LEU A 1 750 ? -11.859 0.400 6.714 1.00 97.06 750 LEU A N 1
ATOM 5904 C CA . LEU A 1 750 ? -11.698 1.521 7.646 1.00 97.06 750 LEU A CA 1
ATOM 5905 C C . LEU A 1 750 ? -11.420 1.025 9.069 1.00 97.06 750 LEU A C 1
ATOM 5907 O O . LEU A 1 750 ? -10.537 1.548 9.740 1.00 97.06 750 LEU A O 1
ATOM 5911 N N . ASN A 1 751 ? -12.155 0.008 9.520 1.00 95.06 751 ASN A N 1
ATOM 5912 C CA . ASN A 1 751 ? -11.984 -0.542 10.860 1.00 95.06 751 ASN A CA 1
ATOM 5913 C C . ASN A 1 751 ? -10.611 -1.204 11.042 1.00 95.06 751 ASN A C 1
ATOM 5915 O O . ASN A 1 751 ? -10.018 -1.046 12.104 1.00 95.06 751 ASN A O 1
ATOM 5919 N N . GLN A 1 752 ? -10.095 -1.900 10.023 1.00 95.25 752 GLN A N 1
ATOM 5920 C CA . GLN A 1 752 ? -8.748 -2.476 10.084 1.00 95.25 752 GLN A CA 1
ATOM 5921 C C . GLN A 1 752 ? -7.670 -1.385 10.059 1.00 95.25 752 GLN A C 1
ATOM 5923 O O . GLN A 1 752 ? -6.758 -1.403 10.883 1.00 95.25 752 GLN A O 1
ATOM 5928 N N . ALA A 1 753 ? -7.805 -0.394 9.171 1.00 97.44 753 ALA A N 1
ATOM 5929 C CA . ALA A 1 753 ? -6.857 0.713 9.081 1.00 97.44 753 ALA A CA 1
ATOM 5930 C C . ALA A 1 753 ? -6.782 1.535 10.373 1.00 97.44 753 ALA A C 1
ATOM 5932 O O . ALA A 1 753 ? -5.698 1.947 10.763 1.00 97.44 753 ALA A O 1
ATOM 5933 N N . GLU A 1 754 ? -7.905 1.771 11.055 1.00 95.88 754 GLU A N 1
ATOM 5934 C CA . GLU A 1 754 ? -7.942 2.543 12.305 1.00 95.88 754 GLU A CA 1
ATOM 5935 C C . GLU A 1 754 ? -7.047 1.931 13.395 1.00 95.88 754 GLU A C 1
ATOM 5937 O O . GLU A 1 754 ? -6.349 2.662 14.099 1.00 95.88 754 GLU A O 1
ATOM 5942 N N . VAL A 1 755 ? -7.007 0.597 13.496 1.00 95.75 755 VAL A N 1
ATOM 5943 C CA . VAL A 1 755 ? -6.104 -0.107 14.420 1.00 95.75 755 VAL A CA 1
ATOM 5944 C C . VAL A 1 755 ? -4.645 0.144 14.035 1.00 95.75 755 VAL A C 1
ATOM 5946 O O . VAL A 1 755 ? -3.840 0.515 14.889 1.00 95.75 755 VAL A O 1
ATOM 5949 N N . MET A 1 756 ? -4.321 0.005 12.748 1.00 97.75 756 MET A N 1
ATOM 5950 C CA . MET A 1 756 ? -2.962 0.190 12.235 1.00 97.75 756 MET A CA 1
ATOM 5951 C C . MET A 1 756 ? -2.475 1.631 12.414 1.00 97.75 756 MET A C 1
ATOM 5953 O O . MET A 1 756 ? -1.368 1.864 12.882 1.00 97.75 756 MET A O 1
ATOM 5957 N N . VAL A 1 757 ? -3.319 2.623 12.113 1.00 97.69 757 VAL A N 1
ATOM 5958 C CA . VAL A 1 757 ? -2.985 4.044 12.280 1.00 97.69 757 VAL A CA 1
ATOM 5959 C C . VAL A 1 757 ? -2.735 4.391 13.747 1.00 97.69 757 VAL A C 1
ATOM 5961 O O . VAL A 1 757 ? -1.823 5.165 14.043 1.00 97.69 757 VAL A O 1
ATOM 5964 N N . ARG A 1 758 ? -3.522 3.830 14.675 1.00 95.75 758 ARG A N 1
ATOM 5965 C CA . ARG A 1 758 ? -3.298 4.015 16.116 1.00 95.75 758 ARG A CA 1
ATOM 5966 C C . ARG A 1 758 ? -1.976 3.390 16.555 1.00 95.75 758 ARG A C 1
ATOM 5968 O O . ARG A 1 758 ? -1.214 4.060 17.243 1.00 95.75 758 ARG A O 1
ATOM 5975 N N . HIS A 1 759 ? -1.672 2.169 16.109 1.00 97.50 759 HIS A N 1
ATOM 5976 C CA . HIS A 1 759 ? -0.372 1.532 16.354 1.00 97.50 759 HIS A CA 1
ATOM 5977 C C . HIS A 1 759 ? 0.782 2.385 15.820 1.00 97.50 759 HIS A C 1
ATOM 5979 O O . HIS A 1 759 ? 1.682 2.732 16.579 1.00 97.50 759 HIS A O 1
ATOM 5985 N N . GLN A 1 760 ? 0.701 2.836 14.568 1.00 97.25 760 GLN A N 1
ATOM 5986 C CA . GLN A 1 760 ? 1.724 3.680 13.955 1.00 97.25 760 GLN A CA 1
ATOM 5987 C C . GLN A 1 760 ? 1.962 4.981 14.738 1.00 97.25 760 GLN A C 1
ATOM 5989 O O . GLN A 1 760 ? 3.102 5.406 14.938 1.00 97.25 760 GLN A O 1
ATOM 5994 N N . ALA A 1 761 ? 0.880 5.640 15.169 1.00 96.88 761 ALA A N 1
ATOM 5995 C CA . ALA A 1 761 ? 0.954 6.887 15.924 1.00 96.88 761 ALA A CA 1
ATOM 5996 C C . ALA A 1 761 ? 1.574 6.698 17.313 1.00 96.88 761 ALA A C 1
ATOM 5998 O O . ALA A 1 761 ? 2.267 7.588 17.812 1.00 96.88 761 ALA A O 1
ATOM 5999 N N . ASP A 1 762 ? 1.306 5.562 17.944 1.00 96.38 762 ASP A N 1
ATOM 6000 C CA . ASP A 1 762 ? 1.638 5.324 19.340 1.00 96.38 762 ASP A CA 1
ATOM 6001 C C . ASP A 1 762 ? 2.974 4.605 19.537 1.00 96.38 762 ASP A C 1
ATOM 6003 O O . ASP A 1 762 ? 3.754 4.995 20.408 1.00 96.38 762 ASP A O 1
ATOM 6007 N N . ILE A 1 763 ? 3.244 3.587 18.725 1.00 96.00 763 ILE A N 1
ATOM 6008 C CA . ILE A 1 763 ? 4.351 2.646 18.899 1.00 96.00 763 ILE A CA 1
ATOM 6009 C C . ILE A 1 763 ? 5.474 2.931 17.899 1.00 96.00 763 ILE A C 1
ATOM 6011 O O . ILE A 1 763 ? 6.613 3.151 18.311 1.00 96.00 763 ILE A O 1
ATOM 6015 N N . ASP A 1 764 ? 5.147 3.040 16.609 1.00 95.44 764 ASP A N 1
ATOM 6016 C CA . ASP A 1 764 ? 6.146 3.198 15.534 1.00 95.44 764 ASP A CA 1
ATOM 6017 C C . ASP A 1 764 ? 6.596 4.658 15.336 1.00 95.44 764 ASP A C 1
ATOM 6019 O O . ASP A 1 764 ? 7.320 4.997 14.396 1.00 95.44 764 ASP A O 1
ATOM 6023 N N . THR A 1 765 ? 6.179 5.551 16.234 1.00 95.81 765 THR A N 1
ATOM 6024 C CA . THR A 1 765 ? 6.581 6.958 16.251 1.00 95.81 765 THR A CA 1
ATOM 6025 C C . THR A 1 765 ? 7.256 7.294 17.572 1.00 95.81 765 THR A C 1
ATOM 6027 O O . THR A 1 765 ? 6.741 7.010 18.651 1.00 95.81 765 THR A O 1
ATOM 6030 N N . GLU A 1 766 ? 8.395 7.976 17.505 1.00 94.88 766 GLU A N 1
ATOM 6031 C CA . GLU A 1 766 ? 9.005 8.605 18.668 1.00 94.88 766 GLU A CA 1
ATOM 6032 C C . GLU A 1 766 ? 8.213 9.878 19.003 1.00 94.88 766 GLU A C 1
ATOM 6034 O O . GLU A 1 766 ? 8.367 10.922 18.368 1.00 94.88 766 GLU A O 1
ATOM 6039 N N . ASN A 1 767 ? 7.302 9.792 19.974 1.00 94.31 767 ASN A N 1
ATOM 6040 C CA . ASN A 1 767 ? 6.315 10.844 20.224 1.00 94.31 767 ASN A CA 1
ATOM 6041 C C . ASN A 1 767 ? 6.865 12.114 20.898 1.00 94.31 767 ASN A C 1
ATOM 6043 O O . ASN A 1 767 ? 6.147 13.125 20.942 1.00 94.31 767 ASN A O 1
ATOM 6047 N N . ALA A 1 768 ? 8.106 12.082 21.395 1.00 92.12 768 ALA A N 1
ATOM 6048 C CA . ALA A 1 768 ? 8.793 13.226 21.987 1.00 92.12 768 ALA A CA 1
ATOM 6049 C C . ALA A 1 768 ? 9.626 13.998 20.946 1.00 92.12 768 ALA A C 1
ATOM 6051 O O . ALA A 1 768 ? 9.633 15.227 20.954 1.00 92.12 768 ALA A O 1
ATOM 6052 N N . ALA A 1 769 ? 10.304 13.294 20.038 1.00 90.75 769 ALA A N 1
ATOM 6053 C CA . ALA A 1 769 ? 11.186 13.856 19.015 1.00 90.75 769 ALA A CA 1
ATOM 6054 C C . ALA A 1 769 ? 10.516 14.011 17.638 1.00 90.75 769 ALA A C 1
ATOM 6056 O O . ALA A 1 769 ? 10.957 14.827 16.830 1.00 90.75 769 ALA A O 1
ATOM 6057 N N . GLY A 1 770 ? 9.456 13.247 17.368 1.00 91.94 770 GLY A N 1
ATOM 6058 C CA . GLY A 1 770 ? 8.636 13.342 16.163 1.00 91.94 770 GLY A CA 1
ATOM 6059 C C . GLY A 1 770 ? 9.138 12.556 14.951 1.00 91.94 770 GLY A C 1
ATOM 6060 O O . GLY A 1 770 ? 8.616 12.776 13.870 1.00 91.94 770 GLY A O 1
ATOM 6061 N N . PHE A 1 771 ? 10.120 11.660 15.077 1.00 94.31 771 PHE A N 1
ATOM 6062 C CA . PHE A 1 771 ? 10.548 10.792 13.966 1.00 94.31 771 PHE A CA 1
ATOM 6063 C C . PHE A 1 771 ? 9.883 9.410 14.032 1.00 94.31 771 PHE A C 1
ATOM 6065 O O . PHE A 1 771 ? 9.374 9.021 15.080 1.00 94.31 771 PHE A O 1
ATOM 6072 N N . GLN A 1 772 ? 9.916 8.652 12.933 1.00 95.06 772 GLN A N 1
ATOM 6073 C CA . GLN A 1 772 ? 9.404 7.275 12.896 1.00 95.06 772 GLN A CA 1
ATOM 6074 C C . GLN A 1 772 ? 10.498 6.228 13.104 1.00 95.06 772 GLN A C 1
ATOM 6076 O O . GLN A 1 772 ? 11.674 6.452 12.794 1.00 95.06 772 GLN A O 1
ATOM 6081 N N . TRP A 1 773 ? 10.093 5.070 13.607 1.00 93.44 773 TRP A N 1
ATOM 6082 C CA . TRP A 1 773 ? 10.907 3.865 13.619 1.00 93.44 773 TRP A CA 1
ATOM 6083 C C . TRP A 1 773 ? 10.746 3.095 12.309 1.00 93.44 773 TRP A C 1
ATOM 6085 O O . TRP A 1 773 ? 9.774 3.260 11.576 1.00 93.44 773 TRP A O 1
ATOM 6095 N N . LYS A 1 774 ? 11.769 2.317 11.975 1.00 91.06 774 LYS A N 1
ATOM 6096 C CA . LYS A 1 774 ? 11.819 1.468 10.793 1.00 91.06 774 LYS A CA 1
ATOM 6097 C C . LYS A 1 774 ? 11.782 0.011 11.220 1.00 91.06 774 LYS A C 1
ATOM 6099 O O . LYS A 1 774 ? 12.487 -0.362 12.165 1.00 91.06 774 LYS A O 1
ATOM 6104 N N . HIS A 1 775 ? 11.109 -0.784 10.383 1.00 87.56 775 HIS A N 1
ATOM 6105 C CA . HIS A 1 775 ? 11.037 -2.238 10.445 1.00 87.56 775 HIS A CA 1
ATOM 6106 C C . HIS A 1 775 ? 12.313 -2.869 11.033 1.00 87.56 775 HIS A C 1
ATOM 6108 O O . HIS A 1 775 ? 13.443 -2.631 10.580 1.00 87.56 775 HIS A O 1
ATOM 6114 N N . SER A 1 776 ? 12.144 -3.643 12.101 1.00 82.19 776 SER A N 1
ATOM 6115 C CA . SER A 1 776 ? 13.251 -4.206 12.877 1.00 82.19 776 SER A CA 1
ATOM 6116 C C . SER A 1 776 ? 12.764 -5.349 13.791 1.00 82.19 776 SER A C 1
ATOM 6118 O O . SER A 1 776 ? 11.574 -5.666 13.792 1.00 82.19 776 SER A O 1
ATOM 6120 N N . PRO A 1 777 ? 13.645 -6.053 14.537 1.00 77.69 777 PRO A N 1
ATOM 6121 C CA . PRO A 1 777 ? 13.208 -7.102 15.464 1.00 77.69 777 PRO A CA 1
ATOM 6122 C C . PRO A 1 777 ? 12.318 -6.589 16.608 1.00 77.69 777 PRO A C 1
ATOM 6124 O O . PRO A 1 777 ? 11.626 -7.382 17.239 1.00 77.69 777 PRO A O 1
ATOM 6127 N N . GLN A 1 778 ? 12.364 -5.287 16.897 1.00 81.44 778 GLN A N 1
ATOM 6128 C CA . GLN A 1 778 ? 11.520 -4.592 17.867 1.00 81.44 778 GLN A CA 1
ATOM 6129 C C . GLN A 1 778 ? 11.154 -3.222 17.302 1.00 81.44 778 GLN A C 1
ATOM 6131 O O . GLN A 1 778 ? 12.058 -2.541 16.830 1.00 81.44 778 GLN A O 1
ATOM 6136 N N . HIS A 1 779 ? 9.909 -2.782 17.484 1.00 89.06 779 HIS A N 1
ATOM 6137 C CA . HIS A 1 779 ? 9.348 -1.528 16.950 1.00 89.06 779 HIS A CA 1
ATOM 6138 C C . HIS A 1 779 ? 10.157 -0.233 17.164 1.00 89.06 779 HIS A C 1
ATOM 6140 O O . HIS A 1 779 ? 9.856 0.782 16.562 1.00 89.06 779 HIS A O 1
ATOM 6146 N N . THR A 1 780 ? 11.151 -0.200 18.053 1.00 90.06 780 THR A N 1
ATOM 6147 C CA . THR A 1 780 ? 11.782 1.041 18.554 1.00 90.06 780 THR A CA 1
ATOM 6148 C C . THR A 1 780 ? 13.312 1.022 18.519 1.00 90.06 780 THR A C 1
ATOM 6150 O O . THR A 1 780 ? 13.985 1.710 19.295 1.00 90.06 780 THR A O 1
ATOM 6153 N N . THR A 1 781 ? 13.903 0.181 17.668 1.00 85.06 781 THR A N 1
ATOM 6154 C CA . THR A 1 781 ? 15.365 -0.034 17.670 1.00 85.06 781 THR A CA 1
ATOM 6155 C C . THR A 1 781 ? 16.100 0.647 16.530 1.00 85.06 781 THR A C 1
ATOM 6157 O O . THR A 1 781 ? 17.268 1.002 16.684 1.00 85.06 781 THR A O 1
ATOM 6160 N N . THR A 1 782 ? 15.440 0.852 15.390 1.00 88.31 782 THR A N 1
ATOM 6161 C CA . THR A 1 782 ? 16.064 1.423 14.193 1.00 88.31 782 THR A CA 1
ATOM 6162 C C . THR A 1 782 ? 15.341 2.701 13.804 1.00 88.31 782 THR A C 1
ATOM 6164 O O . THR A 1 782 ? 14.214 2.647 13.328 1.00 88.31 782 THR A O 1
ATOM 6167 N N . GLN A 1 783 ? 15.969 3.861 14.007 1.00 91.75 783 GLN A N 1
ATOM 6168 C CA . GLN A 1 783 ? 15.409 5.131 13.537 1.00 91.75 783 GLN A CA 1
ATOM 6169 C C . GLN A 1 783 ? 15.249 5.094 12.011 1.00 91.75 783 GLN A C 1
ATOM 6171 O O . GLN A 1 783 ? 16.188 4.720 11.303 1.00 91.75 783 GLN A O 1
ATOM 6176 N N . ALA A 1 784 ? 14.087 5.513 11.507 1.00 91.62 784 ALA A N 1
ATOM 6177 C CA . ALA A 1 784 ? 13.840 5.583 10.078 1.00 91.62 784 ALA A CA 1
ATOM 6178 C C . ALA A 1 784 ? 14.654 6.702 9.418 1.00 91.62 784 ALA A C 1
ATOM 6180 O O . ALA A 1 784 ? 14.637 7.862 9.836 1.00 91.62 784 ALA A O 1
ATOM 6181 N N . GLU A 1 785 ? 15.336 6.369 8.325 1.00 90.75 785 GLU A N 1
ATOM 6182 C CA . GLU A 1 785 ? 15.739 7.357 7.333 1.00 90.75 785 GLU A CA 1
ATOM 6183 C C . GLU A 1 785 ? 14.525 7.841 6.522 1.00 90.75 785 GLU A C 1
ATOM 6185 O O . GLU A 1 785 ? 13.548 7.112 6.372 1.00 90.75 785 GLU A O 1
ATOM 6190 N N . LEU A 1 786 ? 14.621 9.016 5.888 1.00 90.50 786 LEU A N 1
ATOM 6191 C CA . LEU A 1 786 ? 13.537 9.645 5.107 1.00 90.50 786 LEU A CA 1
ATOM 6192 C C . LEU A 1 786 ? 12.858 8.747 4.044 1.00 90.50 786 LEU A C 1
ATOM 6194 O O . LEU A 1 786 ? 11.746 9.025 3.611 1.00 90.50 786 LEU A O 1
ATOM 6198 N N . GLY A 1 787 ? 13.503 7.658 3.615 1.00 87.81 787 GLY A N 1
ATOM 6199 C CA . GLY A 1 787 ? 12.929 6.675 2.684 1.00 87.81 787 GLY A CA 1
ATOM 6200 C C . GLY A 1 787 ? 12.010 5.620 3.312 1.00 87.81 787 GLY A C 1
ATOM 6201 O O . GLY A 1 787 ? 11.564 4.736 2.573 1.00 87.81 787 GLY A O 1
ATOM 6202 N N . HIS A 1 788 ? 11.791 5.680 4.631 1.00 91.31 788 HIS A N 1
ATOM 6203 C CA . HIS A 1 788 ? 10.936 4.790 5.430 1.00 91.31 788 HIS A CA 1
ATOM 6204 C C . HIS A 1 788 ? 10.020 5.598 6.365 1.00 91.31 788 HIS A C 1
ATOM 6206 O O . HIS A 1 788 ? 9.804 5.222 7.510 1.00 91.31 788 HIS A O 1
ATOM 6212 N N . VAL A 1 789 ? 9.531 6.745 5.889 1.00 91.94 789 VAL A N 1
ATOM 6213 C CA . VAL A 1 789 ? 8.652 7.636 6.653 1.00 91.94 789 VAL A CA 1
ATOM 6214 C C . VAL A 1 789 ? 7.360 7.821 5.864 1.00 91.94 789 VAL A C 1
ATOM 6216 O O . VAL A 1 789 ? 7.391 8.214 4.696 1.00 91.94 789 VAL A O 1
ATOM 6219 N N . PHE A 1 790 ? 6.230 7.504 6.490 1.00 93.44 790 PHE A N 1
ATOM 6220 C CA . PHE A 1 790 ? 4.928 7.327 5.851 1.00 93.44 790 PHE A CA 1
ATOM 6221 C C . PHE A 1 790 ? 3.844 7.969 6.715 1.00 93.44 790 PHE A C 1
ATOM 6223 O O . PHE A 1 790 ? 3.684 7.594 7.870 1.00 93.44 790 PHE A O 1
ATOM 6230 N N . ILE A 1 791 ? 3.095 8.942 6.188 1.00 95.69 791 ILE A N 1
ATOM 6231 C CA . ILE A 1 791 ? 2.075 9.658 6.980 1.00 95.69 791 ILE A CA 1
ATOM 6232 C C . ILE A 1 791 ? 0.744 9.872 6.256 1.00 95.69 791 ILE A C 1
ATOM 6234 O O . ILE A 1 791 ? -0.160 10.473 6.837 1.00 95.69 791 ILE A O 1
ATOM 6238 N N . ARG A 1 792 ? 0.567 9.418 5.006 1.00 94.56 792 ARG A N 1
ATOM 6239 C CA . ARG A 1 792 ? -0.708 9.656 4.310 1.00 94.56 792 ARG A CA 1
ATOM 6240 C C . ARG A 1 792 ? -1.831 8.827 4.918 1.00 94.56 792 ARG A C 1
ATOM 6242 O O . ARG A 1 792 ? -2.952 9.326 4.960 1.00 94.56 792 ARG A O 1
ATOM 6249 N N . GLY A 1 793 ? -1.548 7.641 5.458 1.00 96.38 793 GLY A N 1
ATOM 6250 C CA . GLY A 1 793 ? -2.509 6.850 6.227 1.00 96.38 793 GLY A CA 1
ATOM 6251 C C . GLY A 1 793 ? -3.039 7.603 7.449 1.00 96.38 793 GLY A C 1
ATOM 6252 O O . GLY A 1 793 ? -4.252 7.708 7.621 1.00 96.38 793 GLY A O 1
ATOM 6253 N N . LEU A 1 794 ? -2.148 8.226 8.233 1.00 98.12 794 LEU A N 1
ATOM 6254 C CA . LEU A 1 794 ? -2.509 9.099 9.363 1.00 98.12 794 LEU A CA 1
ATOM 6255 C C . LEU A 1 794 ? -3.404 10.266 8.915 1.00 98.12 794 LEU A C 1
ATOM 6257 O O . LEU A 1 794 ? -4.451 10.526 9.509 1.00 98.12 794 LEU A O 1
ATOM 6261 N N . LEU A 1 795 ? -3.013 10.953 7.841 1.00 98.00 795 LEU A N 1
ATOM 6262 C CA . LEU A 1 795 ? -3.740 12.111 7.321 1.00 98.00 795 LEU A CA 1
ATOM 6263 C C . LEU A 1 795 ? -5.120 11.735 6.775 1.00 98.00 795 LEU A C 1
ATOM 6265 O O . LEU A 1 795 ? -6.102 12.415 7.064 1.00 98.00 795 LEU A O 1
ATOM 6269 N N . LEU A 1 796 ? -5.224 10.644 6.014 1.00 97.62 796 LEU A N 1
ATOM 6270 C CA . LEU A 1 796 ? -6.504 10.187 5.480 1.00 97.62 796 LEU A CA 1
ATOM 6271 C C . LEU A 1 796 ? -7.418 9.659 6.580 1.00 97.62 796 LEU A C 1
ATOM 6273 O O . LEU A 1 796 ? -8.620 9.905 6.531 1.00 97.62 796 LEU A O 1
ATOM 6277 N N . HIS A 1 797 ? -6.864 8.993 7.593 1.00 98.12 797 HIS A N 1
ATOM 6278 C CA . HIS A 1 797 ? -7.626 8.609 8.772 1.00 98.12 797 HIS A CA 1
ATOM 6279 C C . HIS A 1 797 ? -8.222 9.843 9.452 1.00 98.12 797 HIS A C 1
ATOM 6281 O O . HIS A 1 797 ? -9.434 9.892 9.628 1.00 98.12 797 HIS A O 1
ATOM 6287 N N . TYR A 1 798 ? -7.424 10.887 9.706 1.00 98.00 798 TYR A N 1
ATOM 6288 C CA . TYR A 1 798 ? -7.933 12.161 10.225 1.00 98.00 798 TYR A CA 1
ATOM 6289 C C . TYR A 1 798 ? -9.034 12.760 9.338 1.00 98.00 798 TYR A C 1
ATOM 6291 O O . TYR A 1 798 ? -10.078 13.170 9.843 1.00 98.00 798 TYR A O 1
ATOM 6299 N N . LEU A 1 799 ? -8.844 12.787 8.017 1.00 98.06 799 LEU A N 1
ATOM 6300 C CA . LEU A 1 799 ? -9.854 13.310 7.096 1.00 98.06 799 LEU A CA 1
ATOM 6301 C C . LEU A 1 799 ? -11.167 12.518 7.155 1.00 98.06 799 LEU A C 1
ATOM 6303 O O . LEU A 1 799 ? -12.225 13.117 6.989 1.00 98.06 799 LEU A O 1
ATOM 6307 N N . LEU A 1 800 ? -11.115 11.205 7.403 1.00 97.75 800 LEU A N 1
ATOM 6308 C CA . LEU A 1 800 ? -12.282 10.317 7.434 1.00 97.75 800 LEU A CA 1
ATOM 6309 C C . LEU A 1 800 ? -12.968 10.225 8.794 1.00 97.75 800 LEU A C 1
ATOM 6311 O O . LEU A 1 800 ? -14.187 10.049 8.848 1.00 97.75 800 LEU A O 1
ATOM 6315 N N . THR A 1 801 ? -12.207 10.317 9.880 1.00 94.38 801 THR A N 1
ATOM 6316 C CA . THR A 1 801 ? -12.688 10.053 11.241 1.00 94.38 801 THR A CA 1
ATOM 6317 C C . THR A 1 801 ? -12.557 11.250 12.160 1.00 94.38 801 THR A C 1
ATOM 6319 O O . THR A 1 801 ? -13.058 11.191 13.270 1.00 94.38 801 THR A O 1
ATOM 6322 N N . GLY A 1 802 ? -11.902 12.336 11.753 1.00 91.81 802 GLY A N 1
ATOM 6323 C CA . GLY A 1 802 ? -11.638 13.493 12.608 1.00 91.81 802 GLY A CA 1
ATOM 6324 C C . GLY A 1 802 ? -10.710 13.217 13.797 1.00 91.81 802 GLY A C 1
ATOM 6325 O O . GLY A 1 802 ? -10.600 14.091 14.656 1.00 91.81 802 GLY A O 1
ATOM 6326 N N . GLU A 1 803 ? -10.065 12.044 13.868 1.00 90.75 803 GLU A N 1
ATOM 6327 C CA . GLU A 1 803 ? -9.206 11.644 14.990 1.00 90.75 803 GLU A CA 1
ATOM 6328 C C . GLU A 1 803 ? -7.961 12.537 15.061 1.00 90.75 803 GLU A C 1
ATOM 6330 O O . GLU A 1 803 ? -7.014 12.400 14.280 1.00 90.75 803 GLU A O 1
ATOM 6335 N N . ILE A 1 804 ? -7.956 13.478 16.005 1.00 88.38 804 ILE A N 1
ATOM 6336 C CA . ILE A 1 804 ? -6.936 14.532 16.070 1.00 88.38 804 ILE A CA 1
ATOM 6337 C C . ILE A 1 804 ? -5.534 13.981 16.344 1.00 88.38 804 ILE A C 1
ATOM 6339 O O . ILE A 1 804 ? -4.562 14.501 15.803 1.00 88.38 804 ILE A O 1
ATOM 6343 N N . ARG A 1 805 ? -5.433 12.870 17.084 1.00 90.62 805 ARG A N 1
ATOM 6344 C CA . ARG A 1 805 ? -4.165 12.188 17.364 1.00 90.62 805 ARG A CA 1
ATOM 6345 C C . ARG A 1 805 ? -3.416 11.824 16.080 1.00 90.62 805 ARG A C 1
ATOM 6347 O O . ARG A 1 805 ? -2.196 11.944 16.035 1.00 90.62 805 ARG A O 1
ATOM 6354 N N . SER A 1 806 ? -4.127 11.426 15.021 1.00 95.94 806 SER A N 1
ATOM 6355 C CA . SER A 1 806 ? -3.504 11.128 13.727 1.00 95.94 806 SER A CA 1
ATOM 6356 C C . SER A 1 806 ? -2.906 12.376 13.071 1.00 95.94 806 SER A C 1
ATOM 6358 O O . SER A 1 806 ? -1.799 12.304 12.537 1.00 95.94 806 SER A O 1
ATOM 6360 N N . LEU A 1 807 ? -3.594 13.522 13.151 1.00 95.88 807 LEU A N 1
ATOM 6361 C CA . LEU A 1 807 ? -3.079 14.794 12.638 1.00 95.88 807 LEU A CA 1
ATOM 6362 C C . LEU A 1 807 ? -1.860 15.266 13.437 1.00 95.88 807 LEU A C 1
ATOM 6364 O O . LEU A 1 807 ? -0.846 15.608 12.839 1.00 95.88 807 LEU A O 1
ATOM 6368 N N . GLU A 1 808 ? -1.925 15.236 14.768 1.00 93.69 808 GLU A N 1
ATOM 6369 C CA . GLU A 1 808 ? -0.822 15.665 15.638 1.00 93.69 808 GLU A CA 1
ATOM 6370 C C . GLU A 1 808 ? 0.458 14.863 15.379 1.00 93.69 808 GLU A C 1
ATOM 6372 O O . GLU A 1 808 ? 1.549 15.429 15.283 1.00 93.69 808 GLU A O 1
ATOM 6377 N N . THR A 1 809 ? 0.335 13.542 15.225 1.00 96.38 809 THR A N 1
ATOM 6378 C CA . THR A 1 809 ? 1.459 12.677 14.851 1.00 96.38 809 THR A CA 1
ATOM 6379 C C . THR A 1 809 ? 2.001 13.047 13.470 1.00 96.38 809 THR A C 1
ATOM 6381 O O . THR A 1 809 ? 3.209 13.231 13.319 1.00 96.38 809 THR A O 1
ATOM 6384 N N . ALA A 1 810 ? 1.129 13.200 12.468 1.00 97.56 810 ALA A N 1
ATOM 6385 C CA . ALA A 1 810 ? 1.542 13.546 11.109 1.00 97.56 810 ALA A CA 1
ATOM 6386 C C . ALA A 1 810 ? 2.241 14.916 11.039 1.00 97.56 810 ALA A C 1
ATOM 6388 O O . ALA A 1 810 ? 3.238 15.056 10.333 1.00 97.56 810 ALA A O 1
ATOM 6389 N N . GLU A 1 811 ? 1.778 15.911 11.798 1.00 97.19 811 GLU A N 1
ATOM 6390 C CA . GLU A 1 811 ? 2.418 17.226 11.899 1.00 97.19 811 GLU A CA 1
ATOM 6391 C C . GLU A 1 811 ? 3.793 17.156 12.568 1.00 97.19 811 GLU A C 1
ATOM 6393 O O . GLU A 1 811 ? 4.732 17.797 12.092 1.00 97.19 811 GLU A O 1
ATOM 6398 N N . LYS A 1 812 ? 3.939 16.378 13.652 1.00 95.62 812 LYS A N 1
ATOM 6399 C CA . LYS A 1 812 ? 5.240 16.156 14.310 1.00 95.62 812 LYS A CA 1
ATOM 6400 C C . LYS A 1 812 ? 6.246 15.536 13.338 1.00 95.62 812 LYS A C 1
ATOM 6402 O O . LYS A 1 812 ? 7.352 16.058 13.197 1.00 95.62 812 LYS A O 1
ATOM 6407 N N . ILE A 1 813 ? 5.831 14.490 12.623 1.00 96.75 813 ILE A N 1
ATOM 6408 C CA . ILE A 1 813 ? 6.658 13.823 11.611 1.00 96.75 813 ILE A CA 1
ATOM 6409 C C . ILE A 1 813 ? 6.981 14.766 10.455 1.00 96.75 813 ILE A C 1
ATOM 6411 O O . ILE A 1 813 ? 8.142 14.891 10.078 1.00 96.75 813 ILE A O 1
ATOM 6415 N N . GLY A 1 814 ? 5.995 15.492 9.928 1.00 96.06 814 GLY A N 1
ATOM 6416 C CA . GLY A 1 814 ? 6.206 16.458 8.851 1.00 96.06 814 GLY A CA 1
ATOM 6417 C C . GLY A 1 814 ? 7.192 17.566 9.219 1.00 96.06 814 GLY A C 1
ATOM 6418 O O . GLY A 1 814 ? 8.074 17.877 8.423 1.00 96.06 814 GLY A O 1
ATOM 6419 N N . LYS A 1 815 ? 7.109 18.107 10.442 1.00 95.19 815 LYS A N 1
ATOM 6420 C CA . LYS A 1 815 ? 8.081 19.085 10.965 1.00 95.19 815 LYS A CA 1
ATOM 6421 C C . LYS A 1 815 ? 9.481 18.491 11.076 1.00 95.19 815 LYS A C 1
ATOM 6423 O O . LYS A 1 815 ? 10.456 19.151 10.718 1.00 95.19 815 LYS A O 1
ATOM 6428 N N . TRP A 1 816 ? 9.594 17.245 11.535 1.00 95.44 816 TRP A N 1
ATOM 6429 C CA . TRP A 1 816 ? 10.878 16.554 11.580 1.00 95.44 816 TRP A CA 1
ATOM 6430 C C . TRP A 1 816 ? 11.465 16.356 10.171 1.00 95.44 816 TRP A C 1
ATOM 6432 O O . TRP A 1 816 ? 12.629 16.699 9.959 1.00 95.44 816 TRP A O 1
ATOM 6442 N N . ILE A 1 817 ? 10.664 15.901 9.195 1.00 95.12 817 ILE A N 1
ATOM 6443 C CA . ILE A 1 817 ? 11.076 15.767 7.785 1.00 95.12 817 ILE A CA 1
ATOM 6444 C C . ILE A 1 817 ? 11.538 17.121 7.233 1.00 95.12 817 ILE A C 1
ATOM 6446 O O . ILE A 1 817 ? 12.636 17.212 6.685 1.00 95.12 817 ILE A O 1
ATOM 6450 N N . ALA A 1 818 ? 10.727 18.172 7.387 1.00 93.50 818 ALA A N 1
ATOM 6451 C CA . ALA A 1 818 ? 11.045 19.511 6.895 1.00 93.50 818 ALA A CA 1
ATOM 6452 C C . ALA A 1 818 ? 12.384 20.006 7.466 1.00 93.50 818 ALA A C 1
ATOM 6454 O O . ALA A 1 818 ? 13.274 20.384 6.707 1.00 93.50 818 ALA A O 1
ATOM 6455 N N . GLY A 1 819 ? 12.591 19.865 8.780 1.00 93.12 819 GLY A N 1
ATOM 6456 C CA . GLY A 1 819 ? 13.850 20.241 9.420 1.00 93.12 819 GLY A CA 1
ATOM 6457 C C . GLY A 1 819 ? 15.064 19.430 8.940 1.00 93.12 819 GLY A C 1
ATOM 6458 O O . GLY A 1 819 ? 16.163 19.977 8.851 1.00 93.12 819 GLY A O 1
ATOM 6459 N N . GLN A 1 820 ? 14.908 18.135 8.631 1.00 91.81 820 GLN A N 1
ATOM 6460 C CA . GLN A 1 820 ? 15.979 17.325 8.022 1.00 91.81 820 GLN A CA 1
ATOM 6461 C C . GLN A 1 820 ? 16.350 17.869 6.633 1.00 91.81 820 GLN A C 1
ATOM 6463 O O . GLN A 1 820 ? 17.527 18.094 6.343 1.00 91.81 820 GLN A O 1
ATOM 6468 N N . LEU A 1 821 ? 15.347 18.141 5.794 1.00 88.44 821 LEU A N 1
ATOM 6469 C CA . LEU A 1 821 ? 15.544 18.659 4.439 1.00 88.44 821 LEU A CA 1
ATOM 6470 C C . LEU A 1 821 ? 16.200 20.047 4.435 1.00 88.44 821 LEU A C 1
ATOM 6472 O O . LEU A 1 821 ? 17.116 20.274 3.643 1.00 88.44 821 LEU A O 1
ATOM 6476 N N . GLU A 1 822 ? 15.806 20.937 5.349 1.00 86.44 822 GLU A N 1
ATOM 6477 C CA . GLU A 1 822 ? 16.420 22.260 5.540 1.00 86.44 822 GLU A CA 1
ATOM 6478 C C . GLU A 1 822 ? 17.916 22.170 5.873 1.00 86.44 822 GLU A C 1
ATOM 6480 O O . GLU A 1 822 ? 18.723 22.941 5.353 1.00 86.44 822 GLU A O 1
ATOM 6485 N N . ARG A 1 823 ? 18.318 21.187 6.691 1.00 89.31 823 ARG A N 1
ATOM 6486 C CA . ARG A 1 823 ? 19.735 20.915 6.998 1.00 89.31 823 ARG A CA 1
ATOM 6487 C C . ARG A 1 823 ? 20.468 20.158 5.886 1.00 89.31 823 ARG A C 1
ATOM 6489 O O . ARG A 1 823 ? 21.678 19.952 5.976 1.00 89.31 823 ARG A O 1
ATOM 6496 N N . GLY A 1 824 ? 19.770 19.749 4.827 1.00 83.12 824 GLY A N 1
ATOM 6497 C CA . GLY A 1 824 ? 20.318 18.927 3.749 1.00 83.12 824 GLY A CA 1
ATOM 6498 C C . GLY A 1 824 ? 20.567 17.466 4.140 1.00 83.12 824 GLY A C 1
ATOM 6499 O O . GLY A 1 824 ? 21.342 16.785 3.463 1.00 83.12 824 GLY A O 1
ATOM 6500 N N . GLU A 1 825 ? 19.938 16.994 5.217 1.00 84.81 825 GLU A N 1
ATOM 6501 C CA . GLU A 1 825 ? 19.981 15.614 5.705 1.00 84.81 825 GLU A CA 1
ATOM 6502 C C . GLU A 1 825 ? 18.975 14.737 4.932 1.00 84.81 825 GLU A C 1
ATOM 6504 O O . GLU A 1 825 ? 17.990 15.226 4.381 1.00 84.81 825 GLU A O 1
ATOM 6509 N N . GLY A 1 826 ? 19.224 13.424 4.844 1.00 73.69 826 GLY A N 1
ATOM 6510 C CA . GLY A 1 826 ? 18.285 12.484 4.204 1.00 73.69 826 GLY A CA 1
ATOM 6511 C C . GLY A 1 826 ? 18.146 12.617 2.678 1.00 73.69 826 GLY A C 1
ATOM 6512 O O . GLY A 1 826 ? 17.175 12.150 2.091 1.00 73.69 826 GLY A O 1
ATOM 6513 N N . LEU A 1 827 ? 19.131 13.226 2.014 1.00 75.12 827 LEU A N 1
ATOM 6514 C CA . LEU A 1 827 ? 19.182 13.395 0.555 1.00 75.12 827 LEU A CA 1
ATOM 6515 C C . LEU A 1 827 ? 20.084 12.349 -0.116 1.00 75.12 827 LEU A C 1
ATOM 6517 O O . LEU A 1 827 ? 20.771 12.627 -1.100 1.00 75.12 827 LEU A O 1
ATOM 6521 N N . GLY A 1 828 ? 20.139 11.146 0.462 1.00 72.00 828 GLY A N 1
ATOM 6522 C CA . GLY A 1 828 ? 21.076 10.104 0.049 1.00 72.00 828 GLY A CA 1
ATOM 6523 C C . GLY A 1 828 ? 20.751 9.476 -1.307 1.00 72.00 828 GLY A C 1
ATOM 6524 O O . GLY A 1 828 ? 21.672 9.023 -1.985 1.00 72.00 828 GLY A O 1
ATOM 6525 N N . ASN A 1 829 ? 19.471 9.432 -1.694 1.00 82.12 829 ASN A N 1
ATOM 6526 C CA . ASN A 1 829 ? 18.985 8.901 -2.974 1.00 82.12 829 ASN A CA 1
ATOM 6527 C C . ASN A 1 829 ? 17.552 9.381 -3.292 1.00 82.12 829 ASN A C 1
ATOM 6529 O O . ASN A 1 829 ? 16.883 10.002 -2.464 1.00 82.12 829 ASN A O 1
ATOM 6533 N N . GLU A 1 830 ? 17.075 9.047 -4.490 1.00 84.38 830 GLU A N 1
ATOM 6534 C CA . GLU A 1 830 ? 15.771 9.420 -5.047 1.00 84.38 830 GLU A CA 1
ATOM 6535 C C . GLU A 1 830 ? 14.603 8.899 -4.200 1.00 84.38 830 GLU A C 1
ATOM 6537 O O . GLU A 1 830 ? 13.605 9.597 -4.032 1.00 84.38 830 GLU A O 1
ATOM 6542 N N . ARG A 1 831 ? 14.726 7.689 -3.633 1.00 85.38 831 ARG A N 1
ATOM 6543 C CA . ARG A 1 831 ? 13.684 7.087 -2.786 1.00 85.38 831 ARG A CA 1
ATOM 6544 C C . ARG A 1 831 ? 13.454 7.905 -1.517 1.00 85.38 831 ARG A C 1
ATOM 6546 O O . ARG A 1 831 ? 12.302 8.118 -1.153 1.00 85.38 831 ARG A O 1
ATOM 6553 N N . GLN A 1 832 ? 14.521 8.346 -0.848 1.00 87.88 832 GLN A N 1
ATOM 6554 C CA . GLN A 1 832 ? 14.416 9.137 0.386 1.00 87.88 832 GLN A CA 1
ATOM 6555 C C . GLN A 1 832 ? 13.694 10.465 0.147 1.00 87.88 832 GLN A C 1
ATOM 6557 O O . GLN A 1 832 ? 12.817 10.855 0.918 1.00 87.88 832 GLN A O 1
ATOM 6562 N N . ILE A 1 833 ? 14.018 11.121 -0.967 1.00 88.12 833 ILE A N 1
ATOM 6563 C CA . ILE A 1 833 ? 13.389 12.386 -1.332 1.00 88.12 833 ILE A CA 1
ATOM 6564 C C . ILE A 1 833 ? 11.940 12.146 -1.760 1.00 88.12 833 ILE A C 1
ATOM 6566 O O . ILE A 1 833 ? 11.042 12.805 -1.250 1.00 88.12 833 ILE A O 1
ATOM 6570 N N . GLY A 1 834 ? 11.686 11.171 -2.637 1.00 90.38 834 GLY A N 1
ATOM 6571 C CA . GLY A 1 834 ? 10.347 10.909 -3.166 1.00 90.38 834 GLY A CA 1
ATOM 6572 C C . GLY A 1 834 ? 9.301 10.605 -2.088 1.00 90.38 834 GLY A C 1
ATOM 6573 O O . GLY A 1 834 ? 8.217 11.186 -2.131 1.00 90.38 834 GLY A O 1
ATOM 6574 N N . TRP A 1 835 ? 9.628 9.784 -1.080 1.00 91.88 835 TRP A N 1
ATOM 6575 C CA . TRP A 1 835 ? 8.729 9.539 0.060 1.00 91.88 835 TRP A CA 1
ATOM 6576 C C . TRP A 1 835 ? 8.491 10.791 0.908 1.00 91.88 835 TRP A C 1
ATOM 6578 O O . TRP A 1 835 ? 7.349 11.078 1.265 1.00 91.88 835 TRP A O 1
ATOM 6588 N N . SER A 1 836 ? 9.535 11.588 1.150 1.00 93.44 836 SER A N 1
ATOM 6589 C CA . SER A 1 836 ? 9.406 12.858 1.877 1.00 93.44 836 SER A CA 1
ATOM 6590 C C . SER A 1 836 ? 8.484 13.841 1.155 1.00 93.44 836 SER A C 1
ATOM 6592 O O . SER A 1 836 ? 7.631 14.463 1.783 1.00 93.44 836 SER A O 1
ATOM 6594 N N . LEU A 1 837 ? 8.597 13.951 -0.173 1.00 94.00 837 LEU A N 1
ATOM 6595 C CA . LEU A 1 837 ? 7.702 14.783 -0.980 1.00 94.00 837 LEU A CA 1
ATOM 6596 C C . LEU A 1 837 ? 6.250 14.297 -0.882 1.00 94.00 837 LEU A C 1
ATOM 6598 O O . LEU A 1 837 ? 5.331 15.104 -0.737 1.00 94.00 837 LEU A O 1
ATOM 6602 N N . TYR A 1 838 ? 6.037 12.979 -0.910 1.00 90.44 838 TYR A N 1
ATOM 6603 C CA . TYR A 1 838 ? 4.713 12.369 -0.787 1.00 90.44 838 TYR A CA 1
ATOM 6604 C C . TYR A 1 838 ? 4.063 12.650 0.579 1.00 90.44 838 TYR A C 1
ATOM 6606 O O . TYR A 1 838 ? 2.869 12.955 0.641 1.00 90.44 838 TYR A O 1
ATOM 6614 N N . ALA A 1 839 ? 4.860 12.606 1.651 1.00 94.31 839 ALA A N 1
ATOM 6615 C CA . ALA A 1 839 ? 4.460 12.950 3.012 1.00 94.31 839 ALA A CA 1
ATOM 6616 C C . ALA A 1 839 ? 4.124 14.444 3.159 1.00 94.31 839 ALA A C 1
ATOM 6618 O O . ALA A 1 839 ? 3.018 14.791 3.572 1.00 94.31 839 ALA A O 1
ATOM 6619 N N . LEU A 1 840 ? 5.047 15.334 2.776 1.00 95.88 840 LEU A N 1
ATOM 6620 C CA . LEU A 1 840 ? 4.881 16.783 2.934 1.00 95.88 840 LEU A CA 1
ATOM 6621 C C . LEU A 1 840 ? 3.741 17.336 2.072 1.00 95.88 840 LEU A C 1
ATOM 6623 O O . LEU A 1 840 ? 2.952 18.141 2.557 1.00 95.88 840 LEU A O 1
ATOM 6627 N N . SER A 1 841 ? 3.599 16.874 0.824 1.00 94.19 841 SER A N 1
ATOM 6628 C CA . SER A 1 841 ? 2.464 17.266 -0.028 1.00 94.19 841 SER A CA 1
ATOM 6629 C C . SER A 1 841 ? 1.125 16.860 0.590 1.00 94.19 841 SER A C 1
ATOM 6631 O O . SER A 1 841 ? 0.223 17.688 0.674 1.00 94.19 841 SER A O 1
ATOM 6633 N N . GLY A 1 842 ? 1.011 15.632 1.110 1.00 94.12 842 GLY A N 1
ATOM 6634 C CA . GLY A 1 842 ? -0.182 15.191 1.835 1.00 94.12 842 GLY A CA 1
ATOM 6635 C C . GLY A 1 842 ? -0.461 16.030 3.086 1.00 94.12 842 GLY A C 1
ATOM 6636 O O . GLY A 1 842 ? -1.609 16.372 3.357 1.00 94.12 842 GLY A O 1
ATOM 6637 N N . LEU A 1 843 ? 0.573 16.398 3.847 1.00 96.75 843 LEU A N 1
ATOM 6638 C CA . LEU A 1 843 ? 0.400 17.235 5.035 1.00 96.75 843 LEU A CA 1
ATOM 6639 C C . LEU A 1 843 ? -0.043 18.657 4.666 1.00 96.75 843 LEU A C 1
ATOM 6641 O O . LEU A 1 843 ? -0.914 19.218 5.332 1.00 96.75 843 LEU A O 1
ATOM 6645 N N . TYR A 1 844 ? 0.504 19.230 3.593 1.00 95.94 844 TYR A N 1
ATOM 6646 C CA . TYR A 1 844 ? 0.062 20.520 3.063 1.00 95.94 844 TYR A CA 1
ATOM 6647 C C . TYR A 1 844 ? -1.399 20.477 2.606 1.00 95.94 844 TYR A C 1
ATOM 6649 O O . TYR A 1 844 ? -2.172 21.369 2.939 1.00 95.94 844 TYR A O 1
ATOM 6657 N N . GLU A 1 845 ? -1.800 19.417 1.902 1.00 93.56 845 GLU A N 1
ATOM 6658 C CA . GLU A 1 845 ? -3.180 19.202 1.456 1.00 93.56 845 GLU A CA 1
ATOM 6659 C C . GLU A 1 845 ? -4.208 19.259 2.602 1.00 93.56 845 GLU A C 1
ATOM 6661 O O . GLU A 1 845 ? -5.346 19.669 2.373 1.00 93.56 845 GLU A O 1
ATOM 6666 N N . VAL A 1 846 ? -3.819 18.840 3.811 1.00 95.56 846 VAL A N 1
ATOM 6667 C CA . VAL A 1 846 ? -4.675 18.857 5.008 1.00 95.56 846 VAL A CA 1
ATOM 6668 C C . VAL A 1 846 ? -4.561 20.175 5.772 1.00 95.56 846 VAL A C 1
ATOM 6670 O O . VAL A 1 846 ? -5.575 20.753 6.147 1.00 95.56 846 VAL A O 1
ATOM 6673 N N . THR A 1 847 ? -3.339 20.654 6.009 1.00 94.38 847 THR A N 1
ATOM 6674 C CA . THR A 1 847 ? -3.076 21.786 6.917 1.00 94.38 847 THR A CA 1
ATOM 6675 C C . THR A 1 847 ? -3.133 23.153 6.241 1.00 94.38 847 THR A C 1
ATOM 6677 O O . THR A 1 847 ? -3.319 24.161 6.916 1.00 94.38 847 THR A O 1
ATOM 6680 N N . GLY A 1 848 ? -2.910 23.214 4.926 1.00 92.25 848 GLY A N 1
ATOM 6681 C CA . GLY A 1 848 ? -2.706 24.462 4.191 1.00 92.25 848 GLY A CA 1
ATOM 6682 C C . GLY A 1 848 ? -1.448 25.238 4.602 1.00 92.25 848 GLY A C 1
ATOM 6683 O O . GLY A 1 848 ? -1.309 26.393 4.206 1.00 92.25 848 GLY A O 1
ATOM 6684 N N . ASN A 1 849 ? -0.536 24.650 5.392 1.00 92.81 849 ASN A N 1
ATOM 6685 C CA . ASN A 1 849 ? 0.632 25.361 5.917 1.00 92.81 849 ASN A CA 1
ATOM 6686 C C . ASN A 1 849 ? 1.683 25.613 4.812 1.00 92.81 849 ASN A C 1
ATOM 6688 O O . ASN A 1 849 ? 2.334 24.659 4.375 1.00 92.81 849 ASN A O 1
ATOM 6692 N N . PRO A 1 850 ? 1.915 26.870 4.386 1.00 92.12 850 PRO A N 1
ATOM 6693 C CA . PRO A 1 850 ? 2.832 27.175 3.288 1.00 92.12 850 PRO A CA 1
ATOM 6694 C C . PRO A 1 850 ? 4.284 26.748 3.552 1.00 92.12 850 PRO A C 1
ATOM 6696 O O . PRO A 1 850 ? 4.962 26.375 2.599 1.00 92.12 850 PRO A O 1
ATOM 6699 N N . GLU A 1 851 ? 4.742 26.714 4.809 1.00 92.62 851 GLU A N 1
ATOM 6700 C CA . GLU A 1 851 ? 6.109 26.291 5.165 1.00 92.62 851 GLU A CA 1
ATOM 6701 C C . GLU A 1 851 ? 6.368 24.822 4.777 1.00 92.62 851 GLU A C 1
ATOM 6703 O O . GLU A 1 851 ? 7.445 24.461 4.303 1.00 92.62 851 GLU A O 1
ATOM 6708 N N . ILE A 1 852 ? 5.348 23.965 4.900 1.00 94.50 852 ILE A N 1
ATOM 6709 C CA . ILE A 1 852 ? 5.430 22.548 4.518 1.00 94.50 852 ILE A CA 1
ATOM 6710 C C . ILE A 1 852 ? 5.573 22.398 2.997 1.00 94.50 852 ILE A C 1
ATOM 6712 O O . ILE A 1 852 ? 6.375 21.588 2.521 1.00 94.50 852 ILE A O 1
ATOM 6716 N N . LEU A 1 853 ? 4.819 23.188 2.222 1.00 92.81 853 LEU A N 1
ATOM 6717 C CA . LEU A 1 853 ? 4.929 23.187 0.762 1.00 92.81 853 LEU A CA 1
ATOM 6718 C C . LEU A 1 853 ? 6.266 23.776 0.298 1.00 92.81 853 LEU A C 1
ATOM 6720 O O . LEU A 1 853 ? 6.847 23.284 -0.671 1.00 92.81 853 LEU A O 1
ATOM 6724 N N . GLU A 1 854 ? 6.776 24.796 0.986 1.00 92.19 854 GLU A N 1
ATOM 6725 C CA . GLU A 1 854 ? 8.085 25.388 0.709 1.00 92.19 854 GLU A CA 1
ATOM 6726 C C . GLU A 1 854 ? 9.218 24.376 0.926 1.00 92.19 854 GLU A C 1
ATOM 6728 O O . GLU A 1 854 ? 10.079 24.223 0.052 1.00 92.19 854 GLU A O 1
ATOM 6733 N N . ALA A 1 855 ? 9.180 23.600 2.014 1.00 92.31 855 ALA A N 1
ATOM 6734 C CA . ALA A 1 855 ? 10.136 22.518 2.255 1.00 92.31 855 ALA A CA 1
ATOM 6735 C C . ALA A 1 855 ? 10.096 21.450 1.142 1.00 92.31 855 ALA A C 1
ATOM 6737 O O . ALA A 1 855 ? 11.140 21.046 0.616 1.00 92.31 855 ALA A O 1
ATOM 6738 N N . ALA A 1 856 ? 8.897 21.035 0.715 1.00 93.50 856 ALA A N 1
ATOM 6739 C CA . ALA A 1 856 ? 8.727 20.087 -0.390 1.00 93.50 856 ALA A CA 1
ATOM 6740 C C . ALA A 1 856 ? 9.236 20.654 -1.730 1.00 93.50 856 ALA A C 1
ATOM 6742 O O . ALA A 1 856 ? 9.909 19.962 -2.500 1.00 93.50 856 ALA A O 1
ATOM 6743 N N . THR A 1 857 ? 8.962 21.931 -1.999 1.00 92.25 857 THR A N 1
ATOM 6744 C CA . THR A 1 857 ? 9.417 22.632 -3.208 1.00 92.25 857 THR A CA 1
ATOM 6745 C C . THR A 1 857 ? 10.938 22.764 -3.225 1.00 92.25 857 THR A C 1
ATOM 6747 O O . THR A 1 857 ? 11.570 22.506 -4.246 1.00 92.25 857 THR A O 1
ATOM 6750 N N . THR A 1 858 ? 11.553 23.067 -2.082 1.00 87.88 858 THR A N 1
ATOM 6751 C CA . THR A 1 858 ? 13.013 23.138 -1.929 1.00 87.88 858 THR A CA 1
ATOM 6752 C C . THR A 1 858 ? 13.674 21.792 -2.232 1.00 87.88 858 THR A C 1
ATOM 6754 O O . THR A 1 858 ? 14.657 21.729 -2.976 1.00 87.88 858 THR A O 1
ATOM 6757 N N . ALA A 1 859 ? 13.105 20.692 -1.733 1.00 88.44 859 ALA A N 1
ATOM 6758 C CA . ALA A 1 859 ? 13.580 19.350 -2.056 1.00 88.44 859 ALA A CA 1
ATOM 6759 C C . ALA A 1 859 ? 13.421 19.010 -3.554 1.00 88.44 859 ALA A C 1
ATOM 6761 O O . ALA A 1 859 ? 14.329 18.415 -4.143 1.00 88.44 859 ALA A O 1
ATOM 6762 N N . CYS A 1 860 ? 12.329 19.441 -4.199 1.00 90.81 860 CYS A N 1
ATOM 6763 C CA . CYS A 1 860 ? 12.155 19.314 -5.651 1.00 90.81 860 CYS A CA 1
ATOM 6764 C C . CYS A 1 860 ? 13.203 20.116 -6.433 1.00 90.81 860 CYS A C 1
ATOM 6766 O O . CYS A 1 860 ? 13.827 19.574 -7.342 1.00 90.81 860 CYS A O 1
ATOM 6768 N N . ASN A 1 861 ? 13.449 21.375 -6.065 1.00 86.75 861 ASN A N 1
ATOM 6769 C CA . ASN A 1 861 ? 14.448 22.220 -6.722 1.00 86.75 861 ASN A CA 1
ATOM 6770 C C . ASN A 1 861 ? 15.837 21.585 -6.661 1.00 86.75 861 ASN A C 1
ATOM 6772 O O . ASN A 1 861 ? 16.536 21.527 -7.668 1.00 86.75 861 ASN A O 1
ATOM 6776 N N . ARG A 1 862 ? 16.196 20.989 -5.521 1.00 81.06 862 ARG A N 1
ATOM 6777 C CA . ARG A 1 862 ? 17.464 20.270 -5.376 1.00 81.06 862 ARG A CA 1
ATOM 6778 C C . ARG A 1 862 ? 17.556 19.019 -6.254 1.00 81.06 862 ARG A C 1
ATOM 6780 O O . ARG A 1 862 ? 18.625 18.738 -6.798 1.00 81.06 862 ARG A O 1
ATOM 6787 N N . LEU A 1 863 ? 16.456 18.279 -6.428 1.00 83.62 863 LEU A N 1
ATOM 6788 C CA . LEU A 1 863 ? 16.396 17.193 -7.415 1.00 83.62 863 LEU A CA 1
ATOM 6789 C C . LEU A 1 863 ? 16.626 17.729 -8.832 1.00 83.62 863 LEU A C 1
ATOM 6791 O O . LEU A 1 863 ? 17.415 17.148 -9.573 1.00 83.62 863 LEU A O 1
ATOM 6795 N N . ILE A 1 864 ? 15.981 18.842 -9.193 1.00 87.38 864 ILE A N 1
ATOM 6796 C CA . ILE A 1 864 ? 16.088 19.469 -10.518 1.00 87.38 864 ILE A CA 1
ATOM 6797 C C . ILE A 1 864 ? 17.514 19.969 -10.784 1.00 87.38 864 ILE A C 1
ATOM 6799 O O . ILE A 1 864 ? 18.073 19.665 -11.835 1.00 87.38 864 ILE A O 1
ATOM 6803 N N . GLU A 1 865 ? 18.138 20.672 -9.838 1.00 84.06 865 GLU A N 1
ATOM 6804 C CA . GLU A 1 865 ? 19.532 21.136 -9.932 1.00 84.06 865 GLU A CA 1
ATOM 6805 C C . GLU A 1 865 ? 20.521 19.972 -10.091 1.00 84.06 865 GLU A C 1
ATOM 6807 O O . GLU A 1 865 ? 21.516 20.053 -10.821 1.00 84.06 865 GLU A O 1
ATOM 6812 N N . GLY A 1 866 ? 20.237 18.859 -9.412 1.00 79.44 866 GLY A N 1
ATOM 6813 C CA . GLY A 1 866 ? 20.988 17.619 -9.524 1.00 79.44 866 GLY A CA 1
ATOM 6814 C C . GLY A 1 866 ? 20.701 16.831 -10.803 1.00 79.44 866 GLY A C 1
ATOM 6815 O O . GLY A 1 866 ? 21.397 15.850 -11.054 1.00 79.44 866 GLY A O 1
ATOM 6816 N N . GLN A 1 867 ? 19.712 17.210 -11.611 1.00 86.25 867 GLN A N 1
ATOM 6817 C CA . GLN A 1 867 ? 19.262 16.436 -12.763 1.00 86.25 867 GLN A CA 1
ATOM 6818 C C . GLN A 1 867 ? 20.074 16.760 -14.029 1.00 86.25 867 GLN A C 1
ATOM 6820 O O . GLN A 1 867 ? 20.299 17.914 -14.384 1.00 86.25 867 GLN A O 1
ATOM 6825 N N . SER A 1 868 ? 20.508 15.734 -14.758 1.00 83.00 868 SER A N 1
ATOM 6826 C CA . SER A 1 868 ? 21.102 15.875 -16.089 1.00 83.00 868 SER A CA 1
ATOM 6827 C C . SER A 1 868 ? 20.032 16.141 -17.165 1.00 83.00 868 SER A C 1
ATOM 6829 O O . SER A 1 868 ? 18.849 15.854 -16.951 1.00 83.00 868 SER A O 1
ATOM 6831 N N . PRO A 1 869 ? 20.432 16.563 -18.382 1.00 80.62 869 PRO A N 1
ATOM 6832 C CA . PRO A 1 869 ? 19.527 16.613 -19.537 1.00 80.62 869 PRO A CA 1
ATOM 6833 C C . PRO A 1 869 ? 18.855 15.266 -19.860 1.00 80.62 869 PRO A C 1
ATOM 6835 O O . PRO A 1 869 ? 17.736 15.236 -20.359 1.00 80.62 869 PRO A O 1
ATOM 6838 N N . THR A 1 870 ? 19.510 14.149 -19.524 1.00 74.56 870 THR A N 1
ATOM 6839 C CA . THR A 1 870 ? 18.992 12.778 -19.681 1.00 74.56 870 THR A CA 1
ATOM 6840 C C . THR A 1 870 ? 18.097 12.322 -18.524 1.00 74.56 870 THR A C 1
ATOM 6842 O O . THR A 1 870 ? 17.771 11.143 -18.442 1.00 74.56 870 THR A O 1
ATOM 6845 N N . GLY A 1 871 ? 17.739 13.211 -17.592 1.00 79.31 871 GLY A N 1
ATOM 6846 C CA . GLY A 1 871 ? 16.884 12.891 -16.447 1.00 79.31 871 GLY A CA 1
ATOM 6847 C C . GLY A 1 871 ? 17.581 12.149 -15.303 1.00 79.31 871 GLY A C 1
ATOM 6848 O O . GLY A 1 871 ? 16.907 11.687 -14.386 1.00 79.31 871 GLY A O 1
ATOM 6849 N N . LYS A 1 872 ? 18.912 12.003 -15.339 1.00 79.50 872 LYS A N 1
ATOM 6850 C CA . LYS A 1 872 ? 19.706 11.326 -14.303 1.00 79.50 872 LYS A CA 1
ATOM 6851 C C . LYS A 1 872 ? 19.977 12.266 -13.137 1.00 79.50 872 LYS A C 1
ATOM 6853 O O . LYS A 1 872 ? 20.498 13.355 -13.355 1.00 79.50 872 LYS A O 1
ATOM 6858 N N . PHE A 1 873 ? 19.730 11.829 -11.910 1.00 79.62 873 PHE A N 1
ATOM 6859 C CA . PHE A 1 873 ? 20.094 12.604 -10.729 1.00 79.62 873 PHE A CA 1
ATOM 6860 C C . PHE A 1 873 ? 21.571 12.410 -10.348 1.00 79.62 873 PHE A C 1
ATOM 6862 O O . PHE A 1 873 ? 22.124 11.315 -10.433 1.00 79.62 873 PHE A O 1
ATOM 6869 N N . LYS A 1 874 ? 22.228 13.486 -9.907 1.00 73.81 874 LYS A N 1
ATOM 6870 C CA . LYS A 1 874 ? 23.586 13.500 -9.333 1.00 73.81 874 LYS A CA 1
ATOM 6871 C C . LYS A 1 874 ? 23.562 13.135 -7.840 1.00 73.81 874 LYS A C 1
ATOM 6873 O O . LYS A 1 874 ? 24.171 13.820 -7.022 1.00 73.81 874 LYS A O 1
ATOM 6878 N N . ILE A 1 875 ? 22.846 12.072 -7.485 1.00 68.06 875 ILE A N 1
ATOM 6879 C CA . ILE A 1 875 ? 22.792 11.494 -6.133 1.00 68.06 875 ILE A CA 1
ATOM 6880 C C . ILE A 1 875 ? 23.210 10.019 -6.194 1.00 68.06 875 ILE A C 1
ATOM 6882 O O . ILE A 1 875 ? 23.369 9.477 -7.289 1.00 68.06 875 ILE A O 1
ATOM 6886 N N . ARG A 1 876 ? 23.523 9.395 -5.046 1.00 60.09 876 ARG A N 1
ATOM 6887 C CA . ARG A 1 876 ? 24.106 8.042 -5.014 1.00 60.09 876 ARG A CA 1
ATOM 6888 C C . ARG A 1 876 ? 23.197 7.073 -5.767 1.00 60.09 876 ARG A C 1
ATOM 6890 O O . ARG A 1 876 ? 22.057 6.858 -5.370 1.00 60.09 876 ARG A O 1
ATOM 6897 N N . TRP A 1 877 ? 23.743 6.482 -6.824 1.00 52.25 877 TRP A N 1
ATOM 6898 C CA . TRP A 1 877 ? 22.976 5.682 -7.762 1.00 52.25 877 TRP A CA 1
ATOM 6899 C C . TRP A 1 877 ? 22.921 4.213 -7.334 1.00 52.25 877 TRP A C 1
ATOM 6901 O O . TRP A 1 877 ? 23.925 3.622 -6.940 1.00 52.25 877 TRP A O 1
ATOM 6911 N N . ASP A 1 878 ? 21.729 3.639 -7.442 1.00 54.19 878 ASP A N 1
ATOM 6912 C CA . ASP A 1 878 ? 21.490 2.207 -7.552 1.00 54.19 878 ASP A CA 1
ATOM 6913 C C . ASP A 1 878 ? 20.834 1.928 -8.914 1.00 54.19 878 ASP A C 1
ATOM 6915 O O . ASP A 1 878 ? 19.948 2.670 -9.343 1.00 54.19 878 ASP A O 1
ATOM 6919 N N . ASN A 1 879 ? 21.220 0.846 -9.590 1.00 54.22 879 ASN A N 1
ATOM 6920 C CA . ASN A 1 879 ? 20.745 0.487 -10.934 1.00 54.22 879 ASN A CA 1
ATOM 6921 C C . ASN A 1 879 ? 19.259 0.089 -10.986 1.00 54.22 879 ASN A C 1
ATOM 6923 O O . ASN A 1 879 ? 18.733 -0.242 -12.048 1.00 54.22 879 ASN A O 1
ATOM 6927 N N . ARG A 1 880 ? 18.541 0.178 -9.861 1.00 65.12 880 ARG A N 1
ATOM 6928 C CA . ARG A 1 880 ? 17.078 0.081 -9.755 1.00 65.12 880 ARG A CA 1
ATOM 6929 C C . ARG A 1 880 ? 16.380 1.362 -10.239 1.00 65.12 880 ARG A C 1
ATOM 6931 O O . ARG A 1 880 ? 15.560 1.941 -9.526 1.00 65.12 880 ARG A O 1
ATOM 6938 N N . ILE A 1 881 ? 16.702 1.798 -11.461 1.00 68.81 881 ILE A N 1
ATOM 6939 C CA . ILE A 1 881 ? 16.272 3.082 -12.041 1.00 68.81 881 ILE A CA 1
ATOM 6940 C C . ILE A 1 881 ? 14.750 3.237 -11.964 1.00 68.81 881 ILE A C 1
ATOM 6942 O O . ILE A 1 881 ? 14.280 4.218 -11.404 1.00 68.81 881 ILE A O 1
ATOM 6946 N N . ALA A 1 882 ? 13.970 2.266 -12.449 1.00 68.56 882 ALA A N 1
ATOM 6947 C CA . ALA A 1 882 ? 12.506 2.359 -12.445 1.00 68.56 882 ALA A CA 1
ATOM 6948 C C . ALA A 1 882 ? 11.900 2.426 -11.027 1.00 68.56 882 ALA A C 1
ATOM 6950 O O . ALA A 1 882 ? 10.927 3.141 -10.805 1.00 68.56 882 ALA A O 1
ATOM 6951 N N . PHE A 1 883 ? 12.498 1.738 -10.051 1.00 76.12 883 PHE A N 1
ATOM 6952 C CA . PHE A 1 883 ? 12.024 1.719 -8.663 1.00 76.12 883 PHE A CA 1
ATOM 6953 C C . PHE A 1 883 ? 12.226 3.076 -7.980 1.00 76.12 883 PHE A C 1
ATOM 6955 O O . PHE A 1 883 ? 11.273 3.706 -7.527 1.00 76.12 883 PHE A O 1
ATOM 6962 N N . PHE A 1 884 ? 13.471 3.550 -7.932 1.00 82.69 884 PHE A N 1
ATOM 6963 C CA . PHE A 1 884 ? 13.838 4.782 -7.236 1.00 82.69 884 PHE A CA 1
ATOM 6964 C C . PHE A 1 884 ? 13.349 6.032 -7.962 1.00 82.69 884 PHE A C 1
ATOM 6966 O O . PHE A 1 884 ? 12.752 6.910 -7.334 1.00 82.69 884 PHE A O 1
ATOM 6973 N N . ASN A 1 885 ? 13.497 6.078 -9.287 1.00 85.06 885 ASN A N 1
ATOM 6974 C CA . ASN A 1 885 ? 12.987 7.197 -10.065 1.00 85.06 885 ASN A CA 1
ATOM 6975 C C . ASN A 1 885 ? 11.459 7.220 -10.071 1.00 85.06 885 ASN A C 1
ATOM 6977 O O . ASN A 1 885 ? 10.895 8.304 -10.028 1.00 85.06 885 ASN A O 1
ATOM 6981 N N . GLY A 1 886 ? 10.782 6.066 -10.082 1.00 87.62 886 GLY A N 1
ATOM 6982 C CA . GLY A 1 886 ? 9.323 6.002 -9.974 1.00 87.62 886 GLY A CA 1
ATOM 6983 C C . GLY A 1 886 ? 8.803 6.632 -8.679 1.00 87.62 886 GLY A C 1
ATOM 6984 O O . GLY A 1 886 ? 7.884 7.447 -8.714 1.00 87.62 886 GLY A O 1
ATOM 6985 N N . ILE A 1 887 ? 9.443 6.343 -7.540 1.00 89.00 887 ILE A N 1
ATOM 6986 C CA . ILE A 1 887 ? 9.097 6.953 -6.242 1.00 89.00 887 ILE A CA 1
ATOM 6987 C C . ILE A 1 887 ? 9.346 8.468 -6.258 1.00 89.00 887 ILE A C 1
ATOM 6989 O O . ILE A 1 887 ? 8.466 9.232 -5.861 1.00 89.00 887 ILE A O 1
ATOM 6993 N N . ALA A 1 888 ? 10.504 8.918 -6.755 1.00 89.38 888 ALA A N 1
ATOM 6994 C CA . ALA A 1 888 ? 10.788 10.349 -6.882 1.00 89.38 888 ALA A CA 1
ATOM 6995 C C . ALA A 1 888 ? 9.805 11.057 -7.821 1.00 89.38 888 ALA A C 1
ATOM 6997 O O . ALA A 1 888 ? 9.277 12.101 -7.455 1.00 89.38 888 ALA A O 1
ATOM 6998 N N . MET A 1 889 ? 9.495 10.474 -8.984 1.00 90.19 889 MET A N 1
ATOM 6999 C CA . MET A 1 889 ? 8.501 11.012 -9.918 1.00 90.19 889 MET A CA 1
ATOM 7000 C C . MET A 1 889 ? 7.127 11.133 -9.275 1.00 90.19 889 MET A C 1
ATOM 7002 O O . MET A 1 889 ? 6.474 12.152 -9.451 1.00 90.19 889 MET A O 1
ATOM 7006 N N . ASN A 1 890 ? 6.696 10.125 -8.517 1.00 90.62 890 ASN A N 1
ATOM 7007 C CA . ASN A 1 890 ? 5.422 10.147 -7.806 1.00 90.62 890 ASN A CA 1
ATOM 7008 C C . ASN A 1 890 ? 5.368 11.275 -6.763 1.00 90.62 890 ASN A C 1
ATOM 7010 O O . ASN A 1 890 ? 4.383 12.008 -6.723 1.00 90.62 890 ASN A O 1
ATOM 7014 N N . GLY A 1 891 ? 6.429 11.463 -5.972 1.00 92.38 891 GLY A N 1
ATOM 7015 C CA . GLY A 1 891 ? 6.523 12.576 -5.020 1.00 92.38 891 GLY A CA 1
ATOM 7016 C C . GLY A 1 891 ? 6.598 13.950 -5.699 1.00 92.38 891 GLY A C 1
ATOM 7017 O O . GLY A 1 891 ? 5.929 14.891 -5.287 1.00 92.38 891 GLY A O 1
ATOM 7018 N N . MET A 1 892 ? 7.361 14.073 -6.788 1.00 93.50 892 MET A N 1
ATOM 7019 C CA . MET A 1 892 ? 7.408 15.295 -7.602 1.00 93.50 892 MET A CA 1
ATOM 7020 C C . MET A 1 892 ? 6.042 15.597 -8.230 1.00 93.50 892 MET A C 1
ATOM 7022 O O . MET A 1 892 ? 5.636 16.753 -8.289 1.00 93.50 892 MET A O 1
ATOM 7026 N N . LEU A 1 893 ? 5.312 14.571 -8.674 1.00 92.81 893 LEU A N 1
ATOM 7027 C CA . LEU A 1 893 ? 3.985 14.705 -9.270 1.00 92.81 893 LEU A CA 1
ATOM 7028 C C . LEU A 1 893 ? 2.966 15.263 -8.271 1.00 92.81 893 LEU A C 1
ATOM 7030 O O . LEU A 1 893 ? 2.188 16.136 -8.648 1.00 92.81 893 LEU A O 1
ATOM 7034 N N . THR A 1 894 ? 2.970 14.814 -7.011 1.00 92.25 894 THR A N 1
ATOM 7035 C CA . THR A 1 894 ? 2.047 15.364 -6.003 1.00 92.25 894 THR A CA 1
ATOM 7036 C C . THR A 1 894 ? 2.355 16.827 -5.693 1.00 92.25 894 THR A C 1
ATOM 7038 O O . THR A 1 894 ? 1.435 17.631 -5.588 1.00 92.25 894 THR A O 1
ATOM 7041 N N . VAL A 1 895 ? 3.634 17.215 -5.638 1.00 94.38 895 VAL A N 1
ATOM 7042 C CA . VAL A 1 895 ? 4.023 18.629 -5.486 1.00 94.38 895 VAL A CA 1
ATOM 7043 C C . VAL A 1 895 ? 3.630 19.450 -6.718 1.00 94.38 895 VAL A C 1
ATOM 7045 O O . VAL A 1 895 ? 3.068 20.530 -6.566 1.00 94.38 895 VAL A O 1
ATOM 7048 N N . GLN A 1 896 ? 3.843 18.930 -7.932 1.00 93.19 896 GLN A N 1
ATOM 7049 C CA . GLN A 1 896 ? 3.468 19.593 -9.189 1.00 93.19 896 GLN A CA 1
ATOM 7050 C C . GLN A 1 896 ? 1.965 19.875 -9.266 1.00 93.19 896 GLN A C 1
ATOM 7052 O O . GLN A 1 896 ? 1.568 20.938 -9.740 1.00 93.19 896 GLN A O 1
ATOM 7057 N N . GLN A 1 897 ? 1.133 18.947 -8.790 1.00 88.69 897 GLN A N 1
ATOM 7058 C CA . GLN A 1 897 ? -0.321 19.114 -8.758 1.00 88.69 897 GLN A CA 1
ATOM 7059 C C . GLN A 1 897 ? -0.770 20.236 -7.816 1.00 88.69 897 GLN A C 1
ATOM 7061 O O . GLN A 1 897 ? -1.794 20.860 -8.076 1.00 88.69 897 GLN A O 1
ATOM 7066 N N . LEU A 1 898 ? -0.007 20.500 -6.753 1.00 89.62 898 LEU A N 1
ATOM 7067 C CA . LEU A 1 898 ? -0.308 21.540 -5.769 1.00 89.62 898 LEU A CA 1
ATOM 7068 C C . LEU A 1 898 ? 0.266 22.903 -6.168 1.00 89.62 898 LEU A C 1
ATOM 7070 O O . LEU A 1 898 ? -0.398 23.919 -5.991 1.00 89.62 898 LEU A O 1
ATOM 7074 N N . SER A 1 899 ? 1.488 22.934 -6.706 1.00 89.19 899 SER A N 1
ATOM 7075 C CA . SER A 1 899 ? 2.186 24.178 -7.048 1.00 89.19 899 SER A CA 1
ATOM 7076 C C . SER A 1 899 ? 1.873 24.697 -8.452 1.00 89.19 899 SER A C 1
ATOM 7078 O O . SER A 1 899 ? 1.993 25.894 -8.705 1.00 89.19 899 SER A O 1
ATOM 7080 N N . GLY A 1 900 ? 1.517 23.812 -9.388 1.00 88.31 900 GLY A N 1
ATOM 7081 C CA . GLY A 1 900 ? 1.351 24.154 -10.800 1.00 88.31 900 GLY A CA 1
ATOM 7082 C C . GLY A 1 900 ? 2.656 24.509 -11.530 1.00 88.31 900 GLY A C 1
ATOM 7083 O O . GLY A 1 900 ? 2.595 25.016 -12.649 1.00 88.31 900 GLY A O 1
ATOM 7084 N N . ASP A 1 901 ? 3.831 24.248 -10.942 1.00 89.44 901 ASP A N 1
ATOM 7085 C CA . ASP A 1 901 ? 5.124 24.626 -11.526 1.00 89.44 901 ASP A CA 1
ATOM 7086 C C . ASP A 1 901 ? 5.445 23.828 -12.807 1.00 89.44 901 ASP A C 1
ATOM 7088 O O . ASP A 1 901 ? 5.576 22.598 -12.804 1.00 89.44 901 ASP A O 1
ATOM 7092 N N . ASN A 1 902 ? 5.603 24.544 -13.923 1.00 89.94 902 ASN A N 1
ATOM 7093 C CA . ASN A 1 902 ? 5.956 23.963 -15.219 1.00 89.94 902 ASN A CA 1
ATOM 7094 C C . ASN A 1 902 ? 7.407 23.459 -15.276 1.00 89.94 902 ASN A C 1
ATOM 7096 O O . ASN A 1 902 ? 7.679 22.495 -15.991 1.00 89.94 902 ASN A O 1
ATOM 7100 N N . THR A 1 903 ? 8.323 24.043 -14.503 1.00 90.44 903 THR A N 1
ATOM 7101 C CA . THR A 1 903 ? 9.720 23.581 -14.415 1.00 90.44 903 THR A CA 1
ATOM 7102 C C . THR A 1 903 ? 9.770 22.163 -13.854 1.00 90.44 903 THR A C 1
ATOM 7104 O O . THR A 1 903 ? 10.489 21.295 -14.360 1.00 90.44 903 THR A O 1
ATOM 7107 N N . LEU A 1 904 ? 8.937 21.898 -12.844 1.00 91.75 904 LEU A N 1
ATOM 7108 C CA . LEU A 1 904 ? 8.772 20.576 -12.255 1.00 91.75 904 LEU A CA 1
ATOM 7109 C C . LEU A 1 904 ? 8.130 19.591 -13.241 1.00 91.75 904 LEU A C 1
ATOM 7111 O O . LEU A 1 904 ? 8.577 18.450 -13.344 1.00 91.75 904 LEU A O 1
ATOM 7115 N N . ALA A 1 905 ? 7.143 20.037 -14.024 1.00 91.69 905 ALA A N 1
ATOM 7116 C CA . ALA A 1 905 ? 6.540 19.222 -15.078 1.00 91.69 905 ALA A CA 1
ATOM 7117 C C . ALA A 1 905 ? 7.566 18.761 -16.132 1.00 91.69 905 ALA A C 1
ATOM 7119 O O . ALA A 1 905 ? 7.570 17.592 -16.520 1.00 91.69 905 ALA A O 1
ATOM 7120 N N . GLU A 1 906 ? 8.459 19.650 -16.573 1.00 91.00 906 GLU A N 1
ATOM 7121 C CA . GLU A 1 906 ? 9.549 19.307 -17.496 1.00 91.00 906 GLU A CA 1
ATOM 7122 C C . GLU A 1 906 ? 10.575 18.362 -16.861 1.00 91.00 906 GLU A C 1
ATOM 7124 O O . GLU A 1 906 ? 11.087 17.457 -17.523 1.00 91.00 906 GLU A O 1
ATOM 7129 N N . ALA A 1 907 ? 10.871 18.542 -15.572 1.00 90.56 907 ALA A N 1
ATOM 7130 C CA . ALA A 1 907 ? 11.764 17.652 -14.843 1.00 90.56 907 ALA A CA 1
ATOM 7131 C C . ALA A 1 907 ? 11.201 16.232 -14.730 1.00 90.56 907 ALA A C 1
ATOM 7133 O O . ALA A 1 907 ? 11.943 15.278 -14.972 1.00 90.56 907 ALA A O 1
ATOM 7134 N N . ILE A 1 908 ? 9.905 16.091 -14.430 1.00 92.06 908 ILE A N 1
ATOM 7135 C CA . ILE A 1 908 ? 9.202 14.800 -14.406 1.00 92.06 908 ILE A CA 1
ATOM 7136 C C . ILE A 1 908 ? 9.265 14.132 -15.785 1.00 92.06 908 ILE A C 1
ATOM 7138 O O . ILE A 1 908 ? 9.591 12.951 -15.856 1.00 92.06 908 ILE A O 1
ATOM 7142 N N . ASP A 1 909 ? 9.035 14.875 -16.874 1.00 90.00 909 ASP A N 1
ATOM 7143 C CA . ASP A 1 909 ? 9.120 14.349 -18.248 1.00 90.00 909 ASP A CA 1
ATOM 7144 C C . ASP A 1 909 ? 10.520 13.781 -18.552 1.00 90.00 909 ASP A C 1
ATOM 7146 O O . ASP A 1 909 ? 10.657 12.671 -19.068 1.00 90.00 909 ASP A O 1
ATOM 7150 N N . ARG A 1 910 ? 11.587 14.479 -18.129 1.00 87.88 910 ARG A N 1
ATOM 7151 C CA . ARG A 1 910 ? 12.965 13.972 -18.259 1.00 87.88 910 ARG A CA 1
ATOM 7152 C C . ARG A 1 910 ? 13.192 12.680 -17.471 1.00 87.88 910 ARG A C 1
ATOM 7154 O O . ARG A 1 910 ? 13.820 11.762 -18.001 1.00 87.88 910 ARG A O 1
ATOM 7161 N N . VAL A 1 911 ? 12.703 12.585 -16.228 1.00 87.81 911 VAL A N 1
ATOM 7162 C CA . VAL A 1 911 ? 12.829 11.345 -15.437 1.00 87.81 911 VAL A CA 1
ATOM 7163 C C . VAL A 1 911 ? 12.031 10.210 -16.079 1.00 87.81 911 VAL A C 1
ATOM 7165 O O . VAL A 1 911 ? 12.548 9.102 -16.205 1.00 87.81 911 VAL A O 1
ATOM 7168 N N . ALA A 1 912 ? 10.807 10.479 -16.527 1.00 87.56 912 ALA A N 1
ATOM 7169 C CA . ALA A 1 912 ? 9.945 9.477 -17.137 1.00 87.56 912 ALA A CA 1
ATOM 7170 C C . ALA A 1 912 ? 10.564 8.920 -18.421 1.00 87.56 912 ALA A C 1
ATOM 7172 O O . ALA A 1 912 ? 10.658 7.701 -18.578 1.00 87.56 912 ALA A O 1
ATOM 7173 N N . ASN A 1 913 ? 11.093 9.794 -19.281 1.00 84.06 913 ASN A N 1
ATOM 7174 C CA . ASN A 1 913 ? 11.816 9.390 -20.483 1.00 84.06 913 ASN A CA 1
ATOM 7175 C C . ASN A 1 913 ? 13.074 8.568 -20.148 1.00 84.06 913 ASN A C 1
ATOM 7177 O O . ASN A 1 913 ? 13.387 7.627 -20.867 1.00 84.06 913 ASN A O 1
ATOM 7181 N N . ARG A 1 914 ? 13.766 8.850 -19.032 1.00 80.44 914 ARG A N 1
ATOM 7182 C CA . ARG A 1 914 ? 14.881 8.013 -18.545 1.00 80.44 914 ARG A CA 1
ATOM 7183 C C . ARG A 1 914 ? 14.429 6.628 -18.089 1.00 80.44 914 ARG A C 1
ATOM 7185 O O . ARG A 1 914 ? 15.171 5.662 -18.235 1.00 80.44 914 ARG A O 1
ATOM 7192 N N . THR A 1 915 ? 13.249 6.532 -17.483 1.00 81.31 915 THR A N 1
ATOM 7193 C CA . THR A 1 915 ? 12.700 5.248 -17.025 1.00 81.31 915 THR A CA 1
ATOM 7194 C C . THR A 1 915 ? 12.133 4.398 -18.160 1.00 81.31 915 THR A C 1
ATOM 7196 O O . THR A 1 915 ? 11.929 3.201 -17.956 1.00 81.31 915 THR A O 1
ATOM 7199 N N . LEU A 1 916 ? 11.926 4.968 -19.357 1.00 79.25 916 LEU A N 1
ATOM 7200 C CA . LEU A 1 916 ? 11.498 4.211 -20.532 1.00 79.25 916 LEU A CA 1
ATOM 7201 C C . LEU A 1 916 ? 12.490 3.083 -20.821 1.00 79.25 916 LEU A C 1
ATOM 7203 O O . LEU A 1 916 ? 13.667 3.304 -21.102 1.00 79.25 916 LEU A O 1
ATOM 7207 N N . GLY A 1 917 ? 11.987 1.854 -20.769 1.00 67.19 917 GLY A N 1
ATOM 7208 C CA . GLY A 1 917 ? 12.769 0.676 -21.104 1.00 67.19 917 GLY A CA 1
ATOM 7209 C C . GLY A 1 917 ? 13.520 0.012 -19.969 1.00 67.19 917 GLY A C 1
ATOM 7210 O O . GLY A 1 917 ? 14.071 -1.056 -20.208 1.00 67.19 917 GLY A O 1
ATOM 7211 N N . MET A 1 918 ? 13.511 0.565 -18.756 1.00 70.69 918 MET A N 1
ATOM 7212 C CA . MET A 1 918 ? 14.177 -0.050 -17.605 1.00 70.69 918 MET A CA 1
ATOM 7213 C C . MET A 1 918 ? 13.249 -1.064 -16.927 1.00 70.69 918 MET A C 1
ATOM 7215 O O . MET A 1 918 ? 12.398 -0.684 -16.125 1.00 70.69 918 MET A O 1
ATOM 7219 N N . TYR A 1 919 ? 1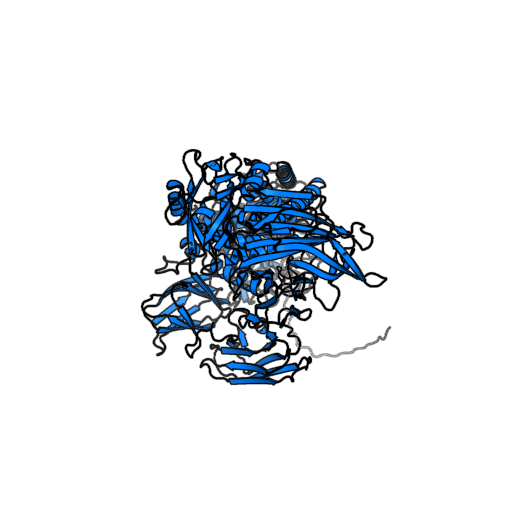3.431 -2.349 -17.252 1.00 64.25 919 TYR A N 1
ATOM 7220 C CA . TYR A 1 919 ? 12.622 -3.472 -16.761 1.00 64.25 919 TYR A CA 1
ATOM 7221 C C . TYR A 1 919 ? 13.488 -4.591 -16.160 1.00 64.25 919 TYR A C 1
ATOM 7223 O O . TYR A 1 919 ? 14.609 -4.783 -16.636 1.00 64.25 919 TYR A O 1
ATOM 7231 N N . PRO A 1 920 ? 12.982 -5.363 -15.173 1.00 55.28 920 PRO A N 1
ATOM 7232 C CA . PRO A 1 920 ? 11.608 -5.355 -14.647 1.00 55.28 920 PRO A CA 1
ATOM 7233 C C . PRO A 1 920 ? 11.254 -4.102 -13.830 1.00 55.28 920 PRO A C 1
ATOM 7235 O O . PRO A 1 920 ? 12.103 -3.513 -13.157 1.00 55.28 920 PRO A O 1
ATOM 7238 N N . GLU A 1 921 ? 9.986 -3.690 -13.913 1.00 62.78 921 GLU A N 1
ATOM 7239 C CA . GLU A 1 921 ? 9.449 -2.611 -13.086 1.00 62.78 921 GLU A CA 1
ATOM 7240 C C . GLU A 1 921 ? 9.063 -3.182 -11.721 1.00 62.78 921 GLU A C 1
ATOM 7242 O O . GLU A 1 921 ? 8.370 -4.192 -11.611 1.00 62.78 921 GLU A O 1
ATOM 7247 N N . TYR A 1 922 ? 9.480 -2.502 -10.661 1.00 64.38 922 TYR A N 1
ATOM 7248 C CA . TYR A 1 922 ? 8.996 -2.792 -9.324 1.00 64.38 922 TYR A CA 1
ATOM 7249 C C . TYR A 1 922 ? 7.621 -2.151 -9.106 1.00 64.38 922 TYR A C 1
ATOM 7251 O O . TYR A 1 922 ? 7.526 -0.973 -8.751 1.00 64.38 922 TYR A O 1
ATOM 7259 N N . ALA A 1 923 ? 6.578 -2.959 -9.270 1.00 67.19 923 ALA A N 1
ATOM 7260 C CA . ALA A 1 923 ? 5.245 -2.759 -8.710 1.00 67.19 923 ALA A CA 1
ATOM 7261 C C . ALA A 1 923 ? 4.632 -1.355 -8.915 1.00 67.19 923 ALA A C 1
ATOM 7263 O O . ALA A 1 923 ? 4.476 -0.561 -7.990 1.00 67.19 923 ALA A O 1
ATOM 7264 N N . CYS A 1 924 ? 4.249 -1.063 -10.155 1.00 82.12 924 CYS A N 1
ATOM 7265 C CA . CYS A 1 924 ? 3.404 0.061 -10.571 1.00 82.12 924 CYS A CA 1
ATOM 7266 C C . CYS A 1 924 ? 3.987 1.478 -10.396 1.00 82.12 924 CYS A C 1
ATOM 7268 O O . CYS A 1 924 ? 3.311 2.460 -10.706 1.00 82.12 924 CYS A O 1
ATOM 7270 N N . ARG A 1 925 ? 5.230 1.626 -9.924 1.00 86.06 925 ARG A N 1
ATOM 7271 C CA . ARG A 1 925 ? 5.828 2.914 -9.514 1.00 86.06 925 ARG A CA 1
ATOM 7272 C C . ARG A 1 925 ? 5.923 3.976 -10.600 1.00 86.06 925 ARG A C 1
ATOM 7274 O O . ARG A 1 925 ? 5.904 5.159 -10.273 1.00 86.06 925 ARG A O 1
ATOM 7281 N N . THR A 1 926 ? 6.013 3.591 -11.864 1.00 88.00 926 THR A N 1
ATOM 7282 C CA . THR A 1 926 ? 6.070 4.510 -13.011 1.00 88.00 926 THR A CA 1
ATOM 7283 C C . THR A 1 926 ? 4.697 4.769 -13.631 1.00 88.00 926 THR A C 1
ATOM 7285 O O . THR A 1 926 ? 4.518 5.766 -14.334 1.00 88.00 926 THR A O 1
ATOM 7288 N N . LEU A 1 927 ? 3.696 3.931 -13.332 1.00 88.94 927 LEU A N 1
ATOM 7289 C CA . LEU A 1 927 ? 2.404 3.941 -14.019 1.00 88.94 927 LEU A CA 1
ATOM 7290 C C . LEU A 1 927 ? 1.619 5.242 -13.818 1.00 88.94 927 LEU A C 1
ATOM 7292 O O . LEU A 1 927 ? 0.975 5.703 -14.763 1.00 88.94 927 LEU A O 1
ATOM 7296 N N . ASN A 1 928 ? 1.682 5.880 -12.642 1.00 89.56 928 ASN A N 1
ATOM 7297 C CA . ASN A 1 928 ? 1.008 7.173 -12.439 1.00 89.56 928 ASN A CA 1
ATOM 7298 C C . ASN A 1 928 ? 1.658 8.284 -13.269 1.00 89.56 928 ASN A C 1
ATOM 7300 O O . ASN A 1 928 ? 0.949 9.054 -13.913 1.00 89.56 928 ASN A O 1
ATOM 7304 N N . ALA A 1 929 ? 2.993 8.343 -13.299 1.00 89.00 929 ALA A N 1
ATOM 7305 C CA . ALA A 1 929 ? 3.720 9.324 -14.100 1.00 89.00 929 ALA A CA 1
ATOM 7306 C C . ALA A 1 929 ? 3.452 9.121 -15.600 1.00 89.00 929 ALA A C 1
ATOM 7308 O O . ALA A 1 929 ? 3.143 10.085 -16.298 1.00 89.00 929 ALA A O 1
ATOM 7309 N N . PHE A 1 930 ? 3.469 7.876 -16.088 1.00 90.69 930 PHE A N 1
ATOM 7310 C CA . PHE A 1 930 ? 3.127 7.571 -17.481 1.00 90.69 930 PHE A CA 1
ATOM 7311 C C . PHE A 1 930 ? 1.674 7.928 -17.811 1.00 90.69 930 PHE A C 1
ATOM 7313 O O . PHE A 1 930 ? 1.422 8.527 -18.854 1.00 90.69 930 PHE A O 1
ATOM 7320 N N . SER A 1 931 ? 0.727 7.644 -16.910 1.00 91.12 931 SER A N 1
ATOM 7321 C CA . SER A 1 931 ? -0.684 8.037 -17.070 1.00 91.12 931 SER A CA 1
ATOM 7322 C C . SER A 1 931 ? -0.838 9.558 -17.168 1.00 91.12 931 SER A C 1
ATOM 7324 O O . SER A 1 931 ? -1.563 10.067 -18.025 1.00 91.12 931 SER A O 1
ATOM 7326 N N . TRP A 1 932 ? -0.123 10.299 -16.319 1.00 90.69 932 TRP A N 1
ATOM 7327 C CA . TRP A 1 932 ? -0.142 11.759 -16.312 1.00 90.69 932 TRP A CA 1
ATOM 7328 C C . TRP A 1 932 ? 0.482 12.361 -17.581 1.00 90.69 932 TRP A C 1
ATOM 7330 O O . TRP A 1 932 ? -0.092 13.280 -18.170 1.00 90.69 932 TRP A O 1
ATOM 7340 N N . ILE A 1 933 ? 1.612 11.819 -18.047 1.00 89.75 933 ILE A N 1
ATOM 7341 C CA . ILE A 1 933 ? 2.286 12.280 -19.271 1.00 89.75 933 ILE A CA 1
ATOM 7342 C C . ILE A 1 933 ? 1.442 11.984 -20.506 1.00 89.75 933 ILE A C 1
ATOM 7344 O O . ILE A 1 933 ? 1.227 12.891 -21.305 1.00 89.75 933 ILE A O 1
ATOM 7348 N N . LEU A 1 934 ? 0.911 10.767 -20.644 1.00 88.75 934 LEU A N 1
ATOM 7349 C CA . LEU A 1 934 ? 0.064 10.383 -21.778 1.00 88.75 934 LEU A CA 1
ATOM 7350 C C . LEU A 1 934 ? -1.201 11.244 -21.882 1.00 88.75 934 LEU A C 1
ATOM 7352 O O . LEU A 1 934 ? -1.653 11.545 -22.984 1.00 88.75 934 LEU A O 1
ATOM 7356 N N . GLY A 1 935 ? -1.742 11.703 -20.748 1.00 84.94 935 GLY A N 1
ATOM 7357 C CA . GLY A 1 935 ? -2.842 12.671 -20.726 1.00 84.94 935 GLY A CA 1
ATOM 7358 C C . GLY A 1 935 ? -2.476 14.064 -21.262 1.00 84.94 935 GLY A C 1
ATOM 7359 O O . GLY A 1 935 ? -3.370 14.820 -21.634 1.00 84.94 935 GLY A O 1
ATOM 7360 N N . ARG A 1 936 ? -1.183 14.414 -21.312 1.00 86.38 936 ARG A N 1
ATOM 7361 C CA . ARG A 1 936 ? -0.660 15.708 -21.794 1.00 86.38 936 ARG A CA 1
ATOM 7362 C C . ARG A 1 936 ? -0.052 15.619 -23.194 1.00 86.38 936 ARG A C 1
ATOM 7364 O O . ARG A 1 936 ? -0.139 16.577 -23.958 1.00 86.38 936 ARG A O 1
ATOM 7371 N N . LYS A 1 937 ? 0.614 14.505 -23.500 1.00 84.94 937 LYS A N 1
ATOM 7372 C CA . LYS A 1 937 ? 1.379 14.263 -24.725 1.00 84.94 937 LYS A CA 1
ATOM 7373 C C . LYS A 1 937 ? 1.122 12.824 -25.198 1.00 84.94 937 LYS A C 1
ATOM 7375 O O . LYS A 1 937 ? 1.577 11.892 -24.535 1.00 84.94 937 LYS A O 1
ATOM 7380 N N . PRO A 1 938 ? 0.423 12.616 -26.326 1.00 80.44 938 PRO A N 1
ATOM 7381 C CA . PRO A 1 938 ? 0.246 11.283 -26.885 1.00 80.44 938 PRO A CA 1
ATOM 7382 C C . PRO A 1 938 ? 1.563 10.825 -27.525 1.00 80.44 938 PRO A C 1
ATOM 7384 O O . PRO A 1 938 ? 1.902 11.238 -28.629 1.00 80.44 938 PRO A O 1
ATOM 7387 N N . ASP A 1 939 ? 2.316 9.988 -26.817 1.00 84.50 939 ASP A N 1
ATOM 7388 C CA . ASP A 1 939 ? 3.548 9.361 -27.304 1.00 84.50 939 ASP A CA 1
ATOM 7389 C C . ASP A 1 939 ? 3.432 7.844 -27.116 1.00 84.50 939 ASP A C 1
ATOM 7391 O O . ASP A 1 939 ? 3.288 7.348 -25.993 1.00 84.50 939 ASP A O 1
ATOM 7395 N N . GLY A 1 940 ? 3.470 7.109 -28.232 1.00 82.25 940 GLY A N 1
ATOM 7396 C CA . GLY A 1 940 ? 3.279 5.660 -28.258 1.00 82.25 940 GLY A CA 1
ATOM 7397 C C . GLY A 1 940 ? 4.310 4.885 -27.435 1.00 82.25 940 GLY A C 1
ATOM 7398 O O . GLY A 1 940 ? 3.997 3.805 -26.938 1.00 82.25 940 GLY A O 1
ATOM 7399 N N . ARG A 1 941 ? 5.496 5.457 -27.174 1.00 85.44 941 ARG A N 1
ATOM 7400 C CA . ARG A 1 941 ? 6.525 4.829 -26.327 1.00 85.44 941 ARG A CA 1
ATOM 7401 C C . ARG A 1 941 ? 6.067 4.670 -24.882 1.00 85.44 941 ARG A C 1
ATOM 7403 O O . ARG A 1 941 ? 6.356 3.647 -24.267 1.00 85.44 941 ARG A O 1
ATOM 7410 N N . TYR A 1 942 ? 5.352 5.656 -24.331 1.00 86.81 942 TYR A N 1
ATOM 7411 C CA . TYR A 1 942 ? 4.815 5.558 -22.970 1.00 86.81 942 TYR A CA 1
ATOM 7412 C C . TYR A 1 942 ? 3.651 4.568 -22.893 1.00 86.81 942 TYR A C 1
ATOM 7414 O O . TYR A 1 942 ? 3.488 3.920 -21.864 1.00 86.81 942 TYR A O 1
ATOM 7422 N N . LEU A 1 943 ? 2.862 4.424 -23.965 1.00 85.00 943 LEU A N 1
ATOM 7423 C CA . LEU A 1 943 ? 1.783 3.437 -24.021 1.00 85.00 943 LEU A CA 1
ATOM 7424 C C . LEU A 1 943 ? 2.337 2.005 -24.041 1.00 85.00 943 LEU A C 1
ATOM 7426 O O . LEU A 1 943 ? 1.912 1.183 -23.232 1.00 85.00 943 LEU A O 1
ATOM 7430 N N . ASP A 1 944 ? 3.326 1.735 -24.898 1.00 82.50 944 ASP A N 1
ATOM 7431 C CA . ASP A 1 944 ? 4.023 0.440 -24.942 1.00 82.50 944 ASP A CA 1
ATOM 7432 C C . ASP A 1 944 ? 4.757 0.157 -23.618 1.00 82.50 944 ASP A C 1
ATOM 7434 O O . ASP A 1 944 ? 4.658 -0.936 -23.060 1.00 82.50 944 ASP A O 1
ATOM 7438 N N . ALA A 1 945 ? 5.420 1.169 -23.041 1.00 82.75 945 ALA A N 1
ATOM 7439 C CA . ALA A 1 945 ? 6.070 1.046 -21.738 1.00 82.75 945 ALA A CA 1
ATOM 7440 C C . ALA A 1 945 ? 5.064 0.715 -20.627 1.00 82.75 945 ALA A C 1
ATOM 7442 O O . ALA A 1 945 ? 5.329 -0.146 -19.794 1.00 82.75 945 ALA A O 1
ATOM 7443 N N . MET A 1 946 ? 3.895 1.355 -20.623 1.00 84.94 946 MET A N 1
ATOM 7444 C CA . MET A 1 946 ? 2.852 1.124 -19.626 1.00 84.94 946 MET A CA 1
ATOM 7445 C C . MET A 1 946 ? 2.350 -0.326 -19.625 1.00 84.94 946 MET A C 1
ATOM 7447 O O . MET A 1 946 ? 2.164 -0.891 -18.549 1.00 84.94 946 MET A O 1
ATOM 7451 N N . GLU A 1 947 ? 2.183 -0.949 -20.795 1.00 80.56 947 GLU A N 1
ATOM 7452 C CA . GLU A 1 947 ? 1.783 -2.361 -20.897 1.00 80.56 947 GLU A CA 1
ATOM 7453 C C . GLU A 1 947 ? 2.819 -3.290 -20.258 1.00 80.56 947 GLU A C 1
ATOM 7455 O O . GLU A 1 947 ? 2.496 -4.155 -19.442 1.00 80.56 947 GLU A O 1
ATOM 7460 N N . ARG A 1 948 ? 4.092 -3.070 -20.592 1.00 79.88 948 ARG A N 1
ATOM 7461 C CA . ARG A 1 948 ? 5.220 -3.864 -20.085 1.00 79.88 948 ARG A CA 1
ATOM 7462 C C . ARG A 1 948 ? 5.414 -3.680 -18.586 1.00 79.88 948 ARG A C 1
ATOM 7464 O O . ARG A 1 948 ? 5.633 -4.653 -17.869 1.00 79.88 948 ARG A O 1
ATOM 7471 N N . SER A 1 949 ? 5.308 -2.435 -18.131 1.00 81.25 949 SER A N 1
ATOM 7472 C CA . SER A 1 949 ? 5.301 -2.021 -16.728 1.00 81.25 949 SER A CA 1
ATOM 7473 C C . SER A 1 949 ? 4.221 -2.758 -15.948 1.00 81.25 949 SER A C 1
ATOM 7475 O O . SER A 1 949 ? 4.504 -3.404 -14.939 1.00 81.25 949 SER A O 1
ATOM 7477 N N . TRP A 1 950 ? 2.998 -2.774 -16.476 1.00 83.06 950 TRP A N 1
ATOM 7478 C CA . TRP A 1 950 ? 1.885 -3.493 -15.877 1.00 83.06 950 TRP A CA 1
ATOM 7479 C C . TRP A 1 950 ? 2.139 -5.005 -15.797 1.00 83.06 950 TRP A C 1
ATOM 7481 O O . TRP A 1 950 ? 2.056 -5.575 -14.713 1.00 83.06 950 TRP A O 1
ATOM 7491 N N . ILE A 1 951 ? 2.528 -5.657 -16.896 1.00 77.88 951 ILE A N 1
ATOM 7492 C CA . ILE A 1 951 ? 2.803 -7.106 -16.910 1.00 77.88 951 ILE A CA 1
ATOM 7493 C C . ILE A 1 951 ? 3.921 -7.468 -15.922 1.00 77.88 951 ILE A C 1
ATOM 7495 O O . ILE A 1 951 ? 3.747 -8.366 -15.099 1.00 77.88 951 ILE A O 1
ATOM 7499 N N . SER A 1 952 ? 5.039 -6.739 -15.959 1.00 78.06 952 SER A N 1
ATOM 7500 C CA . SER A 1 952 ? 6.190 -6.969 -15.079 1.00 78.06 952 SER A CA 1
ATOM 7501 C C . SER A 1 952 ? 5.860 -6.710 -13.607 1.00 78.06 952 SER A C 1
ATOM 7503 O O . SER A 1 952 ? 6.303 -7.455 -12.736 1.00 78.06 952 SER A O 1
ATOM 7505 N N . SER A 1 953 ? 5.046 -5.694 -13.315 1.00 79.94 953 SER A N 1
ATOM 7506 C CA . SER A 1 953 ? 4.573 -5.421 -11.956 1.00 79.94 953 SER A CA 1
ATOM 7507 C C . SER A 1 953 ? 3.734 -6.570 -11.410 1.00 79.94 953 SER A C 1
ATOM 7509 O O . SER A 1 953 ? 3.822 -6.906 -10.233 1.00 79.94 953 SER A O 1
ATOM 7511 N N . MET A 1 954 ? 2.927 -7.190 -12.263 1.00 79.44 954 MET A N 1
ATOM 7512 C CA . MET A 1 954 ? 2.026 -8.264 -11.862 1.00 79.44 954 MET A CA 1
ATOM 7513 C C . MET A 1 954 ? 2.738 -9.611 -11.751 1.00 79.44 954 MET A C 1
ATOM 7515 O O . MET A 1 954 ? 2.360 -10.424 -10.914 1.00 79.44 954 MET A O 1
ATOM 7519 N N . GLU A 1 955 ? 3.803 -9.820 -12.526 1.00 76.75 955 GLU A N 1
ATOM 7520 C CA . GLU A 1 955 ? 4.787 -10.877 -12.279 1.00 76.75 955 GLU A CA 1
ATOM 7521 C C . GLU A 1 955 ? 5.459 -10.685 -10.913 1.00 76.75 955 GLU A C 1
ATOM 7523 O O . GLU A 1 955 ? 5.457 -11.598 -10.095 1.00 76.75 955 GLU A O 1
ATOM 7528 N N . PHE A 1 956 ? 5.971 -9.486 -10.620 1.00 76.81 956 PHE A N 1
ATOM 7529 C CA . PHE A 1 956 ? 6.628 -9.204 -9.340 1.00 76.81 956 PHE A CA 1
ATOM 7530 C C . PHE A 1 956 ? 5.703 -9.435 -8.136 1.00 76.81 956 PHE A C 1
ATOM 7532 O O . PHE A 1 956 ? 6.125 -9.974 -7.111 1.00 76.81 956 PHE A O 1
ATOM 7539 N N . LEU A 1 957 ? 4.438 -9.035 -8.268 1.00 75.06 957 LEU A N 1
ATOM 7540 C CA . LEU A 1 957 ? 3.411 -9.189 -7.240 1.00 75.06 957 LEU A CA 1
ATOM 7541 C C . LEU A 1 957 ? 2.823 -10.596 -7.170 1.00 75.06 957 LEU A C 1
ATOM 7543 O O . LEU A 1 957 ? 2.075 -10.901 -6.246 1.00 75.06 957 LEU A O 1
ATOM 7547 N N . HIS A 1 958 ? 3.159 -11.478 -8.108 1.00 72.88 958 HIS A N 1
ATOM 7548 C CA . HIS A 1 958 ? 2.668 -12.845 -8.084 1.00 72.88 958 HIS A CA 1
ATOM 7549 C C . HIS A 1 958 ? 3.147 -13.600 -6.831 1.00 72.88 958 HIS A C 1
ATOM 7551 O O . HIS A 1 958 ? 2.327 -14.213 -6.142 1.00 72.88 958 HIS A O 1
ATOM 7557 N N . ASP A 1 959 ? 4.429 -13.464 -6.486 1.00 62.69 959 ASP A N 1
ATOM 7558 C CA . ASP A 1 959 ? 5.080 -14.149 -5.355 1.00 62.69 959 ASP A CA 1
ATOM 7559 C C . ASP A 1 959 ? 5.235 -13.264 -4.107 1.00 62.69 959 ASP A C 1
ATOM 7561 O O . ASP A 1 959 ? 5.942 -13.620 -3.161 1.00 62.69 959 ASP A O 1
ATOM 7565 N N . ARG A 1 960 ? 4.625 -12.074 -4.105 1.00 69.12 960 ARG A N 1
ATOM 7566 C CA . ARG A 1 960 ? 4.776 -11.081 -3.035 1.00 69.12 960 ARG A CA 1
ATOM 7567 C C . ARG A 1 960 ? 3.437 -10.538 -2.566 1.00 69.12 960 ARG A C 1
ATOM 7569 O O . ARG A 1 960 ? 2.418 -10.694 -3.229 1.00 69.12 960 ARG A O 1
ATOM 7576 N N . ASP A 1 961 ? 3.466 -9.901 -1.409 1.00 70.06 961 ASP A N 1
ATOM 7577 C CA . ASP A 1 961 ? 2.322 -9.196 -0.852 1.00 70.06 961 ASP A CA 1
ATOM 7578 C C . ASP A 1 961 ? 2.067 -7.898 -1.649 1.00 70.06 961 ASP A C 1
ATOM 7580 O O . ASP A 1 961 ? 2.968 -7.066 -1.801 1.00 70.06 961 ASP A O 1
ATOM 7584 N N . SER A 1 962 ? 0.857 -7.744 -2.196 1.00 74.31 962 SER A N 1
ATOM 7585 C CA . SER A 1 962 ? 0.441 -6.550 -2.940 1.00 74.31 962 SER A CA 1
ATOM 7586 C C . SER A 1 962 ? 0.035 -5.365 -2.062 1.00 74.31 962 SER A C 1
ATOM 7588 O O . SER A 1 962 ? -0.016 -4.244 -2.573 1.00 74.31 962 SER A O 1
ATOM 7590 N N . VAL A 1 963 ? -0.192 -5.569 -0.759 1.00 80.75 963 VAL A N 1
ATOM 7591 C CA . VAL A 1 963 ? -0.679 -4.544 0.175 1.00 80.75 963 VAL A CA 1
ATOM 7592 C C . VAL A 1 963 ? 0.269 -3.352 0.226 1.00 80.75 963 VAL A C 1
ATOM 7594 O O . VAL A 1 963 ? -0.197 -2.220 0.206 1.00 80.75 963 VAL A O 1
ATOM 7597 N N . ALA A 1 964 ? 1.586 -3.570 0.231 1.00 78.56 964 ALA A N 1
ATOM 7598 C CA . ALA A 1 964 ? 2.583 -2.493 0.257 1.00 78.56 964 ALA A CA 1
ATOM 7599 C C . ALA A 1 964 ? 2.657 -1.690 -1.056 1.00 78.56 964 ALA A C 1
ATOM 7601 O O . ALA A 1 964 ? 3.060 -0.529 -1.075 1.00 78.56 964 ALA A O 1
ATOM 7602 N N . GLU A 1 965 ? 2.278 -2.297 -2.177 1.00 80.25 965 GLU A N 1
ATOM 7603 C CA . GLU A 1 965 ? 2.541 -1.740 -3.505 1.00 80.25 965 GLU A CA 1
ATOM 7604 C C . GLU A 1 965 ? 1.382 -0.890 -4.051 1.00 80.25 965 GLU A C 1
ATOM 7606 O O . GLU A 1 965 ? 1.545 -0.126 -5.007 1.00 80.25 965 GLU A O 1
ATOM 7611 N N . GLU A 1 966 ? 0.212 -0.950 -3.408 1.00 78.00 966 GLU A N 1
ATOM 7612 C CA . GLU A 1 966 ? -0.966 -0.153 -3.772 1.00 78.00 966 GLU A CA 1
ATOM 7613 C C . GLU A 1 966 ? -0.735 1.360 -3.723 1.00 78.00 966 GLU A C 1
ATOM 7615 O O . GLU A 1 966 ? -1.321 2.096 -4.527 1.00 78.00 966 GLU A O 1
ATOM 7620 N N . THR A 1 967 ? 0.171 1.824 -2.857 1.00 81.38 967 THR A N 1
ATOM 7621 C CA . THR A 1 967 ? 0.531 3.241 -2.698 1.00 81.38 967 THR A CA 1
ATOM 7622 C C . THR A 1 967 ? 1.019 3.862 -4.006 1.00 81.38 967 THR A C 1
ATOM 7624 O O . THR A 1 967 ? 1.057 5.081 -4.127 1.00 81.38 967 THR A O 1
ATOM 7627 N N . HIS A 1 968 ? 1.367 3.053 -5.010 1.00 83.44 968 HIS A N 1
ATOM 7628 C CA . HIS A 1 968 ? 1.883 3.486 -6.302 1.00 83.44 968 HIS A CA 1
ATOM 7629 C C . HIS A 1 968 ? 0.908 3.326 -7.476 1.00 83.44 968 HIS A C 1
ATOM 7631 O O . HIS A 1 968 ? 1.291 3.604 -8.607 1.00 83.44 968 HIS A O 1
ATOM 7637 N N . ALA A 1 969 ? -0.355 2.952 -7.258 1.00 79.00 969 ALA A N 1
ATOM 7638 C CA . ALA A 1 969 ? -1.311 2.699 -8.343 1.00 79.00 969 ALA A CA 1
ATOM 7639 C C . ALA A 1 969 ? -2.624 3.494 -8.207 1.00 79.00 969 ALA A C 1
ATOM 7641 O O . ALA A 1 969 ? -3.687 3.007 -8.586 1.00 79.00 969 ALA A O 1
ATOM 7642 N N . TRP A 1 970 ? -2.587 4.716 -7.664 1.00 84.94 970 TRP A N 1
ATOM 7643 C CA . TRP A 1 970 ? -3.814 5.476 -7.386 1.00 84.94 970 TRP A CA 1
ATOM 7644 C C . TRP A 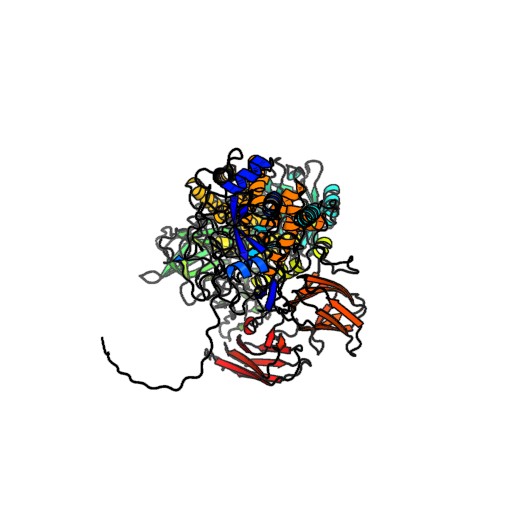1 970 ? -4.444 6.136 -8.623 1.00 84.94 970 TRP A C 1
ATOM 7646 O O . TRP A 1 970 ? -5.656 6.326 -8.639 1.00 84.94 970 TRP A O 1
ATOM 7656 N N . MET A 1 971 ? -3.660 6.482 -9.654 1.00 88.06 971 MET A N 1
ATOM 7657 C CA . MET A 1 971 ? -4.150 7.146 -10.876 1.00 88.06 971 MET A CA 1
ATOM 7658 C C . MET A 1 971 ? -4.331 6.168 -12.042 1.00 88.06 971 MET A C 1
ATOM 7660 O O . MET A 1 971 ? -5.269 6.292 -12.834 1.00 88.06 971 MET A O 1
ATOM 7664 N N . PHE A 1 972 ? -3.423 5.197 -12.148 1.00 90.75 972 PHE A N 1
ATOM 7665 C CA . PHE A 1 972 ? -3.354 4.265 -13.271 1.00 90.75 972 PHE A CA 1
ATOM 7666 C C . PHE A 1 972 ? -4.665 3.502 -13.560 1.00 90.75 972 PHE A C 1
ATOM 7668 O O . PHE A 1 972 ? -5.066 3.485 -14.723 1.00 90.75 972 PHE A O 1
ATOM 7675 N N . PRO A 1 973 ? -5.393 2.931 -12.575 1.00 89.75 973 PRO A N 1
ATOM 7676 C CA . PRO A 1 973 ? -6.616 2.174 -12.850 1.00 89.75 973 PRO A CA 1
ATOM 7677 C C . PRO A 1 973 ? -7.691 2.995 -13.570 1.00 89.75 973 PRO A C 1
ATOM 7679 O O . PRO A 1 973 ? -8.256 2.538 -14.564 1.00 89.75 973 PRO A O 1
ATOM 7682 N N . ALA A 1 974 ? -7.920 4.237 -13.122 1.00 90.38 974 ALA A N 1
ATOM 7683 C CA . ALA A 1 974 ? -8.871 5.150 -13.755 1.00 90.38 974 ALA A CA 1
ATOM 7684 C C . ALA A 1 974 ? -8.458 5.468 -15.198 1.00 90.38 974 ALA A C 1
ATOM 7686 O O . ALA A 1 974 ? -9.296 5.498 -16.099 1.00 90.38 974 ALA A O 1
ATOM 7687 N N . PHE A 1 975 ? -7.159 5.696 -15.416 1.00 91.31 975 PHE A N 1
ATOM 7688 C CA . PHE A 1 975 ? -6.604 5.949 -16.740 1.00 91.31 975 PHE A CA 1
ATOM 7689 C C . PHE A 1 975 ? -6.795 4.735 -17.661 1.00 91.31 975 PHE A C 1
ATOM 7691 O O . PHE A 1 975 ? -7.395 4.868 -18.727 1.00 91.31 975 PHE A O 1
ATOM 7698 N N . ALA A 1 976 ? -6.371 3.542 -17.237 1.00 90.25 976 ALA A N 1
ATOM 7699 C CA . ALA A 1 976 ? -6.486 2.318 -18.024 1.00 90.25 976 ALA A CA 1
ATOM 7700 C C . ALA A 1 976 ? -7.942 2.034 -18.432 1.00 90.25 976 ALA A C 1
ATOM 7702 O O . ALA A 1 976 ? -8.222 1.833 -19.615 1.00 90.25 976 ALA A O 1
ATOM 7703 N N . ALA A 1 977 ? -8.888 2.126 -17.492 1.00 90.31 977 ALA A N 1
ATOM 7704 C CA . ALA A 1 977 ? -10.306 1.906 -17.770 1.00 90.31 977 ALA A CA 1
ATOM 7705 C C . ALA A 1 977 ? -10.909 2.962 -18.715 1.00 90.31 977 ALA A C 1
ATOM 7707 O O . ALA A 1 977 ? -11.708 2.625 -19.600 1.00 90.31 977 ALA A O 1
ATOM 7708 N N . ARG A 1 978 ? -10.518 4.237 -18.556 1.00 90.19 978 ARG A N 1
ATOM 7709 C CA . ARG A 1 978 ? -10.959 5.357 -19.407 1.00 90.19 978 ARG A CA 1
ATOM 7710 C C . ARG A 1 978 ? -10.495 5.197 -20.851 1.00 90.19 978 ARG A C 1
ATOM 7712 O O . ARG A 1 978 ? -11.221 5.574 -21.764 1.00 90.19 978 ARG A O 1
ATOM 7719 N N . TYR A 1 979 ? -9.310 4.644 -21.070 1.00 88.75 979 TYR A N 1
ATOM 7720 C CA . TYR A 1 979 ? -8.749 4.448 -22.408 1.00 88.75 979 TYR A CA 1
ATOM 7721 C C . TYR A 1 979 ? -8.963 3.026 -22.957 1.00 88.75 979 TYR A C 1
ATOM 7723 O O . TYR A 1 979 ? -8.567 2.735 -24.088 1.00 88.75 979 TYR A O 1
ATOM 7731 N N . GLY A 1 980 ? -9.620 2.146 -22.188 1.00 86.62 980 GLY A N 1
ATOM 7732 C CA . GLY A 1 980 ? -9.854 0.748 -22.560 1.00 86.62 980 GLY A CA 1
ATOM 7733 C C . GLY A 1 980 ? -8.548 -0.007 -22.810 1.00 86.62 980 GLY A C 1
ATOM 7734 O O . GLY A 1 980 ? -8.437 -0.732 -23.803 1.00 86.62 980 GLY A O 1
ATOM 7735 N N . LEU A 1 981 ? -7.544 0.251 -21.969 1.00 85.00 981 LEU A N 1
ATOM 7736 C CA . LEU A 1 981 ? -6.224 -0.364 -22.048 1.00 85.00 981 LEU A CA 1
ATOM 7737 C C . LEU A 1 981 ? -6.213 -1.704 -21.310 1.00 85.00 981 LEU A C 1
ATOM 7739 O O . LEU A 1 981 ? -6.889 -1.867 -20.298 1.00 85.00 981 LEU A O 1
ATOM 7743 N N . PHE A 1 982 ? -5.414 -2.635 -21.831 1.00 78.31 982 PHE A N 1
ATOM 7744 C CA . PHE A 1 982 ? -5.125 -3.944 -21.230 1.00 78.31 982 PHE A CA 1
ATOM 7745 C C . PHE A 1 982 ? -6.367 -4.777 -20.861 1.00 78.31 982 PHE A C 1
ATOM 7747 O O . PHE A 1 982 ? -6.424 -5.316 -19.756 1.00 78.31 982 PHE A O 1
ATOM 7754 N N . PRO A 1 983 ? -7.373 -4.910 -21.750 1.00 77.38 983 PRO A N 1
ATOM 7755 C CA . PRO A 1 983 ? -8.530 -5.738 -21.444 1.00 77.38 983 PRO A CA 1
ATOM 7756 C C . PRO A 1 983 ? -8.084 -7.189 -21.229 1.00 77.38 983 PRO A C 1
ATOM 7758 O O . PRO A 1 983 ? -7.388 -7.763 -22.070 1.00 77.38 983 PRO A O 1
ATOM 7761 N N . VAL A 1 984 ? -8.498 -7.793 -20.113 1.00 79.50 984 VAL A N 1
ATOM 7762 C CA . VAL A 1 984 ? -8.213 -9.215 -19.855 1.00 79.50 984 VAL A CA 1
ATOM 7763 C C . VAL A 1 984 ? -9.127 -10.134 -20.676 1.00 79.50 984 VAL A C 1
ATOM 7765 O O . VAL A 1 984 ? -8.802 -11.298 -20.906 1.00 79.50 984 VAL A O 1
ATOM 7768 N N . PHE A 1 985 ? -10.263 -9.601 -21.134 1.00 82.81 985 PHE A N 1
ATOM 7769 C CA . PHE A 1 985 ? -11.231 -10.300 -21.967 1.00 82.81 985 PHE A CA 1
ATOM 7770 C C . PHE A 1 985 ? -11.039 -9.946 -23.443 1.00 82.81 985 PHE A C 1
ATOM 7772 O O . PHE A 1 985 ? -10.918 -8.775 -23.802 1.00 82.81 985 PHE A O 1
ATOM 7779 N N . GLU A 1 986 ? -11.050 -10.958 -24.309 1.00 76.31 986 GLU A N 1
ATOM 7780 C CA . GLU A 1 986 ? -11.009 -10.751 -25.764 1.00 76.31 986 GLU A CA 1
ATOM 7781 C C . GLU A 1 986 ? -12.341 -10.219 -26.308 1.00 76.31 986 GLU A C 1
ATOM 7783 O O . GLU A 1 986 ? -12.359 -9.409 -27.233 1.00 76.31 986 GLU A O 1
ATOM 7788 N N . GLU A 1 987 ? -13.448 -10.635 -25.692 1.00 77.56 987 GLU A N 1
ATOM 7789 C CA . GLU A 1 987 ? -14.807 -10.180 -25.978 1.00 77.56 987 GLU A CA 1
ATOM 7790 C C . GLU A 1 987 ? -15.469 -9.675 -24.687 1.00 77.56 987 GLU A C 1
ATOM 7792 O O . GLU A 1 987 ? -15.129 -10.161 -23.607 1.00 77.56 987 GLU A O 1
ATOM 7797 N N . PRO A 1 988 ? -16.430 -8.734 -24.758 1.00 75.94 988 PRO A N 1
ATOM 7798 C CA . PRO A 1 988 ? -17.163 -8.287 -23.578 1.00 75.94 988 PRO A CA 1
ATOM 7799 C C . PRO A 1 988 ? -17.773 -9.471 -22.803 1.00 75.94 988 PRO A C 1
ATOM 7801 O O . PRO A 1 988 ? -18.430 -10.323 -23.414 1.00 75.94 988 PRO A O 1
ATOM 7804 N N . PRO A 1 989 ? -17.585 -9.545 -21.472 1.00 81.25 989 PRO A N 1
ATOM 7805 C CA . PRO A 1 989 ? -18.087 -10.658 -20.679 1.00 81.25 989 PRO A CA 1
ATOM 7806 C C . PRO A 1 989 ? -19.618 -10.722 -20.735 1.00 81.25 989 PRO A C 1
ATOM 7808 O O . PRO A 1 989 ? -20.308 -9.704 -20.673 1.00 81.25 989 PRO A O 1
ATOM 7811 N N . LYS A 1 990 ? -20.171 -11.937 -20.833 1.00 75.06 990 LYS A N 1
ATOM 7812 C CA . LYS A 1 990 ? -21.627 -12.149 -20.967 1.00 75.06 990 LYS A CA 1
ATOM 7813 C C . LYS A 1 990 ? -22.389 -11.808 -19.689 1.00 75.06 990 LYS A C 1
ATOM 7815 O O . LYS A 1 990 ? -23.539 -11.382 -19.755 1.00 75.06 990 LYS A O 1
ATOM 7820 N N . ALA A 1 991 ? -21.768 -12.055 -18.541 1.00 80.00 991 ALA A N 1
ATOM 7821 C CA . ALA A 1 991 ? -22.299 -11.734 -17.227 1.00 80.00 991 ALA A CA 1
ATOM 7822 C C . ALA A 1 991 ? -21.130 -11.543 -16.260 1.00 80.00 991 ALA A C 1
ATOM 7824 O O . ALA A 1 991 ? -20.209 -12.354 -16.246 1.00 80.00 991 ALA A O 1
ATOM 7825 N N . MET A 1 992 ? -21.180 -10.496 -15.441 1.00 83.12 992 MET A N 1
ATOM 7826 C CA . MET A 1 992 ? -20.164 -10.220 -14.427 1.00 83.12 992 MET A CA 1
ATOM 7827 C C . MET A 1 992 ? -20.785 -10.269 -13.033 1.00 83.12 992 MET A C 1
ATOM 7829 O O . MET A 1 992 ? -21.970 -9.960 -12.883 1.00 83.12 992 MET A O 1
ATOM 7833 N N . PRO A 1 993 ? -20.007 -10.652 -12.009 1.00 82.06 993 PRO A N 1
ATOM 7834 C CA . PRO A 1 993 ? -20.404 -10.462 -10.625 1.00 82.06 993 PRO A CA 1
ATOM 7835 C C . PRO A 1 993 ? -20.788 -9.014 -10.323 1.00 82.06 993 PRO A C 1
ATOM 7837 O O . PRO A 1 993 ? -20.154 -8.079 -10.818 1.00 82.06 993 PRO A O 1
ATOM 7840 N N . GLU A 1 994 ? -21.773 -8.827 -9.449 1.00 82.56 994 GLU A N 1
ATOM 7841 C CA . GLU A 1 994 ? -22.071 -7.499 -8.930 1.00 82.56 994 GLU A CA 1
ATOM 7842 C C . GLU A 1 994 ? -20.934 -7.001 -8.055 1.00 82.56 994 GLU A C 1
ATOM 7844 O O . GLU A 1 994 ? -20.543 -7.628 -7.072 1.00 82.56 994 GLU A O 1
ATOM 7849 N N . VAL A 1 995 ? -20.453 -5.815 -8.386 1.00 81.25 995 VAL A N 1
ATOM 7850 C CA . VAL A 1 995 ? -19.238 -5.264 -7.805 1.00 81.25 995 VAL A CA 1
ATOM 7851 C C . VAL A 1 995 ? -19.350 -4.978 -6.307 1.00 81.25 995 VAL A C 1
ATOM 7853 O O . VAL A 1 995 ? -18.389 -5.189 -5.569 1.00 81.25 995 VAL A O 1
ATOM 7856 N N . ALA A 1 996 ? -20.527 -4.547 -5.848 1.00 73.25 996 ALA A N 1
ATOM 7857 C CA . ALA A 1 996 ? -20.772 -4.210 -4.445 1.00 73.25 996 ALA A CA 1
ATOM 7858 C C . ALA A 1 996 ? -20.769 -5.434 -3.511 1.00 73.25 996 ALA A C 1
ATOM 7860 O O . ALA A 1 996 ? -20.524 -5.300 -2.317 1.00 73.25 996 ALA A O 1
ATOM 7861 N N . SER A 1 997 ? -21.049 -6.625 -4.039 1.00 74.38 997 SER A N 1
ATOM 7862 C CA . SER A 1 997 ? -21.136 -7.876 -3.275 1.00 74.38 997 SER A CA 1
ATOM 7863 C C . SER A 1 997 ? -20.120 -8.922 -3.718 1.00 74.38 997 SER A C 1
ATOM 7865 O O . SER A 1 997 ? -20.153 -10.051 -3.234 1.00 74.38 997 SER A O 1
ATOM 7867 N N . TRP A 1 998 ? -19.226 -8.564 -4.632 1.00 81.44 998 TRP A N 1
ATOM 7868 C CA . TRP A 1 998 ? -18.248 -9.449 -5.242 1.00 81.44 998 TRP A CA 1
ATOM 7869 C C . TRP A 1 998 ? -17.324 -10.118 -4.213 1.00 81.44 998 TRP A C 1
ATOM 7871 O O . TRP A 1 998 ? -16.922 -9.525 -3.208 1.00 81.44 998 TRP A O 1
ATOM 7881 N N . LYS A 1 999 ? -16.995 -11.382 -4.479 1.00 78.88 999 LYS A N 1
ATOM 7882 C CA . LYS A 1 999 ? -16.084 -12.220 -3.694 1.00 78.88 999 LYS A CA 1
ATOM 7883 C C . LYS A 1 999 ? -15.115 -12.934 -4.629 1.00 78.88 999 LYS A C 1
ATOM 7885 O O . LYS A 1 999 ? -15.457 -13.199 -5.780 1.00 78.88 999 LYS A O 1
ATOM 7890 N N . ALA A 1 1000 ? -13.935 -13.275 -4.119 1.00 79.00 1000 ALA A N 1
ATOM 7891 C CA . ALA A 1 1000 ? -12.914 -14.009 -4.854 1.00 79.00 1000 ALA A CA 1
ATOM 7892 C C . ALA A 1 1000 ? -12.189 -15.015 -3.954 1.00 79.00 1000 ALA A C 1
ATOM 7894 O O . ALA A 1 1000 ? -11.988 -14.761 -2.769 1.00 79.00 1000 ALA A O 1
ATOM 7895 N N . ILE A 1 1001 ? -11.775 -16.140 -4.539 1.00 76.06 1001 ILE A N 1
ATOM 7896 C CA . ILE A 1 1001 ? -10.831 -17.099 -3.954 1.00 76.06 1001 ILE A CA 1
ATOM 7897 C C . ILE A 1 1001 ? -9.728 -17.352 -4.979 1.00 76.06 1001 ILE A C 1
ATOM 7899 O O . ILE A 1 1001 ? -10.000 -17.460 -6.177 1.00 76.06 1001 ILE A O 1
ATOM 7903 N N . ARG A 1 1002 ? -8.490 -17.473 -4.497 1.00 79.94 1002 ARG A N 1
ATOM 7904 C CA . ARG A 1 1002 ? -7.307 -17.823 -5.285 1.00 79.94 1002 ARG A CA 1
ATOM 7905 C C . ARG A 1 1002 ? -6.756 -19.179 -4.843 1.00 79.94 1002 ARG A C 1
ATOM 7907 O O . ARG A 1 1002 ? -6.639 -19.442 -3.650 1.00 79.94 1002 ARG A O 1
ATOM 7914 N N . PHE A 1 1003 ? -6.401 -20.010 -5.814 1.00 76.94 1003 PHE A N 1
ATOM 7915 C CA . PHE A 1 1003 ? -5.863 -21.358 -5.654 1.00 76.94 1003 PHE A CA 1
ATOM 7916 C C . PHE A 1 1003 ? -4.443 -21.377 -6.205 1.00 76.94 1003 PHE A C 1
ATOM 7918 O O . PHE A 1 1003 ? -4.278 -21.245 -7.413 1.00 76.94 1003 PHE A O 1
ATOM 7925 N N . VAL A 1 1004 ? -3.423 -21.547 -5.367 1.00 74.69 1004 VAL A N 1
ATOM 7926 C CA . VAL A 1 1004 ? -2.013 -21.529 -5.796 1.00 74.69 1004 VAL A CA 1
ATOM 7927 C C . VAL A 1 1004 ? -1.547 -22.934 -6.184 1.00 74.69 1004 VAL A C 1
ATOM 7929 O O . VAL A 1 1004 ? -0.671 -23.529 -5.560 1.00 74.69 1004 VAL A O 1
ATOM 7932 N N . ASN A 1 1005 ? -2.217 -23.514 -7.182 1.00 72.00 1005 ASN A N 1
ATOM 7933 C CA . ASN A 1 1005 ? -1.872 -24.819 -7.734 1.00 72.00 1005 ASN A CA 1
ATOM 7934 C C . ASN A 1 1005 ? -2.214 -24.895 -9.235 1.00 72.00 1005 ASN A C 1
ATOM 7936 O O . ASN A 1 1005 ? -3.276 -24.400 -9.622 1.00 72.00 1005 ASN A O 1
ATOM 7940 N N . PRO A 1 1006 ? -1.387 -25.551 -10.075 1.00 71.56 1006 PRO A N 1
ATOM 7941 C CA . PRO A 1 1006 ? -1.707 -25.805 -11.482 1.00 71.56 1006 PRO A CA 1
ATOM 7942 C C . PRO A 1 1006 ? -3.005 -26.599 -11.691 1.00 71.56 1006 PRO A C 1
ATOM 7944 O O . PRO A 1 1006 ? -3.686 -26.386 -12.697 1.00 71.56 1006 PRO A O 1
ATOM 7947 N N . ALA A 1 1007 ? -3.378 -27.467 -10.745 1.00 77.00 1007 ALA A N 1
ATOM 7948 C CA . ALA A 1 1007 ? -4.637 -28.201 -10.749 1.00 77.00 1007 ALA A CA 1
ATOM 7949 C C . ALA A 1 1007 ? -5.438 -27.951 -9.460 1.00 77.00 1007 ALA A C 1
ATOM 7951 O O . ALA A 1 1007 ? -4.913 -28.035 -8.351 1.00 77.00 1007 ALA A O 1
ATOM 7952 N N . ALA A 1 1008 ? -6.730 -27.661 -9.598 1.00 76.06 1008 ALA A N 1
ATOM 7953 C CA . ALA A 1 1008 ? -7.629 -27.436 -8.471 1.00 76.06 1008 ALA A CA 1
ATOM 7954 C C . ALA A 1 1008 ? -9.014 -28.022 -8.758 1.00 76.06 1008 ALA A C 1
ATOM 7956 O O . ALA A 1 1008 ? -9.517 -27.929 -9.873 1.00 76.06 1008 ALA A O 1
ATOM 7957 N N . GLU A 1 1009 ? -9.658 -28.590 -7.743 1.00 79.19 1009 GLU A N 1
ATOM 7958 C CA . GLU A 1 1009 ? -11.052 -29.034 -7.809 1.00 79.19 1009 GLU A CA 1
ATOM 7959 C C . GLU A 1 1009 ? -11.834 -28.394 -6.654 1.00 79.19 1009 GLU A C 1
ATOM 7961 O O . GLU A 1 1009 ? -11.310 -28.244 -5.553 1.00 79.19 1009 GLU A O 1
ATOM 7966 N N . MET A 1 1010 ? -13.084 -27.993 -6.889 1.00 78.75 1010 MET A N 1
ATOM 7967 C CA . MET A 1 1010 ? -13.979 -27.505 -5.836 1.00 78.75 1010 MET A CA 1
ATOM 7968 C C . MET A 1 1010 ? -15.453 -27.737 -6.173 1.00 78.75 1010 MET A C 1
ATOM 7970 O O . MET A 1 1010 ? -15.830 -27.911 -7.333 1.00 78.75 1010 MET A O 1
ATOM 7974 N N . TYR A 1 1011 ? -16.299 -27.678 -5.145 1.00 80.19 1011 TYR A N 1
ATOM 7975 C CA . TYR A 1 1011 ? -17.744 -27.849 -5.266 1.00 80.19 1011 TYR A CA 1
ATOM 7976 C C . TYR A 1 1011 ? -18.450 -26.520 -4.994 1.00 80.19 1011 TYR A C 1
ATOM 7978 O O . TYR A 1 1011 ? -18.328 -25.942 -3.914 1.00 80.19 1011 TYR A O 1
ATOM 7986 N N . LEU A 1 1012 ? -19.195 -26.041 -5.986 1.00 82.50 1012 LEU A N 1
ATOM 7987 C CA . LEU A 1 1012 ? -19.935 -24.785 -5.965 1.00 82.50 1012 LEU A CA 1
ATOM 7988 C C . LEU A 1 1012 ? -21.421 -25.093 -5.781 1.00 82.50 1012 LEU A C 1
ATOM 7990 O O . LEU A 1 1012 ? -22.050 -25.671 -6.667 1.00 82.50 1012 LEU A O 1
ATOM 7994 N N . LYS A 1 1013 ? -22.003 -24.720 -4.643 1.00 82.06 1013 LYS A N 1
ATOM 7995 C CA . LYS A 1 1013 ? -23.440 -24.868 -4.384 1.00 82.06 1013 LYS A CA 1
ATOM 7996 C C . LYS A 1 1013 ? -24.167 -23.581 -4.745 1.00 82.06 1013 LYS A C 1
ATOM 7998 O O . LYS A 1 1013 ? -23.906 -22.573 -4.108 1.00 82.06 1013 LYS A O 1
ATOM 8003 N N . VAL A 1 1014 ? -25.103 -23.631 -5.690 1.00 81.50 1014 VAL A N 1
ATOM 8004 C CA . VAL A 1 1014 ? -25.995 -22.518 -6.057 1.00 81.50 1014 VAL A CA 1
ATOM 8005 C C . VAL A 1 1014 ? -27.386 -22.776 -5.470 1.00 81.50 1014 VAL A C 1
ATOM 8007 O O . VAL A 1 1014 ? -27.971 -23.839 -5.699 1.00 81.50 1014 VAL A O 1
ATOM 8010 N N . GLU A 1 1015 ? -27.923 -21.834 -4.690 1.00 76.00 1015 GLU A N 1
ATOM 8011 C CA . GLU A 1 1015 ? -29.287 -21.937 -4.143 1.00 76.00 1015 GLU A CA 1
ATOM 8012 C C . GLU A 1 1015 ? -30.408 -21.703 -5.183 1.00 76.00 1015 GLU A C 1
ATOM 8014 O O . GLU A 1 1015 ? -30.183 -21.259 -6.308 1.00 76.00 1015 GLU A O 1
ATOM 8019 N N . TRP A 1 1016 ? -31.647 -22.045 -4.807 1.00 61.72 1016 TRP A N 1
ATOM 8020 C CA . TRP A 1 1016 ? -32.832 -22.013 -5.675 1.00 61.72 1016 TRP A CA 1
ATOM 8021 C C . TRP A 1 1016 ? -33.155 -20.611 -6.213 1.00 61.72 1016 TRP A C 1
ATOM 8023 O O . TRP A 1 1016 ? -33.142 -19.636 -5.470 1.00 61.72 1016 TRP A O 1
ATOM 8033 N N . ASN A 1 1017 ? -33.520 -20.550 -7.503 1.00 63.47 1017 ASN A N 1
ATOM 8034 C CA . ASN A 1 1017 ? -33.963 -19.360 -8.251 1.00 63.47 1017 ASN A CA 1
ATOM 8035 C C . ASN A 1 1017 ? -32.924 -18.244 -8.466 1.00 63.47 1017 ASN A C 1
ATOM 8037 O O . ASN A 1 1017 ? -33.307 -17.103 -8.718 1.00 63.47 1017 ASN A O 1
ATOM 8041 N N . VAL A 1 1018 ? -31.626 -18.559 -8.434 1.00 68.00 1018 VAL A N 1
ATOM 8042 C CA . VAL A 1 1018 ? -30.563 -17.583 -8.716 1.00 68.00 1018 VAL A CA 1
ATOM 8043 C C . VAL A 1 1018 ? -29.688 -18.074 -9.872 1.00 68.00 1018 VAL A C 1
ATOM 8045 O O . VAL A 1 1018 ? -29.293 -19.237 -9.904 1.00 68.00 1018 VAL A O 1
ATOM 8048 N N . SER A 1 1019 ? -29.404 -17.198 -10.840 1.00 75.19 1019 SER A N 1
ATOM 8049 C CA . SER A 1 1019 ? -28.326 -17.424 -11.813 1.00 75.19 1019 SER A CA 1
ATOM 8050 C C . SER A 1 1019 ? -27.045 -16.829 -11.243 1.00 75.19 1019 SER A C 1
ATOM 8052 O O . SER A 1 1019 ? -27.064 -15.676 -10.820 1.00 75.19 1019 SER A O 1
ATOM 8054 N N . ALA A 1 1020 ? -25.959 -17.598 -11.207 1.00 81.06 1020 ALA A N 1
ATOM 8055 C CA . ALA A 1 1020 ? -24.711 -17.170 -10.580 1.00 81.06 1020 ALA A CA 1
ATOM 8056 C C . ALA A 1 1020 ? -23.663 -16.831 -11.654 1.00 81.06 1020 ALA A C 1
ATOM 8058 O O . ALA A 1 1020 ? -23.146 -17.755 -12.292 1.00 81.06 1020 ALA A O 1
ATOM 8059 N N . PRO A 1 1021 ? -23.359 -15.539 -11.893 1.00 86.06 1021 PRO A N 1
ATOM 8060 C CA . PRO A 1 1021 ? -22.228 -15.156 -12.722 1.00 86.06 1021 PRO A CA 1
ATOM 8061 C C . PRO A 1 1021 ? -20.925 -15.474 -11.986 1.00 86.06 1021 PRO A C 1
ATOM 8063 O O . PRO A 1 1021 ? -20.764 -15.144 -10.807 1.00 86.06 1021 PRO A O 1
ATOM 8066 N N . ILE A 1 1022 ? -20.000 -16.116 -12.689 1.00 86.50 1022 ILE A N 1
ATOM 8067 C CA . ILE A 1 1022 ? -18.685 -16.494 -12.177 1.00 86.50 1022 ILE A CA 1
ATOM 8068 C C . ILE A 1 1022 ? -17.628 -15.992 -13.148 1.00 86.50 1022 ILE A C 1
ATOM 8070 O O . ILE A 1 1022 ? -17.749 -16.185 -14.355 1.00 86.50 1022 ILE A O 1
ATOM 8074 N N . LEU A 1 1023 ? -16.582 -15.384 -12.609 1.00 88.69 1023 LEU A N 1
ATOM 8075 C CA . LEU A 1 1023 ? -15.372 -15.022 -13.326 1.00 88.69 1023 LEU A CA 1
ATOM 8076 C C . LEU A 1 1023 ? -14.252 -15.985 -12.936 1.00 88.69 1023 LEU A C 1
ATOM 8078 O O . LEU A 1 1023 ? -13.974 -16.179 -11.753 1.00 88.69 1023 LEU A O 1
ATOM 8082 N N . LEU A 1 1024 ? -13.613 -16.584 -13.932 1.00 89.38 1024 LEU A N 1
ATOM 8083 C CA . LEU A 1 1024 ? -12.489 -17.495 -13.761 1.00 89.38 1024 LEU A CA 1
ATOM 8084 C C . LEU A 1 1024 ? -11.243 -16.867 -14.361 1.00 89.38 1024 LEU A C 1
ATOM 8086 O O . LEU A 1 1024 ? -11.295 -16.384 -15.489 1.00 89.38 1024 LEU A O 1
ATOM 8090 N N . ILE A 1 1025 ? -10.138 -16.882 -13.618 1.00 89.19 1025 ILE A N 1
ATOM 8091 C CA . ILE A 1 1025 ? -8.859 -16.325 -14.066 1.00 89.19 1025 ILE A CA 1
ATOM 8092 C C . ILE A 1 1025 ? -7.778 -17.389 -13.938 1.00 89.19 1025 ILE A C 1
ATOM 8094 O O . ILE A 1 1025 ? -7.607 -17.980 -12.872 1.00 89.19 1025 ILE A O 1
ATOM 8098 N N . ARG A 1 1026 ? -7.037 -17.618 -15.019 1.00 89.75 1026 ARG A N 1
ATOM 8099 C CA . ARG A 1 1026 ? -5.820 -18.426 -15.032 1.00 89.75 1026 ARG A CA 1
ATOM 8100 C C . ARG A 1 1026 ? -4.613 -17.505 -14.856 1.00 89.75 1026 ARG A C 1
ATOM 8102 O O . ARG A 1 1026 ? -4.472 -16.541 -15.605 1.00 89.75 1026 ARG A O 1
ATOM 8109 N N . GLU A 1 1027 ? -3.733 -17.819 -13.908 1.00 86.62 1027 GLU A N 1
ATOM 8110 C CA . GLU A 1 1027 ? -2.477 -17.097 -13.672 1.00 86.62 1027 GLU A CA 1
ATOM 8111 C C . GLU A 1 1027 ? -1.265 -17.920 -14.139 1.00 86.62 1027 GLU A C 1
ATOM 8113 O O . GLU A 1 1027 ? -1.177 -19.124 -13.889 1.00 86.62 1027 GLU A O 1
ATOM 8118 N N . GLY A 1 1028 ? -0.312 -17.276 -14.812 1.00 80.69 1028 GLY A N 1
ATOM 8119 C CA . GLY A 1 1028 ? 0.950 -17.863 -15.279 1.00 80.69 1028 GLY A CA 1
ATOM 8120 C C . GLY A 1 1028 ? 1.102 -17.903 -16.799 1.00 80.69 1028 GLY A C 1
ATOM 8121 O O . GLY A 1 1028 ? 0.292 -17.339 -17.525 1.00 80.69 1028 GLY A O 1
ATOM 8122 N N . LEU A 1 1029 ? 2.133 -18.577 -17.299 1.00 80.12 1029 LEU A N 1
ATOM 8123 C CA . LEU A 1 1029 ? 2.428 -18.692 -18.736 1.00 80.12 1029 LEU A CA 1
ATOM 8124 C C . LEU A 1 1029 ? 2.220 -20.131 -19.199 1.00 80.12 1029 LEU A C 1
ATOM 8126 O O . LEU A 1 1029 ? 3.166 -20.852 -19.520 1.00 80.12 1029 LEU A O 1
ATOM 8130 N N . ALA A 1 1030 ? 0.967 -20.578 -19.138 1.00 80.69 1030 ALA A N 1
ATOM 8131 C CA . ALA A 1 1030 ? 0.620 -21.971 -19.353 1.00 80.69 1030 ALA A CA 1
ATOM 8132 C C . ALA A 1 1030 ? -0.757 -22.119 -19.987 1.00 80.69 1030 ALA A C 1
ATOM 8134 O O . ALA A 1 1030 ? -1.674 -21.350 -19.707 1.00 80.69 1030 ALA A O 1
ATOM 8135 N N . GLN A 1 1031 ? -0.916 -23.176 -20.778 1.00 86.81 1031 GLN A N 1
ATOM 8136 C CA . GLN A 1 1031 ? -2.236 -23.611 -21.210 1.00 86.81 1031 GLN A CA 1
ATOM 8137 C C . GLN A 1 1031 ? -3.013 -24.163 -20.014 1.00 86.81 1031 GLN A C 1
ATOM 8139 O O . GLN A 1 1031 ? -2.446 -24.815 -19.130 1.00 86.81 1031 GLN A O 1
ATOM 8144 N N . GLY A 1 1032 ? -4.315 -23.920 -19.991 1.00 87.88 1032 GLY A N 1
ATOM 8145 C CA . GLY A 1 1032 ? -5.204 -24.391 -18.941 1.00 87.88 1032 GLY A CA 1
ATOM 8146 C C . GLY A 1 1032 ? -6.527 -24.888 -19.499 1.00 87.88 1032 GLY A C 1
ATOM 8147 O O . GLY A 1 1032 ? -6.957 -24.504 -20.584 1.00 87.88 1032 GLY A O 1
ATOM 8148 N N . LYS A 1 1033 ? -7.198 -25.737 -18.738 1.00 91.06 1033 LYS A N 1
ATOM 8149 C CA . LYS A 1 1033 ? -8.536 -26.232 -19.021 1.00 91.06 1033 LYS A CA 1
ATOM 8150 C C . LYS A 1 1033 ? -9.375 -26.106 -17.761 1.00 91.06 1033 LYS A C 1
ATOM 8152 O O . LYS A 1 1033 ? -8.908 -26.406 -16.668 1.00 91.06 1033 LYS A O 1
ATOM 8157 N N . ILE A 1 1034 ? -10.620 -25.690 -17.928 1.00 91.06 1034 ILE A N 1
ATOM 8158 C CA . ILE A 1 1034 ? -11.631 -25.761 -16.882 1.00 91.06 1034 ILE A CA 1
ATOM 8159 C C . ILE A 1 1034 ? -12.780 -26.651 -17.339 1.00 91.06 1034 ILE A C 1
ATOM 8161 O O . ILE A 1 1034 ? -13.179 -26.631 -18.508 1.00 91.06 1034 ILE A O 1
ATOM 8165 N N . THR A 1 1035 ? -13.326 -27.420 -16.405 1.00 91.12 1035 THR A N 1
ATOM 8166 C CA . THR A 1 1035 ? -14.569 -28.167 -16.595 1.00 91.12 1035 THR A CA 1
ATOM 8167 C C . THR A 1 1035 ? -15.501 -27.926 -15.420 1.00 91.12 1035 THR A C 1
ATOM 8169 O O . THR A 1 1035 ? -15.068 -27.909 -14.269 1.00 91.12 1035 THR A O 1
ATOM 8172 N N . ILE A 1 1036 ? -16.782 -27.714 -15.709 1.00 90.19 1036 ILE A N 1
ATOM 8173 C CA . ILE A 1 1036 ? -17.839 -27.666 -14.701 1.00 90.19 1036 ILE A CA 1
ATOM 8174 C C . ILE A 1 1036 ? -18.801 -28.805 -14.989 1.00 90.19 1036 ILE A C 1
ATOM 8176 O O . ILE A 1 1036 ? -19.444 -28.821 -16.040 1.00 90.19 1036 ILE A O 1
ATOM 8180 N N . ASP A 1 1037 ? -18.915 -29.730 -14.045 1.00 89.19 1037 ASP A N 1
ATOM 8181 C CA . ASP A 1 1037 ? -19.793 -30.891 -14.138 1.00 89.19 1037 ASP A CA 1
ATOM 8182 C C . ASP A 1 1037 ? -20.951 -30.782 -13.137 1.00 89.19 1037 ASP A C 1
ATOM 8184 O O . ASP A 1 1037 ? -20.816 -30.173 -12.072 1.00 89.19 1037 ASP A O 1
ATOM 8188 N N . ASP A 1 1038 ? -22.084 -31.415 -13.440 1.00 84.75 1038 ASP A N 1
ATOM 8189 C CA . ASP A 1 1038 ? -23.083 -31.713 -12.411 1.00 84.75 1038 ASP A CA 1
ATOM 8190 C C . ASP A 1 1038 ? -22.616 -32.864 -11.491 1.00 84.75 1038 ASP A C 1
ATOM 8192 O O . ASP A 1 1038 ? -21.651 -33.577 -11.778 1.00 84.75 1038 ASP A O 1
ATOM 8196 N N . LEU A 1 1039 ? -23.323 -33.099 -10.379 1.00 73.31 1039 LEU A N 1
ATOM 8197 C CA . LEU A 1 1039 ? -23.010 -34.213 -9.465 1.00 73.31 1039 LEU A CA 1
ATOM 8198 C C . LEU A 1 1039 ? -23.152 -35.613 -10.096 1.00 73.31 1039 LEU A C 1
ATOM 8200 O O . LEU A 1 1039 ? -22.720 -36.595 -9.496 1.00 73.31 1039 LEU A O 1
ATOM 8204 N N . ARG A 1 1040 ? -23.763 -35.738 -11.281 1.00 77.50 1040 ARG A N 1
ATOM 8205 C CA . ARG A 1 1040 ? -23.847 -37.003 -12.031 1.00 77.50 1040 ARG A CA 1
ATOM 8206 C C . ARG A 1 1040 ? -22.646 -37.187 -12.964 1.00 77.50 1040 ARG A C 1
ATOM 8208 O O . ARG A 1 1040 ? -22.585 -38.192 -13.669 1.00 77.50 1040 ARG A O 1
ATOM 8215 N N . GLY A 1 1041 ? -21.703 -36.242 -12.965 1.00 74.38 1041 GLY A N 1
ATOM 8216 C CA . GLY A 1 1041 ? -20.512 -36.249 -13.805 1.00 74.38 1041 GLY A CA 1
ATOM 8217 C C . GLY A 1 1041 ? -20.772 -35.809 -15.246 1.00 74.38 1041 GLY A C 1
ATOM 8218 O O . GLY A 1 1041 ? -19.905 -36.007 -16.095 1.00 74.38 1041 GLY A O 1
ATOM 8219 N N . LYS A 1 1042 ? -21.943 -35.233 -15.556 1.00 83.94 1042 LYS A N 1
ATOM 8220 C CA . LYS A 1 1042 ? -22.202 -34.665 -16.881 1.00 83.94 1042 LYS A CA 1
ATOM 8221 C C . LYS A 1 1042 ? -21.525 -33.302 -16.971 1.00 83.94 1042 LYS A C 1
ATOM 8223 O O . LYS A 1 1042 ? -21.886 -32.388 -16.233 1.00 83.94 1042 LYS A O 1
ATOM 8228 N N . SER A 1 1043 ? -20.606 -33.158 -17.921 1.00 85.25 1043 SER A N 1
ATOM 8229 C CA . SER A 1 1043 ? -19.982 -31.869 -18.209 1.00 85.25 1043 SER A CA 1
ATOM 8230 C C . SER A 1 1043 ? -21.007 -30.880 -18.761 1.00 85.25 1043 SER A C 1
ATOM 8232 O O . SER A 1 1043 ? -21.736 -31.175 -19.714 1.00 85.25 1043 SER A O 1
ATOM 8234 N N . LEU A 1 1044 ? -21.098 -29.724 -18.109 1.00 86.88 1044 LEU A N 1
ATOM 8235 C CA . LEU A 1 1044 ? -21.980 -28.616 -18.467 1.00 86.88 1044 LEU A CA 1
ATOM 8236 C C . LEU A 1 1044 ? -21.207 -27.498 -19.164 1.00 86.88 1044 LEU A C 1
ATOM 8238 O O . LEU A 1 1044 ? -21.735 -26.872 -20.081 1.00 86.88 1044 LEU A O 1
ATOM 8242 N N . VAL A 1 1045 ? -19.969 -27.254 -18.727 1.00 88.00 1045 VAL A N 1
ATOM 8243 C CA . VAL A 1 1045 ? -19.063 -26.261 -19.307 1.00 88.00 1045 VAL A CA 1
ATOM 8244 C C . VAL A 1 1045 ? -17.686 -26.883 -19.465 1.00 88.00 1045 VAL A C 1
ATOM 8246 O O . VAL A 1 1045 ? -17.163 -27.485 -18.530 1.00 88.00 1045 VAL A O 1
ATOM 8249 N N . GLU A 1 1046 ? -17.080 -26.674 -20.626 1.00 90.69 1046 GLU A N 1
ATOM 8250 C CA . GLU A 1 1046 ? -15.672 -26.947 -20.884 1.00 90.69 1046 GLU A CA 1
ATOM 8251 C C . GLU A 1 1046 ? -15.066 -25.720 -21.568 1.00 90.69 1046 GLU A C 1
ATOM 8253 O O . GLU A 1 1046 ? -15.609 -25.231 -22.561 1.00 90.69 1046 GLU A O 1
ATOM 8258 N N . LYS A 1 1047 ? -13.957 -25.204 -21.031 1.00 88.81 1047 LYS A N 1
ATOM 8259 C CA . LYS A 1 1047 ? -13.246 -24.058 -21.608 1.00 88.81 1047 LYS A CA 1
ATOM 8260 C C . LYS A 1 1047 ? -11.741 -24.268 -21.527 1.00 88.81 1047 LYS A C 1
ATOM 8262 O O . LYS A 1 1047 ? -11.220 -24.767 -20.532 1.00 88.81 1047 LYS A O 1
ATOM 8267 N N . THR A 1 1048 ? -11.053 -23.859 -22.584 1.00 89.94 1048 THR A N 1
ATOM 8268 C CA . THR A 1 1048 ? -9.596 -23.923 -22.700 1.00 89.94 1048 THR A CA 1
ATOM 8269 C C . THR A 1 1048 ? -9.020 -22.513 -22.734 1.00 89.94 1048 THR A C 1
ATOM 8271 O O . THR A 1 1048 ? -9.514 -21.653 -23.460 1.00 89.94 1048 THR A O 1
ATOM 8274 N N . PHE A 1 1049 ? -7.962 -22.314 -21.959 1.00 87.69 1049 PHE A N 1
ATOM 8275 C CA . PHE A 1 1049 ? -7.079 -21.156 -21.953 1.00 87.69 1049 PHE A CA 1
ATOM 8276 C C . PHE A 1 1049 ? -5.837 -21.549 -22.748 1.00 87.69 1049 PHE A C 1
ATOM 8278 O O . PHE A 1 1049 ? -5.037 -22.367 -22.292 1.00 87.69 1049 PHE A O 1
ATOM 8285 N N . ALA A 1 1050 ? -5.743 -21.082 -23.989 1.00 83.25 1050 ALA A N 1
ATOM 8286 C CA . ALA A 1 1050 ? -4.740 -21.564 -24.937 1.00 83.25 1050 ALA A CA 1
ATOM 8287 C C . ALA A 1 1050 ? -3.496 -20.666 -25.011 1.00 83.25 1050 ALA A C 1
ATOM 8289 O O . ALA A 1 1050 ? -2.500 -21.071 -25.612 1.00 83.25 1050 ALA A O 1
ATOM 8290 N N . ASN A 1 1051 ? -3.543 -19.458 -24.439 1.00 80.00 1051 ASN A N 1
ATOM 8291 C CA . ASN A 1 1051 ? -2.502 -18.455 -24.616 1.00 80.00 1051 ASN A CA 1
ATOM 8292 C C . ASN A 1 1051 ? -1.427 -18.545 -23.523 1.00 80.00 1051 ASN A C 1
ATOM 8294 O O . ASN A 1 1051 ? -1.455 -17.849 -22.511 1.00 80.00 1051 ASN A O 1
ATOM 8298 N N . ASP A 1 1052 ? -0.400 -19.344 -23.787 1.00 73.38 1052 ASP A N 1
ATOM 8299 C CA . ASP A 1 1052 ? 0.766 -19.499 -22.913 1.00 73.38 1052 ASP A CA 1
ATOM 8300 C C . ASP A 1 1052 ? 1.706 -18.276 -22.868 1.00 73.38 1052 ASP A C 1
ATOM 8302 O O . ASP A 1 1052 ? 2.734 -18.320 -22.196 1.00 73.38 1052 ASP A O 1
ATOM 8306 N N . ARG A 1 1053 ? 1.357 -17.172 -23.544 1.00 73.06 1053 ARG A N 1
ATOM 8307 C CA . ARG A 1 1053 ? 2.123 -15.915 -23.548 1.00 73.06 1053 ARG A CA 1
ATOM 8308 C C . ARG A 1 1053 ? 1.488 -14.799 -22.726 1.00 73.06 1053 ARG A C 1
ATOM 8310 O O . ARG A 1 1053 ? 2.152 -13.800 -22.462 1.00 73.06 1053 ARG A O 1
ATOM 8317 N N . ARG A 1 1054 ? 0.219 -14.925 -22.327 1.00 77.88 1054 ARG A N 1
ATOM 8318 C CA . ARG A 1 1054 ? -0.429 -13.963 -21.424 1.00 77.88 1054 ARG A CA 1
ATOM 8319 C C . ARG A 1 1054 ? -0.292 -14.445 -19.993 1.00 77.88 1054 ARG A C 1
ATOM 8321 O O . ARG A 1 1054 ? -0.668 -15.566 -19.688 1.00 77.88 1054 ARG A O 1
ATOM 8328 N N . MET A 1 1055 ? 0.193 -13.584 -19.103 1.00 80.38 1055 MET A N 1
ATOM 8329 C CA . MET A 1 1055 ? 0.293 -13.912 -17.675 1.00 80.38 1055 MET A CA 1
ATOM 8330 C C . MET A 1 1055 ? -1.086 -14.154 -17.037 1.00 80.38 1055 MET A C 1
ATOM 8332 O O . MET A 1 1055 ? -1.209 -14.965 -16.122 1.00 80.38 1055 MET A O 1
ATOM 8336 N N . PHE A 1 1056 ? -2.123 -13.477 -17.537 1.00 85.81 1056 PHE A N 1
ATOM 8337 C CA . PHE A 1 1056 ? -3.498 -13.616 -17.067 1.00 85.81 1056 PHE A CA 1
ATOM 8338 C C . PHE A 1 1056 ? -4.439 -13.810 -18.250 1.00 85.81 1056 PHE A C 1
ATOM 8340 O O . PHE A 1 1056 ? -4.420 -13.032 -19.205 1.00 85.81 1056 PHE A O 1
ATOM 8347 N N . GLU A 1 1057 ? -5.292 -14.821 -18.160 1.00 87.38 1057 GLU A N 1
ATOM 8348 C CA . GLU A 1 1057 ? -6.442 -14.989 -19.044 1.00 87.38 1057 GLU A CA 1
ATOM 8349 C C . GLU A 1 1057 ? -7.689 -15.183 -18.193 1.00 87.38 1057 GLU A C 1
ATOM 8351 O O . GLU A 1 1057 ? -7.642 -15.872 -17.172 1.00 87.38 1057 GLU A O 1
ATOM 8356 N N . ALA A 1 1058 ? -8.803 -14.590 -18.614 1.00 88.69 1058 ALA A N 1
ATOM 8357 C CA . ALA A 1 1058 ? -10.048 -14.648 -17.869 1.00 88.69 1058 ALA A CA 1
ATOM 8358 C C . ALA A 1 1058 ? -11.231 -15.049 -18.753 1.00 88.69 1058 ALA A C 1
ATOM 8360 O O . ALA A 1 1058 ? -11.260 -14.747 -19.946 1.00 88.69 1058 ALA A O 1
ATOM 8361 N N . ASP A 1 1059 ? -12.221 -15.708 -18.154 1.00 88.38 1059 ASP A N 1
ATOM 8362 C CA . ASP A 1 1059 ? -13.506 -15.987 -18.795 1.00 88.38 1059 ASP A CA 1
ATOM 8363 C C . ASP A 1 1059 ? -14.670 -15.855 -17.806 1.00 88.38 1059 ASP A C 1
ATOM 8365 O O . ASP A 1 1059 ? -14.537 -16.145 -16.615 1.00 88.38 1059 ASP A O 1
ATOM 8369 N N . SER A 1 1060 ? -15.823 -15.426 -18.314 1.00 87.75 1060 SER A N 1
ATOM 8370 C CA . SER A 1 1060 ? -17.052 -15.229 -17.547 1.00 87.75 1060 SER A CA 1
ATOM 8371 C C . SER A 1 1060 ? -18.094 -16.289 -17.904 1.00 87.75 1060 SER A C 1
ATOM 8373 O O . SER A 1 1060 ? -18.402 -16.503 -19.078 1.00 87.75 1060 SER A O 1
ATOM 8375 N N . LEU A 1 1061 ? -18.678 -16.926 -16.894 1.00 86.19 1061 LEU A N 1
ATOM 8376 C CA . LEU A 1 1061 ? -19.660 -17.998 -17.029 1.00 86.19 1061 LEU A CA 1
ATOM 8377 C C . LEU A 1 1061 ? -20.929 -17.677 -16.238 1.00 86.19 1061 LEU A C 1
ATOM 8379 O O . LEU A 1 1061 ? -20.890 -16.961 -15.241 1.00 86.19 1061 LEU A O 1
ATOM 8383 N N . LEU A 1 1062 ? -22.056 -18.259 -16.650 1.00 85.94 1062 LEU A N 1
ATOM 8384 C CA . LEU A 1 1062 ? -23.330 -18.158 -15.937 1.00 85.94 1062 LEU A CA 1
ATOM 8385 C C . LEU A 1 1062 ? -23.818 -19.556 -15.548 1.00 85.94 1062 LEU A C 1
ATOM 8387 O O . LEU A 1 1062 ? -24.226 -20.334 -16.412 1.00 85.94 1062 LEU A O 1
ATOM 8391 N N . LEU A 1 1063 ? -23.812 -19.875 -14.253 1.00 83.81 1063 LEU A N 1
ATOM 8392 C CA . LEU A 1 1063 ? -24.410 -21.117 -13.759 1.00 83.81 1063 LEU A CA 1
ATOM 8393 C C . LEU A 1 1063 ? -25.923 -20.942 -13.609 1.00 83.81 1063 LEU A C 1
ATOM 8395 O O . LEU A 1 1063 ? -26.386 -20.043 -12.904 1.00 83.81 1063 LEU A O 1
ATOM 8399 N N . SER A 1 1064 ? -26.688 -21.805 -14.283 1.00 74.94 1064 SER A N 1
ATOM 8400 C CA . SER A 1 1064 ? -28.151 -21.732 -14.348 1.00 74.94 1064 SER A CA 1
ATOM 8401 C C . SER A 1 1064 ? -28.803 -22.856 -13.544 1.00 74.94 1064 SER A C 1
ATOM 8403 O O . SER A 1 1064 ? -28.709 -24.021 -13.920 1.00 74.94 1064 SER A O 1
ATOM 8405 N N . GLY A 1 1065 ? -29.536 -22.491 -12.490 1.00 73.38 1065 GLY A N 1
ATOM 8406 C CA . GLY A 1 1065 ? -30.385 -23.401 -11.715 1.00 73.38 1065 GLY A CA 1
ATOM 8407 C C . GLY A 1 1065 ? -29.765 -23.888 -10.395 1.00 73.38 1065 GLY A C 1
ATOM 8408 O O . GLY A 1 1065 ? -28.538 -23.952 -10.271 1.00 73.38 1065 GLY A O 1
ATOM 8409 N N . PRO A 1 1066 ? -30.604 -24.232 -9.396 1.00 77.38 1066 PRO A N 1
ATOM 8410 C CA . PRO A 1 1066 ? -30.132 -24.758 -8.121 1.00 77.38 1066 PRO A CA 1
ATOM 8411 C C . PRO A 1 1066 ? -29.397 -26.077 -8.296 1.00 77.38 1066 PRO A C 1
ATOM 8413 O O . PRO A 1 1066 ? -29.860 -26.970 -9.005 1.00 77.38 1066 PRO A O 1
ATOM 8416 N N . GLY A 1 1067 ? -28.296 -26.238 -7.575 1.00 80.19 1067 GLY A N 1
ATOM 8417 C CA . GLY A 1 1067 ? -27.530 -27.471 -7.617 1.00 80.19 1067 GLY A CA 1
ATOM 8418 C C . GLY A 1 1067 ? -26.136 -27.311 -7.046 1.00 80.19 1067 GLY A C 1
ATOM 8419 O O . GLY A 1 1067 ? -25.736 -26.231 -6.619 1.00 80.19 1067 GLY A O 1
ATOM 8420 N N . ILE A 1 1068 ? -25.405 -28.418 -7.034 1.00 81.94 1068 ILE A N 1
ATOM 8421 C CA . ILE A 1 1068 ? -23.979 -28.424 -6.735 1.00 81.94 1068 ILE A CA 1
ATOM 8422 C C . ILE A 1 1068 ? -23.259 -28.765 -8.027 1.00 81.94 1068 ILE A C 1
ATOM 8424 O O . ILE A 1 1068 ? -23.618 -29.720 -8.719 1.00 81.94 1068 ILE A O 1
ATOM 8428 N N . TYR A 1 1069 ? -22.259 -27.957 -8.329 1.00 86.00 1069 TYR A N 1
ATOM 8429 C CA . TYR A 1 1069 ? -21.437 -28.045 -9.516 1.00 86.00 1069 TYR A CA 1
ATOM 8430 C C . TYR A 1 1069 ? -20.014 -28.372 -9.092 1.00 86.00 1069 TYR A C 1
ATOM 8432 O O . TYR A 1 1069 ? -19.509 -27.797 -8.129 1.00 86.00 1069 TYR A O 1
ATOM 8440 N N . ARG A 1 1070 ? -19.359 -29.280 -9.804 1.00 86.00 1070 ARG A N 1
ATOM 8441 C CA . ARG A 1 1070 ? -17.949 -29.597 -9.592 1.00 86.00 1070 ARG A CA 1
ATOM 8442 C C . ARG A 1 1070 ? -17.120 -28.818 -10.604 1.00 86.00 1070 ARG A C 1
ATOM 8444 O O . ARG A 1 1070 ? -17.199 -29.117 -11.791 1.00 86.00 1070 ARG A O 1
ATOM 8451 N N . LEU A 1 1071 ? -16.350 -27.839 -10.139 1.00 87.56 1071 LEU A N 1
ATOM 8452 C CA . LEU A 1 1071 ? -15.385 -27.094 -10.946 1.00 87.56 1071 LEU A CA 1
ATOM 8453 C C . LEU A 1 1071 ? -14.021 -27.779 -10.839 1.00 87.56 1071 LEU A C 1
ATOM 8455 O O . LEU A 1 1071 ? -13.494 -27.922 -9.739 1.00 87.56 1071 LEU A O 1
ATOM 8459 N N . ARG A 1 1072 ? -13.450 -28.166 -11.978 1.00 86.94 1072 ARG A N 1
ATOM 8460 C CA . ARG A 1 1072 ? -12.073 -28.649 -12.102 1.00 86.94 1072 ARG A CA 1
ATOM 8461 C C . ARG A 1 1072 ? -11.281 -27.694 -12.977 1.00 86.94 1072 ARG A C 1
ATOM 8463 O O . ARG A 1 1072 ? -11.721 -27.360 -14.075 1.00 86.94 1072 ARG A O 1
ATOM 8470 N N . CYS A 1 1073 ? -10.122 -27.296 -12.490 1.00 87.00 1073 CYS A N 1
ATOM 8471 C CA . CYS A 1 1073 ? -9.130 -26.483 -13.166 1.00 87.00 1073 CYS A CA 1
ATOM 8472 C C . CYS A 1 1073 ? -7.880 -27.340 -13.353 1.00 87.00 1073 CYS A C 1
ATOM 8474 O O . CYS A 1 1073 ? -7.395 -27.935 -12.395 1.00 87.00 1073 CYS A O 1
ATOM 8476 N N . GLU A 1 1074 ? -7.359 -27.410 -14.570 1.00 86.44 1074 GLU A N 1
ATOM 8477 C CA . GLU A 1 1074 ? -6.225 -28.252 -14.938 1.00 86.44 1074 GLU A CA 1
ATOM 8478 C C . GLU A 1 1074 ? -5.243 -27.431 -15.771 1.00 86.44 1074 GLU A C 1
ATOM 8480 O O . GLU A 1 1074 ? -5.606 -26.829 -16.779 1.00 86.44 1074 GLU A O 1
ATOM 8485 N N . SER A 1 1075 ? -3.977 -27.413 -15.380 1.00 82.81 1075 SER A N 1
ATOM 8486 C CA . SER A 1 1075 ? -2.891 -26.844 -16.168 1.00 82.81 1075 SER A CA 1
ATOM 8487 C C . SER A 1 1075 ? -1.616 -27.631 -15.913 1.00 82.81 1075 SER A C 1
ATOM 8489 O O . SER A 1 1075 ? -1.434 -28.200 -14.841 1.00 82.81 1075 SER A O 1
ATOM 8491 N N . ARG A 1 1076 ? -0.724 -27.672 -16.905 1.00 67.06 1076 ARG A N 1
ATOM 8492 C CA . ARG A 1 1076 ? 0.585 -28.314 -16.753 1.00 67.06 1076 ARG A CA 1
ATOM 8493 C C . ARG A 1 1076 ? 1.560 -27.446 -15.954 1.00 67.06 1076 ARG A C 1
ATOM 8495 O O . ARG A 1 1076 ? 2.385 -28.002 -15.244 1.00 67.06 1076 ARG A O 1
ATOM 8502 N N . ASP A 1 1077 ? 1.424 -26.120 -16.050 1.00 68.44 1077 ASP A N 1
ATOM 8503 C CA . ASP A 1 1077 ? 2.419 -25.154 -15.564 1.00 68.44 1077 ASP A CA 1
ATOM 8504 C C . ASP A 1 1077 ? 1.795 -23.822 -15.069 1.00 68.44 1077 ASP A C 1
ATOM 8506 O O . ASP A 1 1077 ? 2.508 -22.833 -14.903 1.00 68.44 1077 ASP A O 1
ATOM 8510 N N . ALA A 1 1078 ? 0.467 -23.733 -14.875 1.00 72.62 1078 ALA A N 1
ATOM 8511 C CA . ALA A 1 1078 ? -0.146 -22.527 -14.306 1.00 72.62 1078 ALA A CA 1
ATOM 8512 C C . ALA A 1 1078 ? 0.287 -22.345 -12.853 1.00 72.62 1078 ALA A C 1
ATOM 8514 O O . ALA A 1 1078 ? 0.424 -23.309 -12.099 1.00 72.62 1078 ALA A O 1
ATOM 8515 N N . TYR A 1 1079 ? 0.447 -21.091 -12.453 1.00 77.12 1079 TYR A N 1
ATOM 8516 C CA . TYR A 1 1079 ? 0.848 -20.777 -11.092 1.00 77.12 1079 TYR A CA 1
ATOM 8517 C C . TYR A 1 1079 ? -0.337 -20.824 -10.131 1.00 77.12 1079 TYR A C 1
ATOM 8519 O O . TYR A 1 1079 ? -0.228 -21.319 -9.010 1.00 77.12 1079 TYR A O 1
ATOM 8527 N N . ALA A 1 1080 ? -1.480 -20.301 -10.576 1.00 81.81 1080 ALA A N 1
ATOM 8528 C CA . ALA A 1 1080 ? -2.683 -20.226 -9.773 1.00 81.81 1080 ALA A CA 1
ATOM 8529 C C . ALA A 1 1080 ? -3.945 -20.104 -10.634 1.00 81.81 1080 ALA A C 1
ATOM 8531 O O . ALA A 1 1080 ? -3.900 -19.773 -11.821 1.00 81.81 1080 ALA A O 1
ATOM 8532 N N . TRP A 1 1081 ? -5.085 -20.318 -9.990 1.00 85.19 1081 TRP A N 1
ATOM 8533 C CA . TRP A 1 1081 ? -6.412 -20.043 -10.521 1.00 85.19 1081 TRP A CA 1
ATOM 8534 C C . TRP A 1 1081 ? -7.153 -19.094 -9.586 1.00 85.19 1081 TRP A C 1
ATOM 8536 O O . TRP A 1 1081 ? -6.975 -19.163 -8.374 1.00 85.19 1081 TRP A O 1
ATOM 8546 N N . GLN A 1 1082 ? -8.030 -18.248 -10.118 1.00 86.56 1082 GLN A N 1
ATOM 8547 C CA . GLN A 1 1082 ? -8.984 -17.484 -9.318 1.00 86.56 1082 GLN A CA 1
ATOM 8548 C C . GLN A 1 1082 ? -10.412 -17.804 -9.733 1.00 86.56 1082 GLN A C 1
ATOM 8550 O O . GLN A 1 1082 ? -10.710 -17.947 -10.920 1.00 86.56 1082 GLN A O 1
ATOM 8555 N N . VAL A 1 1083 ? -11.294 -17.857 -8.740 1.00 85.19 1083 VAL A N 1
ATOM 8556 C CA . VAL A 1 1083 ? -12.741 -17.960 -8.918 1.00 85.19 1083 VAL A CA 1
ATOM 8557 C C . VAL A 1 1083 ? -13.374 -16.775 -8.218 1.00 85.19 1083 VAL A C 1
ATOM 8559 O O . VAL A 1 1083 ? -13.166 -16.581 -7.021 1.00 85.19 1083 VAL A O 1
ATOM 8562 N N . GLN A 1 1084 ? -14.146 -15.987 -8.955 1.00 86.88 1084 GLN A N 1
ATOM 8563 C CA . GLN A 1 1084 ? -14.814 -14.803 -8.436 1.00 86.88 1084 GLN A CA 1
ATOM 8564 C C . GLN A 1 1084 ? -16.313 -14.838 -8.746 1.00 86.88 1084 GLN A C 1
ATOM 8566 O O . GLN A 1 1084 ? -16.712 -15.325 -9.801 1.00 86.88 1084 GLN A O 1
ATOM 8571 N N . TRP A 1 1085 ? -17.157 -14.350 -7.837 1.00 84.44 1085 TRP A N 1
ATOM 8572 C CA . TRP A 1 1085 ? -18.618 -14.472 -7.945 1.00 84.44 1085 TRP A CA 1
ATOM 8573 C C . TRP A 1 1085 ? -19.363 -13.337 -7.229 1.00 84.44 1085 TRP A C 1
ATOM 8575 O O . TRP A 1 1085 ? -18.779 -12.595 -6.439 1.00 84.44 1085 TRP A O 1
ATOM 8585 N N . ASP A 1 1086 ? -20.663 -13.187 -7.509 1.00 81.00 1086 ASP A N 1
ATOM 8586 C CA . ASP A 1 1086 ? -21.539 -12.258 -6.777 1.00 81.00 1086 ASP A CA 1
ATOM 8587 C C . ASP A 1 1086 ? -21.903 -12.861 -5.411 1.00 81.00 1086 ASP A C 1
ATOM 8589 O O . ASP A 1 1086 ? -22.606 -13.867 -5.352 1.00 81.00 1086 ASP A O 1
ATOM 8593 N N . GLY A 1 1087 ? -21.487 -12.242 -4.307 1.00 69.25 1087 GLY A N 1
ATOM 8594 C CA . GLY A 1 1087 ? -21.796 -12.698 -2.949 1.00 69.25 1087 GLY A CA 1
ATOM 8595 C C . GLY A 1 1087 ? -23.276 -12.623 -2.548 1.00 69.25 1087 GLY A C 1
ATOM 8596 O O . GLY A 1 1087 ? -23.649 -13.217 -1.539 1.00 69.25 1087 GLY A O 1
ATOM 8597 N N . ARG A 1 1088 ? -24.143 -11.939 -3.315 1.00 66.94 1088 ARG A N 1
ATOM 8598 C CA . ARG A 1 1088 ? -25.612 -12.030 -3.159 1.00 66.94 1088 ARG A CA 1
ATOM 8599 C C . ARG A 1 1088 ? -26.153 -13.332 -3.725 1.00 66.94 1088 ARG A C 1
ATOM 8601 O O . ARG A 1 1088 ? -27.167 -13.839 -3.242 1.00 66.94 1088 ARG A O 1
ATOM 8608 N N . CYS A 1 1089 ? -25.493 -13.880 -4.745 1.00 63.72 1089 CYS A N 1
ATOM 8609 C CA . CYS A 1 1089 ? -25.749 -15.254 -5.123 1.00 63.72 1089 CYS A CA 1
ATOM 8610 C C . CYS A 1 1089 ? -25.245 -16.099 -3.961 1.00 63.72 1089 CYS A C 1
ATOM 8612 O O . CYS A 1 1089 ? -24.080 -16.007 -3.581 1.00 63.72 1089 CYS A O 1
ATOM 8614 N N . LYS A 1 1090 ? -26.114 -16.927 -3.379 1.00 65.75 1090 LYS A N 1
ATOM 8615 C CA . LYS A 1 1090 ? -25.693 -17.919 -2.388 1.00 65.75 1090 LYS A CA 1
ATOM 8616 C C . LYS A 1 1090 ? -24.960 -19.053 -3.104 1.00 65.75 1090 LYS A C 1
ATOM 8618 O O . LYS A 1 1090 ? -25.461 -20.169 -3.218 1.00 65.75 1090 LYS A O 1
ATOM 8623 N N . LEU A 1 1091 ? -23.813 -18.692 -3.672 1.00 66.88 1091 LEU A N 1
ATOM 8624 C CA . LEU A 1 1091 ? -22.771 -19.580 -4.119 1.00 66.88 1091 LEU A CA 1
ATOM 8625 C C . LEU A 1 1091 ? -21.922 -19.865 -2.889 1.00 66.88 1091 LEU A C 1
ATOM 8627 O O . LEU A 1 1091 ? -21.235 -18.991 -2.363 1.00 66.88 1091 LEU A O 1
ATOM 8631 N N . THR A 1 1092 ? -22.038 -21.083 -2.388 1.00 68.25 1092 THR A N 1
ATOM 8632 C CA . THR A 1 1092 ? -21.272 -21.545 -1.238 1.00 68.25 1092 THR A CA 1
ATOM 8633 C C . THR A 1 1092 ? -20.267 -22.566 -1.727 1.00 68.25 1092 THR A C 1
ATOM 8635 O O . THR A 1 1092 ? -20.645 -23.522 -2.408 1.00 68.25 1092 THR A O 1
ATOM 8638 N N . VAL A 1 1093 ? -18.997 -22.391 -1.372 1.00 67.38 1093 VAL A N 1
ATOM 8639 C CA . VAL A 1 1093 ? -18.036 -23.483 -1.515 1.00 67.38 1093 VAL A CA 1
ATOM 8640 C C . VAL A 1 1093 ? -18.398 -24.530 -0.462 1.00 67.38 1093 VAL A C 1
ATOM 8642 O O . VAL A 1 1093 ? -18.584 -24.198 0.715 1.00 67.38 1093 VAL A O 1
ATOM 8645 N N . VAL A 1 1094 ? -18.574 -25.777 -0.886 1.00 65.50 1094 VAL A N 1
ATOM 8646 C CA . VAL A 1 1094 ? -18.974 -26.891 -0.015 1.00 65.50 1094 VAL A CA 1
ATOM 8647 C C . VAL A 1 1094 ? -17.955 -28.023 -0.066 1.00 65.50 1094 VAL A C 1
ATOM 8649 O O . VAL A 1 1094 ? -17.199 -28.145 -1.029 1.00 65.50 1094 VAL A O 1
ATOM 8652 N N . ASP A 1 1095 ? -17.936 -28.862 0.971 1.00 64.88 1095 ASP A N 1
ATOM 8653 C CA . ASP A 1 1095 ? -17.193 -30.122 0.927 1.00 64.88 1095 ASP A CA 1
ATOM 8654 C C . ASP A 1 1095 ? -17.918 -31.136 0.011 1.00 64.88 1095 ASP A C 1
ATOM 8656 O O . ASP A 1 1095 ? -19.088 -30.938 -0.343 1.00 64.88 1095 ASP A O 1
ATOM 8660 N N . PRO A 1 1096 ? -17.278 -32.261 -0.360 1.00 63.88 1096 PRO A N 1
ATOM 8661 C CA . PRO A 1 1096 ? -17.927 -33.333 -1.124 1.00 63.88 1096 PRO A CA 1
ATOM 8662 C C . PRO A 1 1096 ? -19.178 -33.933 -0.452 1.00 63.88 1096 PRO A C 1
ATOM 8664 O O . PRO A 1 1096 ? -19.925 -34.668 -1.089 1.00 63.88 1096 PRO A O 1
ATOM 8667 N N . ARG A 1 1097 ? -19.433 -33.626 0.831 1.00 62.38 1097 ARG A N 1
ATOM 8668 C CA . ARG A 1 1097 ? -20.636 -34.013 1.592 1.00 62.38 1097 ARG A CA 1
ATOM 8669 C C . ARG A 1 1097 ? -21.639 -32.864 1.735 1.00 62.38 1097 ARG A C 1
ATOM 8671 O O . ARG A 1 1097 ? -22.602 -32.976 2.490 1.00 62.38 1097 ARG A O 1
ATOM 8678 N N . HIS A 1 1098 ? -21.438 -31.788 0.979 1.00 67.06 1098 HIS A N 1
ATOM 8679 C CA . HIS A 1 1098 ? -22.346 -30.664 0.793 1.00 67.06 1098 HIS A CA 1
ATOM 8680 C C . HIS A 1 1098 ? -22.480 -29.763 2.027 1.00 67.06 1098 HIS A C 1
ATOM 8682 O O . HIS A 1 1098 ? -23.410 -28.952 2.111 1.00 67.06 1098 HIS A O 1
ATOM 8688 N N . THR A 1 1099 ? -21.554 -29.885 2.976 1.00 58.66 1099 THR A N 1
ATOM 8689 C CA . THR A 1 1099 ? -21.492 -28.999 4.134 1.00 58.66 1099 THR A CA 1
ATOM 8690 C C . THR A 1 1099 ? -20.752 -27.727 3.732 1.00 58.66 1099 THR A C 1
ATOM 8692 O O . THR A 1 1099 ? -19.721 -27.786 3.061 1.00 58.66 1099 THR A O 1
ATOM 8695 N N . GLN A 1 1100 ? -21.290 -26.566 4.109 1.00 60.34 1100 GLN A N 1
ATOM 8696 C CA . GLN A 1 1100 ? -20.659 -25.268 3.867 1.00 60.34 1100 GLN A CA 1
ATOM 8697 C C . GLN A 1 1100 ? -19.264 -25.228 4.498 1.00 60.34 1100 GLN A C 1
ATOM 8699 O O . GLN A 1 1100 ? -19.119 -25.558 5.674 1.00 60.34 1100 GLN A O 1
ATOM 8704 N N . LEU A 1 1101 ? -18.246 -24.813 3.731 1.00 57.47 1101 LEU A N 1
ATOM 8705 C CA . LEU A 1 1101 ? -16.866 -24.778 4.231 1.00 57.47 1101 LEU A CA 1
ATOM 8706 C C . LEU A 1 1101 ? -16.722 -23.873 5.459 1.00 57.47 1101 LEU A C 1
ATOM 8708 O O . LEU A 1 1101 ? -16.139 -24.293 6.454 1.00 57.47 1101 LEU A O 1
ATOM 8712 N N . ALA A 1 1102 ? -17.378 -22.710 5.433 1.00 49.75 1102 ALA A N 1
ATOM 8713 C CA . ALA A 1 1102 ? -17.469 -21.779 6.561 1.00 49.75 1102 ALA A CA 1
ATOM 8714 C C . ALA A 1 1102 ? -18.293 -22.304 7.761 1.00 49.75 1102 ALA A C 1
ATOM 8716 O O . ALA A 1 1102 ? -18.508 -21.590 8.728 1.00 49.75 1102 ALA A O 1
ATOM 8717 N N . SER A 1 1103 ? -18.794 -23.541 7.723 1.00 41.00 1103 SER A N 1
ATOM 8718 C CA . SER A 1 1103 ? -19.459 -24.198 8.860 1.00 41.00 1103 SER A CA 1
ATOM 8719 C C . SER A 1 1103 ? -18.697 -25.428 9.358 1.00 41.00 1103 SER A C 1
ATOM 8721 O O . SER A 1 1103 ? -19.162 -26.111 10.266 1.00 41.00 1103 SER A O 1
ATOM 8723 N N . LEU A 1 1104 ? -17.550 -25.743 8.751 1.00 45.97 1104 LEU A N 1
ATOM 8724 C CA . LEU A 1 1104 ? -16.729 -26.915 9.060 1.00 45.97 1104 LEU A CA 1
ATOM 8725 C C . LEU A 1 1104 ? -15.471 -26.560 9.850 1.00 45.97 1104 LEU A C 1
ATOM 8727 O O . LEU A 1 1104 ? -14.511 -27.330 9.855 1.00 45.97 1104 LEU A O 1
ATOM 8731 N N . LEU A 1 1105 ? -15.453 -25.389 10.473 1.00 48.25 1105 LEU A N 1
ATOM 8732 C CA . LEU A 1 1105 ? -14.243 -24.859 11.064 1.00 48.25 1105 LEU A CA 1
ATOM 8733 C C . LEU A 1 1105 ? -13.898 -25.531 12.397 1.00 48.25 1105 LEU A C 1
ATOM 8735 O O . LEU A 1 1105 ? -14.801 -25.855 13.172 1.00 48.25 1105 LEU A O 1
ATOM 8739 N N . PRO A 1 1106 ? -12.595 -25.766 12.645 1.00 55.25 1106 PRO A N 1
ATOM 8740 C CA . PRO A 1 1106 ? -11.468 -25.352 11.809 1.00 55.25 1106 PRO A CA 1
ATOM 8741 C C . PRO A 1 1106 ? -10.970 -26.503 10.921 1.00 55.25 1106 PRO A C 1
ATOM 8743 O O . PRO A 1 1106 ? -10.268 -27.416 11.367 1.00 55.25 1106 PRO A O 1
ATOM 8746 N N . ARG A 1 1107 ? -11.334 -26.463 9.634 1.00 69.75 1107 ARG A N 1
ATOM 8747 C CA . ARG A 1 1107 ? -10.915 -27.444 8.627 1.00 69.75 1107 ARG A CA 1
ATOM 8748 C C . ARG A 1 1107 ? -10.285 -26.742 7.426 1.00 69.75 1107 ARG A C 1
ATOM 8750 O O . ARG A 1 1107 ? -10.962 -26.025 6.698 1.00 69.75 1107 ARG A O 1
ATOM 8757 N N . ALA A 1 1108 ? -8.996 -26.989 7.210 1.00 71.94 1108 ALA A N 1
ATOM 8758 C CA . ALA A 1 1108 ? -8.215 -26.489 6.085 1.00 71.94 1108 ALA A CA 1
ATOM 8759 C C . ALA A 1 1108 ? -8.433 -27.344 4.828 1.00 71.94 1108 ALA A C 1
ATOM 8761 O O . ALA A 1 1108 ? -8.493 -28.569 4.926 1.00 71.94 1108 ALA A O 1
ATOM 8762 N N . TYR A 1 1109 ? -8.496 -26.718 3.651 1.00 75.56 1109 TYR A N 1
ATOM 8763 C CA . TYR A 1 1109 ? -8.657 -27.396 2.357 1.00 75.56 1109 TYR A CA 1
ATOM 8764 C C . TYR A 1 1109 ? -7.417 -27.235 1.495 1.00 75.56 1109 TYR A C 1
ATOM 8766 O O . TYR A 1 1109 ? -6.798 -26.172 1.469 1.00 75.56 1109 TYR A O 1
ATOM 8774 N N . GLY A 1 1110 ? -7.070 -28.293 0.776 1.00 76.12 1110 GLY A N 1
ATOM 8775 C CA . GLY A 1 1110 ? -5.858 -28.328 -0.015 1.00 76.12 1110 GLY A CA 1
ATOM 8776 C C . GLY A 1 1110 ? -5.809 -29.499 -0.977 1.00 76.12 1110 GLY A C 1
ATOM 8777 O O . GLY A 1 1110 ? -6.796 -30.191 -1.214 1.00 76.12 1110 GLY A O 1
ATOM 8778 N N . CYS A 1 1111 ? -4.628 -29.724 -1.523 1.00 77.19 1111 CYS A N 1
ATOM 8779 C CA . CYS A 1 1111 ? -4.327 -30.786 -2.467 1.00 77.19 1111 CYS A CA 1
ATOM 8780 C C . CYS A 1 1111 ? -3.068 -31.538 -2.034 1.00 77.19 1111 CYS A C 1
ATOM 8782 O O . CYS A 1 1111 ? -2.289 -31.081 -1.192 1.00 77.19 1111 CYS A O 1
ATOM 8784 N N . LEU A 1 1112 ? -2.871 -32.717 -2.613 1.00 79.50 1112 LEU A N 1
ATOM 8785 C CA . LEU A 1 1112 ? -1.647 -33.477 -2.421 1.00 79.50 1112 LEU A CA 1
ATOM 8786 C C . LEU A 1 1112 ? -0.546 -32.974 -3.354 1.00 79.50 1112 LEU A C 1
ATOM 8788 O O . LEU A 1 1112 ? -0.802 -32.691 -4.526 1.00 79.50 1112 LEU A O 1
ATOM 8792 N N . ARG A 1 1113 ? 0.695 -32.921 -2.859 1.00 73.88 1113 ARG A N 1
ATOM 8793 C CA . ARG A 1 1113 ? 1.860 -32.663 -3.715 1.00 73.88 1113 ARG A CA 1
ATOM 8794 C C . ARG A 1 1113 ? 1.959 -33.744 -4.801 1.00 73.88 1113 ARG A C 1
ATOM 8796 O O . ARG A 1 1113 ? 1.834 -34.927 -4.478 1.00 73.88 1113 ARG A O 1
ATOM 8803 N N . PRO A 1 1114 ? 2.232 -33.385 -6.066 1.00 70.00 1114 PRO A N 1
ATOM 8804 C CA . PRO A 1 1114 ? 2.403 -34.376 -7.123 1.00 70.00 1114 PRO A CA 1
ATOM 8805 C C . PRO A 1 1114 ? 3.470 -35.425 -6.771 1.00 70.00 1114 PRO A C 1
ATOM 8807 O O . PRO A 1 1114 ? 4.564 -35.090 -6.319 1.00 70.00 1114 PRO A O 1
ATOM 8810 N N . GLY A 1 1115 ? 3.156 -36.706 -6.987 1.00 73.19 1115 GLY A N 1
ATOM 8811 C CA . GLY A 1 1115 ? 4.111 -37.816 -6.854 1.00 73.19 1115 GLY A CA 1
ATOM 8812 C C . GLY A 1 1115 ? 4.403 -38.307 -5.430 1.00 73.19 1115 GLY A C 1
ATOM 8813 O O . GLY A 1 1115 ? 5.225 -39.214 -5.269 1.00 73.19 1115 GLY A O 1
ATOM 8814 N N . ILE A 1 1116 ? 3.749 -37.769 -4.397 1.00 81.06 1116 ILE A N 1
ATOM 8815 C CA . ILE A 1 1116 ? 3.924 -38.265 -3.025 1.00 81.06 1116 ILE A CA 1
ATOM 8816 C C . ILE A 1 1116 ? 3.231 -39.616 -2.812 1.00 81.06 1116 ILE A C 1
ATOM 8818 O O . ILE A 1 1116 ? 2.230 -39.937 -3.449 1.00 81.06 1116 ILE A O 1
ATOM 8822 N N . LYS A 1 1117 ? 3.751 -40.396 -1.862 1.00 86.38 1117 LYS A N 1
ATOM 8823 C CA . LYS A 1 1117 ? 3.163 -41.681 -1.439 1.00 86.38 1117 LYS A CA 1
ATOM 8824 C C . LYS A 1 1117 ? 2.523 -41.622 -0.054 1.00 86.38 1117 LYS A C 1
ATOM 8826 O O . LYS A 1 1117 ? 1.786 -42.528 0.325 1.00 86.38 1117 LYS A O 1
ATOM 8831 N N . GLU A 1 1118 ? 2.819 -40.575 0.707 1.00 89.38 1118 GLU A N 1
ATOM 8832 C CA . GLU A 1 1118 ? 2.396 -40.415 2.093 1.00 89.38 1118 GLU A CA 1
ATOM 8833 C C . GLU A 1 1118 ? 2.312 -38.925 2.447 1.00 89.38 1118 GLU A C 1
ATOM 8835 O O . GLU A 1 1118 ? 3.093 -38.119 1.938 1.00 89.38 1118 GLU A O 1
ATOM 8840 N N . VAL A 1 1119 ? 1.369 -38.577 3.321 1.00 89.38 1119 VAL A N 1
ATOM 8841 C CA . VAL A 1 1119 ? 1.246 -37.263 3.963 1.00 89.38 1119 VAL A CA 1
ATOM 8842 C C . VAL A 1 1119 ? 1.717 -37.380 5.409 1.00 89.38 1119 VAL A C 1
ATOM 8844 O O . VAL A 1 1119 ? 1.304 -38.306 6.110 1.00 89.38 1119 VAL A O 1
ATOM 8847 N N . LYS A 1 1120 ? 2.539 -36.431 5.872 1.00 91.81 1120 LYS A N 1
ATOM 8848 C CA . LYS A 1 1120 ? 3.016 -36.339 7.264 1.00 91.81 1120 LYS A CA 1
ATOM 8849 C C . LYS A 1 1120 ? 2.803 -34.940 7.807 1.00 91.81 1120 LYS A C 1
ATOM 8851 O O . LYS A 1 1120 ? 3.280 -33.976 7.220 1.00 91.81 1120 LYS A O 1
ATOM 8856 N N . ILE A 1 1121 ? 2.129 -34.826 8.945 1.00 90.06 1121 ILE A N 1
ATOM 8857 C CA . ILE A 1 1121 ? 1.877 -33.535 9.588 1.00 90.06 1121 ILE A CA 1
ATOM 8858 C C . ILE A 1 1121 ? 2.203 -33.648 11.073 1.00 90.06 1121 ILE A C 1
ATOM 8860 O O . ILE A 1 1121 ? 1.689 -34.538 11.747 1.00 90.06 1121 ILE A O 1
ATOM 8864 N N . ARG A 1 1122 ? 3.076 -32.771 11.571 1.00 90.00 1122 ARG A N 1
ATOM 8865 C CA . ARG A 1 1122 ? 3.457 -32.679 12.989 1.00 90.00 1122 ARG A CA 1
ATOM 8866 C C . ARG A 1 1122 ? 2.742 -31.500 13.624 1.00 90.00 1122 ARG A C 1
ATOM 8868 O O . ARG A 1 1122 ? 2.573 -30.475 12.966 1.00 90.00 1122 ARG A O 1
ATOM 8875 N N . PHE A 1 1123 ? 2.338 -31.643 14.878 1.00 87.25 1123 PHE A N 1
ATOM 8876 C CA . PHE A 1 1123 ? 1.575 -30.650 15.624 1.00 87.25 1123 PHE A CA 1
ATOM 8877 C C . PHE A 1 1123 ? 2.144 -30.454 17.028 1.00 87.25 1123 PHE A C 1
ATOM 8879 O O . PHE A 1 1123 ? 2.549 -31.422 17.665 1.00 87.25 1123 PHE A O 1
ATOM 8886 N N . GLU A 1 1124 ? 2.095 -29.222 17.520 1.00 84.00 1124 GLU A N 1
ATOM 8887 C CA . GLU A 1 1124 ? 2.278 -28.841 18.918 1.00 84.00 1124 GLU A CA 1
ATOM 8888 C C . GLU A 1 1124 ? 0.907 -28.840 19.612 1.00 84.00 1124 GLU A C 1
ATOM 8890 O O . GLU A 1 1124 ? -0.068 -28.262 19.122 1.00 84.00 1124 GLU A O 1
ATOM 8895 N N . VAL A 1 1125 ? 0.839 -29.523 20.749 1.00 81.69 1125 VAL A N 1
ATOM 8896 C CA . VAL A 1 1125 ? -0.295 -29.574 21.672 1.00 81.69 1125 VAL A CA 1
ATOM 8897 C C . VAL A 1 1125 ? -0.045 -28.533 22.755 1.00 81.69 1125 VAL A C 1
ATOM 8899 O O . VAL A 1 1125 ? 0.998 -28.582 23.415 1.00 81.69 1125 VAL A O 1
ATOM 8902 N N . MET A 1 1126 ? -0.990 -27.610 22.933 1.00 66.75 1126 MET A N 1
ATOM 8903 C CA . MET A 1 1126 ? -0.904 -26.545 23.929 1.00 66.75 1126 MET A CA 1
ATOM 8904 C C . MET A 1 1126 ? -2.197 -26.471 24.739 1.00 66.75 1126 MET A C 1
ATOM 8906 O O . MET A 1 1126 ? -3.279 -26.332 24.172 1.00 66.75 1126 MET A O 1
ATOM 8910 N N . GLY A 1 1127 ? -2.054 -26.495 26.062 1.00 62.12 1127 GLY A N 1
ATOM 8911 C CA . GLY A 1 1127 ? -3.168 -26.388 26.998 1.00 62.12 1127 GLY A CA 1
ATOM 8912 C C . GLY A 1 1127 ? -3.787 -27.733 27.373 1.00 62.12 1127 GLY A C 1
ATOM 8913 O O . GLY A 1 1127 ? -3.423 -28.791 26.861 1.00 62.12 1127 GLY A O 1
ATOM 8914 N N . GLU A 1 1128 ? -4.721 -27.676 28.316 1.00 65.44 1128 GLU A N 1
ATOM 8915 C CA . GLU A 1 1128 ? -5.396 -28.841 28.877 1.00 65.44 1128 GLU A CA 1
ATOM 8916 C C . GLU A 1 1128 ? -6.607 -29.305 28.047 1.00 65.44 1128 GLU A C 1
ATOM 8918 O O . GLU A 1 1128 ? -7.240 -28.561 27.278 1.00 65.44 1128 GLU A O 1
ATOM 8923 N N . GLY A 1 1129 ? -6.956 -30.577 28.231 1.00 68.88 1129 GLY A N 1
ATOM 8924 C CA . GLY A 1 1129 ? -8.120 -31.209 27.634 1.00 68.88 1129 GLY A CA 1
ATOM 8925 C C . GLY A 1 1129 ? -7.822 -31.973 26.346 1.00 68.88 1129 GLY A C 1
ATOM 8926 O O . GLY A 1 1129 ? -6.726 -32.487 26.109 1.00 68.88 1129 GLY A O 1
ATOM 8927 N N . PHE A 1 1130 ? -8.859 -32.137 25.527 1.00 67.69 1130 PHE A N 1
ATOM 8928 C CA . PHE A 1 1130 ? -8.808 -32.975 24.334 1.00 67.69 1130 PHE A CA 1
ATOM 8929 C C . PHE A 1 1130 ? -8.290 -32.206 23.117 1.00 67.69 1130 PHE A C 1
ATOM 8931 O O . PHE A 1 1130 ? -8.771 -31.119 22.813 1.00 67.69 1130 PHE A O 1
ATOM 8938 N N . HIS A 1 1131 ? -7.362 -32.820 22.392 1.00 81.94 1131 HIS A N 1
ATOM 8939 C CA . HIS A 1 1131 ? -6.737 -32.296 21.184 1.00 81.94 1131 HIS A CA 1
ATOM 8940 C C . HIS A 1 1131 ? -6.873 -33.322 20.071 1.00 81.94 1131 HIS A C 1
ATOM 8942 O O . HIS A 1 1131 ? -6.700 -34.521 20.313 1.00 81.94 1131 HIS A O 1
ATOM 8948 N N . ARG A 1 1132 ? -7.167 -32.879 18.847 1.00 83.38 1132 ARG A N 1
ATOM 8949 C CA . ARG A 1 1132 ? -7.393 -33.798 17.725 1.00 83.38 1132 ARG A CA 1
ATOM 8950 C C . ARG A 1 1132 ? -7.058 -33.165 16.385 1.00 83.38 1132 ARG A C 1
ATOM 8952 O O . ARG A 1 1132 ? -7.375 -32.007 16.153 1.00 83.38 1132 ARG A O 1
ATOM 8959 N N . ALA A 1 1133 ? -6.487 -33.962 15.488 1.00 87.44 1133 ALA A N 1
ATOM 8960 C CA . ALA A 1 1133 ? -6.453 -33.676 14.061 1.00 87.44 1133 ALA A CA 1
ATOM 8961 C C . ALA A 1 1133 ? -7.019 -34.857 13.266 1.00 87.44 1133 ALA A C 1
ATOM 8963 O O . ALA A 1 1133 ? -6.831 -36.020 13.640 1.00 87.44 1133 ALA A O 1
ATOM 8964 N N . ALA A 1 1134 ? -7.707 -34.563 12.165 1.00 87.62 1134 ALA A N 1
ATOM 8965 C CA . ALA A 1 1134 ? -8.258 -35.556 11.249 1.00 87.62 1134 ALA A CA 1
ATOM 8966 C C . ALA A 1 1134 ? -8.029 -35.138 9.793 1.00 87.62 1134 ALA A C 1
ATOM 8968 O O . ALA A 1 1134 ? -8.405 -34.039 9.392 1.00 87.62 1134 ALA A O 1
ATOM 8969 N N . LEU A 1 1135 ? -7.434 -36.030 9.002 1.00 87.50 1135 LEU A N 1
ATOM 8970 C CA . LEU A 1 1135 ? -7.232 -35.854 7.567 1.00 87.50 1135 LEU A CA 1
ATOM 8971 C C . LEU A 1 1135 ? -8.337 -36.589 6.806 1.00 87.50 1135 LEU A C 1
ATOM 8973 O O . LEU A 1 1135 ? -8.616 -37.758 7.085 1.00 87.50 1135 LEU A O 1
ATOM 8977 N N . TYR A 1 1136 ? -8.935 -35.907 5.836 1.00 84.94 1136 TYR A N 1
ATOM 8978 C CA . TYR A 1 1136 ? -10.024 -36.392 4.999 1.00 84.94 1136 TYR A CA 1
ATOM 8979 C C . TYR A 1 1136 ? -9.602 -36.445 3.528 1.00 84.94 1136 TYR A C 1
ATOM 8981 O O . TYR A 1 1136 ? -8.958 -35.517 3.031 1.00 84.94 1136 TYR A O 1
ATOM 8989 N N . ASP A 1 1137 ? -10.012 -37.505 2.832 1.00 83.38 1137 ASP A N 1
ATOM 8990 C CA . ASP A 1 1137 ? -9.843 -37.641 1.384 1.00 83.38 1137 ASP A CA 1
ATOM 8991 C C . ASP A 1 1137 ? -10.872 -36.825 0.578 1.00 83.38 1137 ASP A C 1
ATOM 8993 O O . ASP A 1 1137 ? -11.779 -36.188 1.123 1.00 83.38 1137 ASP A O 1
ATOM 8997 N N . SER A 1 1138 ? -10.771 -36.909 -0.749 1.00 74.56 1138 SER A N 1
ATOM 8998 C CA . SER A 1 1138 ? -11.664 -36.250 -1.714 1.00 74.56 1138 SER A CA 1
ATOM 8999 C C . SER A 1 1138 ? -13.116 -36.704 -1.696 1.00 74.56 1138 SER A C 1
ATOM 9001 O O . SER A 1 1138 ? -13.942 -36.120 -2.385 1.00 74.56 1138 SER A O 1
ATOM 9003 N N . MET A 1 1139 ? -13.449 -37.739 -0.930 1.00 75.19 1139 MET A N 1
ATOM 9004 C CA . MET A 1 1139 ? -14.824 -38.188 -0.713 1.00 75.19 1139 MET A CA 1
ATOM 9005 C C . MET A 1 1139 ? -15.330 -37.772 0.678 1.00 75.19 1139 MET A C 1
ATOM 9007 O O . MET A 1 1139 ? -16.414 -38.180 1.095 1.00 75.19 1139 MET A O 1
ATOM 9011 N N . GLY A 1 1140 ? -14.550 -36.982 1.425 1.00 73.12 1140 GLY A N 1
ATOM 9012 C CA . GLY A 1 1140 ? -14.863 -36.575 2.791 1.00 73.12 1140 GLY A CA 1
ATOM 9013 C C . GLY A 1 1140 ? -14.738 -37.711 3.809 1.00 73.12 1140 GLY A C 1
ATOM 9014 O O . GLY A 1 1140 ? -15.348 -37.635 4.880 1.00 73.12 1140 GLY A O 1
ATOM 9015 N N . ARG A 1 1141 ? -13.984 -38.776 3.499 1.00 81.44 1141 ARG A N 1
ATOM 9016 C CA . ARG A 1 1141 ? -13.738 -39.903 4.411 1.00 81.44 1141 ARG A CA 1
ATOM 9017 C C . ARG A 1 1141 ? -12.463 -39.655 5.204 1.00 81.44 1141 ARG A C 1
ATOM 9019 O O . ARG A 1 1141 ? -11.455 -39.253 4.636 1.00 81.44 1141 ARG A O 1
ATOM 9026 N N . ILE A 1 1142 ? -12.497 -39.934 6.506 1.00 84.50 1142 ILE A N 1
ATOM 9027 C CA . ILE A 1 1142 ? -11.315 -39.848 7.370 1.00 84.50 1142 ILE A CA 1
ATOM 9028 C C . ILE A 1 1142 ? -10.317 -40.931 6.952 1.00 84.50 1142 ILE A C 1
ATOM 9030 O O . ILE A 1 1142 ? -10.638 -42.117 7.006 1.00 84.50 1142 ILE A O 1
ATOM 9034 N N . VAL A 1 1143 ? -9.109 -40.522 6.577 1.00 89.44 1143 VAL A N 1
ATOM 9035 C CA . VAL A 1 1143 ? -8.007 -41.426 6.210 1.00 89.44 1143 VAL A CA 1
ATOM 9036 C C . VAL A 1 1143 ? -6.966 -41.571 7.313 1.00 89.44 1143 VAL A C 1
ATOM 9038 O O . VAL A 1 1143 ? -6.286 -42.590 7.379 1.00 89.44 1143 VAL A O 1
ATOM 9041 N N . SER A 1 1144 ? -6.838 -40.578 8.195 1.00 92.00 1144 SER A N 1
ATOM 9042 C CA . SER A 1 1144 ? -5.959 -40.646 9.364 1.00 92.00 1144 SER A CA 1
ATOM 9043 C C . SER A 1 1144 ? -6.402 -39.655 10.434 1.00 92.00 1144 SER A C 1
ATOM 9045 O O . SER A 1 1144 ? -6.985 -38.613 10.128 1.00 92.00 1144 SER A O 1
ATOM 9047 N N . THR A 1 1145 ? -6.132 -39.977 11.695 1.00 91.50 1145 THR A N 1
ATOM 9048 C CA . THR A 1 1145 ? -6.421 -39.114 12.844 1.00 91.50 1145 THR A CA 1
ATOM 9049 C C . THR A 1 1145 ? -5.319 -39.223 13.876 1.00 91.50 1145 THR A C 1
ATOM 9051 O O . THR A 1 1145 ? -4.808 -40.317 14.110 1.00 91.50 1145 THR A O 1
ATOM 9054 N N . VAL A 1 1146 ? -5.042 -38.129 14.573 1.00 93.06 1146 VAL A N 1
ATOM 9055 C CA . VAL A 1 1146 ? -4.247 -38.135 15.801 1.00 93.06 1146 VAL A CA 1
ATOM 9056 C C . VAL A 1 1146 ? -5.025 -37.420 16.895 1.00 93.06 1146 VAL A C 1
ATOM 9058 O O . VAL A 1 1146 ? -5.750 -36.465 16.624 1.00 93.06 1146 VAL A O 1
ATOM 9061 N N . GLN A 1 1147 ? -4.921 -37.909 18.125 1.00 90.12 1147 GLN A N 1
ATOM 9062 C CA . GLN A 1 1147 ? -5.582 -37.316 19.281 1.00 90.12 1147 GLN A CA 1
ATOM 9063 C C . GLN A 1 1147 ? -4.669 -37.378 20.501 1.00 90.12 1147 GLN A C 1
ATOM 9065 O O . GLN A 1 1147 ? -3.910 -38.336 20.664 1.00 90.12 1147 GLN A O 1
ATOM 9070 N N . LYS A 1 1148 ? -4.756 -36.365 21.359 1.00 85.69 1148 LYS A N 1
ATOM 9071 C CA . LYS A 1 1148 ? -4.022 -36.283 22.620 1.00 85.69 1148 LYS A CA 1
ATOM 9072 C C . LYS A 1 1148 ? -4.921 -35.655 23.671 1.00 85.69 1148 LYS A C 1
ATOM 9074 O O . LYS A 1 1148 ? -5.466 -34.578 23.468 1.00 85.69 1148 LYS A O 1
ATOM 9079 N N . PHE A 1 1149 ? -5.069 -36.340 24.792 1.00 81.00 1149 PHE A N 1
ATOM 9080 C CA . PHE A 1 1149 ? -5.616 -35.738 25.995 1.00 81.00 1149 PHE A CA 1
ATOM 9081 C C . PHE A 1 1149 ? -4.447 -35.248 26.850 1.00 81.00 1149 PHE A C 1
ATOM 9083 O O . PHE A 1 1149 ? -3.458 -35.974 27.005 1.00 81.00 1149 PHE A O 1
ATOM 9090 N N . VAL A 1 1150 ? -4.543 -34.012 27.322 1.00 75.06 1150 VAL A N 1
ATOM 9091 C CA . VAL A 1 1150 ? -3.636 -33.412 28.301 1.00 75.06 1150 VAL A CA 1
ATOM 9092 C C . VAL A 1 1150 ? -4.442 -33.261 29.579 1.00 75.06 1150 VAL A C 1
ATOM 9094 O O . VAL A 1 1150 ? -5.558 -32.734 29.530 1.00 75.06 1150 VAL A O 1
ATOM 9097 N N . ASP A 1 1151 ? -3.921 -33.801 30.680 1.00 69.06 1151 ASP A N 1
ATOM 9098 C CA . ASP A 1 1151 ? -4.611 -33.744 31.964 1.00 69.06 1151 ASP A CA 1
ATOM 9099 C C . ASP A 1 1151 ? -4.837 -32.286 32.375 1.00 69.06 1151 ASP A C 1
ATOM 9101 O O . ASP A 1 1151 ? -4.078 -31.387 32.013 1.00 69.06 1151 ASP A O 1
ATOM 9105 N N . PHE A 1 1152 ? -5.920 -32.051 33.109 1.00 52.56 1152 PHE A N 1
ATOM 9106 C CA . PHE A 1 1152 ? -6.196 -30.728 33.657 1.00 52.56 1152 PHE A CA 1
ATOM 9107 C C . PHE A 1 1152 ? -5.040 -30.307 34.583 1.00 52.56 1152 PHE A C 1
ATOM 9109 O O . PHE A 1 1152 ? -4.527 -31.143 35.327 1.00 52.56 1152 PHE A O 1
ATOM 9116 N N . GLU A 1 1153 ? -4.637 -29.036 34.520 1.00 57.38 1153 GLU A N 1
ATOM 9117 C CA . GLU A 1 1153 ? -3.475 -28.422 35.197 1.00 57.38 1153 GLU A CA 1
ATOM 9118 C C . GLU A 1 1153 ? -2.079 -28.766 34.621 1.00 57.38 1153 GLU A C 1
ATOM 9120 O O . GLU A 1 1153 ? -1.066 -28.246 35.099 1.00 57.38 1153 GLU A O 1
ATOM 9125 N N . ASP A 1 1154 ? -1.988 -29.586 33.568 1.00 57.47 1154 ASP A N 1
ATOM 9126 C CA . ASP A 1 1154 ? -0.722 -29.886 32.888 1.00 57.47 1154 ASP A CA 1
ATOM 9127 C C . ASP A 1 1154 ? -0.353 -28.792 31.864 1.00 57.47 1154 ASP A C 1
ATOM 9129 O O . ASP A 1 1154 ? -0.972 -28.642 30.810 1.00 57.47 1154 ASP A O 1
ATOM 9133 N N . VAL A 1 1155 ? 0.697 -28.025 32.180 1.00 62.38 1155 VAL A N 1
ATOM 9134 C CA . VAL A 1 1155 ? 1.248 -26.937 31.343 1.00 62.38 1155 VAL A CA 1
ATOM 9135 C C . VAL A 1 1155 ? 2.317 -27.410 30.346 1.00 62.38 1155 VAL A C 1
ATOM 9137 O O . VAL A 1 1155 ? 2.994 -26.595 29.712 1.00 62.38 1155 VAL A O 1
ATOM 9140 N N . GLY A 1 1156 ? 2.521 -28.723 30.226 1.00 70.44 1156 GLY A N 1
ATOM 9141 C CA . GLY A 1 1156 ? 3.468 -29.318 29.295 1.00 70.44 1156 GLY A CA 1
ATOM 9142 C C . GLY A 1 1156 ? 3.109 -29.053 27.831 1.00 70.44 1156 GLY A C 1
ATOM 9143 O O . GLY A 1 1156 ? 1.943 -28.957 27.450 1.00 70.44 1156 GLY A O 1
ATOM 9144 N N . ARG A 1 1157 ? 4.135 -28.966 26.977 1.00 75.81 1157 ARG A N 1
ATOM 9145 C CA . ARG A 1 1157 ? 3.976 -28.939 25.517 1.00 75.81 1157 ARG A CA 1
ATOM 9146 C C . ARG A 1 1157 ? 4.317 -30.302 24.946 1.00 75.81 1157 ARG A C 1
ATOM 9148 O O . ARG A 1 1157 ? 5.362 -30.866 25.271 1.00 75.81 1157 ARG A O 1
ATOM 9155 N N . TYR A 1 1158 ? 3.458 -30.814 24.074 1.00 84.75 1158 TYR A N 1
ATOM 9156 C CA . TYR A 1 1158 ? 3.625 -32.138 23.481 1.00 84.75 1158 TYR A CA 1
ATOM 9157 C C . TYR A 1 1158 ? 3.634 -32.046 21.962 1.00 84.75 1158 TYR A C 1
ATOM 9159 O O . TYR A 1 1158 ? 2.915 -31.239 21.385 1.00 84.75 1158 TYR A O 1
ATOM 9167 N N . GLU A 1 1159 ? 4.410 -32.904 21.305 1.00 90.12 1159 GLU A N 1
ATOM 9168 C CA . GLU A 1 1159 ? 4.373 -33.043 19.850 1.00 90.12 1159 GLU A CA 1
ATOM 9169 C C . GLU A 1 1159 ? 3.604 -34.311 19.473 1.00 90.12 1159 GLU A C 1
ATOM 9171 O O . GLU A 1 1159 ? 3.821 -35.383 20.044 1.00 90.12 1159 GLU A O 1
ATOM 9176 N N . VAL A 1 1160 ? 2.692 -34.192 18.511 1.00 91.62 1160 VAL A N 1
ATOM 9177 C CA . VAL A 1 1160 ? 1.954 -35.323 17.940 1.00 91.62 1160 VAL A CA 1
ATOM 9178 C C . VAL A 1 1160 ? 2.052 -35.305 16.422 1.00 91.62 1160 VAL A C 1
ATOM 9180 O O . VAL A 1 1160 ? 2.166 -34.246 15.814 1.00 91.62 1160 VAL A O 1
ATOM 9183 N N . GLN A 1 1161 ? 2.005 -36.476 15.788 1.00 93.81 1161 GLN A N 1
ATOM 9184 C CA . GLN A 1 1161 ? 2.128 -36.600 14.336 1.00 93.81 1161 GLN A CA 1
ATOM 9185 C C . GLN A 1 1161 ? 0.950 -37.377 13.749 1.00 93.81 1161 GLN A C 1
ATOM 9187 O O . GLN A 1 1161 ? 0.567 -38.430 14.256 1.00 93.81 1161 GLN A O 1
ATOM 9192 N N . LEU A 1 1162 ? 0.413 -36.869 12.644 1.00 93.38 1162 LEU A N 1
ATOM 9193 C CA . LEU A 1 1162 ? -0.524 -37.555 11.764 1.00 93.38 1162 LEU A CA 1
ATOM 9194 C C . LEU A 1 1162 ? 0.228 -38.049 10.528 1.00 93.38 1162 LEU A C 1
ATOM 9196 O O . LEU A 1 1162 ? 1.061 -37.341 9.958 1.00 93.38 1162 LEU A O 1
ATOM 9200 N N . THR A 1 1163 ? -0.055 -39.276 10.102 1.00 92.56 1163 THR A N 1
ATOM 9201 C CA . THR A 1 1163 ? 0.541 -39.864 8.898 1.00 92.56 1163 THR A CA 1
ATOM 9202 C C . THR A 1 1163 ? -0.508 -40.666 8.136 1.00 92.56 1163 THR A C 1
ATOM 9204 O O . THR A 1 1163 ? -1.314 -41.362 8.757 1.00 92.56 1163 THR A O 1
ATOM 9207 N N . ALA A 1 1164 ? -0.546 -40.530 6.809 1.00 90.12 1164 ALA A N 1
ATOM 9208 C CA . ALA A 1 1164 ? -1.522 -41.206 5.957 1.00 90.12 1164 ALA A CA 1
ATOM 9209 C C . ALA A 1 1164 ? -0.902 -41.617 4.610 1.00 90.12 1164 ALA A C 1
ATOM 9211 O O . ALA A 1 1164 ? -0.374 -40.744 3.916 1.00 90.12 1164 ALA A O 1
ATOM 9212 N N . PRO A 1 1165 ? -0.983 -42.895 4.193 1.00 86.50 1165 PRO A N 1
ATOM 9213 C CA . PRO A 1 1165 ? -0.618 -43.288 2.837 1.00 86.50 1165 PRO A CA 1
ATOM 9214 C C . PRO A 1 1165 ? -1.614 -42.695 1.836 1.00 86.50 1165 PRO A C 1
ATOM 9216 O O . PRO A 1 1165 ? -2.813 -42.622 2.112 1.00 86.50 1165 PRO A O 1
ATOM 9219 N N . VAL A 1 1166 ? -1.128 -42.293 0.664 1.00 80.44 1166 VAL A N 1
ATOM 9220 C CA . VAL A 1 1166 ? -1.964 -41.683 -0.377 1.00 80.44 1166 VAL A CA 1
ATOM 9221 C C . VAL A 1 1166 ? -1.720 -42.330 -1.736 1.00 80.44 1166 VAL A C 1
ATOM 9223 O O . VAL A 1 1166 ? -0.609 -42.748 -2.061 1.00 80.44 1166 VAL A O 1
ATOM 9226 N N . SER A 1 1167 ? -2.781 -42.430 -2.534 1.00 66.75 1167 SER A N 1
ATOM 9227 C CA . SER A 1 1167 ? -2.740 -42.961 -3.897 1.00 66.75 1167 SER A CA 1
ATOM 9228 C C . SER A 1 1167 ? -3.599 -42.095 -4.812 1.00 66.75 1167 SER A C 1
ATOM 9230 O O . SER A 1 1167 ? -4.799 -41.975 -4.564 1.00 66.75 1167 SER A O 1
ATOM 9232 N N . GLY A 1 1168 ? -3.018 -41.545 -5.878 1.00 59.09 1168 GLY A N 1
ATOM 9233 C CA . GLY A 1 1168 ? -3.772 -40.878 -6.943 1.00 59.09 1168 GLY A CA 1
ATOM 9234 C C . GLY A 1 1168 ? -3.316 -39.457 -7.274 1.00 59.09 1168 GLY A C 1
ATOM 9235 O O . GLY A 1 1168 ? -2.311 -38.970 -6.760 1.00 59.09 1168 GLY A O 1
ATOM 9236 N N . GLU A 1 1169 ? -4.066 -38.843 -8.188 1.00 58.62 1169 GLU A N 1
ATOM 9237 C CA . GLU A 1 1169 ? -3.911 -37.474 -8.697 1.00 58.62 1169 GLU A CA 1
ATOM 9238 C C . GLU A 1 1169 ? -4.231 -36.398 -7.634 1.00 58.62 1169 GLU A C 1
ATOM 9240 O O . GLU A 1 1169 ? -4.813 -36.724 -6.590 1.00 58.62 1169 GLU A O 1
ATOM 9245 N N . PRO A 1 1170 ? -3.835 -35.122 -7.845 1.00 60.25 1170 PRO A N 1
ATOM 9246 C CA . PRO A 1 1170 ? -4.107 -34.027 -6.909 1.00 60.25 1170 PRO A CA 1
ATOM 9247 C C . PRO A 1 1170 ? -5.612 -33.715 -6.798 1.00 60.25 1170 PRO A C 1
ATOM 9249 O O . PRO A 1 1170 ? -6.136 -32.821 -7.453 1.00 60.25 1170 PRO A O 1
ATOM 9252 N N . ASN A 1 1171 ? -6.309 -34.450 -5.928 1.00 71.38 1171 ASN A N 1
ATOM 9253 C CA . ASN A 1 1171 ? -7.717 -34.222 -5.591 1.00 71.38 1171 ASN A CA 1
ATOM 9254 C C . ASN A 1 1171 ? -7.867 -33.257 -4.396 1.00 71.38 1171 ASN A C 1
ATOM 9256 O O . ASN A 1 1171 ? -6.889 -32.939 -3.716 1.00 71.38 1171 ASN A O 1
ATOM 9260 N N . VAL A 1 1172 ? -9.104 -32.840 -4.092 1.00 75.94 1172 VAL A N 1
ATOM 9261 C CA . VAL A 1 1172 ? -9.442 -32.069 -2.878 1.00 75.94 1172 VAL A CA 1
ATOM 9262 C C . VAL A 1 1172 ? -9.213 -32.908 -1.628 1.00 75.94 1172 VAL A C 1
ATOM 9264 O O . VAL A 1 1172 ? -9.780 -33.983 -1.500 1.00 75.94 1172 VAL A O 1
ATOM 9267 N N . TRP A 1 1173 ? -8.403 -32.432 -0.693 1.00 81.38 1173 TRP A N 1
ATOM 9268 C CA . TRP A 1 1173 ? -8.199 -33.035 0.625 1.00 81.38 1173 TRP A CA 1
ATOM 9269 C C . TRP A 1 1173 ? -8.489 -31.993 1.698 1.00 81.38 1173 TRP A C 1
ATOM 9271 O O . TRP A 1 1173 ? -8.452 -30.788 1.434 1.00 81.38 1173 TRP A O 1
ATOM 9281 N N . SER A 1 1174 ? -8.779 -32.438 2.920 1.00 79.88 1174 SER A N 1
ATOM 9282 C CA . SER A 1 1174 ? -8.986 -31.495 4.020 1.00 79.88 1174 SER A CA 1
ATOM 9283 C C . SER A 1 1174 ? -8.458 -31.984 5.360 1.00 79.88 1174 SER A C 1
ATOM 9285 O O . SER A 1 1174 ? -8.441 -33.182 5.632 1.00 79.88 1174 SER A O 1
ATOM 9287 N N . LEU A 1 1175 ? -8.017 -31.046 6.194 1.00 82.62 1175 LEU A N 1
ATOM 9288 C CA . LEU A 1 1175 ? -7.433 -31.281 7.509 1.00 82.62 1175 LEU A CA 1
ATOM 9289 C C . LEU A 1 1175 ? -8.237 -30.524 8.563 1.00 82.62 1175 LEU A C 1
ATOM 9291 O O . LEU A 1 1175 ? -8.239 -29.300 8.573 1.00 82.62 1175 LEU A O 1
ATOM 9295 N N . GLU A 1 1176 ? -8.909 -31.246 9.451 1.00 81.31 1176 GLU A N 1
ATOM 9296 C CA . GLU A 1 1176 ? -9.596 -30.686 10.619 1.00 81.31 1176 GLU A CA 1
ATOM 9297 C C . GLU A 1 1176 ? -8.665 -30.683 11.824 1.00 81.31 1176 GLU A C 1
ATOM 9299 O O . GLU A 1 1176 ? -7.987 -31.684 12.071 1.00 81.31 1176 GLU A O 1
ATOM 9304 N N . LEU A 1 1177 ? -8.660 -29.584 12.575 1.00 77.69 1177 LEU A N 1
ATOM 9305 C CA . LEU A 1 1177 ? -7.838 -29.389 13.765 1.00 77.69 1177 LEU A CA 1
ATOM 9306 C C . LEU A 1 1177 ? -8.719 -29.070 14.978 1.00 77.69 1177 LEU A C 1
ATOM 9308 O O . LEU A 1 1177 ? -9.836 -28.591 14.851 1.00 77.69 1177 LEU A O 1
ATOM 9312 N N . TYR A 1 1178 ? -8.231 -29.339 16.181 1.00 72.56 1178 TYR A N 1
ATOM 9313 C CA . TYR A 1 1178 ? -8.876 -28.913 17.419 1.00 72.56 1178 TYR A CA 1
ATOM 9314 C C . TYR A 1 1178 ? -7.812 -28.743 18.499 1.00 72.56 1178 TYR A C 1
ATOM 9316 O O . TYR A 1 1178 ? -7.164 -29.724 18.877 1.00 72.56 1178 TYR A O 1
ATOM 9324 N N . LYS A 1 1179 ? -7.614 -27.493 18.945 1.00 70.25 1179 LYS A N 1
ATOM 9325 C CA . LYS A 1 1179 ? -6.569 -27.060 19.896 1.00 70.25 1179 LYS A CA 1
ATOM 9326 C C . LYS A 1 1179 ? -5.124 -27.439 19.508 1.00 70.25 1179 LYS A C 1
ATOM 9328 O O . LYS A 1 1179 ? -4.233 -27.477 20.345 1.00 70.25 1179 LYS A O 1
ATOM 9333 N N . LEU A 1 1180 ? -4.861 -27.725 18.234 1.00 74.50 1180 LEU A N 1
ATOM 9334 C CA . LEU A 1 1180 ? -3.533 -28.104 17.746 1.00 74.50 1180 LEU A CA 1
ATOM 9335 C C . LEU A 1 1180 ? -2.928 -26.994 16.899 1.00 74.50 1180 LEU A C 1
ATOM 9337 O O . LEU A 1 1180 ? -3.600 -26.422 16.042 1.00 74.50 1180 LEU A O 1
ATOM 9341 N N . LYS A 1 1181 ? -1.628 -26.774 17.073 1.00 72.81 1181 LYS A N 1
ATOM 9342 C CA . LYS A 1 1181 ? -0.825 -25.916 16.207 1.00 72.81 1181 LYS A CA 1
ATOM 9343 C C . LYS A 1 1181 ? -0.010 -26.793 15.265 1.00 72.81 1181 LYS A C 1
ATOM 9345 O O . LYS A 1 1181 ? 0.710 -27.670 15.723 1.00 72.81 1181 LYS A O 1
ATOM 9350 N N . VAL A 1 1182 ? -0.122 -26.601 13.953 1.00 78.12 1182 VAL A N 1
ATOM 9351 C CA . VAL A 1 1182 ? 0.733 -27.311 12.980 1.00 78.12 1182 VAL A CA 1
ATOM 9352 C C . VAL A 1 1182 ? 2.188 -26.909 13.231 1.00 78.12 1182 VAL A C 1
ATOM 9354 O O . VAL A 1 1182 ? 2.438 -25.779 13.579 1.00 78.12 1182 VAL A O 1
ATOM 9357 N N . LEU A 1 1183 ? 3.162 -27.802 13.124 1.00 78.12 1183 LEU A N 1
ATOM 9358 C CA . LEU A 1 1183 ? 4.595 -27.467 13.180 1.00 78.12 1183 LEU A CA 1
ATOM 9359 C C . LEU A 1 1183 ? 5.257 -27.660 11.822 1.00 78.12 1183 LEU A C 1
ATOM 9361 O O . LEU A 1 1183 ? 6.207 -26.971 11.468 1.00 78.12 1183 LEU A O 1
ATOM 9365 N N . PHE A 1 1184 ? 4.776 -28.653 11.082 1.00 82.69 1184 PHE A N 1
ATOM 9366 C CA . PHE A 1 1184 ? 5.331 -29.062 9.808 1.00 82.69 1184 PHE A CA 1
ATOM 9367 C C . PHE A 1 1184 ? 4.289 -29.878 9.050 1.00 82.69 1184 PHE A C 1
ATOM 9369 O O . PHE A 1 1184 ? 3.637 -30.732 9.651 1.00 82.69 1184 PHE A O 1
ATOM 9376 N N . ALA A 1 1185 ? 4.178 -29.668 7.741 1.00 84.25 1185 ALA A N 1
ATOM 9377 C CA . ALA A 1 1185 ? 3.352 -30.480 6.861 1.00 84.25 1185 ALA A CA 1
ATOM 9378 C C . ALA A 1 1185 ? 4.142 -30.870 5.604 1.00 84.25 1185 ALA A C 1
ATOM 9380 O O . ALA A 1 1185 ? 4.709 -30.029 4.909 1.00 84.25 1185 ALA A O 1
ATOM 9381 N N . GLU A 1 1186 ? 4.168 -32.163 5.308 1.00 86.31 1186 GLU A N 1
ATOM 9382 C CA . GLU A 1 1186 ? 4.763 -32.752 4.117 1.00 86.31 1186 GLU A CA 1
ATOM 9383 C C . GLU A 1 1186 ? 3.675 -33.484 3.334 1.00 86.31 1186 GLU A C 1
ATOM 9385 O O . GLU A 1 1186 ? 2.929 -34.303 3.874 1.00 86.31 1186 GLU A O 1
ATOM 9390 N N . GLY A 1 1187 ? 3.580 -33.174 2.042 1.00 82.19 1187 GLY A N 1
ATOM 9391 C CA . GLY A 1 1187 ? 2.663 -33.833 1.119 1.00 82.19 1187 GLY A CA 1
ATOM 9392 C C . GLY A 1 1187 ? 1.268 -33.209 1.006 1.00 82.19 1187 GLY A C 1
ATOM 9393 O O . GLY A 1 1187 ? 0.619 -33.408 -0.012 1.00 82.19 1187 GLY A O 1
ATOM 9394 N N . PHE A 1 1188 ? 0.818 -32.400 1.962 1.00 83.00 1188 PHE A N 1
ATOM 9395 C CA . PHE A 1 1188 ? -0.440 -31.649 1.857 1.00 83.00 1188 PHE A CA 1
ATOM 9396 C C . PHE A 1 1188 ? -0.154 -30.156 1.642 1.00 83.00 1188 PHE A C 1
ATOM 9398 O O . PHE A 1 1188 ? 0.671 -29.593 2.354 1.00 83.00 1188 PHE A O 1
ATOM 9405 N N . MET A 1 1189 ? -0.808 -29.524 0.664 1.00 75.12 1189 MET A N 1
ATOM 9406 C CA . MET A 1 1189 ? -0.679 -28.094 0.352 1.00 75.12 1189 MET A CA 1
ATOM 9407 C C . MET A 1 1189 ? -2.048 -27.412 0.422 1.00 75.12 1189 MET A C 1
ATOM 9409 O O . MET A 1 1189 ? -2.932 -27.806 -0.345 1.00 75.12 1189 MET A O 1
ATOM 9413 N N . PRO A 1 1190 ? -2.253 -26.413 1.300 1.00 73.69 1190 PRO A N 1
ATOM 9414 C CA . PRO A 1 1190 ? -3.512 -25.681 1.352 1.00 73.69 1190 PRO A CA 1
ATOM 9415 C C . PRO A 1 1190 ? -3.738 -24.884 0.063 1.00 73.69 1190 PRO A C 1
ATOM 9417 O O . PRO A 1 1190 ? -2.791 -24.452 -0.584 1.00 73.69 1190 PRO A O 1
ATOM 9420 N N . TYR A 1 1191 ? -4.993 -24.647 -0.319 1.00 71.62 1191 TYR A N 1
ATOM 9421 C CA . TYR A 1 1191 ? -5.281 -23.970 -1.590 1.00 71.62 1191 TYR A CA 1
ATOM 9422 C C . TYR A 1 1191 ? -4.751 -22.538 -1.684 1.00 71.62 1191 TYR A C 1
ATOM 9424 O O . TYR A 1 1191 ? -4.437 -22.078 -2.777 1.00 71.62 1191 TYR A O 1
ATOM 9432 N N . TRP A 1 1192 ? -4.643 -21.838 -0.560 1.00 65.44 1192 TRP A N 1
ATOM 9433 C CA . TRP A 1 1192 ? -4.231 -20.436 -0.512 1.00 65.44 1192 TRP A CA 1
ATOM 9434 C C . TRP A 1 1192 ? -2.714 -20.235 -0.432 1.00 65.44 1192 TRP A C 1
ATOM 9436 O O . TRP A 1 1192 ? -2.278 -19.086 -0.444 1.00 65.44 1192 TRP A O 1
ATOM 9446 N N . SER A 1 1193 ? -1.907 -21.302 -0.342 1.00 62.62 1193 SER A N 1
ATOM 9447 C CA . SER A 1 1193 ? -0.454 -21.168 -0.207 1.00 62.62 1193 SER A CA 1
ATOM 9448 C C . SER A 1 1193 ? 0.352 -22.255 -0.922 1.00 62.62 1193 SER A C 1
ATOM 9450 O O . SER A 1 1193 ? -0.051 -23.412 -1.030 1.00 62.62 1193 SER A O 1
ATOM 9452 N N . ILE A 1 1194 ? 1.545 -21.863 -1.372 1.00 58.62 1194 ILE A N 1
ATOM 9453 C CA . ILE A 1 1194 ? 2.599 -22.763 -1.855 1.00 58.62 1194 ILE A CA 1
ATOM 9454 C C . ILE A 1 1194 ? 3.422 -23.382 -0.717 1.00 58.62 1194 ILE A C 1
ATOM 9456 O O . ILE A 1 1194 ? 4.094 -24.396 -0.929 1.00 58.62 1194 ILE A O 1
ATOM 9460 N N . ASP A 1 1195 ? 3.364 -22.806 0.486 1.00 61.19 1195 ASP A N 1
ATOM 9461 C CA . ASP A 1 1195 ? 3.981 -23.362 1.681 1.00 61.19 1195 ASP A CA 1
ATOM 9462 C C . ASP A 1 1195 ? 2.961 -24.203 2.455 1.00 61.19 1195 ASP A C 1
ATOM 9464 O O . ASP A 1 1195 ? 1.926 -23.736 2.931 1.00 61.19 1195 ASP A O 1
ATOM 9468 N N . ALA A 1 1196 ? 3.281 -25.485 2.610 1.00 60.34 1196 ALA A N 1
ATOM 9469 C CA . ALA A 1 1196 ? 2.484 -26.411 3.403 1.00 60.34 1196 ALA A CA 1
ATOM 9470 C C . ALA A 1 1196 ? 2.427 -25.998 4.886 1.00 60.34 1196 ALA A C 1
ATOM 9472 O O . ALA A 1 1196 ? 1.526 -26.419 5.607 1.00 60.34 1196 ALA A O 1
ATOM 9473 N N . GLN A 1 1197 ? 3.375 -25.178 5.347 1.00 60.81 1197 GLN A N 1
ATOM 9474 C CA . GLN A 1 1197 ? 3.395 -24.656 6.706 1.00 60.81 1197 GLN A CA 1
ATOM 9475 C C . GLN A 1 1197 ? 2.322 -23.582 6.929 1.00 60.81 1197 GLN A C 1
ATOM 9477 O O . GLN A 1 1197 ? 1.849 -23.466 8.050 1.00 60.81 1197 GLN A O 1
ATOM 9482 N N . ASP A 1 1198 ? 1.807 -22.904 5.896 1.00 59.25 1198 ASP A N 1
ATOM 9483 C CA . ASP A 1 1198 ? 0.816 -21.812 6.026 1.00 59.25 1198 ASP A CA 1
ATOM 9484 C C . ASP A 1 1198 ? -0.593 -22.240 6.484 1.00 59.25 1198 ASP A C 1
ATOM 9486 O O . ASP A 1 1198 ? -1.525 -21.432 6.522 1.00 59.25 1198 ASP A O 1
ATOM 9490 N N . ILE A 1 1199 ? -0.747 -23.501 6.894 1.00 63.34 1199 ILE A N 1
ATOM 9491 C CA . ILE A 1 1199 ? -1.910 -24.038 7.617 1.00 63.34 1199 ILE A CA 1
ATOM 9492 C C . ILE A 1 1199 ? -1.995 -23.450 9.047 1.00 63.34 1199 ILE A C 1
ATOM 9494 O O . ILE A 1 1199 ? -2.938 -23.726 9.786 1.00 63.34 1199 ILE A O 1
ATOM 9498 N N . PHE A 1 1200 ? -1.029 -22.624 9.463 1.00 53.09 1200 PHE A N 1
ATOM 9499 C CA . PHE A 1 1200 ? -1.074 -21.932 10.744 1.00 53.09 1200 PHE A CA 1
ATOM 9500 C C . PHE A 1 1200 ? -2.310 -21.036 10.885 1.00 53.09 1200 PHE A C 1
ATOM 9502 O O . PHE A 1 1200 ? -2.514 -20.104 10.111 1.00 53.09 1200 PHE A O 1
ATOM 9509 N N . ILE A 1 1201 ? -3.017 -21.297 11.988 1.00 47.47 1201 ILE A N 1
ATOM 9510 C CA . ILE A 1 1201 ? -4.106 -20.533 12.603 1.00 47.47 1201 ILE A CA 1
ATOM 9511 C C . ILE A 1 1201 ? -5.508 -20.947 12.094 1.00 47.47 1201 ILE A C 1
ATOM 9513 O O . ILE A 1 1201 ? -5.971 -20.474 11.057 1.00 47.47 1201 ILE A O 1
ATOM 9517 N N . PRO A 1 1202 ? -6.210 -21.809 12.863 1.00 33.53 1202 PRO A N 1
ATOM 9518 C CA . PRO A 1 1202 ? -7.646 -22.106 12.755 1.00 33.53 1202 PRO A CA 1
ATOM 9519 C C . PRO A 1 1202 ? -8.568 -20.896 12.557 1.00 33.53 1202 PRO A C 1
ATOM 9521 O O . PRO A 1 1202 ? -9.674 -21.061 12.061 1.00 33.53 1202 PRO A O 1
ATOM 9524 N N . GLU A 1 1203 ? -8.114 -19.705 12.950 1.00 36.56 1203 GLU A N 1
ATOM 9525 C CA . GLU A 1 1203 ? -8.871 -18.452 12.908 1.00 36.56 1203 GLU A CA 1
ATOM 9526 C C . GLU A 1 1203 ? -8.672 -17.622 11.621 1.00 36.56 1203 GLU A C 1
ATOM 9528 O O . GLU A 1 1203 ? -9.177 -16.506 11.551 1.00 36.56 1203 GLU A O 1
ATOM 9533 N N . ARG A 1 1204 ? -7.965 -18.131 10.595 1.00 36.75 1204 ARG A N 1
ATOM 9534 C CA . ARG A 1 1204 ? -7.791 -17.463 9.280 1.00 36.75 1204 ARG A CA 1
ATOM 9535 C C . ARG A 1 1204 ? -9.037 -17.512 8.370 1.00 36.75 1204 ARG A C 1
ATOM 9537 O O . ARG A 1 1204 ? -8.888 -17.621 7.154 1.00 36.75 1204 ARG A O 1
ATOM 9544 N N . GLU A 1 1205 ? -10.239 -17.481 8.940 1.00 27.70 1205 GLU A N 1
ATOM 9545 C CA . GLU A 1 1205 ? -11.511 -17.561 8.192 1.00 27.70 1205 GLU A CA 1
ATOM 9546 C C . GLU A 1 1205 ? -11.739 -16.431 7.187 1.00 27.70 1205 GLU A C 1
ATOM 9548 O O . GLU A 1 1205 ? -11.557 -15.246 7.554 1.00 27.70 1205 GLU A O 1
#

Foldseek 3Di:
DDDDDDDDDDDDDDDDDDDPPDPPPPPFPWDQFPLGFTKGKDAWAKAWFFDPVFDLLRDDTDIDTDHIWIWGLWAQFLLSVLVVCVVPVDQAQLQAVVSHRDPPRRQWHDFQDFLLSQLVSQVVRQWGFAALVRLLCQFEPRPRAFGQQGPDDDPLQAQALQLDADGIPPRQNRAHPRNRGRLAARAWAWGPDQSARPPPRPDFDLRHDNFWTKTHQAYNNDFPPGDRPRTSNGIDTWGRLAGDPRHHHITMGGDPPDDDPDDSVVSSVVSVVLQPDFFFAFDDDPLLVVQVVCLVQQKFKKAWADDAFDKDKAKWKDFFAPPSAQDPLQKFKAWPVRDTFQWEKDQQFADPVNHGGIMIIMHIDTHGTMMIMGGHPDGDPPDSYDYLPPDDPVVLLVVLLDADPQLWKDWDDDQAPDTWIATRHPRFTFWDHKKKWWWFQDPVGIWIWIWDAAPDWDWRDDPWKIWTKGKGFIATPVRHGDQKIKIKIWMDTSNAQKIKIKIKIASQFFADPPLQDQPPWIFIQWIWIKTFGSFWWQWKWFQDPVWIDTEGQAAKWKWWQAAQQKIWTDHVPDDIDMGGAGQAKMWTDGPLKIKIKGWPCCNLADGKMWMHHGGITTITSYNYPGTDTRGALFMAMIMMMMGIDNDDDGDDDRDDIYMFTPLSNLCSSCSVHNFAAQDVLLCQFPVVVVAQQVVLLLVQLVQQHGHNQGGQWHFQVDLPPFLRGTALCFLVLLLLLLSNCSRQVDCVSLVSSVRNLSSNLGQQASNNQLFGAGRGSGSRNHTDQLLRGAQLSLLSNCSTRVPVSSLSSLVSNLVVLLVCLVVVHRPQALSSLLSNLVSLLSNCSRPVDVSSLVSNVSSLVQQLVQQRSQLDGVHDDDSLLQASLLSNLNSLVSSCVRPVDVSSVVSSVSSLSNNQTSDDHAAQSSQQSLLVVCVVDGGSSSVSSNVNNVQSNVVNCLPHRCSSRSSNCRNRSVSCSRSVHRGLDPDPAPDDADRNQKDKDKFQDQKDKFKKFFDAPDKKKKKKKFAAQWKKWKFKAFPVRHTPDIDIDGGSNGRMHMHIDIHDGGGMIMMIMHIPDTRMMMMMIHNVGPTFTAALVRHGPVVQFPKFKWWFDPPDFKKKWKKKAAAAAKWKKFKADSNRDTQWMDIDGHHHPDGDIDMDMIMGTDDDDTHMMMMHTDRIAIDAIDGTDTRRDPGNNVSGDSPSD

pLDDT: mean 83.5, std 14.72, range [23.23, 98.5]

Radius of gyration: 35.18 Å; chains: 1; bounding box: 101×80×101 Å

Secondary structure (DSSP, 8-state):
------------------------------EE-TT--EEEEEPPEEEEE--SSS-GGG-S-EEEEE--EEEESSPPBHHHHHHHHHHH-PPPPTTSGGGPPPTT-TTSBP-S--HHHHHHHHHHTT-BPPPHHHHHHHHHTTTT-SBTTBSS--GGG-B-S-SS---TT--GGG--TT-----SBSSEEEEEEE--PPTT-----TT-STTSEEEES--SSPPTTS-----TT-EEEE-TT---TTEEE--EEEPTTPPPSS-HHHHHHHHHHHH-PPPPPPPPPHHHHHHHHHHHHTEEEEEEESSTT-EEEEEEEEE--TTS-S-GGGEEEE-TTSPEEPEEEEEEEE-TTS-EEEEEEEEEEETT-EEEEEE-SS--SS-SEEETTS--HHHHHHHHTS---TTPEEEE--SSSS-EEEETTTTEEEEEEEEEEEEEEETTEEEEEEEPPPSEEEEEE-SSEEEEEEEEEEE-TTS-EEEEEEEEEEEEESS-SEEEEEEEEEE-S---SSTTS--SEEEEEEEEEEEEESS-EEEEEEEETTEEEEE--SS-EEEEE-SSS-EEE--TTSPPEEESS---EEEEEETTEEEEEEETTTGGG-SEEEEE-SS-EEEEEE--SSPEEEETT-EEEEEEEEEEESSPPS----SPBEEE--HHHHHHT-BTBS---S-HHHHHH-HHHHHHHHHHHHHHHHTPPPSTTTTT--BSS-TTSGGGSB-TTTTTHHHHHHHHHHHH--HHHHHHHHHHHHHHHHTSB-TTT-PBB-SSSSTTSSBPPGGG---HHHHHHHHHH--HHHHHHHHHHHHHHHHHHHTT-S-SSHHHHHHHHHHHHHHHHHH--HHHHHHHHHHHHHHHHTB-TTS-BSS---S-HHHHHHHHHHHHHHHHHHH--HHHHHHHHHHHHHHTT--S--TTTTHHHHHHHHTTS--HHHHHHHHHHHHHHHHHTTSS-STTTGGG-SSHHHHHHHHT-S-S-SS--S----TTTEEEEEE-SSSEEEEEEEPTT-EEEEEEEEESSS-EEEEEEETTS-EEEEEEE--TT-SEEEEEEEEESSEEEEEEEEESS--EEEEEEETTS-EEEE-TT--BGGGS-SEEEEEEPTT-SEEEEEEEE-SSEEEEEEEE-TTS-EEEEEEEEE-TT----EEEEEEEE--SSS-EEEEEEESEEEEEEESEEETT-S-GGGG--TT--

Sequence (1205 aa):
MRFWIVILAAYVCSAVSATPSTEVAIAAKESVTSDGSRMVLIPSGPFVMGSNLGAAEETPPHSVEIPTFYIDAEEVTVEQYARYIAATGAAAPADWAEGKPPAGRDKLPMTNLTWLDAMRYAAWAGKRLPTEAEWEKAARGTDGRLFPWGNVDDPARRNLDSEKLRPVGQFPTGASPFGCLDMSGNAWEWTADWFEGYPGTSARSPHFGQQYKVIRGGGGVYLYGVPNTGTCTQRARLVPYGAHDFVGFRCVKDLPGQSPPYDPIAVIAEAEKRLDTSLRPPRKLSFETEFDKLKESRRIPITIVGVPRQKGLVRTGFPLPEGMFCNPKMIQLLDSSRNPASLQVKILSQWPDGSIRWLLAEYDANAGETRTLEINNSEVTETNVSTTETIDPAKILASWFKPWPVTNIKVKPLPGPLCSVWEGDKDQVLFKETDLLMKVQTESGSEQWQSLQDENHRITPSANMLKDEQGGTLVDSDHKPTGFHYTLQTELMREGPQMRMCLTVTHAVARKQPYETPNPVVKVKDIRWVFRPAGEITAVRFGSESGVVDVPVDSEVVLDQPDELHYTIERPGQKPIEGTRSPGWLGVQANGRWTKFGLRHFWQNCPKQLFVSKDNFGVRLWAGKEPFEWEGGLAKTHEVVLEMSLDKPETMHLDPLRAVIPPAWVCGTKAAGALMPRTPESLESLPYWEARRQIDMQQFVNGMPFGFRDFGDGYMGGPYKGKNAYMDLEYDIPWNFLMQFLRTGDVWYLNQAEVMVRHQADIDTENAAGFQWKHSPQHTTTQAELGHVFIRGLLLHYLLTGEIRSLETAEKIGKWIAGQLERGEGLGNERQIGWSLYALSGLYEVTGNPEILEAATTACNRLIEGQSPTGKFKIRWDNRIAFFNGIAMNGMLTVQQLSGDNTLAEAIDRVANRTLGMYPEYACRTLNAFSWILGRKPDGRYLDAMERSWISSMEFLHDRDSVAEETHAWMFPAFAARYGLFPVFEEPPKAMPEVASWKAIRFVNPAAEMYLKVEWNVSAPILLIREGLAQGKITIDDLRGKSLVEKTFANDRRMFEADSLLLSGPGIYRLRCESRDAYAWQVQWDGRCKLTVVDPRHTQLASLLPRAYGCLRPGIKEVKIRFEVMGEGFHRAALYDSMGRIVSTVQKFVDFEDVGRYEVQLTAPVSGEPNVWSLELYKLKVLFAEGFMPYWSIDAQDIFIPERE